Protein AF-0000000087416816 (afdb_homodimer)

InterPro domains:
  IPR000572 Oxidoreductase, molybdopterin-binding domain [PF00174] (113-250)
  IPR006311 Twin-arginine translocation pathway, signal sequence [PS51318] (1-40)
  IPR008335 Eukaryotic molybdopterin oxidoreductase [PR00407] (145-160)
  IPR008335 Eukaryotic molybdopterin oxidoreductase [PR00407] (201-217)
  IPR008335 Eukaryotic molybdopterin oxidoreductase [PR00407] (218-231)
  IPR008335 Eukaryotic molybdopterin oxidoreductase [PR00407] (234-247)
  IPR008335 Eukaryotic molybdopterin oxidoreductase [PR00407] (389-401)
  IPR036374 Oxidoreductase, molybdopterin-binding domain superfamily [G3DSA:3.90.420.10] (49-315)
  IPR036374 Oxidoreductase, molybdopterin-binding domain superfamily [SSF56524] (113-259)

Foldseek 3Di:
DPDPPPCLVVVQVVVVVVVPPPPPDDDPPDPPVPVPDPDPDDDDPVQVVVVVVDDFQFDALVQQAFDAFEVVTLLPDDPVVCQVVQQAQVRHFEWEAADPVAGFDFPATADVVVPRTHHSVNQVVQCVPAKAKAKAWAADLPDDDTRTIWIWIFGQPLVVVVVRVTDDQFFKKKWWADHPPDPVRTFIAMDTPCLRNDPDPPHDHWGFTQDILRHGRRVSRQPRTWIDDLFAHNSRTHGRIHYMHTHNDNDIDGDCCVHLAVNPFTDDKKKEWDDWDQEAAFFDKTKTKIKIAAHPLGFDFKWKAKDFPPDDDDPPCPQCSVGPIDTWAFDDRDPANDNPRPPSARDPPHPQADRVPSHGPDPPDHNGMIMTIDIGGGDDWGKMKMWMWTQGPVRDIFPPDDVDSSSHDGHIYIDIHGYD/DPPPPPCLVVVQVVVPVVVPPPPPDDDPPDPPVPVPDPDPDDDDPVQVVVVVVDDFQFDALVQQAFDAFEVVTLLPDDPVVCQVVQQALQRHFEWEAADPVFGFDFPATADVVVPRTHHSVNQVVQCVPAKAKAKAWAADLPDDDTRTIWIWIFGQPLVVVVVRVTDDQWFKKKWWADHPPDPVRTFIAMDTPCLRNDPDPPHDHWGFTQDILRHGRRVSRQPRTWIDDLFAHNSRTHGRIHYMHTHNDNDIDGDCCVHLAVNPFTDDKKKEWDDWDQEAAFFDKTKTKIKIAAHPLGFDFKWKAKDFPPDDDDPPCPQCSVGPIDTWAFDDRDPANDNPRPPSARDPPHPQADRVPSHGPDPPDHNGMIMTIDIGGGDHWGKMKMWMWTQGPSRDIFPPDDVDSSSHDGHIYIDIHGYD

Secondary structure (DSSP, 8-state):
-------HHHHHHHHHHHHHHH-S-----------SS-------HHHHHHHHTSPPSBPPGGGSPP----SS-GGGS-HHHHHHTT-STTT-EEEEEE-SSSBPEESS-B-TTTT-PEEHHHHHHHHHHH-EEEEEEE--TT-SS-SEEEEEEEEEHHHHHHHT-EEE---EEEEEE--TT-GGG--EEEEEHHHHHSPPTT-PPPEEEEEETTEEPPGGGT-S-EEE-TTB-GGGS-SSEEEEEEE---S---TTTTTT--TTPBPPPEEEEEE--SEE-TTS-EEEEEEEEE-TT---EEEEEEEETTSPPPTT-TT-TTS--EEPEEPPPPS--BTT-GGG---SS-TTB-TTT--BSSSSPTTEEEEEEEEEPP--SEEEEEEEEEE-TT-PBTT-S---GGG---PPEEEEEEE-/-------HHHHHHHHHHHHHHH-S-----------SS-------HHHHHHHHTSPPSBPPGGGSPP----SS-GGGS-HHHHHHTT-STTT-EEEEEE-SSSBPPBSS-B-TTTT-PEEHHHHHHHHHHH-EEEEEEE--SS-SS-SEEEEEEEEEHHHHHHHT-B-S---EEEEEE--TT-GGG--EEEEEHHHHHSPPTT-PPPEEEEEETTEEPPGGGT-S-EEE-TTB-GGGS-SSEEEEEEE---S---TTTTTT--TTPBPPPEEEEEE--SEE-TTS-EEEEEEEEE-TT---EEEEEEEETTSPPPTT-TT-TTS--EEPEEPPPPS--BTT-GGG---SS-TTB-TTT--BSSSSPTTEEEEEEEEEPP--SEEEEEEEEEE-TT-PBTT-S---GGG---PPEEEEEEE-

Organism: NCBI:txid2527985

Structure (mmCIF, N/CA/C/O backbone):
data_AF-0000000087416816-model_v1
#
loop_
_entity.id
_entity.type
_entity.pdbx_description
1 polymer 'TMAO/DMSO reductase'
#
loop_
_atom_site.group_PDB
_atom_site.id
_atom_site.type_symbol
_atom_site.label_atom_id
_atom_site.label_alt_id
_atom_site.label_comp_id
_atom_site.label_asym_id
_atom_site.label_entity_id
_atom_site.label_seq_id
_atom_site.pdbx_PDB_ins_code
_atom_site.Cartn_x
_atom_site.Cartn_y
_atom_site.Cartn_z
_atom_site.occupancy
_atom_site.B_iso_or_equiv
_atom_site.auth_seq_id
_atom_site.auth_comp_id
_atom_site.auth_asym_id
_atom_site.auth_atom_id
_atom_site.pdbx_PDB_model_num
ATOM 1 N N . MET A 1 1 ? -36.094 3.498 22.734 1 18.84 1 MET A N 1
ATOM 2 C CA . MET A 1 1 ? -35.906 3.139 21.328 1 18.84 1 MET A CA 1
ATOM 3 C C . MET A 1 1 ? -34.875 2.027 21.188 1 18.84 1 MET A C 1
ATOM 5 O O . MET A 1 1 ? -33.719 2.191 21.594 1 18.84 1 MET A O 1
ATOM 9 N N . LYS A 1 2 ? -35.281 0.795 21.188 1 21.16 2 LYS A N 1
ATOM 10 C CA . LYS A 1 2 ? -34.531 -0.437 21.391 1 21.16 2 LYS A CA 1
ATOM 11 C C . LYS A 1 2 ? -33.469 -0.622 20.328 1 21.16 2 LYS A C 1
ATOM 13 O O . LYS A 1 2 ? -33.75 -0.433 19.141 1 21.16 2 LYS A O 1
ATOM 18 N N . PRO A 1 3 ? -32.219 -0.677 20.703 1 23.22 3 PRO A N 1
ATOM 19 C CA . PRO A 1 3 ? -31.031 -0.601 19.828 1 23.22 3 PRO A CA 1
ATOM 20 C C . PRO A 1 3 ? -31.047 -1.657 18.734 1 23.22 3 PRO A C 1
ATOM 22 O O . PRO A 1 3 ? -31.438 -2.799 18.969 1 23.22 3 PRO A O 1
ATOM 25 N N . LEU A 1 4 ? -31.547 -1.293 17.594 1 21.44 4 LEU A N 1
ATOM 26 C CA . LEU A 1 4 ? -31.812 -2.225 16.5 1 21.44 4 LEU A CA 1
ATOM 27 C C . LEU A 1 4 ? -30.656 -3.197 16.312 1 21.44 4 LEU A C 1
ATOM 29 O O . LEU A 1 4 ? -29.484 -2.805 16.406 1 21.44 4 LEU A O 1
ATOM 33 N N . PRO A 1 5 ? -30.766 -4.551 16.422 1 23.73 5 PRO A N 1
ATOM 34 C CA . PRO A 1 5 ? -29.891 -5.73 16.453 1 23.73 5 PRO A CA 1
ATOM 35 C C . PRO A 1 5 ? -29.062 -5.887 15.195 1 23.73 5 PRO A C 1
ATOM 37 O O . PRO A 1 5 ? -28.5 -6.957 14.945 1 23.73 5 PRO A O 1
ATOM 40 N N . HIS A 1 6 ? -29.094 -4.922 14.328 1 25.97 6 HIS A N 1
ATOM 41 C CA . HIS A 1 6 ? -28.547 -5.223 13.008 1 25.97 6 HIS A CA 1
ATOM 42 C C . HIS A 1 6 ? -27.094 -5.645 13.102 1 25.97 6 HIS A C 1
ATOM 44 O O . HIS A 1 6 ? -26.234 -4.855 13.516 1 25.97 6 HIS A O 1
ATOM 50 N N . ASP A 1 7 ? -26.719 -6.988 13.141 1 25.19 7 ASP A N 1
ATOM 51 C CA . ASP A 1 7 ? -25.734 -8 13.5 1 25.19 7 ASP A CA 1
ATOM 52 C C . ASP A 1 7 ? -24.547 -7.977 12.539 1 25.19 7 ASP A C 1
ATOM 54 O O . ASP A 1 7 ? -23.734 -8.906 12.516 1 25.19 7 ASP A O 1
ATOM 58 N N . PHE A 1 8 ? -24.719 -7.297 11.445 1 25.5 8 PHE A N 1
ATOM 59 C CA . PHE A 1 8 ? -23.594 -7.566 10.562 1 25.5 8 PHE A CA 1
ATOM 60 C C . PHE A 1 8 ? -22.281 -7.156 11.211 1 25.5 8 PHE A C 1
ATOM 62 O O . PHE A 1 8 ? -21.266 -7.82 11.031 1 25.5 8 PHE A O 1
ATOM 69 N N . LEU A 1 9 ? -22.234 -5.996 11.883 1 28.44 9 LEU A N 1
ATOM 70 C CA . LEU A 1 9 ? -21.125 -5.383 12.617 1 28.44 9 LEU A CA 1
ATOM 71 C C . LEU A 1 9 ? -20.75 -6.215 13.836 1 28.44 9 LEU A C 1
ATOM 73 O O . LEU A 1 9 ? -19.719 -5.988 14.453 1 28.44 9 LEU A O 1
ATOM 77 N N . ALA A 1 10 ? -21.672 -6.98 14.516 1 27.88 10 ALA A N 1
ATOM 78 C CA . ALA A 1 10 ? -21.516 -7.832 15.688 1 27.88 10 ALA A CA 1
ATOM 79 C C . ALA A 1 10 ? -20.578 -9 15.398 1 27.88 10 ALA A C 1
ATOM 81 O O . ALA A 1 10 ? -19.875 -9.484 16.297 1 27.88 10 ALA A O 1
ATOM 82 N N . GLN A 1 11 ? -20.641 -9.531 14.195 1 27.16 11 GLN A N 1
ATOM 83 C CA . GLN A 1 11 ? -19.797 -10.703 13.977 1 27.16 11 GLN A CA 1
ATOM 84 C C . GLN A 1 11 ? -18.328 -10.32 13.945 1 27.16 11 GLN A C 1
ATOM 86 O O . GLN A 1 11 ? -17.469 -11.07 14.438 1 27.16 11 GLN A O 1
ATOM 91 N N . HIS A 1 12 ? -17.938 -9.227 13.336 1 28.8 12 HIS A N 1
ATOM 92 C CA . HIS A 1 12 ? -16.516 -8.977 13.148 1 28.8 12 HIS A CA 1
ATOM 93 C C . HIS A 1 12 ? -15.875 -8.422 14.422 1 28.8 12 HIS A C 1
ATOM 95 O O . HIS A 1 12 ? -14.703 -8.68 14.703 1 28.8 12 HIS A O 1
ATOM 101 N N . THR A 1 13 ? -16.516 -7.492 15.156 1 30.05 13 THR A N 1
ATOM 102 C CA . THR A 1 13 ? -15.969 -6.918 16.375 1 30.05 13 THR A CA 1
ATOM 103 C C . THR A 1 13 ? -16.016 -7.93 17.516 1 30.05 13 THR A C 1
ATOM 105 O O . THR A 1 13 ? -15.312 -7.785 18.516 1 30.05 13 THR A O 1
ATOM 108 N N . HIS A 1 14 ? -16.969 -8.867 17.562 1 28.41 14 HIS A N 1
ATOM 109 C CA . HIS A 1 14 ? -17.125 -9.797 18.672 1 28.41 14 HIS A CA 1
ATOM 110 C C . HIS A 1 14 ? -15.938 -10.75 18.766 1 28.41 14 HIS A C 1
ATOM 112 O O . HIS A 1 14 ? -15.586 -11.219 19.844 1 28.41 14 HIS A O 1
ATOM 118 N N . LEU A 1 15 ? -15.422 -11.133 17.625 1 27.58 15 LEU A N 1
ATOM 119 C CA . LEU A 1 15 ? -14.375 -12.141 17.781 1 27.58 15 LEU A CA 1
ATOM 120 C C . LEU A 1 15 ? -13.109 -11.516 18.359 1 27.58 15 LEU A C 1
ATOM 122 O O . LEU A 1 15 ? -12.367 -12.172 19.094 1 27.58 15 LEU A O 1
ATOM 126 N N . THR A 1 16 ? -12.875 -10.211 18.156 1 28.81 16 THR A N 1
ATOM 127 C CA . THR A 1 16 ? -11.586 -9.734 18.641 1 28.81 16 THR A CA 1
ATOM 128 C C . THR A 1 16 ? -11.648 -9.438 20.141 1 28.81 16 THR A C 1
ATOM 130 O O . THR A 1 16 ? -10.617 -9.406 20.812 1 28.81 16 THR A O 1
ATOM 133 N N . ARG A 1 17 ? -12.766 -8.969 20.703 1 27.91 17 ARG A N 1
ATOM 134 C CA . ARG A 1 17 ? -12.812 -8.57 22.094 1 27.91 17 ARG A CA 1
ATOM 135 C C . ARG A 1 17 ? -12.531 -9.758 23.016 1 27.91 17 ARG A C 1
ATOM 137 O O . ARG A 1 17 ? -11.953 -9.602 24.094 1 27.91 17 ARG A O 1
ATOM 144 N N . ARG A 1 18 ? -13.227 -10.938 22.797 1 27.02 18 ARG A N 1
ATOM 145 C CA . ARG A 1 18 ? -13.148 -11.984 23.797 1 27.02 18 ARG A CA 1
ATOM 146 C C . ARG A 1 18 ? -11.711 -12.469 23.984 1 27.02 18 ARG A C 1
ATOM 148 O O . ARG A 1 18 ? -11.359 -13 25.031 1 27.02 18 ARG A O 1
ATOM 155 N N . PHE A 1 19 ? -10.938 -12.414 22.875 1 25.38 19 PHE A N 1
ATOM 156 C CA . PHE A 1 19 ? -9.672 -13.109 23.109 1 25.38 19 PHE A CA 1
ATOM 157 C C . PHE A 1 19 ? -8.75 -12.273 23.984 1 25.38 19 PHE A C 1
ATOM 159 O O . PHE A 1 19 ? -7.965 -12.828 24.766 1 25.38 19 PHE A O 1
ATOM 166 N N . PHE A 1 20 ? -8.898 -10.875 23.953 1 27.34 20 PHE A N 1
ATOM 167 C CA . PHE A 1 20 ? -7.852 -10.203 24.719 1 27.34 20 PHE A CA 1
ATOM 168 C C . PHE A 1 20 ? -8.133 -10.312 26.219 1 27.34 20 PHE A C 1
ATOM 170 O O . PHE A 1 20 ? -7.223 -10.18 27.031 1 27.34 20 PHE A O 1
ATOM 177 N N . LEU A 1 21 ? -9.391 -10.328 26.609 1 26.03 21 LEU A N 1
ATOM 178 C CA . LEU A 1 21 ? -9.531 -10.125 28.047 1 26.03 21 LEU A CA 1
ATOM 179 C C . LEU A 1 21 ? -8.945 -11.297 28.828 1 26.03 21 LEU A C 1
ATOM 181 O O . LEU A 1 21 ? -8.758 -11.211 30.031 1 26.03 21 LEU A O 1
ATOM 185 N N . ARG A 1 22 ? -9.133 -12.539 28.312 1 25.77 22 ARG A N 1
ATOM 186 C CA . ARG A 1 22 ? -8.945 -13.578 29.328 1 25.77 22 ARG A CA 1
ATOM 187 C C . ARG A 1 22 ? -7.492 -13.617 29.797 1 25.77 22 ARG A C 1
ATOM 189 O O . ARG A 1 22 ? -7.184 -14.242 30.812 1 25.77 22 ARG A O 1
ATOM 196 N N . SER A 1 23 ? -6.449 -13.367 28.938 1 26.33 23 SER A N 1
ATOM 197 C CA . SER A 1 23 ? -5.184 -13.914 29.406 1 26.33 23 SER A CA 1
ATOM 198 C C . SER A 1 23 ? -4.551 -13 30.453 1 26.33 23 SER A C 1
ATOM 200 O O . SER A 1 23 ? -3.658 -12.211 30.141 1 26.33 23 SER A O 1
ATOM 202 N N . GLY A 1 24 ? -5.293 -12.266 31.25 1 25.19 24 GLY A N 1
ATOM 203 C CA . GLY A 1 24 ? -4.633 -11.484 32.281 1 25.19 24 GLY A CA 1
ATOM 204 C C . GLY A 1 24 ? -3.596 -12.266 33.062 1 25.19 24 GLY A C 1
ATOM 205 O O . GLY A 1 24 ? -2.453 -11.828 33.188 1 25.19 24 GLY A O 1
ATOM 206 N N . ALA A 1 25 ? -4.008 -12.953 34.188 1 26.64 25 ALA A N 1
ATOM 207 C CA . ALA A 1 25 ? -3.301 -13.117 35.438 1 26.64 25 ALA A CA 1
ATOM 208 C C . ALA A 1 25 ? -2.176 -14.141 35.312 1 26.64 25 ALA A C 1
ATOM 210 O O . ALA A 1 25 ? -1.494 -14.445 36.312 1 26.64 25 ALA A O 1
ATOM 211 N N . ALA A 1 26 ? -2.309 -15.172 34.5 1 25.36 26 ALA A N 1
ATOM 212 C CA . ALA A 1 26 ? -1.51 -16.297 34.969 1 25.36 26 ALA A CA 1
ATOM 213 C C . ALA A 1 26 ? -0.028 -15.938 35.031 1 25.36 26 ALA A C 1
ATOM 215 O O . ALA A 1 26 ? 0.423 -15.039 34.312 1 25.36 26 ALA A O 1
ATOM 216 N N . GLY A 1 27 ? 0.811 -16.562 36.031 1 26.52 27 GLY A N 1
ATOM 217 C CA . GLY A 1 27 ? 2.135 -16.672 36.625 1 26.52 27 GLY A CA 1
ATOM 218 C C . GLY A 1 27 ? 3.252 -16.641 35.594 1 26.52 27 GLY A C 1
ATOM 219 O O . GLY A 1 27 ? 3.016 -16.859 34.406 1 26.52 27 GLY A O 1
ATOM 220 N N . LEU A 1 28 ? 4.438 -16.109 36.031 1 28.69 28 LEU A N 1
ATOM 221 C CA . LEU A 1 28 ? 5.801 -16.031 35.5 1 28.69 28 LEU A CA 1
ATOM 222 C C . LEU A 1 28 ? 6.203 -17.328 34.812 1 28.69 28 LEU A C 1
ATOM 224 O O . LEU A 1 28 ? 7.391 -17.625 34.688 1 28.69 28 LEU A O 1
ATOM 228 N N . ALA A 1 29 ? 5.25 -18.312 34.625 1 26.84 29 ALA A N 1
ATOM 229 C CA . ALA A 1 29 ? 5.895 -19.578 34.281 1 26.84 29 ALA A CA 1
ATOM 230 C C . ALA A 1 29 ? 6.879 -19.406 33.125 1 26.84 29 ALA A C 1
ATOM 232 O O . ALA A 1 29 ? 6.762 -18.453 32.344 1 26.84 29 ALA A O 1
ATOM 233 N N . ALA A 1 30 ? 7.812 -20.359 33 1 29.92 30 ALA A N 1
ATOM 234 C CA . ALA A 1 30 ? 8.953 -20.719 32.156 1 29.92 30 ALA A CA 1
ATOM 235 C C . ALA A 1 30 ? 8.641 -20.484 30.688 1 29.92 30 ALA A C 1
ATOM 237 O O . ALA A 1 30 ? 7.531 -20.734 30.219 1 29.92 30 ALA A O 1
ATOM 238 N N . MET A 1 31 ? 9.227 -19.438 30.156 1 30.31 31 MET A N 1
ATOM 239 C CA . MET A 1 31 ? 9.344 -19.172 28.734 1 30.31 31 MET A CA 1
ATOM 240 C C . MET A 1 31 ? 9.352 -20.484 27.938 1 30.31 31 MET A C 1
ATOM 242 O O . MET A 1 31 ? 10.414 -21.047 27.672 1 30.31 31 MET A O 1
ATOM 246 N N . SER A 1 32 ? 8.68 -21.5 28.484 1 28.55 32 SER A N 1
ATOM 247 C CA . SER A 1 32 ? 8.703 -22.672 27.609 1 28.55 32 SER A CA 1
ATOM 248 C C . SER A 1 32 ? 8.406 -22.297 26.172 1 28.55 32 SER A C 1
ATOM 250 O O . SER A 1 32 ? 7.703 -21.312 25.906 1 28.55 32 SER A O 1
ATOM 252 N N . THR A 1 33 ? 9.383 -22.531 25.297 1 32.28 33 THR A N 1
ATOM 253 C CA . THR A 1 33 ? 9.25 -22.609 23.844 1 32.28 33 THR A CA 1
ATOM 254 C C . THR A 1 33 ? 7.836 -23.047 23.469 1 32.28 33 THR A C 1
ATOM 256 O O . THR A 1 33 ? 7.48 -24.219 23.594 1 32.28 33 THR A O 1
ATOM 259 N N . LEU A 1 34 ? 6.91 -22.312 23.984 1 33.5 34 LEU A N 1
ATOM 260 C CA . LEU A 1 34 ? 5.605 -22.734 23.484 1 33.5 34 LEU A CA 1
ATOM 261 C C . LEU A 1 34 ? 5.672 -23.047 21.984 1 33.5 34 LEU A C 1
ATOM 263 O O . LEU A 1 34 ? 6.148 -22.234 21.203 1 33.5 34 LEU A O 1
ATOM 267 N N . PRO A 1 35 ? 5.887 -24.203 21.625 1 37.59 35 PRO A N 1
ATOM 268 C CA . PRO A 1 35 ? 5.859 -24.531 20.188 1 37.59 35 PRO A CA 1
ATOM 269 C C . PRO A 1 35 ? 4.777 -23.766 19.438 1 37.59 35 PRO A C 1
ATOM 271 O O . PRO A 1 35 ? 3.625 -23.719 19.875 1 37.59 35 PRO A O 1
ATOM 274 N N . LEU A 1 36 ? 5.207 -22.547 18.938 1 41.59 36 LEU A N 1
ATOM 275 C CA . LEU A 1 36 ? 4.305 -21.75 18.094 1 41.59 36 LEU A CA 1
ATOM 276 C C . LEU A 1 36 ? 3.279 -22.641 17.406 1 41.59 36 LEU A C 1
ATOM 278 O O . LEU A 1 36 ? 2.242 -22.172 16.953 1 41.59 36 LEU A O 1
ATOM 282 N N . PHE A 1 37 ? 3.693 -23.812 17.078 1 43.94 37 PHE A N 1
ATOM 283 C CA . PHE A 1 37 ? 2.764 -24.672 16.344 1 43.94 37 PHE A CA 1
ATOM 284 C C . PHE A 1 37 ? 2.357 -25.875 17.188 1 43.94 37 PHE A C 1
ATOM 286 O O . PHE A 1 37 ? 3.215 -26.578 17.719 1 43.94 37 PHE A O 1
ATOM 293 N N . ALA A 1 38 ? 1.313 -25.875 18.094 1 39.5 38 ALA A N 1
ATOM 294 C CA . ALA A 1 38 ? 0.729 -26.953 18.891 1 39.5 38 ALA A CA 1
ATOM 295 C C . ALA A 1 38 ? 0.818 -28.281 18.141 1 39.5 38 ALA A C 1
ATOM 297 O O . ALA A 1 38 ? 0.631 -28.344 16.922 1 39.5 38 ALA A O 1
ATOM 298 N N . GLU A 1 39 ? 1.446 -29.234 18.688 1 46 39 GLU A N 1
ATOM 299 C CA . GLU A 1 39 ? 1.385 -30.609 18.219 1 46 39 GLU A CA 1
ATOM 300 C C . GLU A 1 39 ? -0.032 -30.984 17.781 1 46 39 GLU A C 1
ATOM 302 O O . GLU A 1 39 ? -0.991 -30.75 18.516 1 46 39 GLU A O 1
ATOM 307 N N . ALA A 1 40 ? -0.307 -31.078 16.516 1 48.78 40 ALA A N 1
ATOM 308 C CA . ALA A 1 40 ? -1.543 -31.5 15.867 1 48.78 40 ALA A CA 1
ATOM 309 C C . ALA A 1 40 ? -2.184 -32.688 16.594 1 48.78 40 ALA A C 1
ATOM 311 O O . ALA A 1 40 ? -1.522 -33.688 16.875 1 48.78 40 ALA A O 1
ATOM 312 N N . ALA A 1 41 ? -3.092 -32.531 17.453 1 51.75 41 ALA A N 1
ATOM 313 C CA . ALA A 1 41 ? -3.945 -33.625 17.875 1 51.75 41 ALA A CA 1
ATOM 314 C C . ALA A 1 41 ? -4.129 -34.656 16.75 1 51.75 41 ALA A C 1
ATOM 316 O O . ALA A 1 41 ? -4.027 -34.312 15.57 1 51.75 41 ALA A O 1
ATOM 317 N N . LYS A 1 42 ? -4.184 -35.906 17.156 1 70.19 42 LYS A N 1
ATOM 318 C CA . LYS A 1 42 ? -4.32 -37.031 16.25 1 70.19 42 LYS A CA 1
ATOM 319 C C . LYS A 1 42 ? -5.453 -36.812 15.25 1 70.19 42 LYS A C 1
ATOM 321 O O . LYS A 1 42 ? -6.613 -36.688 15.633 1 70.19 42 LYS A O 1
ATOM 326 N N . ARG A 1 43 ? -5.094 -36.344 13.977 1 84.94 43 ARG A N 1
ATOM 327 C CA . ARG A 1 43 ? -6.043 -36.094 12.891 1 84.94 43 ARG A CA 1
ATOM 328 C C . ARG A 1 43 ? -6.695 -37.406 12.453 1 84.94 43 ARG A C 1
ATOM 330 O O . ARG A 1 43 ? -6.109 -38.5 12.602 1 84.94 43 ARG A O 1
ATOM 337 N N . ASP A 1 44 ? -7.938 -37.375 12.133 1 89.81 44 ASP A N 1
ATOM 338 C CA . ASP A 1 44 ? -8.586 -38.5 11.469 1 89.81 44 ASP A CA 1
ATOM 339 C C . ASP A 1 44 ? -7.711 -39.062 10.352 1 89.81 44 ASP A C 1
ATOM 341 O O . ASP A 1 44 ? -7.145 -38.281 9.562 1 89.81 44 ASP A O 1
ATOM 345 N N . PRO A 1 45 ? -7.598 -40.375 10.344 1 92 45 PRO A N 1
ATOM 346 C CA . PRO A 1 45 ? -6.703 -40.969 9.359 1 92 45 PRO A CA 1
ATOM 347 C C . PRO A 1 45 ? -7.066 -40.594 7.922 1 92 45 PRO A C 1
ATOM 349 O O . PRO A 1 45 ? -6.184 -40.406 7.086 1 92 45 PRO A O 1
ATOM 352 N N . ALA A 1 46 ? -8.312 -40.562 7.578 1 91.12 46 ALA A N 1
ATOM 353 C CA . ALA A 1 46 ? -8.734 -40.188 6.23 1 91.12 46 ALA A CA 1
ATOM 354 C C . ALA A 1 46 ? -8.32 -38.781 5.898 1 91.12 46 ALA A C 1
ATOM 356 O O . ALA A 1 46 ? -7.902 -38.5 4.773 1 91.12 46 ALA A O 1
ATOM 357 N N . LEU A 1 47 ? -8.43 -37.906 6.812 1 94.38 47 LEU A N 1
ATOM 358 C CA . LEU A 1 47 ? -8.008 -36.531 6.621 1 94.38 47 LEU A CA 1
ATOM 359 C C . LEU A 1 47 ? -6.492 -36.438 6.445 1 94.38 47 LEU A C 1
ATOM 361 O O . LEU A 1 47 ? -6.008 -35.719 5.57 1 94.38 47 LEU A O 1
ATOM 365 N N . GLN A 1 48 ? -5.812 -37.156 7.273 1 95.19 48 GLN A N 1
ATOM 366 C CA . GLN A 1 48 ? -4.355 -37.125 7.18 1 95.19 48 GLN A CA 1
ATOM 367 C C . GLN A 1 48 ? -3.893 -37.625 5.805 1 95.19 48 GLN A C 1
ATOM 369 O O . GLN A 1 48 ? -2.936 -37.094 5.246 1 95.19 48 GLN A O 1
ATOM 374 N N . GLN A 1 49 ? -4.574 -38.625 5.32 1 94.31 49 GLN A N 1
ATOM 375 C CA . GLN A 1 49 ? -4.215 -39.156 4.016 1 94.31 49 GLN A CA 1
ATOM 376 C C . GLN A 1 49 ? -4.328 -38.094 2.93 1 94.31 49 GLN A C 1
ATOM 378 O O . GLN A 1 49 ? -3.439 -37.969 2.084 1 94.31 49 GLN A O 1
ATOM 383 N N . VAL A 1 50 ? -5.395 -37.344 2.912 1 95.19 50 VAL A N 1
ATOM 384 C CA . VAL A 1 50 ? -5.594 -36.312 1.893 1 95.19 50 VAL A CA 1
ATOM 385 C C . VAL A 1 50 ? -4.609 -35.156 2.109 1 95.19 50 VAL A C 1
ATOM 387 O O . VAL A 1 50 ? -4.16 -34.531 1.15 1 95.19 50 VAL A O 1
ATOM 390 N N . ILE A 1 51 ? -4.27 -34.875 3.33 1 96.06 51 ILE A N 1
ATOM 391 C CA . ILE A 1 51 ? -3.279 -33.844 3.641 1 96.06 51 ILE A CA 1
ATOM 392 C C . ILE A 1 51 ? -1.917 -34.25 3.092 1 96.06 51 ILE A C 1
ATOM 394 O O . ILE A 1 51 ? -1.204 -33.438 2.498 1 96.06 51 ILE A O 1
ATOM 398 N N . ASP A 1 52 ? -1.619 -35.562 3.223 1 94.88 52 ASP A N 1
ATOM 399 C CA . ASP A 1 52 ? -0.332 -36.094 2.779 1 94.88 52 ASP A CA 1
ATOM 400 C C . ASP A 1 52 ? -0.199 -36 1.261 1 94.88 52 ASP A C 1
ATOM 402 O O . ASP A 1 52 ? 0.911 -36.062 0.726 1 94.88 52 ASP A O 1
ATOM 406 N N . ASN A 1 53 ? -1.329 -35.906 0.593 1 94.56 53 ASN A N 1
ATOM 407 C CA . ASN A 1 53 ? -1.322 -35.875 -0.866 1 94.56 53 ASN A CA 1
ATOM 408 C C . ASN A 1 53 ? -1.261 -34.469 -1.406 1 94.56 53 ASN A C 1
ATOM 410 O O . ASN A 1 53 ? -1.2 -34.25 -2.619 1 94.56 53 ASN A O 1
ATOM 414 N N . LEU A 1 54 ? -1.237 -33.5 -0.549 1 95.69 54 LEU A N 1
ATOM 415 C CA . LEU A 1 54 ? -1.142 -32.094 -0.986 1 95.69 54 LEU A CA 1
ATOM 416 C C . LEU A 1 54 ? 0.214 -31.828 -1.627 1 95.69 54 LEU A C 1
ATOM 418 O O . LEU A 1 54 ? 1.229 -32.375 -1.206 1 95.69 54 LEU A O 1
ATOM 422 N N . GLU A 1 55 ? 0.186 -30.984 -2.664 1 94.44 55 GLU A N 1
ATOM 423 C CA . GLU A 1 55 ? 1.448 -30.531 -3.242 1 94.44 55 GLU A CA 1
ATOM 424 C C . GLU A 1 55 ? 2.279 -29.766 -2.219 1 94.44 55 GLU A C 1
ATOM 426 O O . GLU A 1 55 ? 1.731 -29.156 -1.297 1 94.44 55 GLU A O 1
ATOM 431 N N . PRO A 1 56 ? 3.572 -29.828 -2.385 1 96.12 56 PRO A N 1
ATOM 432 C CA . PRO A 1 56 ? 4.43 -29.078 -1.463 1 96.12 56 PRO A CA 1
ATOM 433 C C . PRO A 1 56 ? 4.152 -27.562 -1.491 1 96.12 56 PRO A C 1
ATOM 435 O O . PRO A 1 56 ? 3.533 -27.062 -2.434 1 96.12 56 PRO A O 1
ATOM 438 N N . TRP A 1 57 ? 4.562 -26.891 -0.43 1 97.19 57 TRP A N 1
ATOM 439 C CA . TRP A 1 57 ? 4.355 -25.453 -0.309 1 97.19 57 TRP A CA 1
ATOM 440 C C . TRP A 1 57 ? 5.09 -24.703 -1.412 1 97.19 57 TRP A C 1
ATOM 442 O O . TRP A 1 57 ? 4.543 -23.781 -2.014 1 97.19 57 TRP A O 1
ATOM 452 N N . LEU A 1 58 ? 6.297 -25.109 -1.665 1 98.06 58 LEU A N 1
ATOM 453 C CA . LEU A 1 58 ? 7.055 -24.547 -2.777 1 98.06 58 LEU A CA 1
ATOM 454 C C . LEU A 1 58 ? 6.84 -25.359 -4.047 1 98.06 58 LEU A C 1
ATOM 456 O O . LEU A 1 58 ? 6.875 -26.594 -4.012 1 98.06 58 LEU A O 1
ATOM 460 N N . THR A 1 59 ? 6.648 -24.688 -5.086 1 97.88 59 THR A N 1
ATOM 461 C CA . THR A 1 59 ? 6.559 -25.328 -6.402 1 97.88 59 THR A CA 1
ATOM 462 C C . THR A 1 59 ? 7.941 -25.469 -7.027 1 97.88 59 THR A C 1
ATOM 464 O O . THR A 1 59 ? 8.742 -24.531 -7.004 1 97.88 59 THR A O 1
ATOM 467 N N . LYS A 1 60 ? 8.203 -26.594 -7.551 1 97.06 60 LYS A N 1
ATOM 468 C CA . LYS A 1 60 ? 9.438 -26.75 -8.312 1 97.06 60 LYS A CA 1
ATOM 469 C C . LYS A 1 60 ? 9.477 -25.797 -9.5 1 97.06 60 LYS A C 1
ATOM 471 O O . LYS A 1 60 ? 8.469 -25.609 -10.18 1 97.06 60 LYS A O 1
ATOM 476 N N . PRO A 1 61 ? 10.664 -25.219 -9.734 1 96.62 61 PRO A N 1
ATOM 477 C CA . PRO A 1 61 ? 10.734 -24.25 -10.828 1 96.62 61 PRO A CA 1
ATOM 478 C C . PRO A 1 61 ? 10.211 -24.797 -12.148 1 96.62 61 PRO A C 1
ATOM 480 O O . PRO A 1 61 ? 9.531 -24.094 -12.898 1 96.62 61 PRO A O 1
ATOM 483 N N . ASP A 1 62 ? 10.469 -26.031 -12.398 1 96 62 ASP A N 1
ATOM 484 C CA . ASP A 1 62 ? 10.07 -26.625 -13.672 1 96 62 ASP A CA 1
ATOM 485 C C . ASP A 1 62 ? 8.594 -27.016 -13.656 1 96 62 ASP A C 1
ATOM 487 O O . ASP A 1 62 ? 8.031 -27.359 -14.695 1 96 62 ASP A O 1
ATOM 491 N N . GLU A 1 63 ? 7.953 -26.922 -12.539 1 96 63 GLU A N 1
ATOM 492 C CA . GLU A 1 63 ? 6.551 -27.312 -12.422 1 96 63 GLU A CA 1
ATOM 493 C C . GLU A 1 63 ? 5.641 -26.078 -12.375 1 96 63 GLU A C 1
ATOM 495 O O . GLU A 1 63 ? 4.414 -26.219 -12.344 1 96 63 GLU A O 1
ATOM 500 N N . PHE A 1 64 ? 6.262 -24.875 -12.383 1 96.5 64 PHE A N 1
ATOM 501 C CA . PHE A 1 64 ? 5.434 -23.672 -12.523 1 96.5 64 PHE A CA 1
ATOM 502 C C . PHE A 1 64 ? 4.641 -23.719 -13.82 1 96.5 64 PHE A C 1
ATOM 504 O O . PHE A 1 64 ? 5.168 -24.094 -14.867 1 96.5 64 PHE A O 1
ATOM 511 N N . GLN A 1 65 ? 3.375 -23.359 -13.766 1 94.56 65 GLN A N 1
ATOM 512 C CA . GLN A 1 65 ? 2.641 -23.156 -15.008 1 94.56 65 GLN A CA 1
ATOM 513 C C . GLN A 1 65 ? 3.182 -21.953 -15.781 1 94.56 65 GLN A C 1
ATOM 515 O O . GLN A 1 65 ? 3.506 -20.938 -15.18 1 94.56 65 GLN A O 1
ATOM 520 N N . ASP A 1 66 ? 3.232 -22.141 -17.094 1 92.75 66 ASP A N 1
ATOM 521 C CA . ASP A 1 66 ? 3.857 -21.094 -17.906 1 92.75 66 ASP A CA 1
ATOM 522 C C . ASP A 1 66 ? 2.809 -20.25 -18.625 1 92.75 66 ASP A C 1
ATOM 524 O O . ASP A 1 66 ? 1.899 -20.797 -19.266 1 92.75 66 ASP A O 1
ATOM 528 N N . VAL A 1 67 ? 2.896 -18.984 -18.469 1 90.94 67 VAL A N 1
ATOM 529 C CA . VAL A 1 67 ? 2.162 -18 -19.25 1 90.94 67 VAL A CA 1
ATOM 530 C C . VAL A 1 67 ? 3.141 -17.016 -19.906 1 90.94 67 VAL A C 1
ATOM 532 O O . VAL A 1 67 ? 3.787 -16.234 -19.203 1 90.94 67 VAL A O 1
ATOM 535 N N . SER A 1 68 ? 3.312 -17.188 -21.188 1 90.38 68 SER A N 1
ATOM 536 C CA . SER A 1 68 ? 4.293 -16.375 -21.906 1 90.38 68 SER A CA 1
ATOM 537 C C . SER A 1 68 ? 3.715 -15.844 -23.219 1 90.38 68 SER A C 1
ATOM 539 O O . SER A 1 68 ? 2.828 -16.469 -23.812 1 90.38 68 SER A O 1
ATOM 541 N N . ARG A 1 69 ? 4.203 -14.711 -23.562 1 86.56 69 ARG A N 1
ATOM 542 C CA . ARG A 1 69 ? 3.863 -14.086 -24.844 1 86.56 69 ARG A CA 1
ATOM 543 C C . ARG A 1 69 ? 5.035 -14.148 -25.812 1 86.56 69 ARG A C 1
ATOM 545 O O . ARG A 1 69 ? 6.191 -14.234 -25.391 1 86.56 69 ARG A O 1
ATOM 552 N N . GLY A 1 70 ? 4.672 -14.125 -27.109 1 87.69 70 GLY A N 1
ATOM 553 C CA . GLY A 1 70 ? 5.688 -14.117 -28.141 1 87.69 70 GLY A CA 1
ATOM 554 C C . GLY A 1 70 ? 5.539 -15.258 -29.141 1 87.69 70 GLY A C 1
ATOM 555 O O . GLY A 1 70 ? 5.137 -16.359 -28.766 1 87.69 70 GLY A O 1
ATOM 556 N N . ASN A 1 71 ? 5.938 -14.961 -30.312 1 89.69 71 ASN A N 1
ATOM 557 C CA . ASN A 1 71 ? 5.992 -15.953 -31.391 1 89.69 71 ASN A CA 1
ATOM 558 C C . ASN A 1 71 ? 7.254 -15.797 -32.219 1 89.69 71 ASN A C 1
ATOM 560 O O . ASN A 1 71 ? 7.336 -14.898 -33.062 1 89.69 71 ASN A O 1
ATOM 564 N N . PRO A 1 72 ? 8.195 -16.719 -32.125 1 92.31 72 PRO A N 1
ATOM 565 C CA . PRO A 1 72 ? 8.234 -17.766 -31.109 1 92.31 72 PRO A CA 1
ATOM 566 C C . PRO A 1 72 ? 8.398 -17.219 -29.688 1 92.31 72 PRO A C 1
ATOM 568 O O . PRO A 1 72 ? 8.867 -16.094 -29.5 1 92.31 72 PRO A O 1
ATOM 571 N N . GLN A 1 73 ? 7.973 -18.078 -28.719 1 93.69 73 GLN A N 1
ATOM 572 C CA . GLN A 1 73 ? 8.242 -17.734 -27.328 1 93.69 73 GLN A CA 1
ATOM 573 C C . GLN A 1 73 ? 9.742 -17.656 -27.062 1 93.69 73 GLN A C 1
ATOM 575 O O . GLN A 1 73 ? 10.508 -18.484 -27.547 1 93.69 73 GLN A O 1
ATOM 580 N N . PRO A 1 74 ? 10.141 -16.719 -26.281 1 93.75 74 PRO A N 1
ATOM 581 C CA . PRO A 1 74 ? 11.57 -16.516 -26.062 1 93.75 74 PRO A CA 1
ATOM 582 C C . PRO A 1 74 ? 12.266 -17.766 -25.531 1 93.75 74 PRO A C 1
ATOM 584 O O . PRO A 1 74 ? 13.391 -18.078 -25.938 1 93.75 74 PRO A O 1
ATOM 587 N N . HIS A 1 75 ? 11.586 -18.5 -24.688 1 94.5 75 HIS A N 1
ATOM 588 C CA . HIS A 1 75 ? 12.211 -19.672 -24.078 1 94.5 75 HIS A CA 1
ATOM 589 C C . HIS A 1 75 ? 12.266 -20.844 -25.062 1 94.5 75 HIS A C 1
ATOM 591 O O . HIS A 1 75 ? 12.961 -21.828 -24.812 1 94.5 75 HIS A O 1
ATOM 597 N N . SER A 1 76 ? 11.562 -20.766 -26.156 1 94.88 76 SER A N 1
ATOM 598 C CA . SER A 1 76 ? 11.562 -21.828 -27.141 1 94.88 76 SER A CA 1
ATOM 599 C C . SER A 1 76 ? 12.688 -21.656 -28.156 1 94.88 76 SER A C 1
ATOM 601 O O . SER A 1 76 ? 12.969 -22.562 -28.953 1 94.88 76 SER A O 1
ATOM 603 N N . LEU A 1 77 ? 13.352 -20.547 -28.125 1 94.69 77 LEU A N 1
ATOM 604 C CA . LEU A 1 77 ? 14.5 -20.328 -28.984 1 94.69 77 LEU A CA 1
ATOM 605 C C . LEU A 1 77 ? 15.664 -21.219 -28.594 1 94.69 77 LEU A C 1
ATOM 607 O O . LEU A 1 77 ? 15.844 -21.531 -27.422 1 94.69 77 LEU A O 1
ATOM 611 N N . ASP A 1 78 ? 16.375 -21.594 -29.625 1 94.19 78 ASP A N 1
ATOM 612 C CA . ASP A 1 78 ? 17.562 -22.391 -29.281 1 94.19 78 ASP A CA 1
ATOM 613 C C . ASP A 1 78 ? 18.625 -21.531 -28.609 1 94.19 78 ASP A C 1
ATOM 615 O O . ASP A 1 78 ? 18.531 -20.312 -28.578 1 94.19 78 ASP A O 1
ATOM 619 N N . GLU A 1 79 ? 19.547 -22.219 -28.062 1 94.31 79 GLU A N 1
ATOM 620 C CA . GLU A 1 79 ? 20.562 -21.547 -27.234 1 94.31 79 GLU A CA 1
ATOM 621 C C . GLU A 1 79 ? 21.312 -20.5 -28.031 1 94.31 79 GLU A C 1
ATOM 623 O O . GLU A 1 79 ? 21.594 -19.406 -27.516 1 94.31 79 GLU A O 1
ATOM 628 N N . ALA A 1 80 ? 21.703 -20.812 -29.203 1 96.25 80 ALA A N 1
ATOM 629 C CA . ALA A 1 80 ? 22.453 -19.875 -30.047 1 96.25 80 ALA A CA 1
ATOM 630 C C . ALA A 1 80 ? 21.656 -18.609 -30.297 1 96.25 80 ALA A C 1
ATOM 632 O O . ALA A 1 80 ? 22.188 -17.5 -30.234 1 96.25 80 ALA A O 1
ATOM 633 N N . ARG A 1 81 ? 20.422 -18.75 -30.625 1 95.44 81 ARG A N 1
ATOM 634 C CA . ARG A 1 81 ? 19.562 -17.594 -30.875 1 95.44 81 ARG A CA 1
ATOM 635 C C . ARG A 1 81 ? 19.344 -16.781 -29.594 1 95.44 81 ARG A C 1
ATOM 637 O O . ARG A 1 81 ? 19.344 -15.555 -29.641 1 95.44 81 ARG A O 1
ATOM 644 N N . ARG A 1 82 ? 19.109 -17.469 -28.453 1 96.44 82 ARG A N 1
ATOM 645 C CA . ARG A 1 82 ? 18.953 -16.766 -27.188 1 96.44 82 ARG A CA 1
ATOM 646 C C . ARG A 1 82 ? 20.188 -15.93 -26.875 1 96.44 82 ARG A C 1
ATOM 648 O O . ARG A 1 82 ? 20.062 -14.797 -26.391 1 96.44 82 ARG A O 1
ATOM 655 N N . LYS A 1 83 ? 21.328 -16.5 -27.141 1 96.44 83 LYS A N 1
ATOM 656 C CA . LYS A 1 83 ? 22.578 -15.758 -26.953 1 96.44 83 LYS A CA 1
ATOM 657 C C . LYS A 1 83 ? 22.625 -14.539 -27.859 1 96.44 83 LYS A C 1
ATOM 659 O O . LYS A 1 83 ? 23 -13.445 -27.422 1 96.44 83 LYS A O 1
ATOM 664 N N . GLU A 1 84 ? 22.25 -14.711 -29.062 1 95.81 84 GLU A N 1
ATOM 665 C CA . GLU A 1 84 ? 22.281 -13.648 -30.062 1 95.81 84 GLU A CA 1
ATOM 666 C C . GLU A 1 84 ? 21.391 -12.484 -29.672 1 95.81 84 GLU A C 1
ATOM 668 O O . GLU A 1 84 ? 21.734 -11.32 -29.906 1 95.81 84 GLU A O 1
ATOM 673 N N . VAL A 1 85 ? 20.312 -12.781 -29.031 1 94.62 85 VAL A N 1
ATOM 674 C CA . VAL A 1 85 ? 19.328 -11.734 -28.797 1 94.62 85 VAL A CA 1
ATOM 675 C C . VAL A 1 85 ? 19.406 -11.273 -27.344 1 94.62 85 VAL A C 1
ATOM 677 O O . VAL A 1 85 ? 18.516 -10.57 -26.859 1 94.62 85 VAL A O 1
ATOM 680 N N . GLY A 1 86 ? 20.375 -11.719 -26.578 1 95.69 86 GLY A N 1
ATOM 681 C CA . GLY A 1 86 ? 20.641 -11.195 -25.25 1 95.69 86 GLY A CA 1
ATOM 682 C C . GLY A 1 86 ? 19.812 -11.859 -24.172 1 95.69 86 GLY A C 1
ATOM 683 O O . GLY A 1 86 ? 19.422 -11.211 -23.188 1 95.69 86 GLY A O 1
ATOM 684 N N . LEU A 1 87 ? 19.5 -13.164 -24.281 1 97.25 87 LEU A N 1
ATOM 685 C CA . LEU A 1 87 ? 18.641 -13.852 -23.328 1 97.25 87 LEU A CA 1
ATOM 686 C C . LEU A 1 87 ? 19.438 -14.844 -22.484 1 97.25 87 LEU A C 1
ATOM 688 O O . LEU A 1 87 ? 18.875 -15.797 -21.938 1 97.25 87 LEU A O 1
ATOM 692 N N . THR A 1 88 ? 20.75 -14.688 -22.484 1 97.94 88 THR A N 1
ATOM 693 C CA . THR A 1 88 ? 21.625 -15.477 -21.625 1 97.94 88 THR A CA 1
ATOM 694 C C . THR A 1 88 ? 22.391 -14.578 -20.656 1 97.94 88 THR A C 1
ATOM 696 O O . THR A 1 88 ? 22.469 -13.359 -20.859 1 97.94 88 THR A O 1
ATOM 699 N N . ARG A 1 89 ? 22.875 -15.172 -19.609 1 98.06 89 ARG A N 1
ATOM 700 C CA . ARG A 1 89 ? 23.562 -14.406 -18.578 1 98.06 89 ARG A CA 1
ATOM 701 C C . ARG A 1 89 ? 24.766 -13.672 -19.156 1 98.06 89 ARG A C 1
ATOM 703 O O . ARG A 1 89 ? 25.062 -12.539 -18.766 1 98.06 89 ARG A O 1
ATOM 710 N N . ASP A 1 90 ? 25.406 -14.203 -20.141 1 97.06 90 ASP A N 1
ATOM 711 C CA . ASP A 1 90 ? 26.625 -13.633 -20.703 1 97.06 90 ASP A CA 1
ATOM 712 C C . ASP A 1 90 ? 26.297 -12.484 -21.656 1 97.06 90 ASP A C 1
ATOM 714 O O . ASP A 1 90 ? 27.141 -11.609 -21.891 1 97.06 90 ASP A O 1
ATOM 718 N N . THR A 1 91 ? 25.078 -12.461 -22.219 1 97.69 91 THR A N 1
ATOM 719 C CA . THR A 1 91 ? 24.797 -11.5 -23.281 1 97.69 91 THR A CA 1
ATOM 720 C C . THR A 1 91 ? 23.703 -10.523 -22.844 1 97.69 91 THR A C 1
ATOM 722 O O . THR A 1 91 ? 23.484 -9.492 -23.484 1 97.69 91 THR A O 1
ATOM 725 N N . TRP A 1 92 ? 23.016 -10.789 -21.75 1 98.19 92 TRP A N 1
ATOM 726 C CA . TRP A 1 92 ? 21.922 -9.945 -21.281 1 98.19 92 TRP A CA 1
ATOM 727 C C . TRP A 1 92 ? 22.422 -8.547 -20.922 1 98.19 92 TRP A C 1
ATOM 729 O O . TRP A 1 92 ? 23.5 -8.406 -20.344 1 98.19 92 TRP A O 1
ATOM 739 N N . SER A 1 93 ? 21.641 -7.559 -21.266 1 97.88 93 SER A N 1
ATOM 740 C CA . SER A 1 93 ? 21.828 -6.191 -20.781 1 97.88 93 SER A CA 1
ATOM 741 C C . SER A 1 93 ? 20.484 -5.469 -20.625 1 97.88 93 SER A C 1
ATOM 743 O O . SER A 1 93 ? 19.531 -5.754 -21.359 1 97.88 93 SER A O 1
ATOM 745 N N . LEU A 1 94 ? 20.406 -4.645 -19.672 1 98.5 94 LEU A N 1
ATOM 746 C CA . LEU A 1 94 ? 19.234 -3.834 -19.391 1 98.5 94 LEU A CA 1
ATOM 747 C C . LEU A 1 94 ? 19.469 -2.373 -19.766 1 98.5 94 LEU A C 1
ATOM 749 O O . LEU A 1 94 ? 20.484 -1.793 -19.375 1 98.5 94 LEU A O 1
ATOM 753 N N . GLU A 1 95 ? 18.594 -1.851 -20.562 1 97.94 95 GLU A N 1
ATOM 754 C CA . GLU A 1 95 ? 18.641 -0.415 -20.828 1 97.94 95 GLU A CA 1
ATOM 755 C C . GLU A 1 95 ? 17.703 0.343 -19.875 1 97.94 95 GLU A C 1
ATOM 757 O O . GLU A 1 95 ? 16.578 -0.087 -19.625 1 97.94 95 GLU A O 1
ATOM 762 N N . VAL A 1 96 ? 18.188 1.345 -19.234 1 97.62 96 VAL A N 1
ATOM 763 C CA . VAL A 1 96 ? 17.438 2.275 -18.406 1 97.62 96 VAL A CA 1
ATOM 764 C C . VAL A 1 96 ? 17.547 3.689 -18.969 1 97.62 96 VAL A C 1
ATOM 766 O O . VAL A 1 96 ? 18.609 4.324 -18.844 1 97.62 96 VAL A O 1
ATOM 769 N N . VAL A 1 97 ? 16.453 4.125 -19.578 1 95.75 97 VAL A N 1
ATOM 770 C CA . VAL A 1 97 ? 16.484 5.383 -20.328 1 95.75 97 VAL A CA 1
ATOM 771 C C . VAL A 1 97 ? 15.234 6.199 -20.016 1 95.75 97 VAL A C 1
ATOM 773 O O . VAL A 1 97 ? 14.352 5.742 -19.281 1 95.75 97 VAL A O 1
ATOM 776 N N . SER A 1 98 ? 15.211 7.395 -20.5 1 93.5 98 SER A N 1
ATOM 777 C CA . SER A 1 98 ? 14.023 8.234 -20.359 1 93.5 98 SER A CA 1
ATOM 778 C C . SER A 1 98 ? 12.891 7.746 -21.266 1 93.5 98 SER A C 1
ATOM 780 O O . SER A 1 98 ? 13.125 7.285 -22.375 1 93.5 98 SER A O 1
ATOM 782 N N . ASP A 1 99 ? 11.719 7.879 -20.703 1 91.19 99 ASP A N 1
ATOM 783 C CA . ASP A 1 99 ? 10.547 7.668 -21.547 1 91.19 99 ASP A CA 1
ATOM 784 C C . ASP A 1 99 ? 10.57 8.586 -22.766 1 91.19 99 ASP A C 1
ATOM 786 O O . ASP A 1 99 ? 10.648 9.805 -22.625 1 91.19 99 ASP A O 1
ATOM 790 N N . PRO A 1 100 ? 10.469 8.039 -23.922 1 86.75 100 PRO A N 1
ATOM 791 C CA . PRO A 1 100 ? 10.539 8.875 -25.125 1 86.75 100 PRO A CA 1
ATOM 792 C C . PRO A 1 100 ? 9.383 9.867 -25.219 1 86.75 100 PRO A C 1
ATOM 794 O O . PRO A 1 100 ? 9.516 10.922 -25.844 1 86.75 100 PRO A O 1
ATOM 797 N N . GLU A 1 101 ? 8.258 9.562 -24.656 1 83.94 101 GLU A N 1
ATOM 798 C CA . GLU A 1 101 ? 7.07 10.398 -24.781 1 83.94 101 GLU A CA 1
ATOM 799 C C . GLU A 1 101 ? 7.082 11.531 -23.766 1 83.94 101 GLU A C 1
ATOM 801 O O . GLU A 1 101 ? 6.469 12.578 -23.969 1 83.94 101 GLU A O 1
ATOM 806 N N . ASN A 1 102 ? 7.586 11.383 -22.656 1 75.62 102 ASN A N 1
ATOM 807 C CA . ASN A 1 102 ? 7.648 12.344 -21.562 1 75.62 102 ASN A CA 1
ATOM 808 C C . ASN A 1 102 ? 8.977 12.242 -20.812 1 75.62 102 ASN A C 1
ATOM 810 O O . ASN A 1 102 ? 9.086 11.5 -19.828 1 75.62 102 ASN A O 1
ATOM 814 N N . LYS A 1 103 ? 9.758 13.047 -21.125 1 73.31 103 LYS A N 1
ATOM 815 C CA . LYS A 1 103 ? 11.172 12.836 -20.844 1 73.31 103 LYS A CA 1
ATOM 816 C C . LYS A 1 103 ? 11.523 13.289 -19.422 1 73.31 103 LYS A C 1
ATOM 818 O O . LYS A 1 103 ? 11.281 14.438 -19.062 1 73.31 103 LYS A O 1
ATOM 823 N N . ALA A 1 104 ? 11.945 12.242 -18.766 1 79.12 104 ALA A N 1
ATOM 824 C CA . ALA A 1 104 ? 12.617 12.5 -17.5 1 79.12 104 ALA A CA 1
ATOM 825 C C . ALA A 1 104 ? 14.109 12.758 -17.719 1 79.12 104 ALA A C 1
ATOM 827 O O . ALA A 1 104 ? 14.695 12.258 -18.672 1 79.12 104 ALA A O 1
ATOM 828 N N . ARG A 1 105 ? 14.609 13.555 -16.953 1 82.94 105 ARG A N 1
ATOM 829 C CA . ARG A 1 105 ? 16.031 13.852 -17.094 1 82.94 105 ARG A CA 1
ATOM 830 C C . ARG A 1 105 ? 16.875 12.844 -16.328 1 82.94 105 ARG A C 1
ATOM 832 O O . ARG A 1 105 ? 16.688 12.633 -15.141 1 82.94 105 ARG A O 1
ATOM 839 N N . LEU A 1 106 ? 17.734 12.148 -17.094 1 88.5 106 LEU A N 1
ATOM 840 C CA . LEU A 1 106 ? 18.734 11.234 -16.516 1 88.5 106 LEU A CA 1
ATOM 841 C C . LEU A 1 106 ? 20.141 11.719 -16.812 1 88.5 106 LEU A C 1
ATOM 843 O O . LEU A 1 106 ? 20.469 12.047 -17.953 1 88.5 106 LEU A O 1
ATOM 847 N N . ARG A 1 107 ? 20.938 11.859 -15.891 1 88.94 107 ARG A N 1
ATOM 848 C CA . ARG A 1 107 ? 22.312 12.312 -16.078 1 88.94 107 ARG A CA 1
ATOM 849 C C . ARG A 1 107 ? 23.188 11.188 -16.625 1 88.94 107 ARG A C 1
ATOM 851 O O . ARG A 1 107 ? 24.156 11.453 -17.344 1 88.94 107 ARG A O 1
ATOM 858 N N . ASN A 1 108 ? 22.891 9.93 -16.297 1 93 108 ASN A N 1
ATOM 859 C CA . ASN A 1 108 ? 23.672 8.766 -16.719 1 93 108 ASN A CA 1
ATOM 860 C C . ASN A 1 108 ? 22.781 7.648 -17.234 1 93 108 ASN A C 1
ATOM 862 O O . ASN A 1 108 ? 22.656 6.598 -16.609 1 93 108 ASN A O 1
ATOM 866 N N . PRO A 1 109 ? 22.25 7.855 -18.422 1 94.25 109 PRO A N 1
ATOM 867 C CA . PRO A 1 109 ? 21.422 6.789 -19 1 94.25 109 PRO A CA 1
ATOM 868 C C . PRO A 1 109 ? 22.203 5.516 -19.281 1 94.25 109 PRO A C 1
ATOM 870 O O . PRO A 1 109 ? 23.391 5.582 -19.609 1 94.25 109 PRO A O 1
ATOM 873 N N . LEU A 1 110 ? 21.641 4.387 -19.062 1 97.5 110 LEU A N 1
ATOM 874 C CA . LEU A 1 110 ? 22.219 3.086 -19.406 1 97.5 110 LEU A CA 1
ATOM 875 C C . LEU A 1 110 ? 21.672 2.588 -20.75 1 97.5 110 LEU A C 1
ATOM 877 O O . LEU A 1 110 ? 20.516 2.168 -20.828 1 97.5 110 LEU A O 1
ATOM 881 N N . THR A 1 111 ? 22.562 2.623 -21.781 1 96.25 111 THR A N 1
ATOM 882 C CA . THR A 1 111 ? 22.125 2.291 -23.141 1 96.25 111 THR A CA 1
ATOM 883 C C . THR A 1 111 ? 23.156 1.409 -23.844 1 96.25 111 THR A C 1
ATOM 885 O O . THR A 1 111 ? 24.359 1.496 -23.547 1 96.25 111 THR A O 1
ATOM 888 N N . LYS A 1 112 ? 22.625 0.583 -24.688 1 94.06 112 LYS A N 1
ATOM 889 C CA . LYS A 1 112 ? 23.516 -0.247 -25.5 1 94.06 112 LYS A CA 1
ATOM 890 C C . LYS A 1 112 ? 24.297 0.602 -26.484 1 94.06 112 LYS A C 1
ATOM 892 O O . LYS A 1 112 ? 25.484 0.333 -26.734 1 94.06 112 LYS A O 1
ATOM 897 N N . GLU A 1 113 ? 23.688 1.573 -27.016 1 93.06 113 GLU A N 1
ATOM 898 C CA . GLU A 1 113 ? 24.297 2.434 -28.016 1 93.06 113 GLU A CA 1
ATOM 899 C C . GLU A 1 113 ? 25.594 3.043 -27.516 1 93.06 113 GLU A C 1
ATOM 901 O O . GLU A 1 113 ? 26.578 3.117 -28.25 1 93.06 113 GLU A O 1
ATOM 906 N N . LYS A 1 114 ? 25.625 3.457 -26.297 1 93.19 114 LYS A N 1
ATOM 907 C CA . LYS A 1 114 ? 26.797 4.105 -25.719 1 93.19 114 LYS A CA 1
ATOM 908 C C . LYS A 1 114 ? 27.625 3.113 -24.906 1 93.19 114 LYS A C 1
ATOM 910 O O . LYS A 1 114 ? 28.516 3.512 -24.156 1 93.19 114 LYS A O 1
ATOM 915 N N . ASN A 1 115 ? 27.297 1.858 -24.969 1 93.94 115 ASN A N 1
ATOM 916 C CA . ASN A 1 115 ? 28.016 0.786 -24.266 1 93.94 115 ASN A CA 1
ATOM 917 C C . ASN A 1 115 ? 28.016 0.998 -22.766 1 93.94 115 ASN A C 1
ATOM 919 O O . ASN A 1 115 ? 29.031 0.778 -22.094 1 93.94 115 ASN A O 1
ATOM 923 N N . THR A 1 116 ? 26.891 1.532 -22.266 1 95.94 116 THR A N 1
ATOM 924 C CA . THR A 1 116 ? 26.75 1.751 -20.828 1 95.94 116 THR A CA 1
ATOM 925 C C . THR A 1 116 ? 25.625 0.898 -20.266 1 95.94 116 THR A C 1
ATOM 927 O O . THR A 1 116 ? 25.266 1.026 -19.078 1 95.94 116 THR A O 1
ATOM 930 N N . ALA A 1 117 ? 25.109 0.06 -21.031 1 97.88 117 ALA A N 1
ATOM 931 C CA . ALA A 1 117 ? 23.969 -0.749 -20.594 1 97.88 117 ALA A CA 1
ATOM 932 C C . ALA A 1 117 ? 24.344 -1.593 -19.375 1 97.88 117 ALA A C 1
ATOM 934 O O . ALA A 1 117 ? 25.5 -1.957 -19.188 1 97.88 117 ALA A O 1
ATOM 935 N N . PHE A 1 118 ? 23.391 -1.812 -18.531 1 98.44 118 PHE A N 1
ATOM 936 C CA . PHE A 1 118 ? 23.547 -2.568 -17.297 1 98.44 118 PHE A CA 1
ATOM 937 C C . PHE A 1 118 ? 23.594 -4.066 -17.578 1 98.44 118 PHE A C 1
ATOM 939 O O . PHE A 1 118 ? 22.609 -4.641 -18.047 1 98.44 118 PHE A O 1
ATOM 946 N N . THR A 1 119 ? 24.719 -4.742 -17.281 1 98.56 119 THR A N 1
ATOM 947 C CA . THR A 1 119 ? 24.922 -6.137 -17.672 1 98.56 119 THR A CA 1
ATOM 948 C C . THR A 1 119 ? 24.625 -7.07 -16.5 1 98.56 119 THR A C 1
ATOM 950 O O . THR A 1 119 ? 24.406 -6.617 -15.375 1 98.56 119 THR A O 1
ATOM 953 N N . PHE A 1 120 ? 24.641 -8.367 -16.844 1 98.62 120 PHE A N 1
ATOM 954 C CA . PHE A 1 120 ? 24.469 -9.367 -15.805 1 98.62 120 PHE A CA 1
ATOM 955 C C . PHE A 1 120 ? 25.625 -9.328 -14.82 1 98.62 120 PHE A C 1
ATOM 957 O O . PHE A 1 120 ? 25.438 -9.531 -13.617 1 98.62 120 PHE A O 1
ATOM 964 N N . LYS A 1 121 ? 26.797 -9.086 -15.305 1 98.25 121 LYS A N 1
ATOM 965 C CA . LYS A 1 121 ? 27.953 -8.922 -14.43 1 98.25 121 LYS A CA 1
ATOM 966 C C . LYS A 1 121 ? 27.734 -7.777 -13.445 1 98.25 121 LYS A C 1
ATOM 968 O O . LYS A 1 121 ? 28.047 -7.91 -12.258 1 98.25 121 LYS A O 1
ATOM 973 N N . ASP A 1 122 ? 27.25 -6.652 -13.984 1 98.38 122 ASP A N 1
ATOM 974 C CA . ASP A 1 122 ? 26.938 -5.523 -13.117 1 98.38 122 ASP A CA 1
ATOM 975 C C . ASP A 1 122 ? 25.906 -5.926 -12.055 1 98.38 122 ASP A C 1
ATOM 977 O O . ASP A 1 122 ? 26.047 -5.551 -10.891 1 98.38 122 ASP A O 1
ATOM 981 N N . LEU A 1 123 ? 24.875 -6.656 -12.461 1 98.69 123 LEU A N 1
ATOM 982 C CA . LEU A 1 123 ? 23.828 -7.113 -11.562 1 98.69 123 LEU A CA 1
ATOM 983 C C . LEU A 1 123 ? 24.406 -7.969 -10.438 1 98.69 123 LEU A C 1
ATOM 985 O O . LEU A 1 123 ? 24.047 -7.793 -9.273 1 98.69 123 LEU A O 1
ATOM 989 N N . MET A 1 124 ? 25.297 -8.859 -10.773 1 98.31 124 MET A N 1
ATOM 990 C CA . MET A 1 124 ? 25.906 -9.734 -9.773 1 98.31 124 MET A CA 1
ATOM 991 C C . MET A 1 124 ? 26.781 -8.938 -8.812 1 98.31 124 MET A C 1
ATOM 993 O O . MET A 1 124 ? 26.875 -9.258 -7.629 1 98.31 124 MET A O 1
ATOM 997 N N . GLN A 1 125 ? 27.406 -7.949 -9.336 1 97.88 125 GLN A N 1
ATOM 998 C CA . GLN A 1 125 ? 28.172 -7.078 -8.461 1 97.88 125 GLN A CA 1
ATOM 999 C C . GLN A 1 125 ? 27.281 -6.391 -7.43 1 97.88 125 GLN A C 1
ATOM 1001 O O . GLN A 1 125 ? 27.609 -6.355 -6.242 1 97.88 125 GLN A O 1
ATOM 1006 N N . LEU A 1 126 ? 26.156 -5.895 -7.875 1 96.88 126 LEU A N 1
ATOM 1007 C CA . LEU A 1 126 ? 25.219 -5.285 -6.941 1 96.88 126 LEU A CA 1
ATOM 1008 C C . LEU A 1 126 ? 24.656 -6.324 -5.977 1 96.88 126 LEU A C 1
ATOM 1010 O O . LEU A 1 126 ? 24.406 -6.016 -4.809 1 96.88 126 LEU A O 1
ATOM 1014 N N . ALA A 1 127 ? 24.484 -7.5 -6.457 1 97.12 127 ALA A N 1
ATOM 1015 C CA . ALA A 1 127 ? 23.891 -8.57 -5.66 1 97.12 127 ALA A CA 1
ATOM 1016 C C . ALA A 1 127 ? 24.75 -8.898 -4.453 1 97.12 127 ALA A C 1
ATOM 1018 O O . ALA A 1 127 ? 24.25 -9.367 -3.428 1 97.12 127 ALA A O 1
ATOM 1019 N N . GLU A 1 128 ? 26.031 -8.711 -4.547 1 95.75 128 GLU A N 1
ATOM 1020 C CA . GLU A 1 128 ? 26.953 -9.008 -3.451 1 95.75 128 GLU A CA 1
ATOM 1021 C C . GLU A 1 128 ? 26.531 -8.281 -2.176 1 95.75 128 GLU A C 1
ATOM 1023 O O . GLU A 1 128 ? 26.719 -8.797 -1.073 1 95.75 128 GLU A O 1
ATOM 1028 N N . THR A 1 129 ? 25.906 -7.16 -2.375 1 92.69 129 THR A N 1
ATOM 1029 C CA . THR A 1 129 ? 25.609 -6.371 -1.184 1 92.69 129 THR A CA 1
ATOM 1030 C C . THR A 1 129 ? 24.109 -6.109 -1.062 1 92.69 129 THR A C 1
ATOM 1032 O O . THR A 1 129 ? 23.625 -5.773 0.018 1 92.69 129 THR A O 1
ATOM 1035 N N . HIS A 1 130 ? 23.312 -6.312 -2.113 1 93.62 130 HIS A N 1
ATOM 1036 C CA . HIS A 1 130 ? 21.938 -5.801 -2.08 1 93.62 130 HIS A CA 1
ATOM 1037 C C . HIS A 1 130 ? 20.938 -6.906 -2.365 1 93.62 130 HIS A C 1
ATOM 1039 O O . HIS A 1 130 ? 19.734 -6.656 -2.418 1 93.62 130 HIS A O 1
ATOM 1045 N N . ALA A 1 131 ? 21.359 -8.086 -2.543 1 96.56 131 ALA A N 1
ATOM 1046 C CA . ALA A 1 131 ? 20.422 -9.164 -2.877 1 96.56 131 ALA A CA 1
ATOM 1047 C C . ALA A 1 131 ? 19.391 -9.344 -1.779 1 96.56 131 ALA A C 1
ATOM 1049 O O . ALA A 1 131 ? 19.703 -9.234 -0.591 1 96.56 131 ALA A O 1
ATOM 1050 N N . VAL A 1 132 ? 18.156 -9.586 -2.178 1 95.69 132 VAL A N 1
ATOM 1051 C CA . VAL A 1 132 ? 17.078 -9.898 -1.253 1 95.69 132 VAL A CA 1
ATOM 1052 C C . VAL A 1 132 ? 16.344 -11.164 -1.716 1 95.69 132 VAL A C 1
ATOM 1054 O O . VAL A 1 132 ? 16.391 -11.508 -2.896 1 95.69 132 VAL A O 1
ATOM 1057 N N . ARG A 1 133 ? 15.758 -11.859 -0.769 1 97.25 133 ARG A N 1
ATOM 1058 C CA . ARG A 1 133 ? 14.938 -13.047 -1.018 1 97.25 133 ARG A CA 1
ATOM 1059 C C . ARG A 1 133 ? 13.602 -12.938 -0.294 1 97.25 133 ARG A C 1
ATOM 1061 O O . ARG A 1 133 ? 13.539 -12.484 0.85 1 97.25 133 ARG A O 1
ATOM 1068 N N . PHE A 1 134 ? 12.531 -13.305 -0.979 1 97.06 134 PHE A N 1
ATOM 1069 C CA . PHE A 1 134 ? 11.219 -13.359 -0.341 1 97.06 134 PHE A CA 1
ATOM 1070 C C . PHE A 1 134 ? 10.32 -14.375 -1.033 1 97.06 134 PHE A C 1
ATOM 1072 O O . PHE A 1 134 ? 10.531 -14.703 -2.201 1 97.06 134 PHE A O 1
ATOM 1079 N N . PRO A 1 135 ? 9.367 -14.898 -0.317 1 97.44 135 PRO A N 1
ATOM 1080 C CA . PRO A 1 135 ? 8.383 -15.773 -0.955 1 97.44 135 PRO A CA 1
ATOM 1081 C C . PRO A 1 135 ? 7.32 -15 -1.729 1 97.44 135 PRO A C 1
ATOM 1083 O O . PRO A 1 135 ? 6.93 -13.898 -1.321 1 97.44 135 PRO A O 1
ATOM 1086 N N . LYS A 1 136 ? 6.918 -15.555 -2.795 1 97.88 136 LYS A N 1
ATOM 1087 C CA . LYS A 1 136 ? 5.801 -14.992 -3.551 1 97.88 136 LYS A CA 1
ATOM 1088 C C . LYS A 1 136 ? 5.094 -16.078 -4.363 1 97.88 136 LYS A C 1
ATOM 1090 O O . LYS A 1 136 ? 5.746 -16.875 -5.035 1 97.88 136 LYS A O 1
ATOM 1095 N N . ILE A 1 137 ? 3.785 -16.047 -4.242 1 97.56 137 ILE A N 1
ATOM 1096 C CA . ILE A 1 137 ? 2.924 -16.844 -5.117 1 97.56 137 ILE A CA 1
ATOM 1097 C C . ILE A 1 137 ? 2.652 -16.062 -6.406 1 97.56 137 ILE A C 1
ATOM 1099 O O . ILE A 1 137 ? 2.398 -14.859 -6.375 1 97.56 137 ILE A O 1
ATOM 1103 N N . MET A 1 138 ? 2.828 -16.703 -7.555 1 96.5 138 MET A N 1
ATOM 1104 C CA . MET A 1 138 ? 2.512 -16.109 -8.852 1 96.5 138 MET A CA 1
ATOM 1105 C C . MET A 1 138 ? 1.122 -16.531 -9.312 1 96.5 138 MET A C 1
ATOM 1107 O O . MET A 1 138 ? 0.863 -17.719 -9.516 1 96.5 138 MET A O 1
ATOM 1111 N N . THR A 1 139 ? 0.255 -15.531 -9.383 1 92.44 139 THR A N 1
ATOM 1112 C CA . THR A 1 139 ? -1.123 -15.766 -9.797 1 92.44 139 THR A CA 1
ATOM 1113 C C . THR A 1 139 ? -1.541 -14.773 -10.883 1 92.44 139 THR A C 1
ATOM 1115 O O . THR A 1 139 ? -1.156 -13.602 -10.836 1 92.44 139 THR A O 1
ATOM 1118 N N . CYS A 1 140 ? -2.254 -15.328 -11.836 1 85.69 140 CYS A N 1
ATOM 1119 C CA . CYS A 1 140 ? -2.855 -14.477 -12.859 1 85.69 140 CYS A CA 1
ATOM 1120 C C . CYS A 1 140 ? -4.309 -14.164 -12.523 1 85.69 140 CYS A C 1
ATOM 1122 O O . CYS A 1 140 ? -4.996 -14.984 -11.906 1 85.69 140 CYS A O 1
ATOM 1124 N N . LEU A 1 141 ? -4.766 -13.062 -12.953 1 74.62 141 LEU A N 1
ATOM 1125 C CA . LEU A 1 141 ? -6.137 -12.633 -12.688 1 74.62 141 LEU A CA 1
ATOM 1126 C C . LEU A 1 141 ? -7.133 -13.547 -13.398 1 74.62 141 LEU A C 1
ATOM 1128 O O . LEU A 1 141 ? -8.227 -13.797 -12.883 1 74.62 141 LEU A O 1
ATOM 1132 N N . ASN A 1 142 ? -6.664 -14.078 -14.5 1 70.38 142 ASN A N 1
ATOM 1133 C CA . ASN A 1 142 ? -7.617 -14.758 -15.375 1 70.38 142 ASN A CA 1
ATOM 1134 C C . ASN A 1 142 ? -7.434 -16.266 -15.336 1 70.38 142 ASN A C 1
ATOM 1136 O O . ASN A 1 142 ? -8.141 -17 -16.031 1 70.38 142 ASN A O 1
ATOM 1140 N N . ILE A 1 143 ? -6.457 -16.703 -14.57 1 73.31 143 ILE A N 1
ATOM 1141 C CA . ILE A 1 143 ? -6.195 -18.125 -14.477 1 73.31 143 ILE A CA 1
ATOM 1142 C C . ILE A 1 143 ? -6.574 -18.625 -13.086 1 73.31 143 ILE A C 1
ATOM 1144 O O . ILE A 1 143 ? -6.164 -18.047 -12.07 1 73.31 143 ILE A O 1
ATOM 1148 N N . GLY A 1 144 ? -7.332 -19.562 -13.055 1 68.31 144 GLY A N 1
ATOM 1149 C CA . GLY A 1 144 ? -7.949 -20.047 -11.828 1 68.31 144 GLY A CA 1
ATOM 1150 C C . GLY A 1 144 ? -6.934 -20.484 -10.789 1 68.31 144 GLY A C 1
ATOM 1151 O O . GLY A 1 144 ? -7.145 -20.297 -9.586 1 68.31 144 GLY A O 1
ATOM 1152 N N . CYS A 1 145 ? -5.879 -21.203 -11.18 1 78 145 CYS A N 1
ATOM 1153 C CA . CYS A 1 145 ? -4.906 -21.719 -10.227 1 78 145 CYS A CA 1
ATOM 1154 C C . CYS A 1 145 ? -3.619 -20.906 -10.266 1 78 145 CYS A C 1
ATOM 1156 O O . CYS A 1 145 ? -3.264 -20.344 -11.305 1 78 145 CYS A O 1
ATOM 1158 N N . PRO A 1 146 ? -3.01 -20.875 -9.094 1 88.12 146 PRO A N 1
ATOM 1159 C CA . PRO A 1 146 ? -1.712 -20.188 -9.125 1 88.12 146 PRO A CA 1
ATOM 1160 C C . PRO A 1 146 ? -0.721 -20.844 -10.078 1 88.12 146 PRO A C 1
ATOM 1162 O O . PRO A 1 146 ? -0.756 -22.062 -10.266 1 88.12 146 PRO A O 1
ATOM 1165 N N . LEU A 1 147 ? 0.118 -20.016 -10.633 1 93.25 147 LEU A N 1
ATOM 1166 C CA . LEU A 1 147 ? 1.183 -20.516 -11.492 1 93.25 147 LEU A CA 1
ATOM 1167 C C . LEU A 1 147 ? 2.24 -21.25 -10.664 1 93.25 147 LEU A C 1
ATOM 1169 O O . LEU A 1 147 ? 2.871 -22.188 -11.156 1 93.25 147 LEU A O 1
ATOM 1173 N N . GLY A 1 148 ? 2.404 -20.844 -9.492 1 97.19 148 GLY A N 1
ATOM 1174 C CA . GLY A 1 148 ? 3.363 -21.422 -8.57 1 97.19 148 GLY A CA 1
ATOM 1175 C C . GLY A 1 148 ? 3.719 -20.516 -7.414 1 9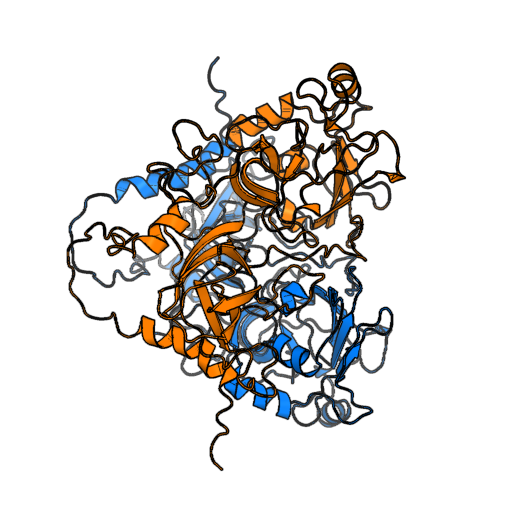7.19 148 GLY A C 1
ATOM 1176 O O . GLY A 1 148 ? 3.383 -19.328 -7.43 1 97.19 148 GLY A O 1
ATOM 1177 N N . ASN A 1 149 ? 4.297 -21.125 -6.387 1 98 149 ASN A N 1
ATOM 1178 C CA . ASN A 1 149 ? 4.801 -20.453 -5.199 1 98 149 ASN A CA 1
ATOM 1179 C C . ASN A 1 149 ? 6.285 -20.734 -4.977 1 98 149 ASN A C 1
ATOM 1181 O O . ASN A 1 149 ? 6.703 -21.891 -4.934 1 98 149 ASN A O 1
ATOM 1185 N N . GLY A 1 150 ? 7.078 -19.672 -4.879 1 98.31 150 GLY A N 1
ATOM 1186 C CA . GLY A 1 150 ? 8.516 -19.875 -4.766 1 98.31 150 GLY A CA 1
ATOM 1187 C C . GLY A 1 150 ? 9.211 -18.781 -3.994 1 98.31 150 GLY A C 1
ATOM 1188 O O . GLY A 1 150 ? 8.578 -17.797 -3.596 1 98.31 150 GLY A O 1
ATOM 1189 N N . ILE A 1 151 ? 10.484 -19.047 -3.732 1 98.25 151 ILE A N 1
ATOM 1190 C CA . ILE A 1 151 ? 11.391 -18.047 -3.178 1 98.25 151 ILE A CA 1
ATOM 1191 C C . ILE A 1 151 ? 12.125 -17.328 -4.309 1 98.25 151 ILE A C 1
ATOM 1193 O O . ILE A 1 151 ? 12.891 -17.953 -5.051 1 98.25 151 ILE A O 1
ATOM 1197 N N . TRP A 1 152 ? 11.906 -16.047 -4.359 1 98.69 152 TRP A N 1
ATOM 1198 C CA . TRP A 1 152 ? 12.492 -15.227 -5.418 1 98.69 152 TRP A CA 1
ATOM 1199 C C . TRP A 1 152 ? 13.672 -14.414 -4.891 1 98.69 152 TRP A C 1
ATOM 1201 O O . TRP A 1 152 ? 13.609 -13.852 -3.797 1 98.69 152 TRP A O 1
ATOM 1211 N N . GLU A 1 153 ? 14.711 -14.438 -5.672 1 98.62 153 GLU A N 1
ATOM 1212 C CA . GLU A 1 153 ? 15.93 -13.727 -5.285 1 98.62 153 GLU A CA 1
ATOM 1213 C C . GLU A 1 153 ? 16.359 -12.734 -6.359 1 98.62 153 GLU A C 1
ATOM 1215 O O . GLU A 1 153 ? 16.359 -13.055 -7.547 1 98.62 153 GLU A O 1
ATOM 1220 N N . GLY A 1 154 ? 16.688 -11.523 -5.949 1 98.75 154 GLY A N 1
ATOM 1221 C CA . GLY A 1 154 ? 17.156 -10.508 -6.883 1 98.75 154 GLY A CA 1
ATOM 1222 C C . GLY A 1 154 ? 17.672 -9.258 -6.199 1 98.75 154 GLY A C 1
ATOM 1223 O O . GLY A 1 154 ? 17.906 -9.258 -4.992 1 98.75 154 GLY A O 1
ATOM 1224 N N . VAL A 1 155 ? 17.969 -8.281 -7.023 1 98.12 155 VAL A N 1
ATOM 1225 C CA . VAL A 1 155 ? 18.422 -6.969 -6.578 1 98.12 155 VAL A CA 1
ATOM 1226 C C . VAL A 1 155 ? 17.312 -5.941 -6.738 1 98.12 155 VAL A C 1
ATOM 1228 O O . VAL A 1 155 ? 16.641 -5.898 -7.773 1 98.12 155 VAL A O 1
ATOM 1231 N N . PRO A 1 156 ? 17.047 -5.141 -5.656 1 96.31 156 PRO A N 1
ATOM 1232 C CA . PRO A 1 156 ? 16.031 -4.102 -5.809 1 96.31 156 PRO A CA 1
ATOM 1233 C C . PRO A 1 156 ? 16.281 -3.201 -7.02 1 96.31 156 PRO A C 1
ATOM 1235 O O . PRO A 1 156 ? 17.406 -2.748 -7.234 1 96.31 156 PRO A O 1
ATOM 1238 N N . LEU A 1 157 ? 15.242 -2.977 -7.809 1 97.31 157 LEU A N 1
ATOM 1239 C CA . LEU A 1 157 ? 15.32 -2.152 -9.008 1 97.31 157 LEU A CA 1
ATOM 1240 C C . LEU A 1 157 ? 15.859 -0.764 -8.68 1 97.31 157 LEU A C 1
ATOM 1242 O O . LEU A 1 157 ? 16.578 -0.168 -9.484 1 97.31 157 LEU A O 1
ATOM 1246 N N . ARG A 1 158 ? 15.57 -0.24 -7.512 1 92.56 158 ARG A N 1
ATOM 1247 C CA . ARG A 1 158 ? 15.969 1.11 -7.133 1 92.56 158 ARG A CA 1
ATOM 1248 C C . ARG A 1 158 ? 17.484 1.266 -7.18 1 92.56 158 ARG A C 1
ATOM 1250 O O . ARG A 1 158 ? 18 2.342 -7.496 1 92.56 158 ARG A O 1
ATOM 1257 N N . GLU A 1 159 ? 18.234 0.179 -6.891 1 92.62 159 GLU A N 1
ATOM 1258 C CA . GLU A 1 159 ? 19.688 0.237 -6.902 1 92.62 159 GLU A CA 1
ATOM 1259 C C . GLU A 1 159 ? 20.219 0.516 -8.305 1 92.62 159 GLU A C 1
ATOM 1261 O O . GLU A 1 159 ? 21.25 1.182 -8.461 1 92.62 159 GLU A O 1
ATOM 1266 N N . VAL A 1 160 ? 19.547 0.013 -9.25 1 96.31 160 VAL A N 1
ATOM 1267 C CA . VAL A 1 160 ? 19.938 0.221 -10.633 1 96.31 160 VAL A CA 1
ATOM 1268 C C . VAL A 1 160 ? 19.484 1.604 -11.102 1 96.31 160 VAL A C 1
ATOM 1270 O O . VAL A 1 160 ? 20.219 2.297 -11.812 1 96.31 160 VAL A O 1
ATOM 1273 N N . LEU A 1 161 ? 18.328 2 -10.695 1 93.75 161 LEU A N 1
ATOM 1274 C CA . LEU A 1 161 ? 17.812 3.305 -11.102 1 93.75 161 LEU A CA 1
ATOM 1275 C C . LEU A 1 161 ? 18.719 4.422 -10.602 1 93.75 161 LEU A C 1
ATOM 1277 O O . LEU A 1 161 ? 18.938 5.418 -11.297 1 93.75 161 LEU A O 1
ATOM 1281 N N . TRP A 1 162 ? 19.25 4.258 -9.484 1 89.38 162 TRP A N 1
ATOM 1282 C CA . TRP A 1 162 ? 20.078 5.297 -8.898 1 89.38 162 TRP A CA 1
ATOM 1283 C C . TRP A 1 162 ? 21.391 5.453 -9.68 1 89.38 162 TRP A C 1
ATOM 1285 O O . TRP A 1 162 ? 21.984 6.527 -9.68 1 89.38 162 TRP A O 1
ATOM 1295 N N . LEU A 1 163 ? 21.828 4.383 -10.336 1 91.5 163 LEU A N 1
ATOM 1296 C CA . LEU A 1 163 ? 23.016 4.488 -11.18 1 91.5 163 LEU A CA 1
ATOM 1297 C C . LEU A 1 163 ? 22.797 5.512 -12.289 1 91.5 163 LEU A C 1
ATOM 1299 O O . LEU A 1 163 ? 23.766 6.074 -12.812 1 91.5 163 LEU A O 1
ATOM 1303 N N . THR A 1 164 ? 21.531 5.723 -12.633 1 92.56 164 THR A N 1
ATOM 1304 C CA . THR A 1 164 ? 21.219 6.617 -13.742 1 92.56 164 THR A CA 1
ATOM 1305 C C . THR A 1 164 ? 21.156 8.062 -13.266 1 92.56 164 THR A C 1
ATOM 1307 O O . THR A 1 164 ? 21.062 8.992 -14.078 1 92.56 164 THR A O 1
ATOM 1310 N N . LYS A 1 165 ? 21.109 8.305 -11.961 1 86.88 165 LYS A N 1
ATOM 1311 C CA . LYS A 1 165 ? 21.078 9.641 -11.359 1 86.88 165 LYS A CA 1
ATOM 1312 C C . LYS A 1 165 ? 19.922 10.461 -11.891 1 86.88 165 LYS A C 1
ATOM 1314 O O . LYS A 1 165 ? 20.109 11.539 -12.445 1 86.88 165 LYS A O 1
ATOM 1319 N N . PRO A 1 166 ? 18.781 9.93 -11.57 1 84.19 166 PRO A N 1
ATOM 1320 C CA . PRO A 1 166 ? 17.609 10.688 -12.031 1 84.19 166 PRO A CA 1
ATOM 1321 C C . PRO A 1 166 ? 17.469 12.039 -11.328 1 84.19 166 PRO A C 1
ATOM 1323 O O . PRO A 1 166 ? 17.812 12.164 -10.148 1 84.19 166 PRO A O 1
ATOM 1326 N N . SER A 1 167 ? 17.047 13.164 -12.102 1 69.25 167 SER A N 1
ATOM 1327 C CA . SER A 1 167 ? 17.156 14.484 -11.5 1 69.25 167 SER A CA 1
ATOM 1328 C C . SER A 1 167 ? 15.797 15.164 -11.391 1 69.25 167 SER A C 1
ATOM 1330 O O . SER A 1 167 ? 15.625 16.094 -10.609 1 69.25 167 SER A O 1
ATOM 1332 N N . LYS A 1 168 ? 14.758 14.727 -12.211 1 69.94 168 LYS A N 1
ATOM 1333 C CA . LYS A 1 168 ? 13.602 15.586 -11.969 1 69.94 168 LYS A CA 1
ATOM 1334 C C . LYS A 1 168 ? 12.297 14.852 -12.258 1 69.94 168 LYS A C 1
ATOM 1336 O O . LYS A 1 168 ? 12.211 14.07 -13.211 1 69.94 168 LYS A O 1
ATOM 1341 N N . ASP A 1 169 ? 11.273 15.141 -11.32 1 75.38 169 ASP A N 1
ATOM 1342 C CA . ASP A 1 169 ? 9.828 14.977 -11.406 1 75.38 169 ASP A CA 1
ATOM 1343 C C . ASP A 1 169 ? 9.461 13.578 -11.883 1 75.38 169 ASP A C 1
ATOM 1345 O O . ASP A 1 169 ? 8.578 13.414 -12.734 1 75.38 169 ASP A O 1
ATOM 1349 N N . LEU A 1 170 ? 10.266 12.562 -11.492 1 84.5 170 LEU A N 1
ATOM 1350 C CA . LEU A 1 170 ? 9.93 11.188 -11.844 1 84.5 170 LEU A CA 1
ATOM 1351 C C . LEU A 1 170 ? 8.617 10.766 -11.195 1 84.5 170 LEU A C 1
ATOM 1353 O O . LEU A 1 170 ? 8.414 10.977 -9.992 1 84.5 170 LEU A O 1
ATOM 1357 N N . ARG A 1 171 ? 7.766 10.234 -12.055 1 87.31 171 ARG A N 1
ATOM 1358 C CA . ARG A 1 171 ? 6.453 9.852 -11.547 1 87.31 171 ARG A CA 1
ATOM 1359 C C . ARG A 1 171 ? 6.234 8.344 -11.672 1 87.31 171 ARG A C 1
ATOM 1361 O O . ARG A 1 171 ? 5.637 7.723 -10.789 1 87.31 171 ARG A O 1
ATOM 1368 N N . ARG A 1 172 ? 6.707 7.844 -12.812 1 91.56 172 ARG A N 1
ATOM 1369 C CA . ARG A 1 172 ? 6.445 6.43 -13.0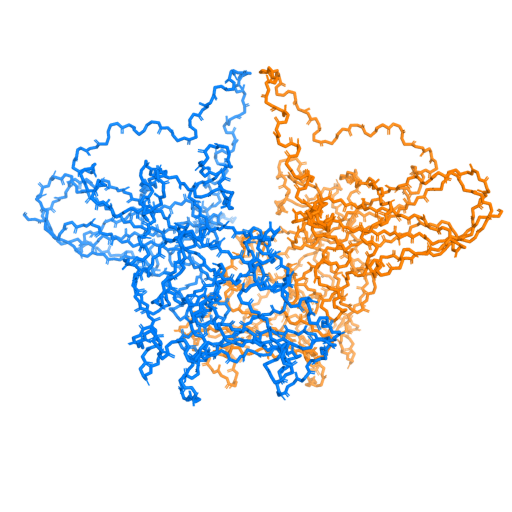62 1 91.56 172 ARG A CA 1
ATOM 1370 C C . ARG A 1 172 ? 7.645 5.762 -13.727 1 91.56 172 ARG A C 1
ATOM 1372 O O . ARG A 1 172 ? 8.445 6.426 -14.383 1 91.56 172 ARG A O 1
ATOM 1379 N N . VAL A 1 173 ? 7.727 4.473 -13.531 1 94.62 173 VAL A N 1
ATOM 1380 C CA . VAL A 1 173 ? 8.68 3.588 -14.195 1 94.62 173 VAL A CA 1
ATOM 1381 C C . VAL A 1 173 ? 7.941 2.646 -15.141 1 94.62 173 VAL A C 1
ATOM 1383 O O . VAL A 1 173 ? 7.02 1.939 -14.727 1 94.62 173 VAL A O 1
ATOM 1386 N N . PHE A 1 174 ? 8.305 2.734 -16.453 1 96.44 174 PHE A N 1
ATOM 1387 C CA . PHE A 1 174 ? 7.805 1.787 -17.438 1 96.44 174 PHE A CA 1
ATOM 1388 C C . PHE A 1 174 ? 8.844 0.71 -17.734 1 96.44 174 PHE A C 1
ATOM 1390 O O . PHE A 1 174 ? 10.047 0.958 -17.625 1 96.44 174 PHE A O 1
ATOM 1397 N N . TYR A 1 175 ? 8.367 -0.51 -18.031 1 97.56 175 TYR A N 1
ATOM 1398 C CA . TYR A 1 175 ? 9.32 -1.566 -18.359 1 97.56 175 TYR A CA 1
ATOM 1399 C C . TYR A 1 175 ? 8.688 -2.609 -19.266 1 97.56 175 TYR A C 1
ATOM 1401 O O . TYR A 1 175 ? 7.461 -2.736 -19.328 1 97.56 175 TYR A O 1
ATOM 1409 N N . ASP A 1 176 ? 9.539 -3.273 -20.047 1 96.56 176 ASP A N 1
ATOM 1410 C CA . ASP A 1 176 ? 9.086 -4.316 -20.953 1 96.56 176 ASP A CA 1
ATOM 1411 C C . ASP A 1 176 ? 10.141 -5.41 -21.109 1 96.56 176 ASP A C 1
ATOM 1413 O O . ASP A 1 176 ? 11.258 -5.277 -20.594 1 96.56 176 ASP A O 1
ATOM 1417 N N . GLY A 1 177 ? 9.719 -6.535 -21.625 1 95.75 177 GLY A N 1
ATOM 1418 C CA . GLY A 1 177 ? 10.594 -7.672 -21.875 1 95.75 177 GLY A CA 1
ATOM 1419 C C . GLY A 1 177 ? 10.859 -7.891 -23.359 1 95.75 177 GLY A C 1
ATOM 1420 O O . GLY A 1 177 ? 10.398 -7.121 -24.203 1 95.75 177 GLY A O 1
ATOM 1421 N N . PHE A 1 178 ? 11.625 -8.922 -23.594 1 94.56 178 PHE A N 1
ATOM 1422 C CA . PHE A 1 178 ? 11.984 -9.312 -24.953 1 94.56 178 PHE A CA 1
ATOM 1423 C C . PHE A 1 178 ? 10.734 -9.594 -25.781 1 94.56 178 PHE A C 1
ATOM 1425 O O . PHE A 1 178 ? 9.781 -10.203 -25.297 1 94.56 178 PHE A O 1
ATOM 1432 N N . HIS A 1 179 ? 10.711 -9.133 -27.125 1 91 179 HIS A N 1
ATOM 1433 C CA . HIS A 1 179 ? 9.516 -9.266 -27.953 1 91 179 HIS A CA 1
ATOM 1434 C C . HIS A 1 179 ? 9.883 -9.531 -29.406 1 91 179 HIS A C 1
ATOM 1436 O O . HIS A 1 179 ? 9.211 -9.047 -30.328 1 91 179 HIS A O 1
ATOM 1442 N N . ASN A 1 180 ? 10.977 -10.125 -29.656 1 86.5 180 ASN A N 1
ATOM 1443 C CA . ASN A 1 180 ? 11.375 -10.547 -31 1 86.5 180 ASN A CA 1
ATOM 1444 C C . ASN A 1 180 ? 11.398 -9.375 -31.969 1 86.5 180 ASN A C 1
ATOM 1446 O O . ASN A 1 180 ? 10.961 -9.508 -33.125 1 86.5 180 ASN A O 1
ATOM 1450 N N . ASP A 1 181 ? 11.648 -8.227 -31.484 1 82.31 181 ASP A N 1
ATOM 1451 C CA . ASP A 1 181 ? 11.664 -7.008 -32.281 1 82.31 181 ASP A CA 1
ATOM 1452 C C . ASP A 1 181 ? 10.328 -6.801 -33 1 82.31 181 ASP A C 1
ATOM 1454 O O . ASP A 1 181 ? 10.289 -6.293 -34.125 1 82.31 181 ASP A O 1
ATOM 1458 N N . ASP A 1 182 ? 9.289 -7.316 -32.5 1 89.38 182 ASP A N 1
ATOM 1459 C CA . ASP A 1 182 ? 7.922 -7.129 -33 1 89.38 182 ASP A CA 1
ATOM 1460 C C . ASP A 1 182 ? 7.098 -6.32 -31.984 1 89.38 182 ASP A C 1
ATOM 1462 O O . ASP A 1 182 ? 6.727 -6.828 -30.922 1 89.38 182 ASP A O 1
ATOM 1466 N N . PRO A 1 183 ? 6.781 -5.105 -32.375 1 86.12 183 PRO A N 1
ATOM 1467 C CA . PRO A 1 183 ? 6.035 -4.242 -31.453 1 86.12 183 PRO A CA 1
ATOM 1468 C C . PRO A 1 183 ? 4.695 -4.844 -31.047 1 86.12 183 PRO A C 1
ATOM 1470 O O . PRO A 1 183 ? 4.188 -4.539 -29.969 1 86.12 183 PRO A O 1
ATOM 1473 N N . LYS A 1 184 ? 4.176 -5.695 -31.891 1 86.56 184 LYS A N 1
ATOM 1474 C CA . LYS A 1 184 ? 2.893 -6.316 -31.578 1 86.56 184 LYS A CA 1
ATOM 1475 C C . LYS A 1 184 ? 3.023 -7.297 -30.406 1 86.56 184 LYS A C 1
ATOM 1477 O O . LYS A 1 184 ? 2.027 -7.672 -29.797 1 86.56 184 LYS A O 1
ATOM 1482 N N . GLN A 1 185 ? 4.234 -7.68 -30.141 1 88.75 185 GLN A N 1
ATOM 1483 C CA . GLN A 1 185 ? 4.48 -8.656 -29.094 1 88.75 185 GLN A CA 1
ATOM 1484 C C . GLN A 1 185 ? 4.973 -7.98 -27.812 1 88.75 185 GLN A C 1
ATOM 1486 O O . GLN A 1 185 ? 5.219 -8.648 -26.797 1 88.75 185 GLN A O 1
ATOM 1491 N N . LEU A 1 186 ? 4.992 -6.703 -27.953 1 90 186 LEU A N 1
ATOM 1492 C CA . LEU A 1 186 ? 5.473 -5.938 -26.797 1 90 186 LEU A CA 1
ATOM 1493 C C . LEU A 1 186 ? 4.52 -6.074 -25.625 1 90 186 LEU A C 1
ATOM 1495 O O . LEU A 1 186 ? 3.309 -5.898 -25.766 1 90 186 LEU A O 1
ATOM 1499 N N . PHE A 1 1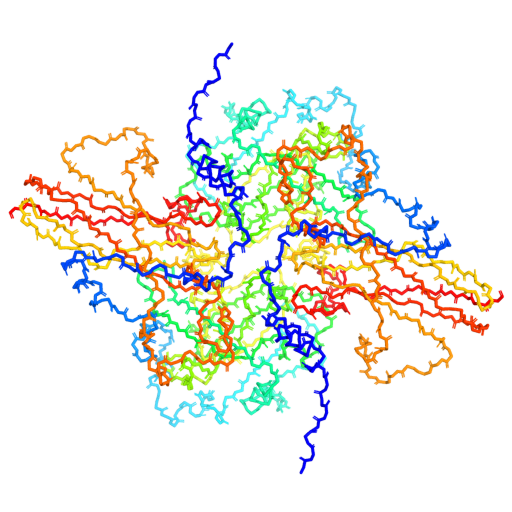87 ? 5.059 -6.516 -24.484 1 92.62 187 PHE A N 1
ATOM 1500 C CA . PHE A 1 187 ? 4.324 -6.555 -23.234 1 92.62 187 PHE A CA 1
ATOM 1501 C C . PHE A 1 187 ? 4.926 -5.582 -22.219 1 92.62 187 PHE A C 1
ATOM 1503 O O . PHE A 1 187 ? 6.09 -5.715 -21.844 1 92.62 187 PHE A O 1
ATOM 1510 N N . ARG A 1 188 ? 4.086 -4.609 -21.844 1 93.5 188 ARG A N 1
ATOM 1511 C CA . ARG A 1 188 ? 4.555 -3.51 -21.016 1 93.5 188 ARG A CA 1
ATOM 1512 C C . ARG A 1 188 ? 3.824 -3.49 -19.672 1 93.5 188 ARG A C 1
ATOM 1514 O O . ARG A 1 188 ? 2.68 -3.938 -19.578 1 93.5 188 ARG A O 1
ATOM 1521 N N . SER A 1 189 ? 4.531 -3.049 -18.703 1 95.94 189 SER A N 1
ATOM 1522 C CA . SER A 1 189 ? 3.932 -2.721 -17.406 1 95.94 189 SER A CA 1
ATOM 1523 C C . SER A 1 189 ? 4.555 -1.462 -16.812 1 95.94 189 SER A C 1
ATOM 1525 O O . SER A 1 189 ? 5.438 -0.854 -17.422 1 95.94 189 SER A O 1
ATOM 1527 N N . SER A 1 190 ? 3.992 -0.984 -15.734 1 95.94 190 SER A N 1
ATOM 1528 C CA . SER A 1 190 ? 4.457 0.251 -15.117 1 95.94 190 SER A CA 1
ATOM 1529 C C . SER A 1 190 ? 4.199 0.246 -13.609 1 95.94 190 SER A C 1
ATOM 1531 O O . SER A 1 190 ? 3.357 -0.511 -13.125 1 95.94 190 SER A O 1
ATOM 1533 N N . LEU A 1 191 ? 4.988 0.992 -12.906 1 94.31 191 LEU A N 1
ATOM 1534 C CA . LEU A 1 191 ? 4.852 1.195 -11.469 1 94.31 191 LEU A CA 1
ATOM 1535 C C . LEU A 1 191 ? 5.043 2.664 -11.102 1 94.31 191 LEU A C 1
ATOM 1537 O O . LEU A 1 191 ? 5.898 3.342 -11.672 1 94.31 191 LEU A O 1
ATOM 1541 N N . PRO A 1 192 ? 4.211 3.143 -10.125 1 90.69 192 PRO A N 1
ATOM 1542 C CA . PRO A 1 192 ? 4.578 4.449 -9.57 1 90.69 192 PRO A CA 1
ATOM 1543 C C . PRO A 1 192 ? 6 4.48 -9.016 1 90.69 192 PRO A C 1
ATOM 1545 O O . PRO A 1 192 ? 6.453 3.496 -8.422 1 90.69 192 PRO A O 1
ATOM 1548 N N . VAL A 1 193 ? 6.648 5.57 -9.195 1 88.62 193 VAL A N 1
ATOM 1549 C CA . VAL A 1 193 ? 8.047 5.676 -8.805 1 88.62 193 VAL A CA 1
ATOM 1550 C C . VAL A 1 193 ? 8.18 5.465 -7.297 1 88.62 193 VAL A C 1
ATOM 1552 O O . VAL A 1 193 ? 9.172 4.902 -6.828 1 88.62 193 VAL A O 1
ATOM 1555 N N . GLY A 1 194 ? 7.223 5.898 -6.531 1 84.75 194 GLY A N 1
ATOM 1556 C CA . GLY A 1 194 ? 7.246 5.688 -5.094 1 84.75 194 GLY A CA 1
ATOM 1557 C C . GLY A 1 194 ? 7.336 4.223 -4.707 1 84.75 194 GLY A C 1
ATOM 1558 O O . GLY A 1 194 ? 8.086 3.863 -3.795 1 84.75 194 GLY A O 1
ATOM 1559 N N . ARG A 1 195 ? 6.621 3.385 -5.422 1 88.56 195 ARG A N 1
ATOM 1560 C CA . ARG A 1 195 ? 6.66 1.957 -5.121 1 88.56 195 ARG A CA 1
ATOM 1561 C C . ARG A 1 195 ? 8.023 1.364 -5.453 1 88.56 195 ARG A C 1
ATOM 1563 O O . ARG A 1 195 ? 8.492 0.443 -4.777 1 88.56 195 ARG A O 1
ATOM 1570 N N . VAL A 1 196 ? 8.641 1.927 -6.391 1 91.81 196 VAL A N 1
ATOM 1571 C CA . VAL A 1 196 ? 9.914 1.389 -6.852 1 91.81 196 VAL A CA 1
ATOM 1572 C C . VAL A 1 196 ? 11.039 1.851 -5.922 1 91.81 196 VAL A C 1
ATOM 1574 O O . VAL A 1 196 ? 11.906 1.058 -5.543 1 91.81 196 VAL A O 1
ATOM 1577 N N . LEU A 1 197 ? 10.953 3.064 -5.543 1 86.94 197 LEU A N 1
ATOM 1578 C CA . LEU A 1 197 ? 12.07 3.637 -4.805 1 86.94 197 LEU A CA 1
ATOM 1579 C C . LEU A 1 197 ? 11.914 3.396 -3.309 1 86.94 197 LEU A C 1
ATOM 1581 O O . LEU A 1 197 ? 12.906 3.395 -2.57 1 86.94 197 LEU A O 1
ATOM 1585 N N . GLU A 1 198 ? 10.625 3.258 -2.939 1 79.25 198 GLU A N 1
ATOM 1586 C CA . GLU A 1 198 ? 10.344 3.094 -1.517 1 79.25 198 GLU A CA 1
ATOM 1587 C C . GLU A 1 198 ? 9.719 1.73 -1.23 1 79.25 198 GLU A C 1
ATOM 1589 O O . GLU A 1 198 ? 8.938 1.223 -2.031 1 79.25 198 GLU A O 1
ATOM 1594 N N . ASP A 1 199 ? 10.188 1.169 -0.148 1 75.25 199 ASP A N 1
ATOM 1595 C CA . ASP A 1 199 ? 9.531 -0.064 0.268 1 75.25 199 ASP A CA 1
ATOM 1596 C C . ASP A 1 199 ? 8.25 0.236 1.043 1 75.25 199 ASP A C 1
ATOM 1598 O O . ASP A 1 199 ? 8.25 1.059 1.961 1 75.25 199 ASP A O 1
ATOM 1602 N N . MET A 1 200 ? 7.184 -0.177 0.478 1 74.19 200 MET A N 1
ATOM 1603 C CA . MET A 1 200 ? 5.945 -0.062 1.241 1 74.19 200 MET A CA 1
ATOM 1604 C C . MET A 1 200 ? 6.012 -0.893 2.52 1 74.19 200 MET A C 1
ATOM 1606 O O . MET A 1 200 ? 6.688 -1.922 2.559 1 74.19 200 MET A O 1
ATOM 1610 N N . TYR A 1 201 ? 5.32 -0.375 3.482 1 68.12 201 TYR A N 1
ATOM 1611 C CA . TYR A 1 201 ? 5.359 -1.043 4.777 1 68.12 201 TYR A CA 1
ATOM 1612 C C . TYR A 1 201 ? 4.941 -2.502 4.652 1 68.12 201 TYR A C 1
ATOM 1614 O O . TYR A 1 201 ? 3.895 -2.807 4.078 1 68.12 201 TYR A O 1
ATOM 1622 N N . GLY A 1 202 ? 5.918 -3.332 5.137 1 72 202 GLY A N 1
ATOM 1623 C CA . GLY A 1 202 ? 5.637 -4.758 5.227 1 72 202 GLY A CA 1
ATOM 1624 C C . GLY A 1 202 ? 5.801 -5.48 3.904 1 72 202 GLY A C 1
ATOM 1625 O O . GLY A 1 202 ? 5.539 -6.684 3.814 1 72 202 GLY A O 1
ATOM 1626 N N . LEU A 1 203 ? 6.227 -4.742 2.869 1 85.56 203 LEU A N 1
ATOM 1627 C CA . LEU A 1 203 ? 6.375 -5.402 1.578 1 85.56 203 LEU A CA 1
ATOM 1628 C C . LEU A 1 203 ? 7.836 -5.414 1.138 1 85.56 203 LEU A C 1
ATOM 1630 O O . LEU A 1 203 ? 8.57 -4.453 1.384 1 85.56 203 LEU A O 1
ATOM 1634 N N . PRO A 1 204 ? 8.234 -6.492 0.473 1 91.62 204 PRO A N 1
ATOM 1635 C CA . PRO A 1 204 ? 9.57 -6.516 -0.122 1 91.62 204 PRO A CA 1
ATOM 1636 C C . PRO A 1 204 ? 9.719 -5.543 -1.288 1 91.62 204 PRO A C 1
ATOM 1638 O O . PRO A 1 204 ? 8.711 -5.051 -1.815 1 91.62 204 PRO A O 1
ATOM 1641 N N . PRO A 1 205 ? 10.945 -5.281 -1.654 1 92.88 205 PRO A N 1
ATOM 1642 C CA . PRO A 1 205 ? 11.164 -4.395 -2.803 1 92.88 205 PRO A CA 1
ATOM 1643 C C . PRO A 1 205 ? 10.836 -5.066 -4.133 1 92.88 205 PRO A C 1
ATOM 1645 O O . PRO A 1 205 ? 10.75 -6.297 -4.207 1 92.88 205 PRO A O 1
ATOM 1648 N N . VAL A 1 206 ? 10.594 -4.207 -5.125 1 96.81 206 VAL A N 1
ATOM 1649 C CA . VAL A 1 206 ? 10.57 -4.672 -6.508 1 96.81 206 VAL A CA 1
ATOM 1650 C C . VAL A 1 206 ? 11.977 -5.082 -6.941 1 96.81 206 VAL A C 1
ATOM 1652 O O . VAL A 1 206 ? 12.93 -4.332 -6.75 1 96.81 206 VAL A O 1
ATOM 1655 N N . ILE A 1 207 ? 12.102 -6.297 -7.621 1 98.44 207 ILE A N 1
ATOM 1656 C CA . ILE A 1 207 ? 13.477 -6.754 -7.812 1 98.44 207 ILE A CA 1
ATOM 1657 C C . ILE A 1 207 ? 13.695 -7.141 -9.273 1 98.44 207 ILE A C 1
ATOM 1659 O O . ILE A 1 207 ? 12.75 -7.531 -9.969 1 98.44 207 ILE A O 1
ATOM 1663 N N . LEU A 1 208 ? 14.961 -6.949 -9.68 1 98.88 208 LEU A N 1
ATOM 1664 C CA . LEU A 1 208 ? 15.516 -7.699 -10.797 1 98.88 208 LEU A CA 1
ATOM 1665 C C . LEU A 1 208 ? 15.891 -9.117 -10.375 1 98.88 208 LEU A C 1
ATOM 1667 O O . LEU A 1 208 ? 16.953 -9.328 -9.781 1 98.88 208 LEU A O 1
ATOM 1671 N N . CYS A 1 209 ? 15.062 -9.984 -10.68 1 98.94 209 CYS A N 1
ATOM 1672 C CA . CYS A 1 209 ? 15.164 -11.344 -10.164 1 98.94 209 CYS A CA 1
ATOM 1673 C C . CYS A 1 209 ? 16.016 -12.219 -11.07 1 98.94 209 CYS A C 1
ATOM 1675 O O . CYS A 1 209 ? 15.852 -12.203 -12.289 1 98.94 209 CYS A O 1
ATOM 1677 N N . TYR A 1 210 ? 16.906 -13.023 -10.414 1 98.88 210 TYR A N 1
ATOM 1678 C CA . TYR A 1 210 ? 17.766 -13.883 -11.211 1 98.88 210 TYR A CA 1
ATOM 1679 C C . TYR A 1 210 ? 17.766 -15.312 -10.68 1 98.88 210 TYR A C 1
ATOM 1681 O O . TYR A 1 210 ? 18.297 -16.219 -11.305 1 98.88 210 TYR A O 1
ATOM 1689 N N . LYS A 1 211 ? 17.109 -15.586 -9.547 1 98.69 211 LYS A N 1
ATOM 1690 C CA . LYS A 1 211 ? 17.016 -16.953 -9.023 1 98.69 211 LYS A CA 1
ATOM 1691 C C . LYS A 1 211 ? 15.602 -17.234 -8.508 1 98.69 211 LYS A C 1
ATOM 1693 O O . LYS A 1 211 ? 14.922 -16.328 -8.016 1 98.69 211 LYS A O 1
ATOM 1698 N N . LEU A 1 212 ? 15.234 -18.453 -8.633 1 98.44 212 LEU A N 1
ATOM 1699 C CA . LEU A 1 212 ? 14.016 -19.031 -8.078 1 98.44 212 LEU A CA 1
ATOM 1700 C C . LEU A 1 212 ? 14.328 -20.297 -7.27 1 98.44 212 LEU A C 1
ATOM 1702 O O . LEU A 1 212 ? 14.93 -21.234 -7.785 1 98.44 212 LEU A O 1
ATOM 1706 N N . ASN A 1 213 ? 13.969 -20.281 -6 1 97.75 213 ASN A N 1
ATOM 1707 C CA . ASN A 1 213 ? 14.219 -21.391 -5.086 1 97.75 213 ASN A CA 1
ATOM 1708 C C . ASN A 1 213 ? 15.703 -21.734 -5.012 1 97.75 213 ASN A C 1
ATOM 1710 O O . ASN A 1 213 ? 16.078 -22.906 -4.973 1 97.75 213 ASN A O 1
ATOM 1714 N N . GLY A 1 214 ? 16.5 -20.75 -5.125 1 96.62 214 GLY A N 1
ATOM 1715 C CA . GLY A 1 214 ? 17.938 -20.938 -4.973 1 96.62 214 GLY A CA 1
ATOM 1716 C C . GLY A 1 214 ? 18.625 -21.297 -6.27 1 96.62 214 GLY A C 1
ATOM 1717 O O . GLY A 1 214 ? 19.859 -21.391 -6.316 1 96.62 214 GLY A O 1
ATOM 1718 N N . GLN A 1 215 ? 17.891 -21.469 -7.297 1 96.81 215 GLN A N 1
ATOM 1719 C CA . GLN A 1 215 ? 18.438 -21.844 -8.594 1 96.81 215 GLN A CA 1
ATOM 1720 C C . GLN A 1 215 ? 18.328 -20.703 -9.594 1 96.81 215 GLN A C 1
ATOM 1722 O O . GLN A 1 215 ? 17.391 -19.906 -9.531 1 96.81 215 GLN A O 1
ATOM 1727 N N . TRP A 1 216 ? 19.312 -20.672 -10.484 1 98.06 216 TRP A N 1
ATOM 1728 C CA . TRP A 1 216 ? 19.219 -19.688 -11.555 1 98.06 216 TRP A CA 1
ATOM 1729 C C . TRP A 1 216 ? 17.922 -19.844 -12.336 1 98.06 216 TRP A C 1
ATOM 1731 O O . TRP A 1 216 ? 17.484 -20.969 -12.602 1 98.06 216 TRP A O 1
ATOM 1741 N N . LEU A 1 217 ? 17.359 -18.75 -12.734 1 98.44 217 LEU A N 1
ATOM 1742 C CA . LEU A 1 217 ? 16.141 -18.812 -13.539 1 98.44 217 LEU A CA 1
ATOM 1743 C C . LEU A 1 217 ? 16.375 -19.625 -14.805 1 98.44 217 LEU A C 1
ATOM 1745 O O . LEU A 1 217 ? 17.422 -19.516 -15.445 1 98.44 217 LEU A O 1
ATOM 1749 N N . SER A 1 218 ? 15.414 -20.469 -15.117 1 97.5 218 SER A N 1
ATOM 1750 C CA . SER A 1 218 ? 15.391 -21.094 -16.438 1 97.5 218 SER A CA 1
ATOM 1751 C C . SER A 1 218 ? 14.859 -20.141 -17.5 1 97.5 218 SER A C 1
ATOM 1753 O O . SER A 1 218 ? 14.219 -19.125 -17.172 1 97.5 218 SER A O 1
ATOM 1755 N N . PRO A 1 219 ? 15.102 -20.453 -18.766 1 97.06 219 PRO A N 1
ATOM 1756 C CA . PRO A 1 219 ? 14.531 -19.609 -19.812 1 97.06 219 PRO A CA 1
ATOM 1757 C C . PRO A 1 219 ? 13.016 -19.484 -19.719 1 97.06 219 PRO A C 1
ATOM 1759 O O . PRO A 1 219 ? 12.461 -18.406 -19.938 1 97.06 219 PRO A O 1
ATOM 1762 N N . GLU A 1 220 ? 12.352 -20.516 -19.344 1 96.75 220 GLU A N 1
ATOM 1763 C CA . GLU A 1 220 ? 10.898 -20.531 -19.234 1 96.75 220 GLU A CA 1
ATOM 1764 C C . GLU A 1 220 ? 10.422 -19.609 -18.109 1 96.75 220 GLU A C 1
ATOM 1766 O O . GLU A 1 220 ? 9.312 -19.078 -18.156 1 96.75 220 GLU A O 1
ATOM 1771 N N . ARG A 1 221 ? 11.25 -19.422 -17.109 1 97.44 221 ARG A N 1
ATOM 1772 C CA . ARG A 1 221 ? 10.914 -18.594 -15.961 1 97.44 221 ARG A CA 1
ATOM 1773 C C . ARG A 1 221 ? 11.414 -17.172 -16.141 1 97.44 221 ARG A C 1
ATOM 1775 O O . ARG A 1 221 ? 11.406 -16.375 -15.203 1 97.44 221 ARG A O 1
ATOM 1782 N N . GLY A 1 222 ? 11.914 -16.859 -17.297 1 97.62 222 GLY A N 1
ATOM 1783 C CA . GLY A 1 222 ? 12.281 -15.484 -17.594 1 97.62 222 GLY A CA 1
ATOM 1784 C C . GLY A 1 222 ? 13.773 -15.219 -17.469 1 97.62 222 GLY A C 1
ATOM 1785 O O . GLY A 1 222 ? 14.195 -14.078 -17.297 1 97.62 222 GLY A O 1
ATOM 1786 N N . ALA A 1 223 ? 14.617 -16.234 -17.562 1 97.94 223 ALA A N 1
ATOM 1787 C CA . ALA A 1 223 ? 16.062 -16.062 -17.516 1 97.94 223 ALA A CA 1
ATOM 1788 C C . ALA A 1 223 ? 16.547 -15.117 -18.609 1 97.94 223 ALA A C 1
ATOM 1790 O O . ALA A 1 223 ? 15.938 -15.047 -19.688 1 97.94 223 ALA A O 1
ATOM 1791 N N . PRO A 1 224 ? 17.688 -14.352 -18.391 1 98.5 224 PRO A N 1
ATOM 1792 C CA . PRO A 1 224 ? 18.438 -14.469 -17.141 1 98.5 224 PRO A CA 1
ATOM 1793 C C . PRO A 1 224 ? 17.875 -13.562 -16.047 1 98.5 224 PRO A C 1
ATOM 1795 O O . PRO A 1 224 ? 18.219 -13.742 -14.867 1 98.5 224 PRO A O 1
ATOM 1798 N N . VAL A 1 225 ? 17.062 -12.57 -16.438 1 98.88 225 VAL A N 1
ATOM 1799 C CA . VAL A 1 225 ? 16.531 -11.633 -15.453 1 98.88 225 VAL A CA 1
ATOM 1800 C C . VAL A 1 225 ? 15.07 -11.328 -15.75 1 98.88 225 VAL A C 1
ATOM 1802 O O . VAL A 1 225 ? 14.703 -11.102 -16.906 1 98.88 225 VAL A O 1
ATOM 1805 N N . ARG A 1 226 ? 14.266 -11.344 -14.766 1 98.69 226 ARG A N 1
ATOM 1806 C CA . ARG A 1 226 ? 12.883 -10.891 -14.883 1 98.69 226 ARG A CA 1
ATOM 1807 C C . ARG A 1 226 ? 12.539 -9.883 -13.789 1 98.69 226 ARG A C 1
ATOM 1809 O O . ARG A 1 226 ? 13.273 -9.75 -12.805 1 98.69 226 ARG A O 1
ATOM 1816 N N . MET A 1 227 ? 11.477 -9.133 -14.031 1 98.62 227 MET A N 1
ATOM 1817 C CA . MET A 1 227 ? 10.898 -8.289 -12.984 1 98.62 227 MET A CA 1
ATOM 1818 C C . MET A 1 227 ? 10.039 -9.117 -12.039 1 98.62 227 MET A C 1
ATOM 1820 O O . MET A 1 227 ? 9.281 -9.984 -12.477 1 98.62 227 MET A O 1
ATOM 1824 N N . VAL A 1 228 ? 10.164 -8.898 -10.734 1 98.56 228 VAL A N 1
ATOM 1825 C CA . VAL A 1 228 ? 9.227 -9.477 -9.773 1 98.56 228 VAL A CA 1
ATOM 1826 C C . VAL A 1 228 ? 8.68 -8.383 -8.859 1 98.56 228 VAL A C 1
ATOM 1828 O O . VAL A 1 228 ? 9.445 -7.68 -8.195 1 98.56 228 VAL A O 1
ATOM 1831 N N . VAL A 1 229 ? 7.406 -8.18 -8.906 1 97 229 VAL A N 1
ATOM 1832 C CA . VAL A 1 229 ? 6.684 -7.227 -8.07 1 97 229 VAL A CA 1
ATOM 1833 C C . VAL A 1 229 ? 5.906 -7.973 -6.988 1 97 229 VAL A C 1
ATOM 1835 O O . VAL A 1 229 ? 4.902 -8.625 -7.273 1 97 229 VAL A O 1
ATOM 1838 N N . PRO A 1 230 ? 6.273 -7.852 -5.785 1 95.75 230 PRO A N 1
ATOM 1839 C CA . PRO A 1 230 ? 5.797 -8.734 -4.723 1 95.75 230 PRO A CA 1
ATOM 1840 C C . PRO A 1 230 ? 4.277 -8.719 -4.582 1 95.75 230 PRO A C 1
ATOM 1842 O O . PRO A 1 230 ? 3.648 -9.781 -4.516 1 95.75 230 PRO A O 1
ATOM 1845 N N . GLU A 1 231 ? 3.627 -7.617 -4.562 1 91.94 231 GLU A N 1
ATOM 1846 C CA . GLU A 1 231 ? 2.217 -7.52 -4.199 1 91.94 231 GLU A CA 1
ATOM 1847 C C . GLU A 1 231 ? 1.319 -7.672 -5.426 1 91.94 231 GLU A C 1
ATOM 1849 O O . GLU A 1 231 ? 0.098 -7.781 -5.297 1 91.94 231 GLU A O 1
ATOM 1854 N N . ALA A 1 232 ? 1.928 -7.695 -6.562 1 92.69 232 ALA A N 1
ATOM 1855 C CA . ALA A 1 232 ? 1.13 -7.617 -7.781 1 92.69 232 ALA A CA 1
ATOM 1856 C C . ALA A 1 232 ? 0.882 -9 -8.367 1 92.69 232 ALA A C 1
ATOM 1858 O O . ALA A 1 232 ? 1.559 -9.969 -8.008 1 92.69 232 ALA A O 1
ATOM 1859 N N . TYR A 1 233 ? -0.078 -9.039 -9.219 1 92.25 233 TYR A N 1
ATOM 1860 C CA . TYR A 1 233 ? -0.311 -10.242 -10.008 1 92.25 233 TYR A CA 1
ATOM 1861 C C . TYR A 1 233 ? 0.766 -10.414 -11.07 1 92.25 233 TYR A C 1
ATOM 1863 O O . TYR A 1 233 ? 1.56 -9.5 -11.312 1 92.25 233 TYR A O 1
ATOM 1871 N N . GLY A 1 234 ? 0.747 -11.555 -11.711 1 92.88 234 GLY A N 1
ATOM 1872 C CA . GLY A 1 234 ? 1.837 -12.008 -12.562 1 92.88 234 GLY A CA 1
ATOM 1873 C C . GLY A 1 234 ? 2.137 -11.07 -13.711 1 92.88 234 GLY A C 1
ATOM 1874 O O . GLY A 1 234 ? 3.283 -10.969 -14.148 1 92.88 234 GLY A O 1
ATOM 1875 N N . PHE A 1 235 ? 1.134 -10.312 -14.188 1 91.81 235 PHE A N 1
ATOM 1876 C CA . PHE A 1 235 ? 1.336 -9.492 -15.375 1 91.81 235 PHE A CA 1
ATOM 1877 C C . PHE A 1 235 ? 2.301 -8.344 -15.078 1 91.81 235 PHE A C 1
ATOM 1879 O O . PHE A 1 235 ? 2.848 -7.734 -16 1 91.81 235 PHE A O 1
ATOM 1886 N N . LYS A 1 236 ? 2.508 -8.078 -13.82 1 95.5 236 LYS A N 1
ATOM 1887 C CA . LYS A 1 236 ? 3.461 -7.039 -13.453 1 95.5 236 LYS A CA 1
ATOM 1888 C C . LYS A 1 236 ? 4.879 -7.594 -13.367 1 95.5 236 LYS A C 1
ATOM 1890 O O . LYS A 1 236 ? 5.852 -6.832 -13.359 1 95.5 236 LYS A O 1
ATOM 1895 N N . SER A 1 237 ? 5.039 -8.867 -13.266 1 97 237 SER A N 1
ATOM 1896 C CA . SER A 1 237 ? 6.336 -9.523 -13.133 1 97 237 SER A CA 1
ATOM 1897 C C . SER A 1 237 ? 6.836 -10.031 -14.477 1 97 237 SER A C 1
ATOM 1899 O O . SER A 1 237 ? 6.918 -11.242 -14.703 1 97 237 SER A O 1
ATOM 1901 N N . ILE A 1 238 ? 7.27 -9.141 -15.258 1 97.06 238 ILE A N 1
ATOM 1902 C CA . ILE A 1 238 ? 7.555 -9.375 -16.672 1 97.06 238 ILE A CA 1
ATOM 1903 C C . ILE A 1 238 ? 8.805 -10.242 -16.797 1 97.06 238 ILE A C 1
ATOM 1905 O O . ILE A 1 238 ? 9.828 -9.969 -16.172 1 97.06 238 ILE A O 1
ATOM 1909 N N . LYS A 1 239 ? 8.719 -11.258 -17.656 1 97.12 239 LYS A N 1
ATOM 1910 C CA . LYS A 1 239 ? 9.836 -12.141 -18 1 97.12 239 LYS A CA 1
ATOM 1911 C C . LYS A 1 239 ? 10.758 -11.5 -19.016 1 97.12 239 LYS A C 1
ATOM 1913 O O . LYS A 1 239 ? 10.336 -10.617 -19.766 1 97.12 239 LYS A O 1
ATOM 1918 N N . TRP A 1 240 ? 12.039 -11.969 -19.031 1 98 240 TRP A N 1
ATOM 1919 C CA . TRP A 1 240 ? 13.031 -11.578 -20.031 1 98 240 TRP A CA 1
ATOM 1920 C C . TRP A 1 240 ? 13.148 -10.055 -20.125 1 98 240 TRP A C 1
ATOM 1922 O O . TRP A 1 240 ? 13.078 -9.484 -21.219 1 98 240 TRP A O 1
ATOM 1932 N N . LEU A 1 241 ? 13.25 -9.438 -18.969 1 98.25 241 LEU A N 1
ATOM 1933 C CA . LEU A 1 241 ? 13.273 -7.98 -18.875 1 98.25 241 LEU A CA 1
ATOM 1934 C C . LEU A 1 241 ? 14.359 -7.398 -19.766 1 98.25 241 LEU A C 1
ATOM 1936 O O . LEU A 1 241 ? 15.5 -7.879 -19.766 1 98.25 241 LEU A O 1
ATOM 1940 N N . SER A 1 242 ? 14.039 -6.297 -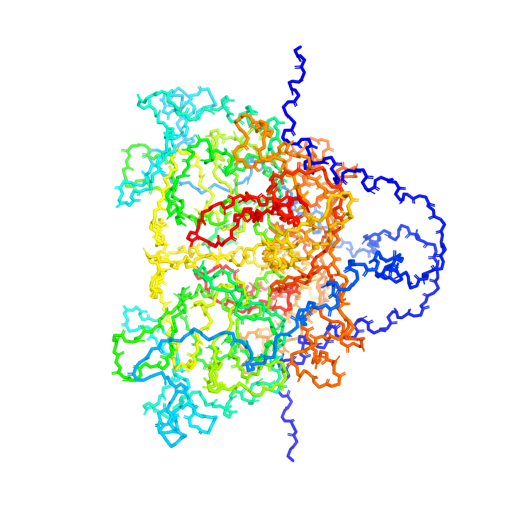20.5 1 96.38 242 SER A N 1
ATOM 1941 C CA . SER A 1 242 ? 14.984 -5.75 -21.469 1 96.38 242 SER A CA 1
ATOM 1942 C C . SER A 1 242 ? 15.133 -4.238 -21.297 1 96.38 242 SER A C 1
ATOM 1944 O O . SER A 1 242 ? 16.219 -3.691 -21.5 1 96.38 242 SER A O 1
ATOM 1946 N N . HIS A 1 243 ? 14.008 -3.557 -20.922 1 96.94 243 HIS A N 1
ATOM 1947 C CA . HIS A 1 243 ? 14.039 -2.1 -20.859 1 96.94 243 HIS A CA 1
ATOM 1948 C C . HIS A 1 243 ? 13.32 -1.586 -19.625 1 96.94 243 HIS A C 1
ATOM 1950 O O . HIS A 1 243 ? 12.305 -2.154 -19.219 1 96.94 243 HIS A O 1
ATOM 1956 N N . VAL A 1 244 ? 13.828 -0.519 -19.109 1 97.75 244 VAL A N 1
ATOM 1957 C CA . VAL A 1 244 ? 13.172 0.319 -18.109 1 97.75 244 VAL A CA 1
ATOM 1958 C C . VAL A 1 244 ? 13.164 1.772 -18.578 1 97.75 244 VAL A C 1
ATOM 1960 O O . VAL A 1 244 ? 14.195 2.293 -19.016 1 97.75 244 VAL A O 1
ATOM 1963 N N . PHE A 1 245 ? 12.031 2.377 -18.578 1 96.25 245 PHE A N 1
ATOM 1964 C CA . PHE A 1 245 ? 11.875 3.775 -18.953 1 96.25 245 PHE A CA 1
ATOM 1965 C C . PHE A 1 245 ? 11.422 4.613 -17.766 1 96.25 245 PHE A C 1
ATOM 1967 O O . PHE A 1 245 ? 10.445 4.277 -17.094 1 96.25 245 PHE A O 1
ATOM 1974 N N . LEU A 1 246 ? 12.148 5.629 -17.484 1 93.62 246 LEU A N 1
ATOM 1975 C CA . LEU A 1 246 ? 11.742 6.586 -16.453 1 93.62 246 LEU A CA 1
ATOM 1976 C C . LEU A 1 246 ? 10.883 7.695 -17.062 1 93.62 246 LEU A C 1
ATOM 1978 O O . LEU A 1 246 ? 11.234 8.266 -18.094 1 93.62 246 LEU A O 1
ATOM 1982 N N . SER A 1 247 ? 9.734 7.949 -16.391 1 90.69 247 SER A N 1
ATOM 1983 C CA . SER A 1 247 ? 8.773 8.859 -17 1 90.69 247 SER A CA 1
ATOM 1984 C C . SER A 1 247 ? 8.273 9.891 -15.992 1 90.69 247 SER A C 1
ATOM 1986 O O . SER A 1 247 ? 8.164 9.594 -14.797 1 90.69 247 SER A O 1
ATOM 1988 N N . ASN A 1 248 ? 7.91 11.102 -16.516 1 86.56 248 ASN A N 1
ATOM 1989 C CA . ASN A 1 248 ? 7.223 12.117 -15.727 1 86.56 248 ASN A CA 1
ATOM 1990 C C . ASN A 1 248 ? 5.707 12.031 -15.898 1 86.56 248 ASN A C 1
ATOM 1992 O O . ASN A 1 248 ? 4.969 12.867 -15.367 1 86.56 248 ASN A O 1
ATOM 1996 N N . ARG A 1 249 ? 5.293 11.031 -16.594 1 86.19 249 ARG A N 1
ATOM 1997 C CA . ARG A 1 249 ? 3.863 10.805 -16.766 1 86.19 249 ARG A CA 1
ATOM 1998 C C . ARG A 1 249 ? 3.26 10.133 -15.531 1 86.19 249 ARG A C 1
ATOM 2000 O O . ARG A 1 249 ? 3.871 9.242 -14.938 1 86.19 249 ARG A O 1
ATOM 2007 N N . VAL A 1 250 ? 1.995 10.57 -15.266 1 85.75 250 VAL A N 1
ATOM 2008 C CA . VAL A 1 250 ? 1.315 10.023 -14.094 1 85.75 250 VAL A CA 1
ATOM 2009 C C . VAL A 1 250 ? 0.554 8.758 -14.484 1 85.75 250 VAL A C 1
ATOM 2011 O O . VAL A 1 250 ? 0.413 7.836 -13.68 1 85.75 250 VAL A O 1
ATOM 2014 N N . ASN A 1 251 ? 0.112 8.656 -15.719 1 88.56 251 ASN A N 1
ATOM 2015 C CA . ASN A 1 251 ? -0.81 7.598 -16.125 1 88.56 251 ASN A CA 1
ATOM 2016 C C . ASN A 1 251 ? -0.063 6.359 -16.609 1 88.56 251 ASN A C 1
ATOM 2018 O O . ASN A 1 251 ? 0.969 6.469 -17.281 1 88.56 251 ASN A O 1
ATOM 2022 N N . ALA A 1 252 ? -0.66 5.195 -16.328 1 89.69 252 ALA A N 1
ATOM 2023 C CA . ALA A 1 252 ? -0.097 3.895 -16.672 1 89.69 252 ALA A CA 1
ATOM 2024 C C . ALA A 1 252 ? -0.246 3.613 -18.156 1 89.69 252 ALA A C 1
ATOM 2026 O O . ALA A 1 252 ? -1.084 4.219 -18.828 1 89.69 252 ALA A O 1
ATOM 2027 N N . ASN A 1 253 ? 0.601 2.723 -18.672 1 88.19 253 ASN A N 1
ATOM 2028 C CA . ASN A 1 253 ? 0.55 2.281 -20.062 1 88.19 253 ASN A CA 1
ATOM 2029 C C . ASN A 1 253 ? 0.569 0.759 -20.156 1 88.19 253 ASN A C 1
ATOM 2031 O O . ASN A 1 253 ? 0.985 0.208 -21.188 1 88.19 253 ASN A O 1
ATOM 2035 N N . ASP A 1 254 ? 0.169 0.109 -19.172 1 91.06 254 ASP A N 1
ATOM 2036 C CA . ASP A 1 254 ? 0.231 -1.347 -19.078 1 91.06 254 ASP A CA 1
ATOM 2037 C C . ASP A 1 254 ? -0.526 -1.999 -20.234 1 91.06 254 ASP A C 1
ATOM 2039 O O . ASP A 1 254 ? -1.618 -1.557 -20.609 1 91.06 254 ASP A O 1
ATOM 2043 N N . THR A 1 255 ? 0.145 -3.025 -20.766 1 90.31 255 THR A N 1
ATOM 2044 C CA . THR A 1 255 ? -0.57 -3.875 -21.703 1 90.31 255 THR A CA 1
ATOM 2045 C C . THR A 1 255 ? -1.804 -4.492 -21.062 1 90.31 255 THR A C 1
ATOM 2047 O O . THR A 1 255 ? -1.727 -5.012 -19.938 1 90.31 255 THR A O 1
ATOM 2050 N N . TYR A 1 256 ? -2.99 -4.34 -21.609 1 83.69 256 TYR A N 1
ATOM 2051 C CA . TYR A 1 256 ? -4.277 -4.867 -21.172 1 83.69 256 TYR A CA 1
ATOM 2052 C C . TYR A 1 256 ? -4.766 -4.156 -19.922 1 83.69 256 TYR A C 1
ATOM 2054 O O . TYR A 1 256 ? -5.582 -4.699 -19.172 1 83.69 256 TYR A O 1
ATOM 2062 N N . GLY A 1 257 ? -4.23 -3.016 -19.609 1 81.31 257 GLY A N 1
ATOM 2063 C CA . GLY A 1 257 ? -4.652 -2.254 -18.453 1 81.31 257 GLY A CA 1
ATOM 2064 C C . GLY A 1 257 ? -6.109 -1.841 -18.5 1 81.31 257 GLY A C 1
ATOM 2065 O O . GLY A 1 257 ? -6.77 -1.733 -17.469 1 81.31 257 GLY A O 1
ATOM 2066 N N . GLU A 1 258 ? -6.609 -1.562 -19.609 1 75.75 258 GLU A N 1
ATOM 2067 C CA . GLU A 1 258 ? -8.008 -1.163 -19.766 1 75.75 258 GLU A CA 1
ATOM 2068 C C . GLU A 1 258 ? -8.883 -2.359 -20.125 1 75.75 258 GLU A C 1
ATOM 2070 O O . GLU A 1 258 ? -10.07 -2.197 -20.422 1 75.75 258 GLU A O 1
ATOM 2075 N N . LYS A 1 259 ? -8.344 -3.541 -20.047 1 81.12 259 LYS A N 1
ATOM 2076 C CA . LYS A 1 259 ? -9.062 -4.777 -20.328 1 81.12 259 LYS A CA 1
ATOM 2077 C C . LYS A 1 259 ? -9.055 -5.711 -19.125 1 81.12 259 LYS A C 1
ATOM 2079 O O . LYS A 1 259 ? -9.734 -5.449 -18.125 1 81.12 259 LYS A O 1
ATOM 2084 N N . ASN A 1 260 ? -8.188 -6.668 -19.188 1 74.69 260 ASN A N 1
ATOM 2085 C CA . ASN A 1 260 ? -8.297 -7.723 -18.188 1 74.69 260 ASN A CA 1
ATOM 2086 C C . ASN A 1 260 ? -7.355 -7.477 -17 1 74.69 260 ASN A C 1
ATOM 2088 O O . ASN A 1 260 ? -7.469 -8.133 -15.969 1 74.69 260 ASN A O 1
ATOM 2092 N N . ASN A 1 261 ? -6.469 -6.582 -17.203 1 77.81 261 ASN A N 1
ATOM 2093 C CA . ASN A 1 261 ? -5.504 -6.348 -16.141 1 77.81 261 ASN A CA 1
ATOM 2094 C C . ASN A 1 261 ? -5.867 -5.113 -15.312 1 77.81 261 ASN A C 1
ATOM 2096 O O . ASN A 1 261 ? -6.109 -4.043 -15.875 1 77.81 261 ASN A O 1
ATOM 2100 N N . ASP A 1 262 ? -6.004 -5.273 -14.094 1 84.38 262 ASP A N 1
ATOM 2101 C CA . ASP A 1 262 ? -6.137 -4.137 -13.188 1 84.38 262 ASP A CA 1
ATOM 2102 C C . ASP A 1 262 ? -4.773 -3.688 -12.664 1 84.38 262 ASP A C 1
ATOM 2104 O O . ASP A 1 262 ? -4.207 -4.32 -11.773 1 84.38 262 ASP A O 1
ATOM 2108 N N . VAL A 1 263 ? -4.379 -2.555 -13.141 1 88.56 263 VAL A N 1
ATOM 2109 C CA . VAL A 1 263 ? -3.014 -2.072 -12.984 1 88.56 263 VAL A CA 1
ATOM 2110 C C . VAL A 1 263 ? -2.719 -1.836 -11.5 1 88.56 263 VAL A C 1
ATOM 2112 O O . VAL A 1 263 ? -1.577 -1.977 -11.062 1 88.56 263 VAL A O 1
ATOM 2115 N N . ASP A 1 264 ? -3.729 -1.618 -10.742 1 86.12 264 ASP A N 1
ATOM 2116 C CA . ASP A 1 264 ? -3.51 -1.204 -9.359 1 86.12 264 ASP A CA 1
ATOM 2117 C C . ASP A 1 264 ? -3.922 -2.303 -8.383 1 86.12 264 ASP A C 1
ATOM 2119 O O . ASP A 1 264 ? -3.879 -2.109 -7.168 1 86.12 264 ASP A O 1
ATOM 2123 N N . SER A 1 265 ? -4.301 -3.434 -8.883 1 83.19 265 SER A N 1
ATOM 2124 C CA . SER A 1 265 ? -4.828 -4.465 -7.992 1 83.19 265 SER A CA 1
ATOM 2125 C C . SER A 1 265 ? -3.701 -5.246 -7.324 1 83.19 265 SER A C 1
ATOM 2127 O O . SER A 1 265 ? -2.844 -5.812 -8.008 1 83.19 265 SER A O 1
ATOM 2129 N N . PRO A 1 266 ? -3.754 -5.285 -6.023 1 85.44 266 PRO A N 1
ATOM 2130 C CA . PRO A 1 266 ? -2.805 -6.156 -5.328 1 85.44 266 PRO A CA 1
ATOM 2131 C C . PRO A 1 266 ? -3.326 -7.582 -5.16 1 85.44 266 PRO A C 1
ATOM 2133 O O . PRO A 1 266 ? -4.52 -7.832 -5.348 1 85.44 266 PRO A O 1
ATOM 2136 N N . LEU A 1 267 ? -2.363 -8.438 -4.793 1 88.88 267 LEU A N 1
ATOM 2137 C CA . LEU A 1 267 ? -2.732 -9.828 -4.539 1 88.88 267 LEU A CA 1
ATOM 2138 C C . LEU A 1 267 ? -3.824 -9.914 -3.479 1 88.88 267 LEU A C 1
ATOM 2140 O O . LEU A 1 267 ? -3.67 -9.383 -2.377 1 88.88 267 LEU A O 1
ATOM 2144 N N . LYS A 1 268 ? -4.875 -10.602 -3.811 1 87.69 268 LYS A N 1
ATOM 2145 C CA . LYS A 1 268 ? -5.992 -10.781 -2.887 1 87.69 268 LYS A CA 1
ATOM 2146 C C . LYS A 1 268 ? -5.828 -12.062 -2.068 1 87.69 268 LYS A C 1
ATOM 2148 O O . LYS A 1 268 ? -5.156 -12.992 -2.5 1 87.69 268 LYS A O 1
ATOM 2153 N N . THR A 1 269 ? -6.453 -12 -0.948 1 90.75 269 THR A N 1
ATOM 2154 C CA . THR A 1 269 ? -6.566 -13.211 -0.14 1 90.75 269 THR A CA 1
ATOM 2155 C C . THR A 1 269 ? -7.812 -14.008 -0.524 1 90.75 269 THR A C 1
ATOM 2157 O O . THR A 1 269 ? -8.922 -13.469 -0.507 1 90.75 269 THR A O 1
ATOM 2160 N N . PHE A 1 270 ? -7.609 -15.25 -0.93 1 91.81 270 PHE A N 1
ATOM 2161 C CA . PHE A 1 270 ? -8.727 -16.125 -1.278 1 91.81 270 PHE A CA 1
ATOM 2162 C C . PHE A 1 270 ? -8.336 -17.594 -1.111 1 91.81 270 PHE A C 1
ATOM 2164 O O . PHE A 1 270 ? -7.168 -17.906 -0.865 1 91.81 270 PHE A O 1
ATOM 2171 N N . CYS A 1 271 ? -9.375 -18.438 -1.142 1 94.25 271 CYS A N 1
ATOM 2172 C CA . CYS A 1 271 ? -9.055 -19.859 -1.054 1 94.25 271 CYS A CA 1
ATOM 2173 C C . CYS A 1 271 ? -9.836 -20.656 -2.088 1 94.25 271 CYS A C 1
ATOM 2175 O O . CYS A 1 271 ? -10.805 -20.156 -2.664 1 94.25 271 CYS A O 1
ATOM 2177 N N . GLU A 1 272 ? -9.32 -21.812 -2.365 1 93.81 272 GLU A N 1
ATOM 2178 C CA . GLU A 1 272 ? -9.922 -22.797 -3.262 1 93.81 272 GLU A CA 1
ATOM 2179 C C . GLU A 1 272 ? -9.781 -24.219 -2.701 1 93.81 272 GLU A C 1
ATOM 2181 O O . GLU A 1 272 ? -8.875 -24.484 -1.922 1 93.81 272 GLU A O 1
ATOM 2186 N N . THR A 1 273 ? -10.711 -25.047 -3.166 1 96.25 273 THR A N 1
ATOM 2187 C CA . THR A 1 273 ? -10.695 -26.469 -2.785 1 96.25 273 THR A CA 1
ATOM 2188 C C . THR A 1 273 ? -9.781 -27.266 -3.713 1 96.25 273 THR A C 1
ATOM 2190 O O . THR A 1 273 ? -9.805 -27.062 -4.93 1 96.25 273 THR A O 1
ATOM 2193 N N . ILE A 1 274 ? -8.977 -28.109 -3.127 1 95.5 274 ILE A N 1
ATOM 2194 C CA . ILE A 1 274 ? -8.094 -28.984 -3.898 1 95.5 274 ILE A CA 1
ATOM 2195 C C . ILE A 1 274 ? -8.695 -30.375 -3.986 1 95.5 274 ILE A C 1
ATOM 2197 O O . ILE A 1 274 ? -8.773 -30.969 -5.07 1 95.5 274 ILE A O 1
ATOM 2201 N N . SER A 1 275 ? -9.094 -30.891 -2.826 1 95.12 275 SER A N 1
ATOM 2202 C CA . SER A 1 275 ? -9.578 -32.281 -2.793 1 95.12 275 SER A CA 1
ATOM 2203 C C . SER A 1 275 ? -10.914 -32.375 -2.064 1 95.12 275 SER A C 1
ATOM 2205 O O . SER A 1 275 ? -11.031 -31.953 -0.909 1 95.12 275 SER A O 1
ATOM 2207 N N . LEU A 1 276 ? -11.883 -32.812 -2.76 1 95.12 276 LEU A N 1
ATOM 2208 C CA . LEU A 1 276 ? -13.219 -33.188 -2.279 1 95.12 276 LEU A CA 1
ATOM 2209 C C . LEU A 1 276 ? -13.82 -34.281 -3.137 1 95.12 276 LEU A C 1
ATOM 2211 O O . LEU A 1 276 ? -13.992 -34.125 -4.348 1 95.12 276 LEU A O 1
ATOM 2215 N N . PRO A 1 277 ? -14.086 -35.438 -2.471 1 93.38 277 PRO A N 1
ATOM 2216 C CA . PRO A 1 277 ? -14.664 -36.5 -3.279 1 93.38 277 PRO A CA 1
ATOM 2217 C C . PRO A 1 277 ? -15.992 -36.125 -3.92 1 93.38 277 PRO A C 1
ATOM 2219 O O . PRO A 1 277 ? -16.828 -35.469 -3.281 1 93.38 277 PRO A O 1
ATOM 2222 N N . LYS A 1 278 ? -16.141 -36.531 -5.148 1 94.25 278 LYS A N 1
ATOM 2223 C CA . LYS A 1 278 ? -17.375 -36.219 -5.863 1 94.25 278 LYS A CA 1
ATOM 2224 C C . LYS A 1 278 ? -18.547 -37.062 -5.34 1 94.25 278 LYS A C 1
ATOM 2226 O O . LYS A 1 278 ? -19.688 -36.625 -5.371 1 94.25 278 LYS A O 1
ATOM 2231 N N . THR A 1 279 ? -18.234 -38.281 -4.953 1 95.62 279 THR A N 1
ATOM 2232 C CA . THR A 1 279 ? -19.219 -39.156 -4.367 1 95.62 279 THR A CA 1
ATOM 2233 C C . THR A 1 279 ? -18.719 -39.719 -3.037 1 95.62 279 THR A C 1
ATOM 2235 O O . THR A 1 279 ? -17.578 -40.188 -2.938 1 95.62 279 THR A O 1
ATOM 2238 N N . VAL A 1 280 ? -19.594 -39.656 -2.035 1 94.5 280 VAL A N 1
ATOM 2239 C CA . VAL A 1 280 ? -19.266 -40.062 -0.681 1 94.5 280 VAL A CA 1
ATOM 2240 C C . VAL A 1 280 ? -20.312 -41.031 -0.162 1 94.5 280 VAL A C 1
ATOM 2242 O O . VAL A 1 280 ? -21.484 -40.938 -0.531 1 94.5 280 VAL A O 1
ATOM 2245 N N . LYS A 1 281 ? -19.859 -41.969 0.646 1 94.81 281 LYS A N 1
ATOM 2246 C CA . LYS A 1 281 ? -20.797 -42.844 1.301 1 94.81 281 LYS A CA 1
ATOM 2247 C C . LYS A 1 281 ? -21.531 -42.156 2.445 1 94.81 281 LYS A C 1
ATOM 2249 O O . LYS A 1 281 ? -20.922 -41.344 3.172 1 94.81 281 LYS A O 1
ATOM 2254 N N . PRO A 1 282 ? -22.812 -42.531 2.582 1 95.81 282 PRO A N 1
ATOM 2255 C CA . PRO A 1 282 ? -23.562 -41.938 3.666 1 95.81 282 PRO A CA 1
ATOM 2256 C C . PRO A 1 282 ? -22.969 -42.188 5.043 1 95.81 282 PRO A C 1
ATOM 2258 O O . PRO A 1 282 ? -22.484 -43.312 5.305 1 95.81 282 PRO A O 1
ATOM 2261 N N . GLY A 1 283 ? -22.922 -41.188 5.824 1 93.38 283 GLY A N 1
ATOM 2262 C CA . GLY A 1 283 ? -22.562 -41.344 7.227 1 93.38 283 GLY A CA 1
ATOM 2263 C C . GLY A 1 283 ? -21.062 -41.344 7.469 1 93.38 283 GLY A C 1
ATOM 2264 O O . GLY A 1 283 ? -20.625 -41.344 8.617 1 93.38 283 GLY A O 1
ATOM 2265 N N . GLN A 1 284 ? -20.297 -41.344 6.492 1 93.25 284 GLN A N 1
ATOM 2266 C CA . GLN A 1 284 ? -18.844 -41.344 6.648 1 93.25 284 GLN A CA 1
ATOM 2267 C C . GLN A 1 284 ? -18.297 -39.938 6.664 1 93.25 284 GLN A C 1
ATOM 2269 O O . GLN A 1 284 ? -18.75 -39.062 5.902 1 93.25 284 GLN A O 1
ATOM 2274 N N . PRO A 1 285 ? -17.359 -39.719 7.547 1 94.81 285 PRO A N 1
ATOM 2275 C CA . PRO A 1 285 ? -16.719 -38.406 7.512 1 94.81 285 PRO A CA 1
ATOM 2276 C C . PRO A 1 285 ? -16.078 -38.094 6.16 1 94.81 285 PRO A C 1
ATOM 2278 O O . PRO A 1 285 ? -15.609 -39 5.469 1 94.81 285 PRO A O 1
ATOM 2281 N N . ILE A 1 286 ? -16.047 -36.875 5.754 1 96.69 286 ILE A N 1
ATOM 2282 C CA . ILE A 1 286 ? -15.594 -36.469 4.434 1 96.69 286 ILE A CA 1
ATOM 2283 C C . ILE A 1 286 ? -14.375 -35.562 4.566 1 96.69 286 ILE A C 1
ATOM 2285 O O . ILE A 1 286 ? -14.492 -34.406 4.973 1 96.69 286 ILE A O 1
ATOM 2289 N N . PRO A 1 287 ? -13.18 -36.031 4.223 1 96.69 287 PRO A N 1
ATOM 2290 C CA . PRO A 1 287 ? -11.984 -35.188 4.258 1 96.69 287 PRO A CA 1
ATOM 2291 C C . PRO A 1 287 ? -11.938 -34.188 3.1 1 96.69 287 PRO A C 1
ATOM 2293 O O . PRO A 1 287 ? -12.188 -34.562 1.95 1 96.69 287 PRO A O 1
ATOM 2296 N N . VAL A 1 288 ? -11.648 -32.938 3.402 1 97.88 288 VAL A N 1
ATOM 2297 C CA . VAL A 1 288 ? -11.547 -31.875 2.398 1 97.88 288 VAL A CA 1
ATOM 2298 C C . VAL A 1 288 ? -10.25 -31.094 2.602 1 97.88 288 VAL A C 1
ATOM 2300 O O . VAL A 1 288 ? -9.875 -30.781 3.736 1 97.88 288 VAL A O 1
ATOM 2303 N N . THR A 1 289 ? -9.539 -30.812 1.489 1 98.12 289 THR A N 1
ATOM 2304 C CA . THR A 1 289 ? -8.359 -29.953 1.555 1 98.12 289 THR A CA 1
ATOM 2305 C C . THR A 1 289 ? -8.414 -28.875 0.478 1 98.12 289 THR A C 1
ATOM 2307 O O . THR A 1 289 ? -9.156 -29 -0.495 1 98.12 289 THR A O 1
ATOM 2310 N N . GLY A 1 290 ? -7.707 -27.844 0.711 1 97.44 290 GLY A N 1
ATOM 2311 C CA . GLY A 1 290 ? -7.539 -26.766 -0.25 1 97.44 290 GLY A CA 1
ATOM 2312 C C . GLY A 1 290 ? -6.328 -25.891 0.033 1 97.44 290 GLY A C 1
ATOM 2313 O O . GLY A 1 290 ? -5.461 -26.281 0.823 1 97.44 290 GLY A O 1
ATOM 2314 N N . TYR A 1 291 ? -6.227 -24.812 -0.717 1 96.69 291 TYR A N 1
ATOM 2315 C CA . TYR A 1 291 ? -5.211 -23.797 -0.45 1 96.69 291 TYR A CA 1
ATOM 2316 C C . TYR A 1 291 ? -5.832 -22.406 -0.352 1 96.69 291 TYR A C 1
ATOM 2318 O O . TYR A 1 291 ? -6.945 -22.188 -0.83 1 96.69 291 TYR A O 1
ATOM 2326 N N . ALA A 1 292 ? -5.164 -21.578 0.356 1 96.81 292 ALA A N 1
ATOM 2327 C CA . ALA A 1 292 ? -5.469 -20.141 0.403 1 96.81 292 ALA A CA 1
ATOM 2328 C C . ALA A 1 292 ? -4.297 -19.312 -0.109 1 96.81 292 ALA A C 1
ATOM 2330 O O . ALA A 1 292 ? -3.154 -19.516 0.314 1 96.81 292 ALA A O 1
ATOM 2331 N N . GLN A 1 293 ? -4.523 -18.5 -1.092 1 95.69 293 GLN A N 1
ATOM 2332 C CA . GLN A 1 293 ? -3.586 -17.422 -1.376 1 95.69 293 GLN A CA 1
ATOM 2333 C C . GLN A 1 293 ? -3.623 -16.359 -0.282 1 95.69 293 GLN A C 1
ATOM 2335 O O . GLN A 1 293 ? -4.695 -15.867 0.083 1 95.69 293 GLN A O 1
ATOM 2340 N N . VAL A 1 294 ? -2.469 -16.109 0.204 1 95 294 VAL A N 1
ATOM 2341 C CA . VAL A 1 294 ? -2.363 -15.078 1.236 1 95 294 VAL A CA 1
ATOM 2342 C C . VAL A 1 294 ? -1.91 -13.758 0.61 1 95 294 VAL A C 1
ATOM 2344 O O . VAL A 1 294 ? -0.719 -13.562 0.364 1 95 294 VAL A O 1
ATOM 2347 N N . GLY A 1 295 ? -2.826 -12.859 0.414 1 91.31 295 GLY A N 1
ATOM 2348 C CA . GLY A 1 295 ? -2.541 -11.578 -0.215 1 91.31 295 GLY A CA 1
ATOM 2349 C C . GLY A 1 295 ? -1.976 -10.555 0.748 1 91.31 295 GLY A C 1
ATOM 2350 O O . GLY A 1 295 ? -1.399 -10.914 1.776 1 91.31 295 GLY A O 1
ATOM 2351 N N . ILE A 1 296 ? -2.111 -9.336 0.374 1 86.69 296 ILE A N 1
ATOM 2352 C CA . ILE A 1 296 ? -1.479 -8.25 1.125 1 86.69 296 ILE A CA 1
ATOM 2353 C C . ILE A 1 296 ? -2.182 -8.078 2.471 1 86.69 296 ILE A C 1
ATOM 2355 O O . ILE A 1 296 ? -1.575 -7.625 3.441 1 86.69 296 ILE A O 1
ATOM 2359 N N . SER A 1 297 ? -3.43 -8.477 2.518 1 84.06 297 SER A N 1
ATOM 2360 C CA . SER A 1 297 ? -4.199 -8.258 3.738 1 84.06 297 SER A CA 1
ATOM 2361 C C . SER A 1 297 ? -3.988 -9.391 4.734 1 84.06 297 SER A C 1
ATOM 2363 O O . SER A 1 297 ? -4.512 -9.352 5.848 1 84.06 297 SER A O 1
ATOM 2365 N N . GLY A 1 298 ? -3.26 -10.43 4.324 1 89.75 298 GLY A N 1
ATOM 2366 C CA . GLY A 1 298 ? -3.002 -11.547 5.215 1 89.75 298 GLY A CA 1
ATOM 2367 C C . GLY A 1 298 ? -4.145 -12.539 5.27 1 89.75 298 GLY A C 1
ATOM 2368 O O . GLY A 1 298 ? -5.078 -12.469 4.469 1 89.75 298 GLY A O 1
ATOM 2369 N N . LEU A 1 299 ? -3.998 -13.477 6.109 1 95 299 LEU A N 1
ATOM 2370 C CA . LEU A 1 299 ? -4.98 -14.539 6.285 1 95 299 LEU A CA 1
ATOM 2371 C C . LEU A 1 299 ? -5.172 -14.867 7.766 1 95 299 LEU A C 1
ATOM 2373 O O . LEU A 1 299 ? -4.23 -15.281 8.438 1 95 299 LEU A O 1
ATOM 2377 N N . LYS A 1 300 ? -6.391 -14.75 8.195 1 94.56 300 LYS A N 1
ATOM 2378 C CA . LYS A 1 300 ? -6.711 -15.039 9.594 1 94.56 300 LYS A CA 1
ATOM 2379 C C . LYS A 1 300 ? -7.398 -16.391 9.727 1 94.56 300 LYS A C 1
ATOM 2381 O O . LYS A 1 300 ? -7.066 -17.172 10.617 1 94.56 300 LYS A O 1
ATOM 2386 N N . LYS A 1 301 ? -8.391 -16.656 8.852 1 97.62 301 LYS A N 1
ATOM 2387 C CA . LYS A 1 301 ? -9.148 -17.906 8.914 1 97.62 301 LYS A CA 1
ATOM 2388 C C . LYS A 1 301 ? -9.508 -18.406 7.52 1 97.62 301 LYS A C 1
ATOM 2390 O O . LYS A 1 301 ? -9.555 -17.609 6.566 1 97.62 301 LYS A O 1
ATOM 2395 N N . VAL A 1 302 ? -9.703 -19.656 7.484 1 98.19 302 VAL A N 1
ATOM 2396 C CA . VAL A 1 302 ? -10.461 -20.297 6.418 1 98.19 302 VAL A CA 1
ATOM 2397 C C . VAL A 1 302 ? -11.719 -20.938 6.996 1 98.19 302 VAL A C 1
ATOM 2399 O O . VAL A 1 302 ? -11.664 -21.625 8.023 1 98.19 302 VAL A O 1
ATOM 2402 N N . GLN A 1 303 ? -12.828 -20.641 6.312 1 98.12 303 GLN A N 1
ATOM 2403 C CA . GLN A 1 303 ? -14.078 -21.219 6.785 1 98.12 303 GLN A CA 1
ATOM 2404 C C . GLN A 1 303 ? -14.75 -22.047 5.691 1 98.12 303 GLN A C 1
ATOM 2406 O O . GLN A 1 303 ? -14.516 -21.812 4.504 1 98.12 303 GLN A O 1
ATOM 2411 N N . VAL A 1 304 ? -15.57 -23.016 6.191 1 98.06 304 VAL A N 1
ATOM 2412 C CA . VAL A 1 304 ? -16.219 -23.922 5.25 1 98.06 304 VAL A CA 1
ATOM 2413 C C . VAL A 1 304 ? -17.688 -24.094 5.633 1 98.06 304 VAL A C 1
ATOM 2415 O O . VAL A 1 304 ? -18.062 -23.891 6.789 1 98.06 304 VAL A O 1
ATOM 2418 N N . TRP A 1 305 ? -18.484 -24.344 4.598 1 96.44 305 TRP A N 1
ATOM 2419 C CA . TRP A 1 305 ? -19.906 -24.562 4.77 1 96.44 305 TRP A CA 1
ATOM 2420 C C . TRP A 1 305 ? -20.438 -25.562 3.742 1 96.44 305 TRP A C 1
ATOM 2422 O O . TRP A 1 305 ? -20.094 -25.484 2.562 1 96.44 305 TRP A O 1
ATOM 2432 N N . VAL A 1 306 ? -21.188 -26.531 4.25 1 96.06 306 VAL A N 1
ATOM 2433 C CA . VAL A 1 306 ? -21.844 -27.5 3.371 1 96.06 306 VAL A CA 1
ATOM 2434 C C . VAL A 1 306 ? -23.359 -27.281 3.42 1 96.06 306 VAL A C 1
ATOM 2436 O O . VAL A 1 306 ? -23.938 -27.156 4.5 1 96.06 306 VAL A O 1
ATOM 2439 N N . GLN A 1 307 ? -23.922 -27.25 2.252 1 94.44 307 GLN A N 1
ATOM 2440 C CA . GLN A 1 307 ? -25.359 -27.062 2.145 1 94.44 307 GLN A CA 1
ATOM 2441 C C . GLN A 1 307 ? -26 -28.172 1.321 1 94.44 307 GLN A C 1
ATOM 2443 O O . GLN A 1 307 ? -25.5 -28.531 0.255 1 94.44 307 GLN A O 1
ATOM 2448 N N . ASN A 1 308 ? -27.078 -28.656 1.897 1 94.56 308 ASN A N 1
ATOM 2449 C CA . ASN A 1 308 ? -27.922 -29.547 1.098 1 94.56 308 ASN A CA 1
ATOM 2450 C C . ASN A 1 308 ? -28.672 -28.766 0.01 1 94.56 308 ASN A C 1
ATOM 2452 O O . ASN A 1 308 ? -29.328 -27.781 0.295 1 94.56 308 ASN A O 1
ATOM 2456 N N . ASP A 1 309 ? -28.562 -29.234 -1.179 1 93.38 309 ASP A N 1
ATOM 2457 C CA . ASP A 1 309 ? -29.094 -28.484 -2.316 1 93.38 309 ASP A CA 1
ATOM 2458 C C . ASP A 1 309 ? -30.625 -28.391 -2.246 1 93.38 309 ASP A C 1
ATOM 2460 O O . ASP A 1 309 ? -31.219 -27.531 -2.9 1 93.38 309 ASP A O 1
ATOM 2464 N N . ASP A 1 310 ? -31.219 -29.203 -1.46 1 90.56 310 ASP A N 1
ATOM 2465 C CA . ASP A 1 310 ? -32.656 -29.188 -1.318 1 90.56 310 ASP A CA 1
ATOM 2466 C C . ASP A 1 310 ? -33.094 -28.188 -0.265 1 90.56 310 ASP A C 1
ATOM 2468 O O . ASP A 1 310 ? -34.312 -27.875 -0.151 1 90.56 310 ASP A O 1
ATOM 2472 N N . GLU A 1 311 ? -32.188 -27.734 0.467 1 85.88 311 GLU A N 1
ATOM 2473 C CA . GLU A 1 311 ? -32.5 -26.766 1.514 1 85.88 311 GLU A CA 1
ATOM 2474 C C . GLU A 1 311 ? -32.656 -25.359 0.942 1 85.88 311 GLU A C 1
ATOM 2476 O O . GLU A 1 311 ? -31.953 -24.984 0.014 1 85.88 311 GLU A O 1
ATOM 2481 N N . GLU A 1 312 ? -33.625 -24.672 1.454 1 79.06 312 GLU A N 1
ATOM 2482 C CA . GLU A 1 312 ? -33.844 -23.297 1.03 1 79.06 312 GLU A CA 1
ATOM 2483 C C . GLU A 1 312 ? -32.719 -22.375 1.5 1 79.06 312 GLU A C 1
ATOM 2485 O O . GLU A 1 312 ? -32.25 -22.5 2.631 1 79.06 312 GLU A O 1
ATOM 2490 N N . ARG A 1 313 ? -32.25 -21.641 0.615 1 74.06 313 ARG A N 1
ATOM 2491 C CA . ARG A 1 313 ? -31.25 -20.641 0.939 1 74.06 313 ARG A CA 1
ATOM 2492 C C . ARG A 1 313 ? -31.875 -19.422 1.603 1 74.06 313 ARG A C 1
ATOM 2494 O O . ARG A 1 313 ? -33.062 -19.125 1.374 1 74.06 313 ARG A O 1
ATOM 2501 N N . VAL A 1 314 ? -31.078 -18.875 2.562 1 71.81 314 VAL A N 1
ATOM 2502 C CA . VAL A 1 314 ? -31.562 -17.641 3.176 1 71.81 314 VAL A CA 1
ATOM 2503 C C . VAL A 1 314 ? -31.734 -16.562 2.105 1 71.81 314 VAL A C 1
ATOM 2505 O O . VAL A 1 314 ? -30.797 -16.234 1.384 1 71.81 314 VAL A O 1
ATOM 2508 N N . ALA A 1 315 ? -32.938 -16.109 1.94 1 72.44 315 ALA A N 1
ATOM 2509 C CA . ALA A 1 315 ? -33.25 -15.062 0.971 1 72.44 315 ALA A CA 1
ATOM 2510 C C . ALA A 1 315 ? -32.469 -13.781 1.274 1 72.44 315 ALA A C 1
ATOM 2512 O O . ALA A 1 315 ? -32.344 -13.391 2.436 1 72.44 315 ALA A O 1
ATOM 2513 N N . GLY A 1 316 ? -31.875 -13.203 0.344 1 73 316 GLY A N 1
ATOM 2514 C CA . GLY A 1 316 ? -31.266 -11.883 0.456 1 73 316 GLY A CA 1
ATOM 2515 C C . GLY A 1 316 ? -29.828 -11.938 0.946 1 73 316 GLY A C 1
ATOM 2516 O O . GLY A 1 316 ? -29.219 -10.898 1.188 1 73 316 GLY A O 1
ATOM 2517 N N . ASP A 1 317 ? -29.344 -13.141 1.155 1 80.44 317 ASP A N 1
ATOM 2518 C CA . ASP A 1 317 ? -27.953 -13.258 1.624 1 80.44 317 ASP A CA 1
ATOM 2519 C C . ASP A 1 317 ? -27.031 -13.672 0.489 1 80.44 317 ASP A C 1
ATOM 2521 O O . ASP A 1 317 ? -26.453 -14.766 0.517 1 80.44 317 ASP A O 1
ATOM 2525 N N . LYS A 1 318 ? -26.828 -12.711 -0.421 1 73.75 318 LYS A N 1
ATOM 2526 C CA . LYS A 1 318 ? -26.109 -12.945 -1.672 1 73.75 318 LYS A CA 1
ATOM 2527 C C . LYS A 1 318 ? -24.688 -13.445 -1.408 1 73.75 318 LYS A C 1
ATOM 2529 O O . LYS A 1 318 ? -24.141 -14.219 -2.199 1 73.75 318 LYS A O 1
ATOM 2534 N N . TYR A 1 319 ? -24.188 -13.086 -0.264 1 78.69 319 TYR A N 1
ATOM 2535 C CA . TYR A 1 319 ? -22.781 -13.406 -0.017 1 78.69 319 TYR A CA 1
ATOM 2536 C C . TYR A 1 319 ? -22.641 -14.375 1.147 1 78.69 319 TYR A C 1
ATOM 2538 O O . TYR A 1 319 ? -21.562 -14.531 1.712 1 78.69 319 TYR A O 1
ATOM 2546 N N . PHE A 1 320 ? -23.719 -14.953 1.582 1 87.06 320 PHE A N 1
ATOM 2547 C CA . PHE A 1 320 ? -23.781 -16.031 2.568 1 87.06 320 PHE A CA 1
ATOM 2548 C C . PHE A 1 320 ? -23.234 -15.555 3.91 1 87.06 320 PHE A C 1
ATOM 2550 O O . PHE A 1 320 ? -22.516 -16.297 4.586 1 87.06 320 PHE A O 1
ATOM 2557 N N . THR A 1 321 ? -23.5 -14.367 4.211 1 83.44 321 THR A N 1
ATOM 2558 C CA . THR A 1 321 ? -22.969 -13.773 5.438 1 83.44 321 THR A CA 1
ATOM 2559 C C . THR A 1 321 ? -23.578 -14.453 6.668 1 83.44 321 THR A C 1
ATOM 2561 O O . THR A 1 321 ? -22.953 -14.5 7.727 1 83.44 321 THR A O 1
ATOM 2564 N N . LYS A 1 322 ? -24.766 -15.039 6.527 1 85.88 322 LYS A N 1
ATOM 2565 C CA . LYS A 1 322 ? -25.469 -15.617 7.664 1 85.88 322 LYS A CA 1
ATOM 2566 C C . LYS A 1 322 ? -25.359 -17.141 7.656 1 85.88 322 LYS A C 1
ATOM 2568 O O . LYS A 1 322 ? -25.984 -17.812 8.484 1 85.88 322 LYS A O 1
ATOM 2573 N N . ALA A 1 323 ? -24.641 -17.641 6.73 1 90.81 323 ALA A N 1
ATOM 2574 C CA . ALA A 1 323 ? -24.469 -19.094 6.656 1 90.81 323 ALA A CA 1
ATOM 2575 C C . ALA A 1 323 ? -23.703 -19.625 7.863 1 90.81 323 ALA A C 1
ATOM 2577 O O . ALA A 1 323 ? -22.953 -18.875 8.5 1 90.81 323 ALA A O 1
ATOM 2578 N N . PRO A 1 324 ? -23.953 -20.797 8.242 1 92.69 324 PRO A N 1
ATOM 2579 C CA . PRO A 1 324 ? -23.25 -21.391 9.375 1 92.69 324 PRO A CA 1
ATOM 2580 C C . PRO A 1 324 ? -21.844 -21.844 9.016 1 92.69 324 PRO A C 1
ATOM 2582 O O . PRO A 1 324 ? -21.562 -23.047 9 1 92.69 324 PRO A O 1
ATOM 2585 N N . TRP A 1 325 ? -20.984 -20.938 8.867 1 95.69 325 TRP A N 1
ATOM 2586 C CA . TRP A 1 325 ? -19.578 -21.203 8.547 1 95.69 325 TRP A CA 1
ATOM 2587 C C . TRP A 1 325 ? -18.844 -21.812 9.734 1 95.69 325 TRP A C 1
ATOM 2589 O O . TRP A 1 325 ? -19.078 -21.422 10.883 1 95.69 325 TRP A O 1
ATOM 2599 N N . SER A 1 326 ? -18.016 -22.781 9.477 1 96.69 326 SER A N 1
ATOM 2600 C CA . SER A 1 326 ? -17.125 -23.359 10.484 1 96.69 326 SER A CA 1
ATOM 2601 C C . SER A 1 326 ? -15.664 -23.172 10.109 1 96.69 326 SER A C 1
ATOM 2603 O O . SER A 1 326 ? -15.312 -23.172 8.93 1 96.69 326 SER A O 1
ATOM 2605 N N . ASP A 1 327 ? -14.844 -23.078 11.078 1 97.25 327 ASP A N 1
ATOM 2606 C CA . ASP A 1 327 ? -13.422 -22.859 10.836 1 97.25 327 ASP A CA 1
ATOM 2607 C C . ASP A 1 327 ? -12.734 -24.125 10.336 1 97.25 327 ASP A C 1
ATOM 2609 O O . ASP A 1 327 ? -12.969 -25.219 10.875 1 97.25 327 ASP A O 1
ATOM 2613 N N . ALA A 1 328 ? -11.984 -24.016 9.305 1 98.06 328 ALA A N 1
ATOM 2614 C CA . ALA A 1 328 ? -11.055 -25.062 8.875 1 98.06 328 ALA A CA 1
ATOM 2615 C C . ALA A 1 328 ? -9.68 -24.859 9.5 1 98.06 328 ALA A C 1
ATOM 2617 O O . ALA A 1 328 ? -9.367 -23.781 10 1 98.06 328 ALA A O 1
ATOM 2618 N N . GLU A 1 329 ? -8.977 -25.906 9.445 1 97.56 329 GLU A N 1
ATOM 2619 C CA . GLU A 1 329 ? -7.609 -25.828 9.953 1 97.56 329 GLU A CA 1
ATOM 2620 C C . GLU A 1 329 ? -6.66 -25.266 8.891 1 97.56 329 GLU A C 1
ATOM 2622 O O . GLU A 1 329 ? -6.562 -25.812 7.789 1 97.56 329 GLU A O 1
ATOM 2627 N N . ILE A 1 330 ? -6.004 -24.188 9.242 1 98.19 330 ILE A N 1
ATOM 2628 C CA . ILE A 1 330 ? -4.844 -23.797 8.453 1 98.19 330 ILE A CA 1
ATOM 2629 C C . ILE A 1 330 ? -3.639 -24.641 8.828 1 98.19 330 I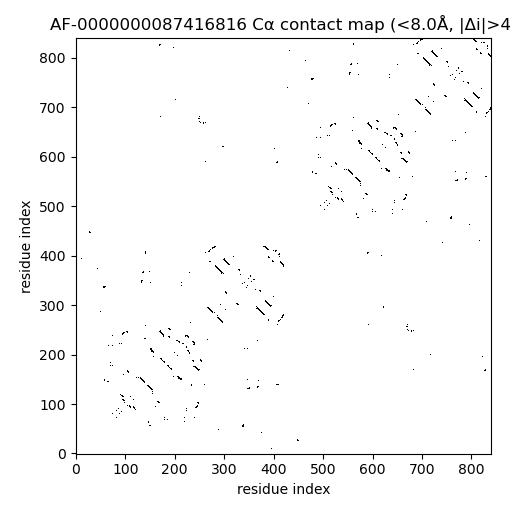LE A C 1
ATOM 2631 O O . ILE A 1 330 ? -3.209 -24.641 9.984 1 98.19 330 ILE A O 1
ATOM 2635 N N . LEU A 1 331 ? -3.17 -25.344 7.906 1 97.69 331 LEU A N 1
ATOM 2636 C CA . LEU A 1 331 ? -2.109 -26.297 8.203 1 97.69 331 LEU A CA 1
ATOM 2637 C C . LEU A 1 331 ? -0.822 -25.578 8.594 1 97.69 331 LEU A C 1
ATOM 2639 O O . LEU A 1 331 ? -0.505 -24.516 8.047 1 97.69 331 LEU A O 1
ATOM 2643 N N . PRO A 1 332 ? -0.075 -26.156 9.484 1 96.06 332 PRO A N 1
ATOM 2644 C CA . PRO A 1 332 ? 1.198 -25.547 9.891 1 96.06 332 PRO A CA 1
ATOM 2645 C C . PRO A 1 332 ? 2.25 -25.594 8.789 1 96.06 332 PRO A C 1
ATOM 2647 O O . PRO A 1 332 ? 2.029 -26.219 7.742 1 96.06 332 PRO A O 1
ATOM 2650 N N . PRO A 1 333 ? 3.352 -24.891 9.062 1 95.5 333 PRO A N 1
ATOM 2651 C CA . PRO A 1 333 ? 4.441 -25 8.094 1 95.5 333 PRO A CA 1
ATOM 2652 C C . PRO A 1 333 ? 4.82 -26.438 7.793 1 95.5 333 PRO A C 1
ATOM 2654 O O . PRO A 1 333 ? 4.863 -27.266 8.703 1 95.5 333 PRO A O 1
ATOM 2657 N N . PRO A 1 334 ? 5.066 -26.688 6.555 1 93.75 334 PRO A N 1
ATOM 2658 C CA . PRO A 1 334 ? 5.375 -28.078 6.203 1 93.75 334 PRO A CA 1
ATOM 2659 C C . PRO A 1 334 ? 6.742 -28.531 6.711 1 93.75 334 PRO A C 1
ATOM 2661 O O . PRO A 1 334 ? 7.641 -27.703 6.891 1 93.75 334 PRO A O 1
ATOM 2664 N N . LYS A 1 335 ? 6.793 -29.797 6.867 1 89.19 335 LYS A N 1
ATOM 2665 C CA . LYS A 1 335 ? 8.094 -30.391 7.188 1 89.19 335 LYS A CA 1
ATOM 2666 C C . LYS A 1 335 ? 9 -30.406 5.961 1 89.19 335 LYS A C 1
ATOM 2668 O O . LYS A 1 335 ? 10.211 -30.203 6.074 1 89.19 335 LYS A O 1
ATOM 2673 N N . ASP A 1 336 ? 8.422 -30.672 4.91 1 94 336 ASP A N 1
ATOM 2674 C CA . ASP A 1 336 ? 9.086 -30.625 3.609 1 94 336 ASP A CA 1
ATOM 2675 C C . ASP A 1 336 ? 8.547 -29.484 2.76 1 94 336 ASP A C 1
ATOM 2677 O O . ASP A 1 336 ? 7.402 -29.531 2.301 1 94 336 ASP A O 1
ATOM 2681 N N . TRP A 1 337 ? 9.398 -28.547 2.496 1 95.94 337 TRP A N 1
ATOM 2682 C CA . TRP A 1 337 ? 8.977 -27.344 1.795 1 95.94 337 TRP A CA 1
ATOM 2683 C C . TRP A 1 337 ? 8.711 -27.625 0.322 1 95.94 337 TRP A C 1
ATOM 2685 O O . TRP A 1 337 ? 7.953 -26.906 -0.332 1 95.94 337 TRP A O 1
ATOM 2695 N N . GLY A 1 338 ? 9.406 -28.609 -0.194 1 96.56 338 GLY A N 1
ATOM 2696 C CA . GLY A 1 338 ? 9.359 -28.859 -1.626 1 96.56 338 GLY A CA 1
ATOM 2697 C C . GLY A 1 338 ? 10.172 -27.859 -2.428 1 96.56 338 GLY A C 1
ATOM 2698 O O . GLY A 1 338 ? 11.188 -27.344 -1.946 1 96.56 338 GLY A O 1
ATOM 2699 N N . GLY A 1 339 ? 9.906 -27.703 -3.775 1 95.69 339 GLY A N 1
ATOM 2700 C CA . GLY A 1 339 ? 10.477 -26.656 -4.613 1 95.69 339 GLY A CA 1
ATOM 2701 C C . GLY A 1 339 ? 11.867 -26.984 -5.113 1 95.69 339 GLY A C 1
ATOM 2702 O O . GLY A 1 339 ? 12.469 -26.203 -5.844 1 95.69 339 GLY A O 1
ATOM 2703 N N . ASP A 1 340 ? 12.43 -28.141 -4.711 1 93 340 ASP A N 1
ATOM 2704 C CA . ASP A 1 340 ? 13.797 -28.547 -5.047 1 93 340 ASP A CA 1
ATOM 2705 C C . ASP A 1 340 ? 14.82 -27.672 -4.316 1 93 340 ASP A C 1
ATOM 2707 O O . ASP A 1 340 ? 15.891 -27.391 -4.855 1 93 340 ASP A O 1
ATOM 2711 N N . VAL A 1 341 ? 14.391 -27.156 -3.168 1 93.75 341 VAL A N 1
ATOM 2712 C CA . VAL A 1 341 ? 15.359 -26.406 -2.375 1 93.75 341 VAL A CA 1
ATOM 2713 C C . VAL A 1 341 ? 16.391 -27.344 -1.775 1 93.75 341 VAL A C 1
ATOM 2715 O O . VAL A 1 341 ? 16.062 -28.469 -1.371 1 93.75 341 VAL A O 1
ATOM 2718 N N . ALA A 1 342 ? 17.594 -26.891 -1.671 1 89.81 342 ALA A N 1
ATOM 2719 C CA . ALA A 1 342 ? 18.672 -27.719 -1.158 1 89.81 342 ALA A CA 1
ATOM 2720 C C . ALA A 1 342 ? 18.438 -28.094 0.303 1 89.81 342 ALA A C 1
ATOM 2722 O O . ALA A 1 342 ? 18.141 -27.234 1.129 1 89.81 342 ALA A O 1
ATOM 2723 N N . ASP A 1 343 ? 18.516 -29.422 0.634 1 90.19 343 ASP A N 1
ATOM 2724 C CA . ASP A 1 343 ? 18.422 -29.969 1.982 1 90.19 343 ASP A CA 1
ATOM 2725 C C . ASP A 1 343 ? 17.094 -29.594 2.639 1 90.19 343 ASP A C 1
ATOM 2727 O O . ASP A 1 343 ? 17.031 -29.438 3.861 1 90.19 343 ASP A O 1
ATOM 2731 N N . ASN A 1 344 ? 16.125 -29.312 1.772 1 90.56 344 ASN A N 1
ATOM 2732 C CA . ASN A 1 344 ? 14.805 -28.922 2.252 1 90.56 344 ASN A CA 1
ATOM 2733 C C . ASN A 1 344 ? 14.883 -27.719 3.188 1 90.56 344 ASN A C 1
ATOM 2735 O O . ASN A 1 344 ? 14.195 -27.688 4.211 1 90.56 344 ASN A O 1
ATOM 2739 N N . ARG A 1 345 ? 15.781 -26.844 2.842 1 90.44 345 ARG A N 1
ATOM 2740 C CA . ARG A 1 345 ? 15.969 -25.641 3.645 1 90.44 345 ARG A CA 1
ATOM 2741 C C . ARG A 1 345 ? 15.695 -24.391 2.82 1 90.44 345 ARG A C 1
ATOM 2743 O O . ARG A 1 345 ? 16.172 -24.266 1.688 1 90.44 345 ARG A O 1
ATOM 2750 N N . ILE A 1 346 ? 14.945 -23.547 3.451 1 93 346 ILE A N 1
ATOM 2751 C CA . ILE A 1 346 ? 14.727 -22.25 2.824 1 93 346 ILE A CA 1
ATOM 2752 C C . ILE A 1 346 ? 16.047 -21.5 2.725 1 93 346 ILE A C 1
ATOM 2754 O O . ILE A 1 346 ? 16.797 -21.391 3.707 1 93 346 ILE A O 1
ATOM 2758 N N . PRO A 1 347 ? 16.312 -21 1.495 1 91.75 347 PRO A N 1
ATOM 2759 C CA . PRO A 1 347 ? 17.547 -20.203 1.401 1 91.75 347 PRO A CA 1
ATOM 2760 C C . PRO A 1 347 ? 17.578 -19.062 2.418 1 91.75 347 PRO A C 1
ATOM 2762 O O . PRO A 1 347 ? 16.531 -18.484 2.736 1 91.75 347 PRO A O 1
ATOM 2765 N N . SER A 1 348 ? 18.734 -18.766 2.965 1 90 348 SER A N 1
ATOM 2766 C CA . SER A 1 348 ? 18.891 -17.75 4.004 1 90 348 SER A CA 1
ATOM 2767 C C . SER A 1 348 ? 19.844 -16.641 3.568 1 90 348 SER A C 1
ATOM 2769 O O . SER A 1 348 ? 20.859 -16.906 2.936 1 90 348 SER A O 1
ATOM 2771 N N . PRO A 1 349 ? 19.547 -15.406 3.986 1 93.38 349 PRO A N 1
ATOM 2772 C CA . PRO A 1 349 ? 18.328 -14.945 4.641 1 93.38 349 PRO A CA 1
ATOM 2773 C C . PRO A 1 349 ? 17.156 -14.773 3.666 1 93.38 349 PRO A C 1
ATOM 2775 O O . PRO A 1 349 ? 17.375 -14.445 2.498 1 93.38 349 PRO A O 1
ATOM 2778 N N . THR A 1 350 ? 16 -15.133 4.055 1 94.69 350 THR A N 1
ATOM 2779 C CA . THR A 1 350 ? 14.758 -14.891 3.322 1 94.69 350 THR A CA 1
ATOM 2780 C C . THR A 1 350 ? 13.781 -14.078 4.164 1 94.69 350 THR A C 1
ATOM 2782 O O . THR A 1 350 ? 13.57 -14.375 5.344 1 94.69 350 THR A O 1
ATOM 2785 N N . GLN A 1 351 ? 13.25 -13.031 3.535 1 91.44 351 GLN A N 1
ATOM 2786 C CA . GLN A 1 351 ? 12.289 -12.203 4.262 1 91.44 351 GLN A CA 1
ATOM 2787 C C . GLN A 1 351 ? 11.133 -13.039 4.797 1 91.44 351 GLN A C 1
ATOM 2789 O O . GLN A 1 351 ? 10.578 -13.875 4.074 1 91.44 351 GLN A O 1
ATOM 2794 N N . GLY A 1 352 ? 10.82 -12.805 6.074 1 89.5 352 GLY A N 1
ATOM 2795 C CA . GLY A 1 352 ? 9.742 -13.531 6.719 1 89.5 352 GLY A CA 1
ATOM 2796 C C . GLY A 1 352 ? 10.211 -14.773 7.461 1 89.5 352 GLY A C 1
ATOM 2797 O O . GLY A 1 352 ? 9.453 -15.375 8.219 1 89.5 352 GLY A O 1
ATOM 2798 N N . PHE A 1 353 ? 11.453 -15.141 7.262 1 92.88 353 PHE A N 1
ATOM 2799 C CA . PHE A 1 353 ? 12.008 -16.328 7.91 1 92.88 353 PHE A CA 1
ATOM 2800 C C . PHE A 1 353 ? 13.094 -15.938 8.906 1 92.88 353 PHE A C 1
ATOM 2802 O O . PHE A 1 353 ? 13.812 -14.961 8.703 1 92.88 353 PHE A O 1
ATOM 2809 N N . ASP A 1 354 ? 13.164 -16.719 9.914 1 89.94 354 ASP A N 1
ATOM 2810 C CA . ASP A 1 354 ? 14.289 -16.625 10.836 1 89.94 354 ASP A CA 1
ATOM 2811 C C . ASP A 1 354 ? 15.562 -17.203 10.219 1 89.94 354 ASP A C 1
ATOM 2813 O O . ASP A 1 354 ? 15.594 -18.375 9.836 1 89.94 354 ASP A O 1
ATOM 2817 N N . PRO A 1 355 ? 16.547 -16.359 10.117 1 88.69 355 PRO A N 1
ATOM 2818 C CA . PRO A 1 355 ? 17.75 -16.844 9.43 1 88.69 355 PRO A CA 1
ATOM 2819 C C . PRO A 1 355 ? 18.453 -17.969 10.188 1 88.69 355 PRO A C 1
ATOM 2821 O O . PRO A 1 355 ? 19.188 -18.75 9.578 1 88.69 355 PRO A O 1
ATOM 2824 N N . ASP A 1 356 ? 18.25 -18.031 11.461 1 88.38 356 ASP A N 1
ATOM 2825 C CA . ASP A 1 356 ? 18.922 -19.047 12.266 1 88.38 356 ASP A CA 1
ATOM 2826 C C . ASP A 1 356 ? 18.203 -20.375 12.195 1 88.38 356 ASP A C 1
ATOM 2828 O O . ASP A 1 356 ? 18.828 -21.422 11.961 1 88.38 356 ASP A O 1
ATOM 2832 N N . THR A 1 357 ? 16.906 -20.359 12.258 1 87.12 357 THR A N 1
ATOM 2833 C CA . THR A 1 357 ? 16.141 -21.594 12.352 1 87.12 357 THR A CA 1
ATOM 2834 C C . THR A 1 357 ? 15.586 -21.984 10.984 1 87.12 357 THR A C 1
ATOM 2836 O O . THR A 1 357 ? 15.195 -23.141 10.773 1 87.12 357 THR A O 1
ATOM 2839 N N . GLY A 1 358 ? 15.469 -21 10.141 1 87.56 358 GLY A N 1
ATOM 2840 C CA . GLY A 1 358 ? 14.859 -21.266 8.852 1 87.56 358 GLY A CA 1
ATOM 2841 C C . GLY A 1 358 ? 13.352 -21.375 8.914 1 87.56 358 GLY A C 1
ATOM 2842 O O . GLY A 1 358 ? 12.703 -21.766 7.938 1 87.56 358 GLY A O 1
ATOM 2843 N N . GLN A 1 359 ? 12.82 -21.062 10.031 1 91.56 359 GLN A N 1
ATOM 2844 C CA . GLN A 1 359 ? 11.383 -21.141 10.227 1 91.56 359 GLN A CA 1
ATOM 2845 C C . GLN A 1 359 ? 10.719 -19.781 9.992 1 91.56 359 GLN A C 1
ATOM 2847 O O . GLN A 1 359 ? 11.344 -18.734 10.211 1 91.56 359 GLN A O 1
ATOM 2852 N N . PRO A 1 360 ? 9.492 -19.844 9.5 1 94.06 360 PRO A N 1
ATOM 2853 C CA . PRO A 1 360 ? 8.812 -18.562 9.328 1 94.06 360 PRO A CA 1
ATOM 2854 C C . PRO A 1 360 ? 8.562 -17.844 10.648 1 94.06 360 PRO A C 1
ATOM 2856 O O . PRO A 1 360 ? 8.266 -18.484 11.664 1 94.06 360 PRO A O 1
ATOM 2859 N N . ARG A 1 361 ? 8.703 -16.562 10.648 1 89.25 361 ARG A N 1
ATOM 2860 C CA . ARG A 1 361 ? 8.469 -15.742 11.828 1 89.25 361 ARG A CA 1
ATOM 2861 C C . ARG A 1 361 ? 6.977 -15.602 12.117 1 89.25 361 ARG A C 1
ATOM 2863 O O . ARG A 1 361 ? 6.578 -15.312 13.242 1 89.25 361 ARG A O 1
ATOM 2870 N N . MET A 1 362 ? 6.246 -15.734 11.117 1 90.25 362 MET A N 1
ATOM 2871 C CA . MET A 1 362 ? 4.789 -15.734 11.18 1 90.25 362 MET A CA 1
ATOM 2872 C C . MET A 1 362 ? 4.199 -16.703 10.164 1 90.25 362 MET A C 1
ATOM 2874 O O . MET A 1 362 ? 4.832 -17.016 9.156 1 90.25 362 MET A O 1
ATOM 2878 N N . TRP A 1 363 ? 3.059 -17.156 10.477 1 94.69 363 TRP A N 1
ATOM 2879 C CA . TRP A 1 363 ? 2.373 -18.094 9.578 1 94.69 363 TRP A CA 1
ATOM 2880 C C . TRP A 1 363 ? 0.86 -17.906 9.664 1 94.69 363 TRP A C 1
ATOM 2882 O O . TRP A 1 363 ? 0.303 -17.781 10.758 1 94.69 363 TRP A O 1
ATOM 2892 N N . PRO A 1 364 ? 0.122 -17.922 8.602 1 96.38 364 PRO A N 1
ATOM 2893 C CA . PRO A 1 364 ? 0.662 -18.062 7.25 1 96.38 364 PRO A CA 1
ATOM 2894 C C . PRO A 1 364 ? 1.371 -16.797 6.766 1 96.38 364 PRO A C 1
ATOM 2896 O O . PRO A 1 364 ? 1.078 -15.695 7.242 1 96.38 364 PRO A O 1
ATOM 2899 N N . LEU A 1 365 ? 2.293 -16.938 5.773 1 95.25 365 LEU A N 1
ATOM 2900 C CA . LEU A 1 365 ? 3.082 -15.836 5.246 1 95.25 365 LEU A CA 1
ATOM 2901 C C . LEU A 1 365 ? 2.305 -15.078 4.172 1 95.25 365 LEU A C 1
ATOM 2903 O O . LEU A 1 365 ? 1.714 -15.688 3.281 1 95.25 365 LEU A O 1
ATOM 2907 N N . ARG A 1 366 ? 2.377 -13.773 4.227 1 92.69 366 ARG A N 1
ATOM 2908 C CA . ARG A 1 366 ? 1.804 -12.953 3.17 1 92.69 366 ARG A CA 1
ATOM 2909 C C . ARG A 1 366 ? 2.518 -13.188 1.843 1 92.69 366 ARG A C 1
ATOM 2911 O O . ARG A 1 366 ? 3.691 -13.562 1.822 1 92.69 366 ARG A O 1
ATOM 2918 N N . LEU A 1 367 ? 1.796 -12.945 0.727 1 95.38 367 LEU A N 1
ATOM 2919 C CA . LEU A 1 367 ? 2.279 -13.016 -0.648 1 95.38 367 LEU A CA 1
ATOM 2920 C C . LEU A 1 367 ? 2.598 -14.453 -1.046 1 95.38 367 LEU A C 1
ATOM 2922 O O . LEU A 1 367 ? 3.371 -14.688 -1.978 1 95.38 367 LEU A O 1
ATOM 2926 N N . SER A 1 368 ? 2.094 -15.352 -0.311 1 97.06 368 SER A N 1
ATOM 2927 C CA . SER A 1 368 ? 2.311 -16.766 -0.563 1 97.06 368 SER A CA 1
ATOM 2928 C C . SER A 1 368 ? 1.009 -17.562 -0.449 1 97.06 368 SER A C 1
ATOM 2930 O O . SER A 1 368 ? -0.055 -17.062 -0.833 1 97.06 368 SER A O 1
ATOM 2932 N N . LYS A 1 369 ? 1.132 -18.812 -0.032 1 96.88 369 LYS A N 1
ATOM 2933 C CA . LYS A 1 369 ? -0.067 -19.625 0.117 1 96.88 369 LYS A CA 1
ATOM 2934 C C . LYS A 1 369 ? -0.036 -20.406 1.425 1 96.88 369 LYS A C 1
ATOM 2936 O O . LYS A 1 369 ? 1.014 -20.531 2.061 1 96.88 369 LYS A O 1
ATOM 2941 N N . ALA A 1 370 ? -1.166 -20.891 1.796 1 97.56 370 ALA A N 1
ATOM 2942 C CA . ALA A 1 370 ? -1.34 -21.828 2.908 1 97.56 370 ALA A CA 1
ATOM 2943 C C . ALA A 1 370 ? -2.334 -22.922 2.553 1 97.56 370 ALA A C 1
ATOM 2945 O O . ALA A 1 370 ? -3.352 -22.656 1.903 1 97.56 370 ALA A O 1
ATOM 2946 N N . HIS A 1 371 ? -1.967 -24.078 3.014 1 98.06 371 HIS A N 1
ATOM 2947 C CA . HIS A 1 371 ? -2.92 -25.172 2.877 1 98.06 371 HIS A CA 1
ATOM 2948 C C . HIS A 1 371 ? -3.896 -25.203 4.051 1 98.06 371 HIS A C 1
ATOM 2950 O O . HIS A 1 371 ? -3.559 -24.781 5.156 1 98.06 371 HIS A O 1
ATOM 2956 N N . TRP A 1 372 ? -5.027 -25.625 3.764 1 98.25 372 TRP A N 1
ATOM 2957 C CA . TRP A 1 372 ? -6.02 -25.797 4.82 1 98.25 372 TRP A CA 1
ATOM 2958 C C . TRP A 1 372 ? -6.738 -27.141 4.68 1 98.25 372 TRP A C 1
ATOM 2960 O O . TRP A 1 372 ? -6.688 -27.766 3.621 1 98.25 372 TRP A O 1
ATOM 2970 N N . ALA A 1 373 ? -7.324 -27.609 5.785 1 98.38 373 ALA A N 1
ATOM 2971 C CA . ALA A 1 373 ? -8.016 -28.891 5.82 1 98.38 373 ALA A CA 1
ATOM 2972 C C . ALA A 1 373 ? -9.227 -28.844 6.754 1 98.38 373 ALA A C 1
ATOM 2974 O O . ALA A 1 373 ? -9.234 -28.078 7.723 1 98.38 373 ALA A O 1
ATOM 2975 N N . ALA A 1 374 ? -10.164 -29.656 6.395 1 97.69 374 ALA A N 1
ATOM 2976 C CA . ALA A 1 374 ? -11.359 -29.828 7.215 1 97.69 374 ALA A CA 1
ATOM 2977 C C . ALA A 1 374 ? -11.906 -31.25 7.102 1 97.69 374 ALA A C 1
ATOM 2979 O O . ALA A 1 374 ? -11.781 -31.891 6.051 1 97.69 374 ALA A O 1
ATOM 2980 N N . LEU A 1 375 ? -12.445 -31.703 8.234 1 96.75 375 LEU A N 1
ATOM 2981 C CA . LEU A 1 375 ? -13.172 -32.969 8.25 1 96.75 375 LEU A CA 1
ATOM 2982 C C . LEU A 1 375 ? -14.672 -32.719 8.438 1 96.75 375 LEU A C 1
ATOM 2984 O O . LEU A 1 375 ? -15.117 -32.375 9.531 1 96.75 375 LEU A O 1
ATOM 2988 N N . LEU A 1 376 ? -15.414 -32.969 7.371 1 96.12 376 LEU A N 1
ATOM 2989 C CA . LEU A 1 376 ? -16.859 -32.781 7.453 1 96.12 376 LEU A CA 1
ATOM 2990 C C . LEU A 1 376 ? -17.516 -34.031 8.086 1 96.12 376 LEU A C 1
ATOM 2992 O O . LEU A 1 376 ? -17.031 -35.125 7.91 1 96.12 376 LEU A O 1
ATOM 2996 N N . PRO A 1 377 ? -18.609 -33.781 8.781 1 94.56 377 PRO A N 1
ATOM 2997 C CA . PRO A 1 377 ? -19.312 -34.906 9.336 1 94.56 377 PRO A CA 1
ATOM 2998 C C . PRO A 1 377 ? -19.984 -35.781 8.266 1 94.56 377 PRO A C 1
ATOM 3000 O O . PRO A 1 377 ? -20.156 -35.312 7.125 1 94.56 377 PRO A O 1
ATOM 3003 N N . GLY A 1 378 ? -20.312 -36.969 8.664 1 95.56 378 GLY A N 1
ATOM 3004 C CA . GLY A 1 378 ? -21.141 -37.781 7.781 1 95.56 378 GLY A CA 1
ATOM 3005 C C . GLY A 1 378 ? -22.484 -37.125 7.465 1 95.56 378 GLY A C 1
ATOM 3006 O O . GLY A 1 378 ? -23.094 -36.531 8.336 1 95.56 378 GLY A O 1
ATOM 3007 N N . LEU A 1 379 ? -22.922 -37.344 6.156 1 96.25 379 LEU A N 1
ATOM 3008 C CA . LEU A 1 379 ? -24.141 -36.719 5.684 1 96.25 379 LEU A CA 1
ATOM 3009 C C . LEU A 1 379 ? -25.125 -37.75 5.152 1 96.25 379 LEU A C 1
ATOM 3011 O O . LEU A 1 379 ? -24.719 -38.812 4.695 1 96.25 379 LEU A O 1
ATOM 3015 N N . PRO A 1 380 ? -26.422 -37.469 5.25 1 95.88 380 PRO A N 1
ATOM 3016 C CA . PRO A 1 380 ? -27.406 -38.312 4.598 1 95.88 380 PRO A CA 1
ATOM 3017 C C . PRO A 1 380 ? -27.344 -38.25 3.074 1 95.88 380 PRO A C 1
ATOM 3019 O O . PRO A 1 380 ? -26.75 -37.344 2.52 1 95.88 380 PRO A O 1
ATOM 3022 N N . PRO A 1 381 ? -27.906 -39.312 2.398 1 97.06 381 PRO A N 1
ATOM 3023 C CA . PRO A 1 381 ? -27.906 -39.312 0.935 1 97.06 381 PRO A CA 1
ATOM 3024 C C . PRO A 1 381 ? -28.531 -38.031 0.365 1 97.06 381 PRO A C 1
ATOM 3026 O O . PRO A 1 381 ? -29.484 -37.5 0.924 1 97.06 381 PRO A O 1
ATOM 3029 N N . GLY A 1 382 ? -27.906 -37.5 -0.668 1 96.62 382 GLY A N 1
ATOM 3030 C CA . GLY A 1 382 ? -28.391 -36.281 -1.293 1 96.62 382 GLY A CA 1
ATOM 3031 C C . GLY A 1 382 ? -27.312 -35.562 -2.098 1 96.62 382 GLY A C 1
ATOM 3032 O O . GLY A 1 382 ? -26.203 -36.062 -2.26 1 96.62 382 GLY A O 1
ATOM 3033 N N . LYS A 1 383 ? -27.719 -34.469 -2.701 1 97.25 383 LYS A N 1
ATOM 3034 C CA . LYS A 1 383 ? -26.812 -33.562 -3.396 1 97.25 383 LYS A CA 1
ATOM 3035 C C . LYS A 1 383 ? -26.438 -32.375 -2.516 1 97.25 383 LYS A C 1
ATOM 3037 O O . LYS A 1 383 ? -27.297 -31.797 -1.829 1 97.25 383 LYS A O 1
ATOM 3042 N N . TYR A 1 384 ? -25.125 -32.125 -2.523 1 97.12 384 TYR A N 1
ATOM 3043 C CA . TYR A 1 384 ? -24.625 -31.109 -1.619 1 97.12 384 TYR A CA 1
ATOM 3044 C C . TYR A 1 384 ? -23.719 -30.125 -2.354 1 97.12 384 TYR A C 1
ATOM 3046 O O . TYR A 1 384 ? -23.109 -30.469 -3.369 1 97.12 384 TYR A O 1
ATOM 3054 N N . THR A 1 385 ? -23.641 -28.875 -1.869 1 96.38 385 THR A N 1
ATOM 3055 C CA . THR A 1 385 ? -22.672 -27.875 -2.293 1 96.38 385 THR A CA 1
ATOM 3056 C C . THR A 1 385 ? -21.75 -27.484 -1.136 1 96.38 385 THR A C 1
ATOM 3058 O O . THR A 1 385 ? -22.234 -27.078 -0.071 1 96.38 385 THR A O 1
ATOM 3061 N N . PHE A 1 386 ? -20.469 -27.75 -1.34 1 97 386 PHE A N 1
ATOM 3062 C CA . PHE A 1 386 ? -19.438 -27.344 -0.404 1 97 386 PHE A CA 1
ATOM 3063 C C . PHE A 1 386 ? -18.891 -25.953 -0.759 1 97 386 PHE A C 1
ATOM 3065 O O . PHE A 1 386 ? -18.609 -25.688 -1.925 1 97 386 PHE A O 1
ATOM 3072 N N . ARG A 1 387 ? -18.781 -25.078 0.265 1 96.69 387 ARG A N 1
ATOM 3073 C CA . ARG A 1 387 ? -18.25 -23.734 0.057 1 96.69 387 ARG A CA 1
ATOM 3074 C C . ARG A 1 387 ? -17.109 -23.438 1.02 1 96.69 387 ARG A C 1
ATOM 3076 O O . ARG A 1 387 ? -17.125 -23.891 2.17 1 96.69 387 ARG A O 1
ATOM 3083 N N . SER A 1 388 ? -16.109 -22.781 0.585 1 96.94 388 SER A N 1
ATOM 3084 C CA . SER A 1 388 ? -15.008 -22.328 1.415 1 96.94 388 SER A CA 1
ATOM 3085 C C . SER A 1 388 ? -14.742 -20.828 1.197 1 96.94 388 SER A C 1
ATOM 3087 O O . SER A 1 388 ? -14.93 -20.328 0.093 1 96.94 388 SER A O 1
ATOM 3089 N N . ARG A 1 389 ? -14.289 -20.141 2.258 1 96.31 389 ARG A N 1
ATOM 3090 C CA . ARG A 1 389 ? -13.953 -18.719 2.184 1 96.31 389 ARG A CA 1
ATOM 3091 C C . ARG A 1 389 ? -12.836 -18.375 3.158 1 96.31 389 ARG A C 1
ATOM 3093 O O . ARG A 1 389 ? -12.594 -19.094 4.121 1 96.31 389 ARG A O 1
ATOM 3100 N N . THR A 1 390 ? -12.172 -17.281 2.84 1 95.56 390 THR A N 1
ATOM 3101 C CA . THR A 1 390 ? -11.148 -16.75 3.742 1 95.56 390 THR A CA 1
ATOM 3102 C C . THR A 1 390 ? -11.688 -15.57 4.535 1 95.56 390 THR A C 1
ATOM 3104 O O . THR A 1 390 ? -12.633 -14.906 4.105 1 95.56 390 THR A O 1
ATOM 3107 N N . ILE A 1 391 ? -11.172 -15.391 5.691 1 93.62 391 ILE A N 1
ATOM 3108 C CA . ILE A 1 391 ? -11.203 -14.141 6.441 1 93.62 391 ILE A CA 1
ATOM 3109 C C . ILE A 1 391 ? -9.781 -13.602 6.602 1 93.62 391 ILE A C 1
ATOM 3111 O O . ILE A 1 391 ? -8.891 -14.305 7.09 1 93.62 391 ILE A O 1
ATOM 3115 N N . ASP A 1 392 ? -9.586 -12.367 6.125 1 89.12 392 ASP A N 1
ATOM 3116 C CA . ASP A 1 392 ? -8.234 -11.82 6.191 1 89.12 392 ASP A CA 1
ATOM 3117 C C . ASP A 1 392 ? -7.969 -11.172 7.543 1 89.12 392 ASP A C 1
ATOM 3119 O O . ASP A 1 392 ? -8.812 -11.219 8.438 1 89.12 392 ASP A O 1
ATOM 3123 N N . ASP A 1 393 ? -6.762 -10.625 7.754 1 84.81 393 ASP A N 1
ATOM 3124 C CA . ASP A 1 393 ? -6.332 -10.086 9.039 1 84.81 393 ASP A CA 1
ATOM 3125 C C . ASP A 1 393 ? -7.125 -8.828 9.406 1 84.81 393 ASP A C 1
ATOM 3127 O O . ASP A 1 393 ? -7.129 -8.406 10.562 1 84.81 393 ASP A O 1
ATOM 3131 N N . ASN A 1 394 ? -7.746 -8.211 8.438 1 74.12 394 ASN A N 1
ATOM 3132 C CA . ASN A 1 394 ? -8.586 -7.043 8.688 1 74.12 394 ASN A CA 1
ATOM 3133 C C . ASN A 1 394 ? -10.016 -7.438 9.023 1 74.12 394 ASN A C 1
ATOM 3135 O O . ASN A 1 394 ? -10.852 -6.582 9.328 1 74.12 394 ASN A O 1
ATOM 3139 N N . GLY A 1 395 ? -10.289 -8.789 8.891 1 81.81 395 GLY A N 1
ATOM 3140 C CA . GLY A 1 395 ? -11.617 -9.281 9.219 1 81.81 395 GLY A CA 1
ATOM 3141 C C . GLY A 1 395 ? -12.539 -9.367 8.016 1 81.81 395 GLY A C 1
ATOM 3142 O O . GLY A 1 395 ? -13.719 -9.68 8.148 1 81.81 395 GLY A O 1
ATOM 3143 N N . ALA A 1 396 ? -12.047 -9.086 6.859 1 81.31 396 ALA A N 1
ATOM 3144 C CA . ALA A 1 396 ? -12.867 -9.164 5.648 1 81.31 396 ALA A CA 1
ATOM 3145 C C . ALA A 1 396 ? -13.016 -10.602 5.172 1 81.31 396 ALA A C 1
ATOM 3147 O O . ALA A 1 396 ? -12.016 -11.32 5.031 1 81.31 396 ALA A O 1
ATOM 3148 N N . ALA A 1 397 ? -14.234 -10.938 4.957 1 88.75 397 ALA A N 1
ATOM 3149 C CA . ALA A 1 397 ? -14.508 -12.273 4.434 1 88.75 397 ALA A CA 1
ATOM 3150 C C . ALA A 1 397 ? -14.742 -12.234 2.926 1 88.75 397 ALA A C 1
ATOM 3152 O O . ALA A 1 397 ? -15.383 -11.32 2.412 1 88.75 397 ALA A O 1
ATOM 3153 N N . GLN A 1 398 ? -14.18 -13.234 2.246 1 87.75 398 GLN A N 1
ATOM 3154 C CA . GLN A 1 398 ? -14.578 -13.391 0.851 1 87.75 398 GLN A CA 1
ATOM 3155 C C . GLN A 1 398 ? -16.094 -13.422 0.706 1 87.75 398 GLN A C 1
ATOM 3157 O O . GLN A 1 398 ? -16.781 -14.039 1.516 1 87.75 398 GLN A O 1
ATOM 3162 N N . PRO A 1 399 ? -16.656 -12.867 -0.331 1 82.75 399 PRO A N 1
ATOM 3163 C CA . PRO A 1 399 ? -15.945 -12.172 -1.411 1 82.75 399 PRO A CA 1
ATOM 3164 C C . PRO A 1 399 ? -15.734 -10.688 -1.122 1 82.75 399 PRO A C 1
ATOM 3166 O O . PRO A 1 399 ? -15.242 -9.953 -1.979 1 82.75 399 PRO A O 1
ATOM 3169 N N . MET A 1 400 ? -16.125 -10.219 0.003 1 71.25 400 MET A N 1
ATOM 3170 C CA . MET A 1 400 ? -16.016 -8.805 0.339 1 71.25 400 MET A CA 1
ATOM 3171 C C . MET A 1 400 ? -14.633 -8.484 0.908 1 71.25 400 MET A C 1
ATOM 3173 O O . MET A 1 400 ? -13.961 -9.367 1.446 1 71.25 400 MET A O 1
ATOM 3177 N N . PRO A 1 401 ? -14.211 -7.27 0.526 1 62.31 401 PRO A N 1
ATOM 3178 C CA . PRO A 1 401 ? -14.875 -6.09 -0.023 1 62.31 401 PRO A CA 1
ATOM 3179 C C . PRO A 1 401 ? -14.695 -5.957 -1.533 1 62.31 401 PRO A C 1
ATOM 3181 O O . PRO A 1 401 ? -15.203 -5.012 -2.139 1 62.31 401 PRO A O 1
ATOM 3184 N N . ARG A 1 402 ? -14 -6.844 -2.158 1 61.12 402 ARG A N 1
ATOM 3185 C CA . ARG A 1 402 ? -13.727 -6.684 -3.582 1 61.12 402 ARG A CA 1
ATOM 3186 C C . ARG A 1 402 ? -14.273 -7.859 -4.379 1 61.12 402 ARG A C 1
ATOM 3188 O O . ARG A 1 402 ? -13.508 -8.68 -4.895 1 61.12 402 ARG A O 1
ATOM 3195 N N . PRO A 1 403 ? -15.5 -7.777 -4.738 1 62.09 403 PRO A N 1
ATOM 3196 C CA . PRO A 1 403 ? -16.047 -8.914 -5.488 1 62.09 403 PRO A CA 1
ATOM 3197 C C . PRO A 1 403 ? -15.852 -8.766 -6.996 1 62.09 403 PRO A C 1
ATOM 3199 O O . PRO A 1 403 ? -16.344 -9.594 -7.77 1 62.09 403 PRO A O 1
ATOM 3202 N N . PHE A 1 404 ? -15.047 -7.77 -7.359 1 68.12 404 PHE A N 1
ATOM 3203 C CA . PHE A 1 404 ? -14.961 -7.5 -8.789 1 68.12 404 PHE A CA 1
ATOM 3204 C C . PHE A 1 404 ? -13.922 -8.406 -9.445 1 68.12 404 PHE A C 1
ATOM 3206 O O . PHE A 1 404 ? -12.75 -8.383 -9.086 1 68.12 404 PHE A O 1
ATOM 3213 N N . MET A 1 405 ? -14.297 -9.148 -10.414 1 65.44 405 MET A N 1
ATOM 3214 C CA . MET A 1 405 ? -13.516 -10.211 -11.031 1 65.44 405 MET A CA 1
ATOM 3215 C C . MET A 1 405 ? -12.25 -9.656 -11.68 1 65.44 405 MET A C 1
ATOM 3217 O O . MET A 1 405 ? -11.18 -10.258 -11.57 1 65.44 405 MET A O 1
ATOM 3221 N N . LYS A 1 406 ? -12.406 -8.531 -12.305 1 69.06 406 LYS A N 1
ATOM 3222 C CA . LYS A 1 406 ? -11.258 -8.023 -13.062 1 69.06 406 LYS A CA 1
ATOM 3223 C C . LYS A 1 406 ? -10.18 -7.48 -12.141 1 69.06 406 LYS A C 1
ATOM 3225 O O . LYS A 1 406 ? -9.062 -7.191 -12.578 1 69.06 406 LYS A O 1
ATOM 3230 N N . SER A 1 407 ? -10.492 -7.445 -10.82 1 72.56 407 SER A N 1
ATOM 3231 C CA . SER A 1 407 ? -9.492 -6.957 -9.883 1 72.56 407 SER A CA 1
ATOM 3232 C C . SER A 1 407 ? -8.867 -8.102 -9.086 1 72.56 407 SER A C 1
ATOM 3234 O O . SER A 1 407 ? -8.102 -7.875 -8.148 1 72.56 407 SER A O 1
ATOM 3236 N N . GLY A 1 408 ? -9.156 -9.312 -9.539 1 73.94 408 GLY A N 1
ATOM 3237 C CA . GLY A 1 408 ? -8.625 -10.492 -8.867 1 73.94 408 GLY A CA 1
ATOM 3238 C C . GLY A 1 408 ? -9.703 -11.398 -8.305 1 73.94 408 GLY A C 1
ATOM 3239 O O . GLY A 1 408 ? -10.773 -10.93 -7.91 1 73.94 408 GLY A O 1
ATOM 3240 N N . ARG A 1 409 ? -9.359 -12.609 -8.25 1 77 409 ARG A N 1
ATOM 3241 C CA . ARG A 1 409 ? -10.289 -13.625 -7.766 1 77 409 ARG A CA 1
ATOM 3242 C C . ARG A 1 409 ? -10.555 -13.453 -6.273 1 77 409 ARG A C 1
ATOM 3244 O O . ARG A 1 409 ? -9.617 -13.289 -5.488 1 77 409 ARG A O 1
ATOM 3251 N N . ALA A 1 410 ? -11.82 -13.375 -5.922 1 80.94 410 ALA A N 1
ATOM 3252 C CA . ALA A 1 410 ? -12.188 -13.266 -4.512 1 80.94 410 ALA A CA 1
ATOM 3253 C C . ALA A 1 410 ? -13.547 -13.914 -4.25 1 80.94 410 ALA A C 1
ATOM 3255 O O . ALA A 1 410 ? -14.109 -13.758 -3.164 1 80.94 410 ALA A O 1
ATOM 3256 N N . ALA A 1 411 ? -13.992 -14.602 -5.246 1 85 411 ALA A N 1
ATOM 3257 C CA . ALA A 1 411 ? -15.289 -15.25 -5.086 1 85 411 ALA A CA 1
ATOM 3258 C C . ALA A 1 411 ? -15.203 -16.406 -4.094 1 85 411 ALA A C 1
ATOM 3260 O O . ALA A 1 411 ? -14.133 -16.984 -3.9 1 85 411 ALA A O 1
ATOM 3261 N N . ILE A 1 412 ? -16.344 -16.656 -3.508 1 91.69 412 ILE A N 1
ATOM 3262 C CA . ILE A 1 412 ? -16.422 -17.844 -2.658 1 91.69 412 ILE A CA 1
ATOM 3263 C C . ILE A 1 412 ? -16.312 -19.094 -3.514 1 91.69 412 ILE A C 1
ATOM 3265 O O . ILE A 1 412 ? -16.984 -19.219 -4.543 1 91.69 412 ILE A O 1
ATOM 3269 N N . ASP A 1 413 ? -15.422 -19.938 -3.148 1 92.38 413 ASP A N 1
ATOM 3270 C CA . ASP A 1 413 ? -15.258 -21.203 -3.854 1 92.38 413 ASP A CA 1
ATOM 3271 C C . ASP A 1 413 ? -16.438 -22.141 -3.59 1 92.38 413 ASP A C 1
ATOM 3273 O O . ASP A 1 413 ? -16.922 -22.234 -2.461 1 92.38 413 ASP A O 1
ATOM 3277 N N . GLN A 1 414 ? -16.922 -22.797 -4.648 1 94.81 414 GLN A N 1
ATOM 3278 C CA . GLN A 1 414 ? -18.047 -23.719 -4.543 1 94.81 414 GLN A CA 1
ATOM 3279 C C . GLN A 1 414 ? -17.766 -25.016 -5.297 1 94.81 414 GLN A C 1
ATOM 3281 O O . GLN A 1 414 ? -17.312 -25 -6.445 1 94.81 414 GLN A O 1
ATOM 3286 N N . VAL A 1 415 ? -18.016 -26.125 -4.605 1 97 415 VAL A N 1
ATOM 3287 C CA . VAL A 1 415 ? -17.828 -27.438 -5.211 1 97 415 VAL A CA 1
ATOM 3288 C C . VAL A 1 415 ? -19.031 -28.328 -4.91 1 97 415 VAL A C 1
ATOM 3290 O O . VAL A 1 415 ? -19.406 -28.516 -3.752 1 97 415 VAL A O 1
ATOM 3293 N N . GLY A 1 416 ? -19.625 -28.891 -5.93 1 96.75 416 GLY A N 1
ATOM 3294 C CA . GLY A 1 416 ? -20.719 -29.828 -5.762 1 96.75 416 GLY A CA 1
ATOM 3295 C C . GLY A 1 416 ? -20.266 -31.266 -5.555 1 96.75 416 GLY A C 1
ATOM 3296 O O . GLY A 1 416 ? -19.25 -31.688 -6.121 1 96.75 416 GLY A O 1
ATOM 3297 N N . PHE A 1 417 ? -21.016 -32 -4.672 1 97.25 417 PHE A N 1
ATOM 3298 C CA . PHE A 1 417 ? -20.75 -33.438 -4.492 1 97.25 417 PHE A CA 1
ATOM 3299 C C . PHE A 1 417 ? -22.016 -34.188 -4.094 1 97.25 417 PHE A C 1
ATOM 3301 O O . PHE A 1 417 ? -23.031 -33.562 -3.803 1 97.25 417 PHE A O 1
ATOM 3308 N N . LYS A 1 418 ? -21.938 -35.5 -4.18 1 97.5 418 LYS A N 1
ATOM 3309 C CA . LYS A 1 418 ? -23.094 -36.344 -3.883 1 97.5 418 LYS A CA 1
ATOM 3310 C C . LYS A 1 418 ? -22.766 -37.344 -2.785 1 97.5 418 LYS A C 1
ATOM 3312 O O . LYS A 1 418 ? -21.641 -37.844 -2.697 1 97.5 418 LYS A O 1
ATOM 3317 N N . VAL A 1 419 ? -23.797 -37.625 -2.002 1 96.5 419 VAL A N 1
ATOM 3318 C CA . VAL A 1 419 ? -23.719 -38.688 -1.003 1 96.5 419 VAL A CA 1
ATOM 3319 C C . VAL A 1 419 ? -24.656 -39.844 -1.392 1 96.5 419 VAL A C 1
ATOM 3321 O O . VAL A 1 419 ? -25.875 -39.656 -1.457 1 96.5 419 VAL A O 1
ATOM 332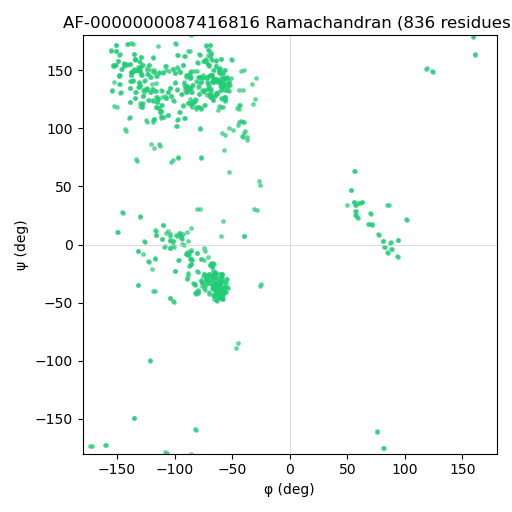4 N N . GLU A 1 420 ? -24.016 -41.031 -1.702 1 95.62 420 GLU A N 1
ATOM 3325 C CA . GLU A 1 420 ? -24.797 -42.188 -2.117 1 95.62 420 GLU A CA 1
ATOM 3326 C C . GLU A 1 420 ? -24.078 -43.469 -1.789 1 95.62 420 GLU A C 1
ATOM 3328 O O . GLU A 1 420 ? -22.859 -43.5 -1.669 1 95.62 420 GLU A O 1
ATOM 3333 N N . MET B 1 1 ? 43.688 -8.602 -3.502 1 18.92 1 MET B N 1
ATOM 3334 C CA . MET B 1 1 ? 42.906 -7.465 -3.955 1 18.92 1 MET B CA 1
ATOM 3335 C C . MET B 1 1 ? 41.875 -7.066 -2.904 1 18.92 1 MET B C 1
ATOM 3337 O O . MET B 1 1 ? 41.031 -7.871 -2.537 1 18.92 1 MET B O 1
ATOM 3341 N N . LYS B 1 2 ? 42.219 -6.168 -2.006 1 21 2 LYS B N 1
ATOM 3342 C CA . LYS B 1 2 ? 41.594 -5.852 -0.728 1 21 2 LYS B CA 1
ATOM 3343 C C . LYS B 1 2 ? 40.156 -5.34 -0.932 1 21 2 LYS B C 1
ATOM 3345 O O . LYS B 1 2 ? 39.906 -4.496 -1.799 1 21 2 LYS B O 1
ATOM 3350 N N . PRO B 1 3 ? 39.156 -6.047 -0.458 1 23.03 3 PRO B N 1
ATOM 3351 C CA . PRO B 1 3 ? 37.719 -5.867 -0.734 1 23.03 3 PRO B CA 1
ATOM 3352 C C . PRO B 1 3 ? 37.25 -4.438 -0.487 1 23.03 3 PRO B C 1
ATOM 3354 O O . PRO B 1 3 ? 37.75 -3.77 0.425 1 23.03 3 PRO B O 1
ATOM 3357 N N . LEU B 1 4 ? 37.125 -3.686 -1.517 1 21.55 4 LEU B N 1
ATOM 3358 C CA . LEU B 1 4 ? 36.844 -2.254 -1.431 1 21.55 4 LEU B CA 1
ATOM 3359 C C . LEU B 1 4 ? 35.781 -1.965 -0.386 1 21.55 4 LEU B C 1
ATOM 3361 O O . LEU B 1 4 ? 34.812 -2.713 -0.268 1 21.55 4 LEU B O 1
ATOM 3365 N N . PRO B 1 5 ? 35.969 -1.168 0.707 1 24.39 5 PRO B N 1
ATOM 3366 C CA . PRO B 1 5 ? 35.219 -0.79 1.91 1 24.39 5 PRO B CA 1
ATOM 3367 C C . PRO B 1 5 ? 33.875 -0.151 1.591 1 24.39 5 PRO B C 1
ATOM 3369 O O . PRO B 1 5 ? 33.281 0.522 2.443 1 24.39 5 PRO B O 1
ATOM 3372 N N . HIS B 1 6 ? 33.375 -0.384 0.399 1 26.11 6 HIS B N 1
ATOM 3373 C CA . HIS B 1 6 ? 32.188 0.359 -0.06 1 26.11 6 HIS B CA 1
ATOM 3374 C C . HIS B 1 6 ? 31.016 0.186 0.897 1 26.11 6 HIS B C 1
ATOM 3376 O O . HIS B 1 6 ? 30.359 -0.857 0.897 1 26.11 6 HIS B O 1
ATOM 3382 N N . ASP B 1 7 ? 30.938 0.963 2.059 1 25.08 7 ASP B N 1
ATOM 3383 C CA . ASP B 1 7 ? 30.344 1.133 3.379 1 25.08 7 ASP B CA 1
ATOM 3384 C C . ASP B 1 7 ? 28.859 1.521 3.27 1 25.08 7 ASP B C 1
ATOM 3386 O O . ASP B 1 7 ? 28.25 1.942 4.254 1 25.08 7 ASP B O 1
ATOM 3390 N N . PHE B 1 8 ? 28.438 1.837 2.109 1 25.3 8 PHE B N 1
ATOM 3391 C CA . PHE B 1 8 ? 27.094 2.395 2.213 1 25.3 8 PHE B CA 1
ATOM 3392 C C . PHE B 1 8 ? 26.125 1.358 2.754 1 25.3 8 PHE B C 1
ATOM 3394 O O . PHE B 1 8 ? 25.234 1.686 3.551 1 25.3 8 PHE B O 1
ATOM 3401 N N . LEU B 1 9 ? 26.109 0.104 2.252 1 28.94 9 LEU B N 1
ATOM 3402 C CA . LEU B 1 9 ? 25.281 -1.058 2.561 1 28.94 9 LEU B CA 1
ATOM 3403 C C . LEU B 1 9 ? 25.531 -1.541 3.986 1 28.94 9 LEU B C 1
ATOM 3405 O O . LEU B 1 9 ? 24.734 -2.307 4.535 1 28.94 9 LEU B O 1
ATOM 3409 N N . ALA B 1 10 ? 26.766 -1.438 4.625 1 27.52 10 ALA B N 1
ATOM 3410 C CA . ALA B 1 10 ? 27.188 -1.817 5.969 1 27.52 10 ALA B CA 1
ATOM 3411 C C . ALA B 1 10 ? 26.453 -0.997 7.027 1 27.52 10 ALA B C 1
ATOM 3413 O O . ALA B 1 10 ? 26.281 -1.448 8.164 1 27.52 10 ALA B O 1
ATOM 3414 N N . GLN B 1 11 ? 26.141 0.202 6.699 1 26.67 11 GLN B N 1
ATOM 3415 C CA . GLN B 1 11 ? 25.484 0.996 7.734 1 26.67 11 GLN B CA 1
ATOM 3416 C C . GLN B 1 11 ? 24.078 0.493 8 1 26.67 11 GLN B C 1
ATOM 3418 O O . GLN B 1 11 ? 23.609 0.485 9.148 1 26.67 11 GLN B O 1
ATOM 3423 N N . HIS B 1 12 ? 23.266 0.136 7 1 28.7 12 HIS B N 1
ATOM 3424 C CA . HIS B 1 12 ? 21.859 -0.173 7.254 1 28.7 12 HIS B CA 1
ATOM 3425 C C . HIS B 1 12 ? 21.703 -1.601 7.762 1 28.7 12 HIS B C 1
ATOM 3427 O O . HIS B 1 12 ? 20.812 -1.876 8.57 1 28.7 12 HIS B O 1
ATOM 3433 N N . THR B 1 13 ? 22.422 -2.611 7.238 1 30.22 13 THR B N 1
ATOM 3434 C CA . THR B 1 13 ? 22.312 -3.996 7.688 1 30.22 13 THR B CA 1
ATOM 3435 C C . THR B 1 13 ? 22.969 -4.172 9.055 1 30.22 13 THR B C 1
ATOM 3437 O O . THR B 1 13 ? 22.688 -5.141 9.766 1 30.22 13 THR B O 1
ATOM 3440 N N . HIS B 1 14 ? 24.016 -3.424 9.414 1 28.66 14 HIS B N 1
ATOM 3441 C CA . HIS B 1 14 ? 24.734 -3.611 10.672 1 28.66 14 HIS B CA 1
ATOM 3442 C C . HIS B 1 14 ? 23.844 -3.299 11.867 1 28.66 14 HIS B C 1
ATOM 3444 O O . HIS B 1 14 ? 24.016 -3.863 12.945 1 28.66 14 HIS B O 1
ATOM 3450 N N . LEU B 1 15 ? 23 -2.326 11.703 1 27.83 15 LEU B N 1
ATOM 3451 C CA . LEU B 1 15 ? 22.266 -1.995 12.922 1 27.83 15 LEU B CA 1
ATOM 3452 C C . LEU B 1 15 ? 21.25 -3.074 13.258 1 27.83 15 LEU B C 1
ATOM 3454 O O . LEU B 1 15 ? 20.969 -3.33 14.43 1 27.83 15 LEU B O 1
ATOM 3458 N N . THR B 1 16 ? 20.734 -3.805 12.258 1 29.3 16 THR B N 1
ATOM 3459 C CA . THR B 1 16 ? 19.656 -4.699 12.656 1 29.3 16 THR B CA 1
ATOM 3460 C C . THR B 1 16 ? 20.219 -5.992 13.242 1 29.3 16 THR B C 1
ATOM 3462 O O . THR B 1 16 ? 19.531 -6.676 14.008 1 29.3 16 THR B O 1
ATOM 3465 N N . ARG B 1 17 ? 21.344 -6.535 12.773 1 28.42 17 ARG B N 1
ATOM 3466 C CA . ARG B 1 17 ? 21.828 -7.828 13.234 1 28.42 17 ARG B CA 1
ATOM 3467 C C . ARG B 1 17 ? 22.188 -7.777 14.719 1 28.42 17 ARG B C 1
ATOM 3469 O O . ARG B 1 17 ? 22 -8.766 15.438 1 28.42 17 ARG B O 1
ATOM 3476 N N . ARG B 1 18 ? 22.969 -6.734 15.188 1 26.45 18 ARG B N 1
ATOM 3477 C CA . ARG B 1 18 ? 23.5 -6.82 16.547 1 26.45 18 ARG B CA 1
ATOM 3478 C C . ARG B 1 18 ? 22.359 -6.887 17.562 1 26.45 18 ARG B C 1
ATOM 3480 O O . ARG B 1 18 ? 22.547 -7.391 18.672 1 26.45 18 ARG B O 1
ATOM 3487 N N . PHE B 1 19 ? 21.266 -6.203 17.281 1 25.52 19 PHE B N 1
ATOM 3488 C CA . PHE B 1 19 ? 20.359 -6.133 18.406 1 25.52 19 PHE B CA 1
ATOM 3489 C C . PHE B 1 19 ? 19.672 -7.477 18.641 1 25.52 19 PHE B C 1
ATOM 3491 O O . PHE B 1 19 ? 19.391 -7.844 19.781 1 25.52 19 PHE B O 1
ATOM 3498 N N . PHE B 1 20 ? 19.484 -8.328 17.547 1 27.14 20 PHE B N 1
ATOM 3499 C CA . PHE B 1 20 ? 18.688 -9.5 17.891 1 27.14 20 PHE B CA 1
ATOM 3500 C C . PHE B 1 20 ? 19.531 -10.508 18.656 1 27.14 20 PHE B C 1
ATOM 3502 O O . PHE B 1 20 ? 19 -11.352 19.375 1 27.14 20 PHE B O 1
ATOM 3509 N N . LEU B 1 21 ? 20.828 -10.578 18.375 1 27.28 21 LEU B N 1
ATOM 3510 C CA . LEU B 1 21 ? 21.469 -11.766 18.922 1 27.28 21 LEU B CA 1
ATOM 3511 C C . LEU B 1 21 ? 21.469 -11.734 20.453 1 27.28 21 LEU B C 1
ATOM 3513 O O . LEU B 1 21 ? 21.562 -12.773 21.094 1 27.28 21 LEU B O 1
ATOM 3517 N N . ARG B 1 22 ? 21.859 -10.578 21.047 1 24.89 22 ARG B N 1
ATOM 3518 C CA . ARG B 1 22 ? 22.328 -10.742 22.422 1 24.89 22 ARG B CA 1
ATOM 3519 C C . ARG B 1 22 ? 21.188 -11.18 23.328 1 24.89 22 ARG B C 1
ATOM 3521 O O . ARG B 1 22 ? 21.422 -11.57 24.484 1 24.89 22 ARG B O 1
ATOM 3528 N N . SER B 1 23 ? 19.906 -10.758 23.125 1 25.69 23 SER B N 1
ATOM 3529 C CA . SER B 1 23 ? 19.078 -10.906 24.328 1 25.69 23 SER B CA 1
ATOM 3530 C C . SER B 1 23 ? 18.656 -12.359 24.516 1 25.69 23 SER B C 1
ATOM 3532 O O . SER B 1 23 ? 17.547 -12.742 24.125 1 25.69 23 SER B O 1
ATOM 3534 N N . GLY B 1 24 ? 19.422 -13.359 24.109 1 25.55 24 GLY B N 1
ATOM 3535 C CA . GLY B 1 24 ? 19.031 -14.734 24.406 1 25.55 24 GLY B CA 1
ATOM 3536 C C . GLY B 1 24 ? 18.562 -14.938 25.828 1 25.55 24 GLY B C 1
ATOM 3537 O O . GLY B 1 24 ? 17.516 -15.531 26.062 1 25.55 24 GLY B O 1
ATOM 3538 N N . ALA B 1 25 ? 19.516 -15.172 26.812 1 26.44 25 ALA B N 1
ATOM 3539 C CA . ALA B 1 25 ? 19.422 -16.094 27.938 1 26.44 25 ALA B CA 1
ATOM 3540 C C . ALA B 1 25 ? 18.531 -15.516 29.031 1 26.44 25 ALA B C 1
ATOM 3542 O O . ALA B 1 25 ? 18.344 -16.141 30.078 1 26.44 25 ALA B O 1
ATOM 3543 N N . ALA B 1 26 ? 18.531 -14.18 29.281 1 25.88 26 ALA B N 1
ATOM 3544 C CA . ALA B 1 26 ? 18.203 -13.922 30.672 1 25.88 26 ALA B CA 1
ATOM 3545 C C . ALA B 1 26 ? 16.812 -14.461 31.016 1 25.88 26 ALA B C 1
ATOM 3547 O O . ALA B 1 26 ? 15.969 -14.625 30.125 1 25.88 26 ALA B O 1
ATOM 3548 N N . GLY B 1 27 ? 16.531 -14.867 32.344 1 26.41 27 GLY B N 1
ATOM 3549 C CA . GLY B 1 27 ? 15.586 -15.453 33.281 1 26.41 27 GLY B CA 1
ATOM 3550 C C . GLY B 1 27 ? 14.172 -14.938 33.094 1 26.41 27 GLY B C 1
ATOM 3551 O O . GLY B 1 27 ? 13.969 -13.891 32.5 1 26.41 27 GLY B O 1
ATOM 3552 N N . LEU B 1 28 ? 13.172 -15.812 33.406 1 29 28 LEU B N 1
ATOM 3553 C CA . LEU B 1 28 ? 11.727 -15.742 33.594 1 29 28 LEU B CA 1
ATOM 3554 C C . LEU B 1 28 ? 11.352 -14.469 34.344 1 29 28 LEU B C 1
ATOM 3556 O O . LEU B 1 28 ? 10.312 -14.414 35.031 1 29 28 LEU B O 1
ATOM 3560 N N . ALA B 1 29 ? 12.336 -13.523 34.594 1 27.19 29 ALA B N 1
ATOM 3561 C CA . ALA B 1 29 ? 11.859 -12.57 35.594 1 27.19 29 ALA B CA 1
ATOM 3562 C C . ALA B 1 29 ? 10.477 -12.039 35.219 1 27.19 29 ALA B C 1
ATOM 3564 O O . ALA B 1 29 ? 10.078 -12.07 34.062 1 27.19 29 ALA B O 1
ATOM 3565 N N . ALA B 1 30 ? 9.727 -11.516 36.25 1 30.19 30 ALA B N 1
ATOM 3566 C CA . ALA B 1 30 ? 8.438 -10.883 36.5 1 30.19 30 ALA B CA 1
ATOM 3567 C C . ALA B 1 30 ? 8.094 -9.883 35.406 1 30.19 30 ALA B C 1
ATOM 3569 O O . ALA B 1 30 ? 8.961 -9.141 34.938 1 30.19 30 ALA B O 1
ATOM 3570 N N . MET B 1 31 ? 7.18 -10.266 34.562 1 30.44 31 MET B N 1
ATOM 3571 C CA . MET B 1 31 ? 6.477 -9.406 33.594 1 30.44 31 MET B CA 1
ATOM 3572 C C . MET B 1 31 ? 6.352 -7.988 34.156 1 30.44 31 MET B C 1
ATOM 3574 O O . MET B 1 31 ? 5.363 -7.66 34.812 1 30.44 31 MET B O 1
ATOM 3578 N N . SER B 1 32 ? 7.32 -7.574 34.969 1 28.88 32 SER B N 1
ATOM 3579 C CA . SER B 1 32 ? 7.145 -6.18 35.375 1 28.88 32 SER B CA 1
ATOM 3580 C C . SER B 1 32 ? 6.754 -5.312 34.188 1 28.88 32 SER B C 1
ATOM 3582 O O . SER B 1 32 ? 7.113 -5.625 33.031 1 28.88 32 SER B O 1
ATOM 3584 N N . THR B 1 33 ? 5.562 -4.73 34.25 1 32.56 33 THR B N 1
ATOM 3585 C CA . THR B 1 33 ? 5.105 -3.59 33.469 1 32.56 33 THR B CA 1
ATOM 3586 C C . THR B 1 33 ? 6.289 -2.723 33.031 1 32.56 33 THR B C 1
ATOM 3588 O O . THR B 1 33 ? 6.84 -1.974 33.844 1 32.56 33 THR B O 1
ATOM 3591 N N . LEU B 1 34 ? 7.219 -3.354 32.469 1 33.41 34 LEU B N 1
ATOM 3592 C CA . LEU B 1 34 ? 8.25 -2.432 32 1 33.41 34 LEU B CA 1
ATOM 3593 C C . LEU B 1 34 ? 7.633 -1.183 31.391 1 33.41 34 LEU B C 1
ATOM 3595 O O . LEU B 1 34 ? 6.773 -1.282 30.5 1 33.41 34 LEU B O 1
ATOM 3599 N N . PRO B 1 35 ? 7.457 -0.202 32.125 1 37.81 35 PRO B N 1
ATOM 3600 C CA . PRO B 1 35 ? 6.949 1.026 31.516 1 37.81 35 PRO B CA 1
ATOM 3601 C C . PRO B 1 35 ? 7.516 1.264 30.109 1 37.81 35 PRO B C 1
ATOM 3603 O O . PRO B 1 35 ? 8.719 1.104 29.891 1 37.81 35 PRO B O 1
ATOM 3606 N N . LEU B 1 36 ? 6.715 0.734 29.094 1 41.28 36 LEU B N 1
ATOM 3607 C CA . LEU B 1 36 ? 7.09 0.982 27.719 1 41.28 36 LEU B CA 1
ATOM 3608 C C . LEU B 1 36 ? 7.91 2.26 27.594 1 41.28 36 LEU B C 1
ATOM 3610 O O . LEU B 1 36 ? 8.617 2.457 26.594 1 41.28 36 LEU B O 1
ATOM 3614 N N . PHE B 1 37 ? 7.586 3.221 28.391 1 43.41 37 PHE B N 1
ATOM 3615 C CA . PHE B 1 37 ? 8.273 4.5 28.25 1 43.41 37 PHE B CA 1
ATOM 3616 C C . PHE B 1 37 ? 9.141 4.789 29.469 1 43.41 37 PHE B C 1
ATOM 3618 O O . PHE B 1 37 ? 8.664 4.719 30.609 1 43.41 37 PHE B O 1
ATOM 3625 N N . ALA B 1 38 ? 10.438 4.32 29.641 1 39.44 38 ALA B N 1
ATOM 3626 C CA . ALA B 1 38 ? 11.43 4.605 30.672 1 39.44 38 ALA B CA 1
ATOM 3627 C C . ALA B 1 38 ? 11.258 6.016 31.219 1 39.44 38 ALA B C 1
ATOM 3629 O O . ALA B 1 38 ? 10.945 6.949 30.469 1 39.44 38 ALA B O 1
ATOM 3630 N N . GLU B 1 39 ? 11.109 6.18 32.469 1 45.56 39 GLU B N 1
ATOM 3631 C CA . GLU B 1 39 ? 11.18 7.484 33.125 1 45.56 39 GLU B CA 1
ATOM 3632 C C . GLU B 1 39 ? 12.352 8.305 32.594 1 45.56 39 GLU B C 1
ATOM 3634 O O . GLU B 1 39 ? 13.484 7.805 32.531 1 45.56 39 GLU B O 1
ATOM 3639 N N . ALA B 1 40 ? 12.156 9.25 31.828 1 47 40 ALA B N 1
ATOM 3640 C CA . ALA B 1 40 ? 13.094 10.203 31.25 1 47 40 ALA B CA 1
ATOM 3641 C C . ALA B 1 40 ? 14.164 10.602 32.25 1 47 40 ALA B C 1
ATOM 3643 O O . ALA B 1 40 ? 13.844 11.031 33.375 1 47 40 ALA B O 1
ATOM 3644 N N . ALA B 1 41 ? 15.289 10.086 32.281 1 51.22 41 ALA B N 1
ATOM 3645 C CA . ALA B 1 41 ? 16.406 10.688 33 1 51.22 41 ALA B CA 1
ATOM 3646 C C . ALA B 1 41 ? 16.312 12.211 32.969 1 51.22 41 ALA B C 1
ATOM 3648 O O . ALA B 1 41 ? 15.758 12.797 32.062 1 51.22 41 ALA B O 1
ATOM 3649 N N . LYS B 1 42 ? 16.625 12.773 34.156 1 71.19 42 LYS B N 1
ATOM 3650 C CA . LYS B 1 42 ? 16.547 14.219 34.375 1 71.19 42 LYS B CA 1
ATOM 3651 C C . LYS B 1 42 ? 17.172 14.984 33.188 1 71.19 42 LYS B C 1
ATOM 3653 O O . LYS B 1 42 ? 18.359 14.852 32.938 1 71.19 42 LYS B O 1
ATOM 3658 N N . ARG B 1 43 ? 16.312 15.555 32.281 1 85.62 43 ARG B N 1
ATOM 3659 C CA . ARG B 1 43 ? 16.719 16.344 31.125 1 85.62 43 ARG B CA 1
ATOM 3660 C C . ARG B 1 43 ? 17.344 17.656 31.562 1 85.62 43 ARG B C 1
ATOM 3662 O O . ARG B 1 43 ? 17.031 18.188 32.625 1 85.62 43 ARG B O 1
ATOM 3669 N N . ASP B 1 44 ? 18.406 18.062 30.891 1 90 44 ASP B N 1
ATOM 3670 C CA . ASP B 1 44 ? 18.922 19.422 31.062 1 90 44 ASP B CA 1
ATOM 3671 C C . ASP B 1 44 ? 17.781 20.438 31.141 1 90 44 ASP B C 1
ATOM 3673 O O . ASP B 1 44 ? 16.859 20.391 30.344 1 90 44 ASP B O 1
ATOM 3677 N N . PRO B 1 45 ? 17.906 21.297 32.125 1 92.06 45 PRO B N 1
ATOM 3678 C CA . PRO B 1 45 ? 16.812 22.25 32.312 1 92.06 45 PRO B CA 1
ATOM 3679 C C . PRO B 1 45 ? 16.547 23.094 31.062 1 92.06 45 PRO B C 1
ATOM 3681 O O . PRO B 1 45 ? 15.383 23.406 30.75 1 92.06 45 PRO B O 1
ATOM 3684 N N . ALA B 1 46 ? 17.531 23.531 30.375 1 91 46 ALA B N 1
ATOM 3685 C CA . ALA B 1 46 ? 17.359 24.328 29.156 1 91 46 ALA B CA 1
ATOM 3686 C C . ALA B 1 46 ? 16.625 23.516 28.078 1 91 46 ALA B C 1
ATOM 3688 O O . ALA B 1 46 ? 15.766 24.047 27.375 1 91 46 ALA B O 1
ATOM 3689 N N . LEU B 1 47 ? 16.938 22.281 27.953 1 94.38 47 LEU B N 1
ATOM 3690 C CA . LEU B 1 47 ? 16.266 21.406 27.016 1 94.38 47 LEU B CA 1
ATOM 3691 C C . LEU B 1 47 ? 14.797 21.203 27.406 1 94.38 47 LEU B C 1
ATOM 3693 O O . LEU B 1 47 ? 13.906 21.266 26.547 1 94.38 47 LEU B O 1
ATOM 3697 N N . GLN B 1 48 ? 14.609 20.984 28.672 1 95.19 48 GLN B N 1
ATOM 3698 C CA . GLN B 1 48 ? 13.242 20.781 29.141 1 95.19 48 GLN B CA 1
ATOM 3699 C C . GLN B 1 48 ? 12.375 22 28.859 1 95.19 48 GLN B C 1
ATOM 3701 O O . GLN B 1 48 ? 11.203 21.875 28.484 1 95.19 48 GLN B O 1
ATOM 3706 N N . GLN B 1 49 ? 12.969 23.156 29.031 1 94.31 49 GLN B N 1
ATOM 3707 C CA . GLN B 1 49 ? 12.227 24.391 28.781 1 94.31 49 GLN B CA 1
ATOM 3708 C C . GLN B 1 49 ? 11.75 24.453 27.344 1 94.31 49 GLN B C 1
ATOM 3710 O O . GLN B 1 49 ? 10.594 24.812 27.078 1 94.31 49 GLN B O 1
ATOM 3715 N N . VAL B 1 50 ? 12.602 24.141 26.391 1 95.19 50 VAL B N 1
ATOM 3716 C CA . VAL B 1 50 ? 12.234 24.219 24.984 1 95.19 50 VAL B CA 1
ATOM 3717 C C . VAL B 1 50 ? 11.234 23.109 24.656 1 95.19 50 VAL B C 1
ATOM 3719 O O . VAL B 1 50 ? 10.359 23.281 23.812 1 95.19 50 VAL B O 1
ATOM 3722 N N . ILE B 1 51 ? 11.336 21.984 25.281 1 96 51 ILE B N 1
ATOM 3723 C CA . ILE B 1 51 ? 10.391 20.891 25.094 1 96 51 ILE B CA 1
ATOM 3724 C C . ILE B 1 51 ? 9.008 21.312 25.578 1 96 51 ILE B C 1
ATOM 3726 O O . ILE B 1 51 ? 8 21.062 24.922 1 96 51 ILE B O 1
ATOM 3730 N N . ASP B 1 52 ? 9 22.047 26.703 1 94.88 52 ASP B N 1
ATOM 3731 C CA . ASP B 1 52 ? 7.742 22.484 27.297 1 94.88 52 ASP B CA 1
ATOM 3732 C C . ASP B 1 52 ? 7.031 23.5 26.406 1 94.88 52 ASP B C 1
ATOM 3734 O O . ASP B 1 52 ? 5.824 23.703 26.531 1 94.88 52 ASP B O 1
ATOM 3738 N N . ASN B 1 53 ? 7.789 24.109 25.5 1 94.56 53 ASN B N 1
ATOM 3739 C CA . ASN B 1 53 ? 7.223 25.141 24.641 1 94.56 53 ASN B CA 1
ATOM 3740 C C . ASN B 1 53 ? 6.734 24.547 23.312 1 94.56 53 ASN B C 1
ATOM 3742 O O . ASN B 1 53 ? 6.188 25.25 22.469 1 94.56 53 ASN B O 1
ATOM 3746 N N . LEU B 1 54 ? 6.883 23.266 23.141 1 95.69 54 LEU B N 1
ATOM 3747 C CA . LEU B 1 54 ? 6.406 22.609 21.922 1 95.69 54 LEU B CA 1
ATOM 3748 C C . LEU B 1 54 ? 4.883 22.641 21.844 1 95.69 54 LEU B C 1
ATOM 3750 O O . LEU B 1 54 ? 4.207 22.547 22.875 1 95.69 54 LEU B O 1
ATOM 3754 N N . GLU B 1 55 ? 4.402 22.828 20.625 1 94.31 55 GLU B N 1
ATOM 3755 C CA . GLU B 1 55 ? 2.961 22.719 20.422 1 94.31 55 GLU B CA 1
ATOM 3756 C C . GLU B 1 55 ? 2.469 21.312 20.781 1 94.31 55 GLU B C 1
ATOM 3758 O O . GLU B 1 55 ? 3.221 20.344 20.688 1 94.31 55 GLU B O 1
ATOM 3763 N N . PRO B 1 56 ? 1.225 21.25 21.203 1 96.12 56 PRO B N 1
ATOM 3764 C CA . PRO B 1 56 ? 0.674 19.922 21.516 1 96.12 56 PRO B CA 1
ATOM 3765 C C . PRO B 1 56 ? 0.678 18.984 20.328 1 96.12 56 PRO B C 1
ATOM 3767 O O . PRO B 1 56 ? 0.814 19.422 19.188 1 96.12 56 PRO B O 1
ATOM 3770 N N . TRP B 1 57 ? 0.594 17.688 20.625 1 97.19 57 TRP B N 1
ATOM 3771 C CA . TRP B 1 57 ? 0.601 16.656 19.578 1 97.19 57 TRP B CA 1
ATOM 3772 C C . TRP B 1 57 ? -0.605 16.812 18.656 1 97.19 57 TRP B C 1
ATOM 3774 O O . TRP B 1 57 ? -0.478 16.719 17.438 1 97.19 57 TRP B O 1
ATOM 3784 N N . LEU B 1 58 ? -1.729 17.062 19.25 1 98 58 LEU B N 1
ATOM 3785 C CA . LEU B 1 58 ? -2.93 17.344 18.469 1 98 58 LEU B CA 1
ATOM 3786 C C . LEU B 1 58 ? -3.08 18.844 18.219 1 98 58 LEU B C 1
ATOM 3788 O O . LEU B 1 58 ? -2.891 19.656 19.141 1 98 58 LEU B O 1
ATOM 3792 N N . THR B 1 59 ? -3.408 19.172 17.062 1 97.81 59 THR B N 1
ATOM 3793 C CA . THR B 1 59 ? -3.721 20.547 16.703 1 97.81 59 THR B CA 1
ATOM 3794 C C . THR B 1 59 ? -5.195 20.859 16.953 1 97.81 59 THR B C 1
ATOM 3796 O O . THR B 1 59 ? -6.066 20.062 16.578 1 97.81 59 THR B O 1
ATOM 3799 N N . LYS B 1 60 ? -5.445 21.938 17.547 1 97.12 60 LYS B N 1
ATOM 3800 C CA . LYS B 1 60 ? -6.836 22.375 17.672 1 97.12 60 LYS B CA 1
ATOM 3801 C C . LYS B 1 60 ? -7.469 22.562 16.297 1 97.12 60 LYS B C 1
ATOM 3803 O O . LYS B 1 60 ? -6.836 23.094 15.383 1 97.12 60 LYS B O 1
ATOM 3808 N N . PRO B 1 61 ? -8.734 22.141 16.188 1 96.56 61 PRO B N 1
ATOM 3809 C CA . PRO B 1 61 ? -9.367 22.25 14.867 1 96.56 61 PRO B CA 1
ATOM 3810 C C . PRO B 1 61 ? -9.305 23.672 14.297 1 96.56 61 PRO B C 1
ATOM 3812 O O . PRO B 1 61 ? -9.078 23.844 13.094 1 96.56 61 PRO B O 1
ATOM 3815 N N . ASP B 1 62 ? -9.43 24.625 15.133 1 95.94 62 ASP B N 1
ATOM 3816 C CA . ASP B 1 62 ? -9.445 26.016 14.664 1 95.94 62 ASP B CA 1
ATOM 3817 C C . ASP B 1 62 ? -8.031 26.531 14.406 1 95.94 62 ASP B C 1
ATOM 3819 O O . ASP B 1 62 ? -7.852 27.594 13.828 1 95.94 62 ASP B O 1
ATOM 3823 N N . GLU B 1 63 ? -7.031 25.781 14.758 1 96 63 GLU B N 1
ATOM 3824 C CA . GLU B 1 63 ? -5.645 26.203 14.578 1 96 63 GLU B CA 1
ATOM 3825 C C . GLU B 1 63 ? -4.996 25.5 13.391 1 96 63 GLU B C 1
ATOM 3827 O O . GLU B 1 63 ? -3.846 25.781 13.055 1 96 63 GLU B O 1
ATOM 3832 N N . PHE B 1 64 ? -5.762 24.578 12.75 1 96.44 64 PHE B N 1
ATOM 3833 C CA . PHE B 1 64 ? -5.254 24.016 11.508 1 96.44 64 PHE B CA 1
ATOM 3834 C C . PHE B 1 64 ? -5.012 25.109 10.469 1 96.44 64 PHE B C 1
ATOM 3836 O O . PHE B 1 64 ? -5.824 26.031 10.32 1 96.44 64 PHE B O 1
ATOM 3843 N N . GLN B 1 65 ? -3.883 25.062 9.781 1 94.5 65 GLN B N 1
ATOM 3844 C CA . GLN B 1 65 ? -3.711 25.938 8.633 1 94.5 65 GLN B CA 1
ATOM 3845 C C . GLN B 1 65 ? -4.684 25.578 7.512 1 94.5 65 GLN B C 1
ATOM 3847 O O . GLN B 1 65 ? -4.91 24.391 7.238 1 94.5 65 GLN B O 1
ATOM 3852 N N . ASP B 1 66 ? -5.207 26.625 6.891 1 92.69 66 ASP B N 1
ATOM 3853 C CA . ASP B 1 66 ? -6.246 26.391 5.891 1 92.69 66 ASP B CA 1
ATOM 3854 C C . ASP B 1 66 ? -5.688 26.516 4.477 1 92.69 66 ASP B C 1
ATOM 3856 O O . ASP B 1 66 ? -5.004 27.484 4.16 1 92.69 66 ASP B O 1
ATOM 3860 N N . VAL B 1 67 ? -5.922 25.531 3.686 1 91 67 VAL B N 1
ATOM 3861 C CA . VAL B 1 67 ? -5.703 25.547 2.242 1 91 67 VAL B CA 1
ATOM 3862 C C . VAL B 1 67 ? -6.996 25.172 1.519 1 91 67 VAL B C 1
ATOM 3864 O O . VAL B 1 67 ? -7.461 24.047 1.618 1 91 67 VAL B O 1
ATOM 3867 N N . SER B 1 68 ? -7.582 26.172 0.931 1 90.31 68 SER B N 1
ATOM 3868 C CA . SER B 1 68 ? -8.875 25.984 0.286 1 90.31 68 SER B CA 1
ATOM 3869 C C . SER B 1 68 ? -8.93 26.656 -1.077 1 90.31 68 SER B C 1
ATOM 3871 O O . SER B 1 68 ? -8.242 27.656 -1.305 1 90.31 68 SER B O 1
ATOM 3873 N N . ARG B 1 69 ? -9.695 26.062 -1.908 1 86.94 69 ARG B N 1
ATOM 3874 C CA . ARG B 1 69 ? -9.961 26.609 -3.23 1 86.94 69 ARG B CA 1
ATOM 3875 C C . ARG B 1 69 ? -11.391 27.141 -3.324 1 86.94 69 ARG B C 1
ATOM 3877 O O . ARG B 1 69 ? -12.273 26.703 -2.578 1 86.94 69 ARG B O 1
ATOM 3884 N N . GLY B 1 70 ? -11.555 28.109 -4.227 1 87.94 70 GLY B N 1
ATOM 3885 C CA . GLY B 1 70 ? -12.867 28.688 -4.473 1 87.94 70 GLY B CA 1
ATOM 3886 C C . GLY B 1 70 ? -12.914 30.188 -4.285 1 87.94 70 GLY B C 1
ATOM 3887 O O . GLY B 1 70 ? -12.234 30.734 -3.418 1 87.94 70 GLY B O 1
ATOM 3888 N N . ASN B 1 71 ? -13.773 30.766 -5.055 1 90.06 71 ASN B N 1
ATOM 3889 C CA . ASN B 1 71 ? -14.062 32.188 -4.945 1 90.06 71 ASN B CA 1
ATOM 3890 C C . ASN B 1 71 ? -15.555 32.469 -5.098 1 90.06 71 ASN B C 1
ATOM 3892 O O . ASN B 1 71 ? -16.078 32.469 -6.211 1 90.06 71 ASN B O 1
ATOM 3896 N N . PRO B 1 72 ? -16.234 32.844 -4.031 1 92.38 72 PRO B N 1
ATOM 3897 C CA . PRO B 1 72 ? -15.727 32.812 -2.658 1 92.38 72 PRO B CA 1
ATOM 3898 C C . PRO B 1 72 ? -15.422 31.406 -2.16 1 92.38 72 PRO B C 1
ATOM 3900 O O . PRO B 1 72 ? -15.961 30.438 -2.691 1 92.38 72 PRO B O 1
ATOM 3903 N N . GLN B 1 73 ? -14.547 31.375 -1.12 1 93.69 73 GLN B N 1
ATOM 3904 C CA . GLN B 1 73 ? -14.32 30.094 -0.455 1 93.69 73 GLN B CA 1
ATOM 3905 C C . GLN B 1 73 ? -15.602 29.594 0.209 1 93.69 73 GLN B C 1
ATOM 3907 O O . GLN B 1 73 ? -16.344 30.375 0.801 1 93.69 73 GLN B O 1
ATOM 3912 N N . PRO B 1 74 ? -15.812 28.328 0.141 1 93.75 74 PRO B N 1
ATOM 3913 C CA . PRO B 1 74 ? -17.062 27.781 0.655 1 93.75 74 PRO B CA 1
ATOM 3914 C C . PRO B 1 74 ? -17.297 28.125 2.125 1 93.75 74 PRO B C 1
ATOM 3916 O O . PRO B 1 74 ? -18.438 28.422 2.521 1 93.75 74 PRO B O 1
ATOM 3919 N N . HIS B 1 75 ? -16.25 28.141 2.896 1 94.5 75 HIS B N 1
ATOM 3920 C CA . HIS B 1 75 ? -16.406 28.375 4.328 1 94.5 75 HIS B CA 1
ATOM 3921 C C . HIS B 1 75 ? -16.641 29.859 4.613 1 94.5 75 HIS B C 1
ATOM 3923 O O . HIS B 1 75 ? -17.031 30.219 5.723 1 94.5 75 HIS B O 1
ATOM 3929 N N . SER B 1 76 ? -16.422 30.703 3.654 1 94.81 76 SER B N 1
ATOM 3930 C CA . SER B 1 76 ? -16.609 32.156 3.848 1 94.81 76 SER B CA 1
ATOM 3931 C C . SER B 1 76 ? -18.047 32.562 3.537 1 94.81 76 SER B C 1
ATOM 3933 O O . SER B 1 76 ? -18.438 33.688 3.822 1 94.81 76 SER B O 1
ATOM 3935 N N . LEU B 1 77 ? -18.812 31.672 3.002 1 94.75 77 LEU B N 1
ATOM 3936 C CA . LEU B 1 77 ? -20.219 31.953 2.746 1 94.75 77 LEU B CA 1
ATOM 3937 C C . LEU B 1 77 ? -21 32.062 4.055 1 94.75 77 LEU B C 1
ATOM 3939 O O . LEU B 1 77 ? -20.672 31.406 5.043 1 94.75 77 LEU B O 1
ATOM 3943 N N . ASP B 1 78 ? -21.969 32.938 3.988 1 94.19 78 ASP B N 1
ATOM 3944 C CA . ASP B 1 78 ? -22.781 33.031 5.195 1 94.19 78 ASP B CA 1
ATOM 3945 C C . ASP B 1 78 ? -23.641 31.781 5.379 1 94.19 78 ASP B C 1
ATOM 3947 O O . ASP B 1 78 ? -23.734 30.953 4.473 1 94.19 78 ASP B O 1
ATOM 3951 N N . GLU B 1 79 ? -24.172 31.688 6.527 1 94.38 79 GLU B N 1
ATOM 3952 C CA . GLU B 1 79 ? -24.891 30.484 6.914 1 94.38 79 GLU B CA 1
ATOM 3953 C C . GLU B 1 79 ? -26.062 30.203 5.969 1 94.38 79 GLU B C 1
ATOM 3955 O O . GLU B 1 79 ? -26.297 29.047 5.59 1 94.38 79 GLU B O 1
ATOM 3960 N N . ALA B 1 80 ? -26.781 31.203 5.637 1 96.31 80 ALA B N 1
ATOM 3961 C CA . ALA B 1 80 ? -27.938 31.031 4.754 1 96.31 80 ALA B CA 1
ATOM 3962 C C . ALA B 1 80 ? -27.516 30.5 3.389 1 96.31 80 ALA B C 1
ATOM 3964 O O . ALA B 1 80 ? -28.156 29.594 2.84 1 96.31 80 ALA B O 1
ATOM 3965 N N . ARG B 1 81 ? -26.484 31.031 2.865 1 95.44 81 ARG B N 1
ATOM 3966 C CA . ARG B 1 81 ? -25.984 30.578 1.57 1 95.44 81 ARG B CA 1
ATOM 3967 C C . ARG B 1 81 ? -25.453 29.156 1.655 1 95.44 81 ARG B C 1
ATOM 3969 O O . ARG B 1 81 ? -25.656 28.359 0.744 1 95.44 81 ARG B O 1
ATOM 3976 N N . ARG B 1 82 ? -24.688 28.859 2.719 1 96.44 82 ARG B N 1
ATOM 3977 C CA . ARG B 1 82 ? -24.188 27.5 2.908 1 96.44 82 ARG B CA 1
ATOM 3978 C C . ARG B 1 82 ? -25.328 26.484 2.949 1 96.44 82 ARG B C 1
ATOM 3980 O O . ARG B 1 82 ? -25.219 25.406 2.367 1 96.44 82 ARG B O 1
ATOM 3987 N N . LYS B 1 83 ? -26.375 26.875 3.621 1 96.44 83 LYS B N 1
ATOM 3988 C CA . LYS B 1 83 ? -27.562 26.016 3.66 1 96.44 83 LYS B CA 1
ATOM 3989 C C . LYS B 1 83 ? -28.156 25.828 2.268 1 96.44 83 LYS B C 1
ATOM 3991 O O . LYS B 1 83 ? -28.5 24.719 1.88 1 96.44 83 LYS B O 1
ATOM 3996 N N . GLU B 1 84 ? -28.219 26.875 1.535 1 95.88 84 GLU B N 1
ATOM 3997 C CA . GLU B 1 84 ? -28.812 26.875 0.199 1 95.88 84 GLU B CA 1
ATOM 3998 C C . GLU B 1 84 ? -28.031 25.953 -0.742 1 95.88 84 GLU B C 1
ATOM 4000 O O . GLU B 1 84 ? -28.625 25.266 -1.582 1 95.88 84 GLU B O 1
ATOM 4005 N N . VAL B 1 85 ? -26.75 25.891 -0.541 1 94.62 85 VAL B N 1
ATOM 4006 C CA . VAL B 1 85 ? -25.938 25.188 -1.523 1 94.62 85 VAL B CA 1
ATOM 4007 C C . VAL B 1 85 ? -25.531 23.828 -0.971 1 94.62 85 VAL B C 1
ATOM 4009 O O . VAL B 1 85 ? -24.656 23.156 -1.525 1 94.62 85 VAL B O 1
ATOM 4012 N N . GLY B 1 86 ? -26.078 23.406 0.153 1 95.75 86 GLY B N 1
ATOM 4013 C CA . GLY B 1 86 ? -25.891 22.047 0.651 1 95.75 86 GLY B CA 1
ATOM 4014 C C . GLY B 1 86 ? -24.625 21.859 1.458 1 95.75 86 GLY B C 1
ATOM 4015 O O . GLY B 1 86 ? -24.016 20.797 1.427 1 95.75 86 GLY B O 1
ATOM 4016 N N . LEU B 1 87 ? -24.172 22.891 2.227 1 97.25 87 LEU B N 1
ATOM 4017 C CA . LEU B 1 87 ? -22.922 22.828 2.967 1 97.25 87 LEU B CA 1
ATOM 4018 C C . LEU B 1 87 ? -23.172 22.75 4.469 1 97.25 87 LEU B C 1
ATOM 4020 O O . LEU B 1 87 ? -22.312 23.109 5.27 1 97.25 87 LEU B O 1
ATOM 4024 N N . THR B 1 88 ? -24.406 22.406 4.828 1 97.94 88 THR B N 1
ATOM 4025 C CA . THR B 1 88 ? -24.75 22.172 6.223 1 97.94 88 THR B CA 1
ATOM 4026 C C . THR B 1 88 ? -25.219 20.734 6.422 1 97.94 88 THR B C 1
ATOM 4028 O O . THR B 1 88 ? -25.578 20.047 5.461 1 97.94 88 THR B O 1
ATOM 4031 N N . ARG B 1 89 ? -25.188 20.297 7.648 1 98.06 89 ARG B N 1
ATOM 4032 C CA . ARG B 1 89 ? -25.547 18.906 7.957 1 98.06 89 ARG B CA 1
ATOM 4033 C C . ARG B 1 89 ? -26.984 18.625 7.523 1 98.06 89 ARG B C 1
ATOM 4035 O O . ARG B 1 89 ? -27.281 17.516 7.047 1 98.06 89 ARG B O 1
ATOM 4042 N N . ASP B 1 90 ? -27.844 19.578 7.57 1 97.06 90 ASP B N 1
ATOM 4043 C CA . ASP B 1 90 ? -29.25 19.375 7.273 1 97.06 90 ASP B CA 1
ATOM 4044 C C . ASP B 1 90 ? -29.5 19.359 5.77 1 97.06 90 ASP B C 1
ATOM 4046 O O . ASP B 1 90 ? -30.5 18.797 5.309 1 97.06 90 ASP B O 1
ATOM 4050 N N . THR B 1 91 ? -28.609 19.953 4.98 1 97.75 91 THR B N 1
ATOM 4051 C CA . THR B 1 91 ? -28.906 20.109 3.562 1 97.75 91 THR B CA 1
ATOM 4052 C C . THR B 1 91 ? -27.906 19.328 2.711 1 97.75 91 THR B C 1
ATOM 4054 O O . THR B 1 91 ? -28.125 19.141 1.512 1 97.75 91 THR B O 1
ATOM 4057 N N . TRP B 1 92 ? -26.828 18.859 3.289 1 98.19 92 TRP B N 1
ATOM 4058 C CA . TRP B 1 92 ? -25.797 18.141 2.549 1 98.19 92 TRP B CA 1
ATOM 4059 C C . TRP B 1 92 ? -26.344 16.859 1.948 1 98.19 92 TRP B C 1
ATOM 4061 O O . TRP B 1 92 ? -27.125 16.156 2.586 1 98.19 92 TRP B O 1
ATOM 4071 N N . SER B 1 93 ? -25.906 16.562 0.743 1 97.88 93 SER B N 1
ATOM 4072 C CA . SER B 1 93 ? -26.125 15.273 0.111 1 97.88 93 SER B CA 1
ATOM 4073 C C . SER B 1 93 ? -24.969 14.906 -0.81 1 97.88 93 SER B C 1
ATOM 4075 O O . SER B 1 93 ? -24.312 15.781 -1.387 1 97.88 93 SER B O 1
ATOM 4077 N N . LEU B 1 94 ? -24.672 13.688 -0.875 1 98.5 94 LEU B N 1
ATOM 4078 C CA . LEU B 1 94 ? -23.625 13.141 -1.731 1 98.5 94 LEU B CA 1
ATOM 4079 C C . LEU B 1 94 ? -24.219 12.375 -2.906 1 98.5 94 LEU B C 1
ATOM 4081 O O . LEU B 1 94 ? -25.094 11.531 -2.719 1 98.5 94 LEU B O 1
ATOM 4085 N N . GLU B 1 95 ? -23.797 12.758 -4.074 1 97.88 95 GLU B N 1
ATOM 4086 C CA . GLU B 1 95 ? -24.172 11.969 -5.246 1 97.88 95 GLU B CA 1
ATOM 4087 C C . GLU B 1 95 ? -23.094 10.938 -5.574 1 97.88 95 GLU B C 1
ATOM 4089 O O . GLU B 1 95 ? -21.891 11.242 -5.531 1 97.88 95 GLU B O 1
ATOM 4094 N N . VAL B 1 96 ? -23.453 9.711 -5.742 1 97.69 96 VAL B N 1
ATOM 4095 C CA . VAL B 1 96 ? -22.594 8.617 -6.207 1 97.69 96 VAL B CA 1
ATOM 4096 C C . VAL B 1 96 ? -23.156 8.055 -7.512 1 97.69 96 VAL B C 1
ATOM 4098 O O . VAL B 1 96 ? -24.172 7.359 -7.512 1 97.69 96 VAL B O 1
ATOM 4101 N N . VAL B 1 97 ? -22.422 8.383 -8.594 1 96 97 VAL B N 1
ATOM 4102 C CA . VAL B 1 97 ? -22.938 8.055 -9.922 1 96 97 VAL B CA 1
ATOM 4103 C C . VAL B 1 97 ? -21.812 7.504 -10.789 1 96 97 VAL B C 1
ATOM 4105 O O . VAL B 1 97 ? -20.656 7.445 -10.359 1 96 97 VAL B O 1
ATOM 4108 N N . SER B 1 98 ? -22.172 7.055 -11.945 1 93.81 98 SER B N 1
ATOM 4109 C CA . SER B 1 98 ? -21.172 6.59 -12.906 1 93.81 98 SER B CA 1
ATOM 4110 C C . SER B 1 98 ? -20.391 7.758 -13.5 1 93.81 98 SER B C 1
ATOM 4112 O O . SER B 1 98 ? -20.969 8.828 -13.75 1 93.81 98 SER B O 1
ATOM 4114 N N . ASP B 1 99 ? -19.156 7.477 -13.703 1 91.62 99 ASP B N 1
ATOM 4115 C CA . ASP B 1 99 ? -18.359 8.422 -14.477 1 91.62 99 ASP B CA 1
ATOM 4116 C C . ASP B 1 99 ? -18.984 8.664 -15.852 1 91.62 99 ASP B C 1
ATOM 4118 O O . ASP B 1 99 ? -19.203 7.727 -16.609 1 91.62 99 ASP B O 1
ATOM 4122 N N . PRO B 1 100 ? -19.203 9.883 -16.188 1 87.06 100 PRO B N 1
ATOM 4123 C CA . PRO B 1 100 ? -19.859 10.156 -17.484 1 87.06 100 PRO B CA 1
ATOM 4124 C C . PRO B 1 100 ? -18.984 9.758 -18.672 1 87.06 100 PRO B C 1
ATOM 4126 O O . PRO B 1 100 ? -19.5 9.445 -19.734 1 87.06 100 PRO B O 1
ATOM 4129 N N . GLU B 1 101 ? -17.703 9.766 -18.531 1 83.88 101 GLU B N 1
ATOM 4130 C CA . GLU B 1 101 ? -16.781 9.484 -19.641 1 83.88 101 GLU B CA 1
ATOM 4131 C C . GLU B 1 101 ? -16.594 7.984 -19.828 1 83.88 101 GLU B C 1
ATOM 4133 O O . GLU B 1 101 ? -16.281 7.527 -20.938 1 83.88 101 GLU B O 1
ATOM 4138 N N . ASN B 1 102 ? -16.609 7.223 -18.875 1 75.69 102 ASN B N 1
ATOM 4139 C CA . ASN B 1 102 ? -16.406 5.777 -18.891 1 75.69 102 ASN B CA 1
ATOM 4140 C C . ASN B 1 102 ? -17.328 5.078 -17.875 1 75.69 102 ASN B C 1
ATOM 4142 O O . ASN B 1 102 ? -16.938 4.863 -16.734 1 75.69 102 ASN B O 1
ATOM 4146 N N . LYS B 1 103 ? -18.312 4.637 -18.359 1 73.88 103 LYS B N 1
ATOM 4147 C CA . LYS B 1 103 ? -19.453 4.34 -17.516 1 73.88 103 LYS B CA 1
ATOM 4148 C C . LYS B 1 103 ? -19.328 2.957 -16.875 1 73.88 103 LYS B C 1
ATOM 4150 O O . LYS B 1 103 ? -19.109 1.965 -17.578 1 73.88 103 LYS B O 1
ATOM 4155 N N . ALA B 1 104 ? -19.359 3.088 -15.578 1 80.31 104 ALA B N 1
ATOM 4156 C CA . ALA B 1 104 ? -19.562 1.886 -14.773 1 80.31 104 ALA B CA 1
ATOM 4157 C C . ALA B 1 104 ? -21.047 1.621 -14.547 1 80.31 104 ALA B C 1
ATOM 4159 O O . ALA B 1 104 ? -21.859 2.551 -14.539 1 80.31 104 ALA B O 1
ATOM 4160 N N . ARG B 1 105 ? -21.375 0.454 -14.5 1 83 105 ARG B N 1
ATOM 4161 C CA . ARG B 1 105 ? -22.781 0.129 -14.273 1 83 105 ARG B CA 1
ATOM 4162 C C . ARG B 1 105 ? -23.094 0.112 -12.781 1 83 105 ARG B C 1
ATOM 4164 O O . ARG B 1 105 ? -22.438 -0.588 -12.008 1 83 105 ARG B O 1
ATOM 4171 N N . LEU B 1 106 ? -24.031 0.975 -12.422 1 88.75 106 LEU B N 1
ATOM 4172 C CA . LEU B 1 106 ? -24.578 1.015 -11.062 1 88.75 106 LEU B CA 1
ATOM 4173 C C . LEU B 1 106 ? -26.047 0.644 -11.055 1 88.75 106 LEU B C 1
ATOM 4175 O O . LEU B 1 106 ? -26.844 1.188 -11.828 1 88.75 106 LEU B O 1
ATOM 4179 N N . ARG B 1 107 ? -26.453 -0.238 -10.328 1 88.81 107 ARG B N 1
ATOM 4180 C CA . ARG B 1 107 ? -27.844 -0.651 -10.25 1 88.81 107 ARG B CA 1
ATOM 4181 C C . ARG B 1 107 ? -28.672 0.358 -9.453 1 88.81 107 ARG B C 1
ATOM 4183 O O . ARG B 1 107 ? -29.859 0.539 -9.711 1 88.81 107 ARG B O 1
ATOM 4190 N N . ASN B 1 108 ? -28.047 1.006 -8.453 1 93.06 108 ASN B N 1
ATOM 4191 C CA . ASN B 1 108 ? -28.734 1.957 -7.582 1 93.06 108 ASN B CA 1
ATOM 4192 C C . ASN B 1 108 ? -27.938 3.244 -7.422 1 93.06 108 ASN B C 1
ATOM 4194 O O . ASN B 1 108 ? -27.406 3.523 -6.344 1 93.06 108 ASN B O 1
ATOM 4198 N N . PRO B 1 109 ? -27.906 4.031 -8.461 1 94.38 109 PRO B N 1
ATOM 4199 C CA . PRO B 1 109 ? -27.188 5.301 -8.336 1 94.38 109 PRO B CA 1
ATOM 4200 C C . PRO B 1 109 ? -27.812 6.23 -7.293 1 94.38 109 PRO B C 1
ATOM 4202 O O . PRO B 1 109 ? -29.031 6.219 -7.098 1 94.38 109 PRO B O 1
ATOM 4205 N N . LEU B 1 110 ? -27.031 6.938 -6.57 1 97.56 110 LEU B N 1
ATOM 4206 C CA . LEU B 1 110 ? -27.469 7.957 -5.621 1 97.56 110 LEU B CA 1
ATOM 4207 C C . LEU B 1 110 ? -27.391 9.344 -6.246 1 97.56 110 LEU B C 1
ATOM 4209 O O . LEU B 1 110 ? -26.312 9.898 -6.422 1 97.56 110 LEU B O 1
ATOM 4213 N N . THR B 1 111 ? -28.609 9.914 -6.562 1 96.31 111 THR B N 1
ATOM 4214 C CA . THR B 1 111 ? -28.656 11.188 -7.273 1 96.31 111 THR B CA 1
ATOM 4215 C C . THR B 1 111 ? -29.719 12.102 -6.668 1 96.31 111 THR B C 1
ATOM 4217 O O . THR B 1 111 ? -30.719 11.633 -6.117 1 96.31 111 THR B O 1
ATOM 4220 N N . LYS B 1 112 ? -29.406 13.359 -6.766 1 94.06 112 LYS B N 1
ATOM 4221 C CA . LYS B 1 112 ? -30.391 14.352 -6.324 1 94.06 112 LYS B CA 1
ATOM 4222 C C . LYS B 1 112 ? -31.625 14.352 -7.223 1 94.06 112 LYS B C 1
ATOM 4224 O O . LYS B 1 112 ? -32.75 14.508 -6.742 1 94.06 112 LYS B O 1
ATOM 4229 N N . GLU B 1 113 ? -31.422 14.172 -8.461 1 93 113 GLU B N 1
ATOM 4230 C CA . GLU B 1 113 ? -32.5 14.203 -9.445 1 93 113 GLU B CA 1
ATOM 4231 C C . GLU B 1 113 ? -33.594 13.203 -9.102 1 93 113 GLU B C 1
ATOM 4233 O O . GLU B 1 113 ? -34.781 13.508 -9.211 1 93 113 GLU B O 1
ATOM 4238 N N . LYS B 1 114 ? -33.219 12.047 -8.672 1 93.12 114 LYS B N 1
ATOM 4239 C CA . LYS B 1 114 ? -34.188 10.992 -8.367 1 93.12 114 LYS B CA 1
ATOM 4240 C C . LYS B 1 114 ? -34.5 10.938 -6.871 1 93.12 114 LYS B C 1
ATOM 4242 O O . LYS B 1 114 ? -35.094 9.977 -6.387 1 93.12 114 LYS B O 1
ATOM 4247 N N . ASN B 1 115 ? -34 11.883 -6.133 1 93.88 115 ASN B N 1
ATOM 4248 C CA . ASN B 1 115 ? -34.219 11.984 -4.691 1 93.88 115 ASN B CA 1
ATOM 4249 C C . ASN B 1 115 ? -33.688 10.758 -3.957 1 93.88 115 ASN B C 1
ATOM 4251 O O . ASN B 1 115 ? -34.312 10.258 -3.035 1 93.88 115 ASN B O 1
ATOM 4255 N N . THR B 1 116 ? -32.562 10.227 -4.457 1 96 116 THR B N 1
ATOM 4256 C CA . THR B 1 116 ? -31.922 9.078 -3.822 1 96 116 THR B CA 1
ATOM 4257 C C . THR B 1 116 ? -30.547 9.445 -3.295 1 96 116 THR B C 1
ATOM 4259 O O . THR B 1 116 ? -29.797 8.578 -2.834 1 96 116 THR B O 1
ATOM 4262 N N . ALA B 1 117 ? -30.219 10.656 -3.32 1 97.88 117 ALA B N 1
ATOM 4263 C CA . ALA B 1 117 ? -28.891 11.086 -2.896 1 97.88 117 ALA B CA 1
ATOM 4264 C C . ALA B 1 117 ? -28.641 10.719 -1.438 1 97.88 117 ALA B C 1
ATOM 4266 O O . ALA B 1 117 ? -29.578 10.625 -0.642 1 97.88 117 ALA B O 1
ATOM 4267 N N . PHE B 1 118 ? -27.422 10.43 -1.136 1 98.5 118 PHE B N 1
ATOM 4268 C CA . PHE B 1 118 ? -26.984 10.031 0.197 1 98.5 118 PHE B CA 1
ATOM 4269 C C . PHE B 1 118 ? -26.891 11.234 1.122 1 98.5 118 PHE B C 1
ATOM 4271 O O . PHE B 1 118 ? -26.078 12.133 0.894 1 98.5 118 PHE B O 1
ATOM 4278 N N . THR B 1 119 ? -27.688 11.281 2.205 1 98.56 119 THR B N 1
ATOM 4279 C CA . THR B 1 119 ? -27.797 12.461 3.055 1 98.56 119 THR B CA 1
ATOM 4280 C C . THR B 1 119 ? -26.938 12.305 4.309 1 98.56 119 THR B C 1
ATOM 4282 O O . THR B 1 119 ? -26.391 11.227 4.559 1 98.56 119 THR B O 1
ATOM 4285 N N . PHE B 1 120 ? -26.906 13.43 5.035 1 98.69 120 PHE B N 1
ATOM 4286 C CA . PHE B 1 120 ? -26.188 13.391 6.309 1 98.69 120 PHE B CA 1
ATOM 4287 C C . PHE B 1 120 ? -26.891 12.445 7.285 1 98.69 120 PHE B C 1
ATOM 4289 O O . PHE B 1 120 ? -26.219 11.75 8.062 1 98.69 120 PHE B O 1
ATOM 4296 N N . LYS B 1 121 ? -28.156 12.414 7.242 1 98.25 121 LYS B N 1
ATOM 4297 C CA . LYS B 1 121 ? -28.906 11.477 8.062 1 98.25 121 LYS B CA 1
ATOM 4298 C C . LYS B 1 121 ? -28.531 10.031 7.742 1 98.25 121 LYS B C 1
ATOM 4300 O O . LYS B 1 121 ? -28.344 9.219 8.648 1 98.25 121 LYS B O 1
ATOM 4305 N N . ASP B 1 122 ? -28.453 9.758 6.434 1 98.38 122 ASP B N 1
ATOM 4306 C CA . ASP B 1 122 ? -28.016 8.43 6.012 1 98.38 122 ASP B CA 1
ATOM 4307 C C . ASP B 1 122 ? -26.625 8.109 6.551 1 98.38 122 ASP B C 1
ATOM 4309 O O . ASP B 1 122 ? -26.375 6.996 7.012 1 98.38 122 ASP B O 1
ATOM 4313 N N . LEU B 1 123 ? -25.719 9.078 6.473 1 98.69 123 LEU B N 1
ATOM 4314 C CA . LEU B 1 123 ? -24.359 8.922 6.945 1 98.69 123 LEU B CA 1
ATOM 4315 C C . LEU B 1 123 ? -24.328 8.594 8.43 1 98.69 123 LEU B C 1
ATOM 4317 O O . LEU B 1 123 ? -23.594 7.699 8.859 1 98.69 123 LEU B O 1
ATOM 4321 N N . MET B 1 124 ? -25.125 9.281 9.195 1 98.38 124 MET B N 1
ATOM 4322 C CA . MET B 1 124 ? -25.156 9.047 10.641 1 98.38 124 MET B CA 1
ATOM 4323 C C . MET B 1 124 ? -25.734 7.668 10.945 1 98.38 124 MET B C 1
ATOM 4325 O O . MET B 1 124 ? -25.328 7.02 11.914 1 98.38 124 MET B O 1
ATOM 4329 N N . GLN B 1 125 ? -26.656 7.266 10.156 1 97.81 125 GLN B N 1
ATOM 4330 C CA . GLN B 1 125 ? -27.172 5.914 10.32 1 97.81 125 GLN B CA 1
ATOM 4331 C C . GLN B 1 125 ? -26.078 4.871 10.109 1 97.81 125 GLN B C 1
ATOM 4333 O O . GLN B 1 125 ? -25.953 3.936 10.898 1 97.81 125 GLN B O 1
ATOM 4338 N N . LEU B 1 126 ? -25.297 5.055 9.07 1 96.62 126 LEU B N 1
ATOM 4339 C CA . LEU B 1 126 ? -24.188 4.141 8.836 1 96.62 126 LEU B CA 1
ATOM 4340 C C . LEU B 1 126 ? -23.156 4.242 9.945 1 96.62 126 LEU B C 1
ATOM 4342 O O . LEU B 1 126 ? -22.531 3.242 10.312 1 96.62 126 LEU B O 1
ATOM 4346 N N . ALA B 1 127 ? -22.984 5.414 10.461 1 97 127 ALA B N 1
ATOM 4347 C CA . ALA B 1 127 ? -21.969 5.664 11.477 1 97 127 ALA B CA 1
ATOM 4348 C C . ALA B 1 127 ? -22.266 4.871 12.75 1 97 127 ALA B C 1
ATOM 4350 O O . ALA B 1 127 ? -21.344 4.551 13.508 1 97 127 ALA B O 1
ATOM 4351 N N . GLU B 1 128 ? -23.484 4.578 13.008 1 95.5 128 GLU B N 1
ATOM 4352 C CA . GLU B 1 128 ? -23.875 3.83 14.203 1 95.5 128 GLU B CA 1
ATOM 4353 C C . GLU B 1 128 ? -23.125 2.5 14.281 1 95.5 128 GLU B C 1
ATOM 4355 O O . GLU B 1 128 ? -22.797 2.031 15.367 1 95.5 128 GLU B O 1
ATOM 4360 N N . THR B 1 129 ? -22.812 2.002 13.133 1 91.81 129 THR B N 1
ATOM 4361 C CA . THR B 1 129 ? -22.219 0.668 13.156 1 91.81 129 THR B CA 1
ATOM 4362 C C . THR B 1 129 ? -20.859 0.667 12.484 1 91.81 129 THR B C 1
ATOM 4364 O O . THR B 1 129 ? -20.062 -0.251 12.688 1 91.81 129 THR B O 1
ATOM 4367 N N . HIS B 1 130 ? -20.469 1.695 11.719 1 92.94 130 HIS B N 1
ATOM 4368 C CA . HIS B 1 130 ? -19.297 1.572 10.867 1 92.94 130 HIS B CA 1
ATOM 4369 C C . HIS B 1 130 ? -18.312 2.703 11.125 1 92.94 130 HIS B C 1
ATOM 4371 O O . HIS B 1 130 ? -17.266 2.793 10.461 1 92.94 130 HIS B O 1
ATOM 4377 N N . ALA B 1 131 ? -18.562 3.547 12.047 1 96.25 131 ALA B N 1
ATOM 4378 C CA . ALA B 1 131 ? -17.672 4.676 12.289 1 96.25 131 ALA B CA 1
ATOM 4379 C C . ALA B 1 131 ? -16.266 4.195 12.672 1 96.25 131 ALA B C 1
ATOM 4381 O O . ALA B 1 131 ? -16.125 3.217 13.406 1 96.25 131 ALA B O 1
ATOM 4382 N N . VAL B 1 132 ? -15.258 4.863 12.156 1 95.38 132 VAL B N 1
ATOM 4383 C CA . VAL B 1 132 ? -13.875 4.602 12.516 1 95.38 132 VAL B CA 1
ATOM 4384 C C . VAL B 1 132 ? -13.18 5.91 12.883 1 95.38 132 VAL B C 1
ATOM 4386 O O . VAL B 1 132 ? -13.602 6.988 12.461 1 95.38 132 VAL B O 1
ATOM 4389 N N . ARG B 1 133 ? -12.164 5.805 13.734 1 97.12 133 ARG B N 1
ATOM 4390 C CA . ARG B 1 133 ? -11.32 6.922 14.133 1 97.12 133 ARG B CA 1
ATOM 4391 C C . ARG B 1 133 ? -9.844 6.57 13.992 1 97.12 133 ARG B C 1
ATOM 4393 O O . ARG B 1 133 ? -9.43 5.453 14.312 1 97.12 133 ARG B O 1
ATOM 4400 N N . PHE B 1 134 ? -9.062 7.496 13.461 1 97 134 PHE B N 1
ATOM 4401 C CA . PHE B 1 134 ? -7.617 7.301 13.391 1 97 134 PHE B CA 1
ATOM 4402 C C . PHE B 1 134 ? -6.895 8.641 13.375 1 97 134 PHE B C 1
ATOM 4404 O O . PHE B 1 134 ? -7.473 9.664 13 1 97 134 PHE B O 1
ATOM 4411 N N . PRO B 1 135 ? -5.668 8.656 13.828 1 97.38 135 PRO B N 1
ATOM 4412 C CA . PRO B 1 135 ? -4.867 9.883 13.719 1 97.38 135 PRO B CA 1
ATOM 4413 C C . PRO B 1 135 ? -4.312 10.094 12.312 1 97.38 135 PRO B C 1
ATOM 4415 O O . PRO B 1 135 ? -3.979 9.125 11.625 1 97.38 135 PRO B O 1
ATOM 4418 N N . LYS B 1 136 ? -4.258 11.297 11.93 1 97.88 136 LYS B N 1
ATOM 4419 C CA . LYS B 1 136 ? -3.609 11.664 10.672 1 97.88 136 LYS B CA 1
ATOM 4420 C C . LYS B 1 136 ? -3.102 13.102 10.711 1 97.88 136 LYS B C 1
ATOM 4422 O O . LYS B 1 136 ? -3.82 14.008 11.133 1 97.88 136 LYS B O 1
ATOM 4427 N N . ILE B 1 137 ? -1.855 13.234 10.289 1 97.56 137 ILE B N 1
ATOM 4428 C CA . ILE B 1 137 ? -1.276 14.547 10.023 1 97.56 137 ILE B CA 1
ATOM 4429 C C . ILE B 1 137 ? -1.636 14.992 8.609 1 97.56 137 ILE B C 1
ATOM 4431 O O . I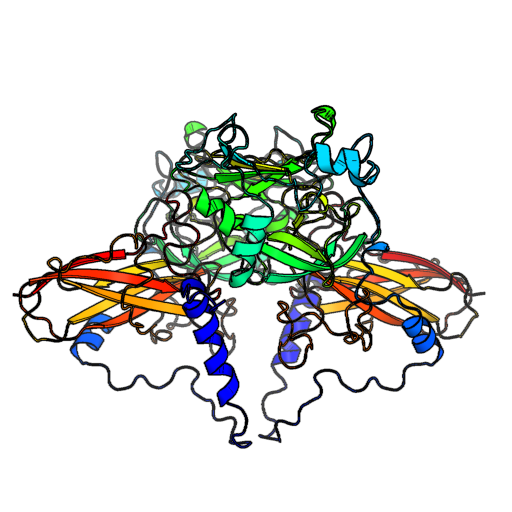LE B 1 137 ? -1.581 14.195 7.672 1 97.56 137 ILE B O 1
ATOM 4435 N N . MET B 1 138 ? -2.127 16.203 8.445 1 96.62 138 MET B N 1
ATOM 4436 C CA . MET B 1 138 ? -2.42 16.781 7.145 1 96.62 138 MET B CA 1
ATOM 4437 C C . MET B 1 138 ? -1.259 17.641 6.66 1 96.62 138 MET B C 1
ATOM 4439 O O . MET B 1 138 ? -0.909 18.641 7.297 1 96.62 138 MET B O 1
ATOM 4443 N N . THR B 1 139 ? -0.645 17.172 5.578 1 92.56 139 THR B N 1
ATOM 4444 C CA . THR B 1 139 ? 0.492 17.875 4.996 1 92.56 139 THR B CA 1
ATOM 4445 C C . THR B 1 139 ? 0.304 18.047 3.49 1 92.56 139 THR B C 1
ATOM 4447 O O . THR B 1 139 ? -0.23 17.172 2.818 1 92.56 139 THR B O 1
ATOM 4450 N N . CYS B 1 140 ? 0.709 19.234 3.059 1 85.56 140 CYS B N 1
ATOM 4451 C CA . CYS B 1 140 ? 0.741 19.484 1.624 1 85.56 140 CYS B CA 1
ATOM 4452 C C . CYS B 1 140 ? 2.143 19.281 1.064 1 85.56 140 CYS B C 1
ATOM 4454 O O . CYS B 1 140 ? 3.133 19.484 1.77 1 85.56 140 CYS B O 1
ATOM 4456 N N . LEU B 1 141 ? 2.219 18.938 -0.159 1 75.12 141 LEU B N 1
ATOM 4457 C CA . LEU B 1 141 ? 3.5 18.688 -0.813 1 75.12 141 LEU B CA 1
ATOM 4458 C C . LEU B 1 141 ? 4.305 19.984 -0.934 1 75.12 141 LEU B C 1
ATOM 4460 O O . LEU B 1 141 ? 5.531 19.969 -0.842 1 75.12 141 LEU B O 1
ATOM 4464 N N . ASN B 1 142 ? 3.562 21.062 -1.009 1 70.38 142 ASN B N 1
ATOM 4465 C CA . ASN B 1 142 ? 4.227 22.312 -1.382 1 70.38 142 ASN B CA 1
ATOM 4466 C C . ASN B 1 142 ? 4.309 23.281 -0.203 1 70.38 142 ASN B C 1
ATOM 4468 O O . ASN B 1 142 ? 4.844 24.375 -0.335 1 70.38 142 ASN B O 1
ATOM 4472 N N . ILE B 1 143 ? 3.738 22.859 0.9 1 73.5 143 ILE B N 1
ATOM 4473 C CA . ILE B 1 143 ? 3.754 23.719 2.078 1 73.5 143 ILE B CA 1
ATOM 4474 C C . ILE B 1 143 ? 4.707 23.141 3.123 1 73.5 143 ILE B C 1
ATOM 4476 O O . ILE B 1 143 ? 4.633 21.953 3.455 1 73.5 143 ILE B O 1
ATOM 4480 N N . GLY B 1 144 ? 5.535 23.891 3.545 1 68.62 144 GLY B N 1
ATOM 4481 C CA . GLY B 1 144 ? 6.637 23.469 4.395 1 68.62 144 GLY B CA 1
ATOM 4482 C C . GLY B 1 144 ? 6.184 22.859 5.703 1 68.62 144 GLY B C 1
ATOM 4483 O O . GLY B 1 144 ? 6.828 21.938 6.219 1 68.62 144 GLY B O 1
ATOM 4484 N N . CYS B 1 145 ? 5.156 23.391 6.324 1 78.31 145 CYS B N 1
ATOM 4485 C CA . CYS B 1 145 ? 4.711 22.891 7.621 1 78.31 145 CYS B CA 1
ATOM 4486 C C . CYS B 1 145 ? 3.398 22.125 7.488 1 78.31 145 CYS B C 1
ATOM 4488 O O . CYS B 1 145 ? 2.598 22.406 6.594 1 78.31 145 CYS B O 1
ATOM 4490 N N . PRO B 1 146 ? 3.273 21.172 8.383 1 88.44 146 PRO B N 1
ATOM 4491 C CA . PRO B 1 146 ? 1.975 20.5 8.359 1 88.44 146 PRO B CA 1
ATOM 4492 C C . PRO B 1 146 ? 0.81 21.453 8.625 1 88.44 146 PRO B C 1
ATOM 4494 O O . PRO B 1 146 ? 0.957 22.422 9.367 1 88.44 146 PRO B O 1
ATOM 4497 N N . LEU B 1 147 ? -0.288 21.125 8.016 1 93.44 147 LEU B N 1
ATOM 4498 C CA . LEU B 1 147 ? -1.506 21.891 8.266 1 93.44 147 LEU B CA 1
ATOM 4499 C C . LEU B 1 147 ? -2.047 21.609 9.664 1 93.44 147 LEU B C 1
ATOM 4501 O O . LEU B 1 147 ? -2.664 22.469 10.281 1 93.44 147 LEU B O 1
ATOM 4505 N N . GLY B 1 148 ? -1.808 20.453 10.102 1 97.19 148 GLY B N 1
ATOM 4506 C CA . GLY B 1 148 ? -2.238 20.031 11.422 1 97.19 148 GLY B CA 1
ATOM 4507 C C . GLY B 1 148 ? -2.275 18.531 11.586 1 97.19 148 GLY B C 1
ATOM 4508 O O . GLY B 1 148 ? -2.158 17.781 10.602 1 97.19 148 GLY B O 1
ATOM 4509 N N . ASN B 1 149 ? -2.326 18.109 12.859 1 98 149 ASN B N 1
ATOM 4510 C CA . ASN B 1 149 ? -2.441 16.703 13.258 1 98 149 ASN B CA 1
ATOM 4511 C C . ASN B 1 149 ? -3.668 16.469 14.141 1 98 149 ASN B C 1
ATOM 4513 O O . ASN B 1 149 ? -3.846 17.156 15.156 1 98 149 ASN B O 1
ATOM 4517 N N . GLY B 1 150 ? -4.512 15.555 13.727 1 98.31 150 GLY B N 1
ATOM 4518 C CA . GLY B 1 150 ? -5.746 15.359 14.477 1 98.31 150 GLY B CA 1
ATOM 4519 C C . GLY B 1 150 ? -6.273 13.938 14.391 1 98.31 150 GLY B C 1
ATOM 4520 O O . GLY B 1 150 ? -5.703 13.102 13.688 1 98.31 150 GLY B O 1
ATOM 4521 N N . ILE B 1 151 ? -7.305 13.695 15.219 1 98.25 151 ILE B N 1
ATOM 4522 C CA . ILE B 1 151 ? -8.078 12.461 15.148 1 98.25 151 ILE B CA 1
ATOM 4523 C C . ILE B 1 151 ? -9.289 12.664 14.242 1 98.25 151 ILE B C 1
ATOM 4525 O O . ILE B 1 151 ? -10.172 13.477 14.539 1 98.25 151 ILE B O 1
ATOM 4529 N N . TRP B 1 152 ? -9.32 11.867 13.203 1 98.62 152 TRP B N 1
ATOM 4530 C CA . TRP B 1 152 ? -10.383 11.969 12.211 1 98.62 152 TRP B CA 1
ATOM 4531 C C . TRP B 1 152 ? -11.391 10.844 12.375 1 98.62 152 TRP B C 1
ATOM 4533 O O . TRP B 1 152 ? -11.016 9.688 12.578 1 98.62 152 TRP B O 1
ATOM 4543 N N . GLU B 1 153 ? -12.633 11.234 12.32 1 98.62 153 GLU B N 1
ATOM 4544 C CA . GLU B 1 153 ? -13.719 10.266 12.484 1 98.62 153 GLU B CA 1
ATOM 4545 C C . GLU B 1 153 ? -14.664 10.289 11.289 1 98.62 153 GLU B C 1
ATOM 4547 O O . GLU B 1 153 ? -15.062 11.359 10.828 1 98.62 153 GLU B O 1
ATOM 4552 N N . GLY B 1 154 ? -15.023 9.109 10.797 1 98.69 154 GLY B N 1
ATOM 4553 C CA . GLY B 1 154 ? -15.961 9.016 9.688 1 98.69 154 GLY B CA 1
ATOM 4554 C C . GLY B 1 154 ? -16.375 7.594 9.375 1 98.69 154 GLY B C 1
ATOM 4555 O O . GLY B 1 154 ? -16.156 6.688 10.188 1 98.69 154 GLY B O 1
ATOM 4556 N N . VAL B 1 155 ? -17.109 7.488 8.289 1 98 155 VAL B N 1
ATOM 4557 C CA . VAL B 1 155 ? -17.578 6.203 7.777 1 98 155 VAL B CA 1
ATOM 4558 C C . VAL B 1 155 ? -16.781 5.82 6.531 1 98 155 VAL B C 1
ATOM 4560 O O . VAL B 1 155 ? -16.562 6.652 5.648 1 98 155 VAL B O 1
ATOM 4563 N N . PRO B 1 156 ? -16.281 4.543 6.496 1 95.69 156 PRO B N 1
ATOM 4564 C CA . PRO B 1 156 ? -15.57 4.133 5.281 1 95.69 156 PRO B CA 1
ATOM 4565 C C . PRO B 1 156 ? -16.391 4.352 4.016 1 95.69 156 PRO B C 1
ATOM 4567 O O . PRO B 1 156 ? -17.578 4.004 3.975 1 95.69 156 PRO B O 1
ATOM 4570 N N . LEU B 1 157 ? -15.773 4.949 3.002 1 97.06 157 LEU B N 1
ATOM 4571 C CA . LEU B 1 157 ? -16.438 5.242 1.731 1 97.06 157 LEU B CA 1
ATOM 4572 C C . LEU B 1 157 ? -17.016 3.977 1.121 1 97.06 157 LEU B C 1
ATOM 4574 O O . LEU B 1 157 ? -18.078 4.023 0.481 1 97.06 157 LEU B O 1
ATOM 4578 N N . ARG B 1 158 ? -16.406 2.832 1.318 1 91.62 158 ARG B N 1
ATOM 4579 C CA . ARG B 1 158 ? -16.844 1.579 0.715 1 91.62 158 ARG B CA 1
ATOM 4580 C C . ARG B 1 158 ? -18.281 1.246 1.131 1 91.62 158 ARG B C 1
ATOM 4582 O O . ARG B 1 158 ? -19.031 0.659 0.354 1 91.62 158 ARG B O 1
ATOM 4589 N N . GLU B 1 159 ? -18.672 1.641 2.357 1 91.56 159 GLU B N 1
ATOM 4590 C CA . GLU B 1 159 ? -20.016 1.354 2.846 1 91.56 159 GLU B CA 1
ATOM 4591 C C . GLU B 1 159 ? -21.078 2.082 2.016 1 91.56 159 GLU B C 1
ATOM 4593 O O . GLU B 1 159 ? -22.172 1.571 1.819 1 91.56 159 GLU B O 1
ATOM 4598 N N . VAL B 1 160 ? -20.734 3.213 1.576 1 95.94 160 VAL B N 1
ATOM 4599 C CA . VAL B 1 160 ? -21.641 4 0.756 1 95.94 160 VAL B CA 1
ATOM 4600 C C . VAL B 1 160 ? -21.625 3.48 -0.679 1 95.94 160 VAL B C 1
ATOM 4602 O O . VAL B 1 160 ? -22.672 3.396 -1.324 1 95.94 160 VAL B O 1
ATOM 4605 N N . LEU B 1 161 ? -20.484 3.135 -1.16 1 93.12 161 LEU B N 1
ATOM 4606 C CA . LEU B 1 161 ? -20.391 2.637 -2.527 1 93.12 161 LEU B CA 1
ATOM 4607 C C . LEU B 1 161 ? -21.203 1.362 -2.701 1 93.12 161 LEU B C 1
ATOM 4609 O O . LEU B 1 161 ? -21.828 1.156 -3.746 1 93.12 161 LEU B O 1
ATOM 4613 N N . TRP B 1 162 ? -21.234 0.577 -1.737 1 88.31 162 TRP B N 1
ATOM 4614 C CA . TRP B 1 162 ? -21.953 -0.691 -1.828 1 88.31 162 TRP B CA 1
ATOM 4615 C C . TRP B 1 162 ? -23.453 -0.463 -1.916 1 88.31 162 TRP B C 1
ATOM 4617 O O . TRP B 1 162 ? -24.188 -1.295 -2.461 1 88.31 162 TRP B O 1
ATOM 4627 N N . LEU B 1 163 ? -23.938 0.655 -1.364 1 90.88 163 LEU B N 1
ATOM 4628 C CA . LEU B 1 163 ? -25.344 0.986 -1.495 1 90.88 163 LEU B CA 1
ATOM 4629 C C . LEU B 1 163 ? -25.75 1.128 -2.963 1 90.88 163 LEU B C 1
ATOM 4631 O O . LEU B 1 163 ? -26.906 0.95 -3.318 1 90.88 163 LEU B O 1
ATOM 4635 N N . THR B 1 164 ? -24.75 1.464 -3.791 1 92.12 164 THR B N 1
ATOM 4636 C CA . THR B 1 164 ? -25.047 1.706 -5.199 1 92.12 164 THR B CA 1
ATOM 4637 C C . THR B 1 164 ? -25.031 0.398 -5.984 1 92.12 164 THR B C 1
ATOM 4639 O O . THR B 1 164 ? -25.422 0.369 -7.156 1 92.12 164 THR B O 1
ATOM 4642 N N . LYS B 1 165 ? -24.531 -0.697 -5.434 1 86.38 165 LYS B N 1
ATOM 4643 C CA . LYS B 1 165 ? -24.5 -2.021 -6.047 1 86.38 165 LYS B CA 1
ATOM 4644 C C . LYS B 1 165 ? -23.781 -1.983 -7.395 1 86.38 165 LYS B C 1
ATOM 4646 O O . LYS B 1 165 ? -24.359 -2.354 -8.422 1 86.38 165 LYS B O 1
ATOM 4651 N N . PRO B 1 166 ? -22.531 -1.653 -7.277 1 83.94 166 PRO B N 1
ATOM 4652 C CA . PRO B 1 166 ? -21.781 -1.632 -8.531 1 83.94 166 PRO B CA 1
ATOM 4653 C C . PRO B 1 166 ? -21.625 -3.021 -9.148 1 83.94 166 PRO B C 1
ATOM 4655 O O . PRO B 1 166 ? -21.516 -4.012 -8.414 1 83.94 166 PRO B O 1
ATOM 4658 N N . SER B 1 167 ? -21.734 -3.205 -10.531 1 71.81 167 SER B N 1
ATOM 4659 C CA . SER B 1 167 ? -21.766 -4.543 -11.125 1 71.81 167 SER B CA 1
ATOM 4660 C C . SER B 1 167 ? -20.719 -4.695 -12.227 1 71.81 167 SER B C 1
ATOM 4662 O O . SER B 1 167 ? -20.547 -5.785 -12.766 1 71.81 167 SER B O 1
ATOM 4664 N N . LYS B 1 168 ? -20.062 -3.621 -12.609 1 70.56 168 LYS B N 1
ATOM 4665 C CA . LYS B 1 168 ? -19.109 -3.746 -13.719 1 70.56 168 LYS B CA 1
ATOM 4666 C C . LYS B 1 168 ? -17.688 -3.496 -13.25 1 70.56 168 LYS B C 1
ATOM 4668 O O . LYS B 1 168 ? -17.453 -3.135 -12.094 1 70.56 168 LYS B O 1
ATOM 4673 N N . ASP B 1 169 ? -16.641 -3.768 -14.125 1 76.69 169 ASP B N 1
ATOM 4674 C CA . ASP B 1 169 ? -15.18 -3.717 -14.008 1 76.69 169 ASP B CA 1
ATOM 4675 C C . ASP B 1 169 ? -14.719 -2.354 -13.492 1 76.69 169 ASP B C 1
ATOM 4677 O O . ASP B 1 169 ? -13.945 -1.666 -14.164 1 76.69 169 ASP B O 1
ATOM 4681 N N . LEU B 1 170 ? -15.18 -2.055 -12.219 1 84.38 170 LEU B N 1
ATOM 4682 C CA . LEU B 1 170 ? -14.766 -0.812 -11.578 1 84.38 170 LEU B CA 1
ATOM 4683 C C . LEU B 1 170 ? -13.258 -0.776 -11.375 1 84.38 170 LEU B C 1
ATOM 4685 O O . LEU B 1 170 ? -12.664 -1.741 -10.891 1 84.38 170 LEU B O 1
ATOM 4689 N N . ARG B 1 171 ? -12.688 0.358 -11.781 1 86.81 171 ARG B N 1
ATOM 4690 C CA . ARG B 1 171 ? -11.242 0.48 -11.688 1 86.81 171 ARG B CA 1
ATOM 4691 C C . ARG B 1 171 ? -10.844 1.623 -10.758 1 86.81 171 ARG B C 1
ATOM 4693 O O . ARG B 1 171 ? -9.875 1.508 -10 1 86.81 171 ARG B O 1
ATOM 4700 N N . ARG B 1 172 ? -11.609 2.699 -10.891 1 91.38 172 ARG B N 1
ATOM 4701 C CA . ARG B 1 172 ? -11.234 3.877 -10.109 1 91.38 172 ARG B CA 1
ATOM 4702 C C . ARG B 1 172 ? -12.469 4.594 -9.578 1 91.38 172 ARG B C 1
ATOM 4704 O O . ARG B 1 172 ? -13.555 4.488 -10.148 1 91.38 172 ARG B O 1
ATOM 4711 N N . VAL B 1 173 ? -12.266 5.305 -8.492 1 94.5 173 VAL B N 1
ATOM 4712 C CA . VAL B 1 173 ? -13.234 6.215 -7.895 1 94.5 173 VAL B CA 1
ATOM 4713 C C . VAL B 1 173 ? -12.758 7.656 -8.047 1 94.5 173 VAL B C 1
ATOM 4715 O O . VAL B 1 173 ? -11.648 8 -7.637 1 94.5 173 VAL B O 1
ATOM 4718 N N . PHE B 1 174 ? -13.586 8.477 -8.742 1 96.44 174 PHE B N 1
ATOM 4719 C CA . PHE B 1 174 ? -13.344 9.914 -8.828 1 96.44 174 PHE B CA 1
ATOM 4720 C C . PHE B 1 174 ? -14.227 10.664 -7.84 1 96.44 174 PHE B C 1
ATOM 4722 O O . PHE B 1 174 ? -15.328 10.219 -7.512 1 96.44 174 PHE B O 1
ATOM 4729 N N . TYR B 1 175 ? -13.711 11.789 -7.324 1 97.56 175 TYR B N 1
ATOM 4730 C CA . TYR B 1 175 ? -14.531 12.57 -6.402 1 97.56 175 TYR B CA 1
ATOM 4731 C C . TYR B 1 175 ? -14.125 14.039 -6.426 1 97.56 175 TYR B C 1
ATOM 4733 O O . TYR B 1 175 ? -13 14.375 -6.812 1 97.56 175 TYR B O 1
ATOM 4741 N N . ASP B 1 176 ? -15.078 14.906 -6.086 1 96.5 176 ASP B N 1
ATOM 4742 C CA . ASP B 1 176 ? -14.844 16.344 -6.043 1 96.5 176 ASP B CA 1
ATOM 4743 C C . ASP B 1 176 ? -15.688 17.016 -4.961 1 96.5 176 ASP B C 1
ATOM 4745 O O . ASP B 1 176 ? -16.531 16.359 -4.348 1 96.5 176 ASP B O 1
ATOM 4749 N N . GLY B 1 177 ? -15.312 18.203 -4.609 1 95.69 177 GLY B N 1
ATOM 4750 C CA . GLY B 1 177 ? -16.016 19.016 -3.625 1 95.69 177 GLY B CA 1
ATOM 4751 C C . GLY B 1 177 ? -16.781 20.172 -4.238 1 95.69 177 GLY B C 1
ATOM 4752 O O . GLY B 1 177 ? -16.797 20.328 -5.461 1 95.69 177 GLY B O 1
ATOM 4753 N N . PHE B 1 178 ? -17.391 20.891 -3.338 1 94.44 178 PHE B N 1
ATOM 4754 C CA . PHE B 1 178 ? -18.156 22.078 -3.725 1 94.44 178 PHE B CA 1
ATOM 4755 C C . PHE B 1 178 ? -17.281 23.062 -4.473 1 94.44 178 PHE B C 1
ATOM 4757 O O . PHE B 1 178 ? -16.125 23.297 -4.102 1 94.44 178 PHE B O 1
ATOM 4764 N N . HIS B 1 179 ? -17.844 23.719 -5.602 1 90.75 179 HIS B N 1
ATOM 4765 C CA . HIS B 1 179 ? -17.047 24.594 -6.445 1 90.75 179 HIS B CA 1
ATOM 4766 C C . HIS B 1 179 ? -17.875 25.766 -6.973 1 90.75 179 HIS B C 1
ATOM 4768 O O . HIS B 1 179 ? -17.672 26.219 -8.102 1 90.75 179 HIS B O 1
ATOM 4774 N N . ASN B 1 180 ? -18.875 26.156 -6.293 1 86.62 180 ASN B N 1
ATOM 4775 C CA . ASN B 1 180 ? -19.656 27.328 -6.633 1 86.62 180 ASN B CA 1
ATOM 4776 C C . ASN B 1 180 ? -20.234 27.234 -8.047 1 86.62 180 ASN B C 1
ATOM 4778 O O . ASN B 1 180 ? -20.25 28.219 -8.789 1 86.62 180 ASN B O 1
ATOM 4782 N N . ASP B 1 181 ? -20.469 26.047 -8.5 1 82.38 181 ASP B N 1
ATOM 4783 C CA . ASP B 1 181 ? -20.984 25.797 -9.836 1 82.38 181 ASP B CA 1
ATOM 4784 C C . ASP B 1 181 ? -20.062 26.391 -10.898 1 82.38 181 ASP B C 1
ATOM 4786 O O . ASP B 1 181 ? -20.531 26.891 -11.93 1 82.38 181 ASP B O 1
ATOM 4790 N N . ASP B 1 182 ? -18.844 26.562 -10.625 1 89.5 182 ASP B N 1
ATOM 4791 C CA . ASP B 1 182 ? -17.797 27.016 -11.539 1 89.5 182 ASP B CA 1
ATOM 4792 C C . ASP B 1 182 ? -16.797 25.906 -11.836 1 89.5 182 ASP B C 1
ATOM 4794 O O . ASP B 1 182 ? -15.984 25.547 -10.984 1 89.5 182 ASP B O 1
ATOM 4798 N N . PRO B 1 183 ? -16.859 25.422 -13.055 1 86.12 183 PRO B N 1
ATOM 4799 C CA . PRO B 1 183 ? -15.969 24.312 -13.406 1 86.12 183 PRO B CA 1
ATOM 4800 C C . PRO B 1 183 ? -14.492 24.656 -13.219 1 86.12 183 PRO B C 1
ATOM 4802 O O . PRO B 1 183 ? -13.672 23.766 -12.992 1 86.12 183 PRO B O 1
ATOM 4805 N N . LYS B 1 184 ? -14.195 25.922 -13.297 1 86.75 184 LYS B N 1
ATOM 4806 C CA . LYS B 1 184 ? -12.805 26.344 -13.141 1 86.75 184 LYS B CA 1
ATOM 4807 C C . LYS B 1 184 ? -12.328 26.156 -11.703 1 86.75 184 LYS B C 1
ATOM 4809 O O . LYS B 1 184 ? -11.125 26.141 -11.438 1 86.75 184 LYS B O 1
ATOM 4814 N N . GLN B 1 185 ? -13.281 26.016 -10.828 1 88.88 185 GLN B N 1
ATOM 4815 C CA . GLN B 1 185 ? -12.961 25.875 -9.414 1 88.88 185 GLN B CA 1
ATOM 4816 C C . GLN B 1 185 ? -13.039 24.422 -8.969 1 88.88 185 GLN B C 1
ATOM 4818 O O . GLN B 1 185 ? -12.766 24.109 -7.805 1 88.88 185 GLN B O 1
ATOM 4823 N N . LEU B 1 186 ? -13.3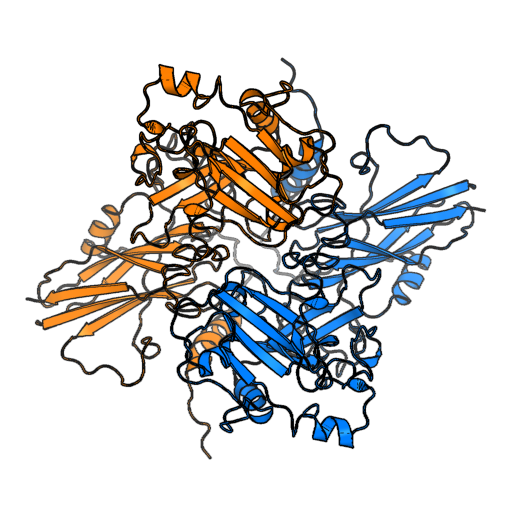05 23.641 -9.953 1 90 186 LEU B N 1
ATOM 4824 C CA . LEU B 1 186 ? -13.445 22.234 -9.648 1 90 186 LEU B CA 1
ATOM 4825 C C . LEU B 1 186 ? -12.109 21.641 -9.203 1 90 186 LEU B C 1
ATOM 4827 O O . LEU B 1 186 ? -11.086 21.828 -9.867 1 90 186 LEU B O 1
ATOM 4831 N N . PHE B 1 187 ? -12.117 21.047 -8.016 1 92.56 187 PHE B N 1
ATOM 4832 C CA . PHE B 1 187 ? -10.969 20.297 -7.512 1 92.56 187 PHE B CA 1
ATOM 4833 C C . PHE B 1 187 ? -11.305 18.812 -7.402 1 92.56 187 PHE B C 1
ATOM 4835 O O . PHE B 1 187 ? -12.203 18.438 -6.656 1 92.56 187 PHE B O 1
ATOM 4842 N N . ARG B 1 188 ? -10.547 18.047 -8.188 1 93.5 188 ARG B N 1
ATOM 4843 C CA . ARG B 1 188 ? -10.844 16.625 -8.32 1 93.5 188 ARG B CA 1
ATOM 4844 C C . ARG B 1 188 ? -9.68 15.773 -7.812 1 93.5 188 ARG B C 1
ATOM 4846 O O . ARG B 1 188 ? -8.523 16.203 -7.859 1 93.5 188 ARG B O 1
ATOM 4853 N N . SER B 1 189 ? -10.039 14.648 -7.297 1 95.94 189 SER B N 1
ATOM 4854 C CA . SER B 1 189 ? -9.062 13.602 -6.992 1 95.94 189 SER B CA 1
ATOM 4855 C C . SER B 1 189 ? -9.617 12.219 -7.32 1 95.94 189 SER B C 1
ATOM 4857 O O . SER B 1 189 ? -10.75 12.094 -7.781 1 95.94 189 SER B O 1
ATOM 4859 N N . SER B 1 190 ? -8.781 11.219 -7.23 1 95.94 190 SER B N 1
ATOM 4860 C CA . SER B 1 190 ? -9.18 9.859 -7.582 1 95.94 190 SER B CA 1
ATOM 4861 C C . SER B 1 190 ? -8.383 8.828 -6.793 1 95.94 190 SER B C 1
ATOM 4863 O O . SER B 1 190 ? -7.305 9.133 -6.27 1 95.94 190 SER B O 1
ATOM 4865 N N . LEU B 1 191 ? -8.969 7.684 -6.625 1 94.19 191 LEU B N 1
ATOM 4866 C CA . LEU B 1 191 ? -8.336 6.535 -5.977 1 94.19 191 LEU B CA 1
ATOM 4867 C C . LEU B 1 191 ? -8.617 5.254 -6.75 1 94.19 191 LEU B C 1
ATOM 4869 O O . LEU B 1 191 ? -9.727 5.062 -7.266 1 94.19 191 LEU B O 1
ATOM 4873 N N . PRO B 1 192 ? -7.566 4.367 -6.816 1 90.25 192 PRO B N 1
ATOM 4874 C CA . PRO B 1 192 ? -7.914 3.031 -7.305 1 90.25 192 PRO B CA 1
ATOM 4875 C C . PRO B 1 192 ? -9.008 2.365 -6.473 1 90.25 192 PRO B C 1
ATOM 4877 O O . PRO B 1 192 ? -9.047 2.527 -5.25 1 90.25 192 PRO B O 1
ATOM 4880 N N . VAL B 1 193 ? -9.844 1.639 -7.125 1 87.94 193 VAL B N 1
ATOM 4881 C CA . VAL B 1 193 ? -10.992 1.04 -6.457 1 87.94 193 VAL B CA 1
ATOM 4882 C C . VAL B 1 193 ? -10.516 0.083 -5.367 1 87.94 193 VAL B C 1
ATOM 4884 O O . VAL B 1 193 ? -11.148 -0.042 -4.32 1 87.94 193 VAL B O 1
ATOM 4887 N N . GLY B 1 194 ? -9.422 -0.605 -5.57 1 83.5 194 GLY B N 1
ATOM 4888 C CA . GLY B 1 194 ? -8.875 -1.497 -4.562 1 83.5 194 GLY B CA 1
ATOM 4889 C C . GLY B 1 194 ? -8.57 -0.798 -3.248 1 83.5 194 GLY B C 1
ATOM 4890 O O . GLY B 1 194 ? -8.859 -1.331 -2.174 1 83.5 194 GLY B O 1
ATOM 4891 N N . ARG B 1 195 ? -8.047 0.396 -3.312 1 87.88 195 ARG B N 1
ATOM 4892 C CA . ARG B 1 195 ? -7.738 1.142 -2.098 1 87.88 195 ARG B CA 1
ATOM 4893 C C . ARG B 1 195 ? -9.016 1.543 -1.363 1 87.88 195 ARG B C 1
ATOM 4895 O O . ARG B 1 195 ? -9.039 1.604 -0.132 1 87.88 195 ARG B O 1
ATOM 4902 N N . VAL B 1 196 ? -10.008 1.758 -2.119 1 91.06 196 VAL B N 1
ATOM 4903 C CA . VAL B 1 196 ? -11.258 2.23 -1.532 1 91.06 196 VAL B CA 1
ATOM 4904 C C . VAL B 1 196 ? -12.008 1.06 -0.909 1 91.06 196 VAL B C 1
ATOM 4906 O O . VAL B 1 196 ? -12.531 1.171 0.203 1 91.06 196 VAL B O 1
ATOM 4909 N N . LEU B 1 197 ? -11.992 -0.013 -1.59 1 84.56 197 LEU B N 1
ATOM 4910 C CA . LEU B 1 197 ? -12.828 -1.126 -1.161 1 84.56 197 LEU B CA 1
ATOM 4911 C C . LEU B 1 197 ? -12.094 -2.016 -0.168 1 84.56 197 LEU B C 1
ATOM 4913 O O . LEU B 1 197 ? -12.719 -2.738 0.611 1 84.56 197 LEU B O 1
ATOM 4917 N N . GLU B 1 198 ? -10.75 -1.938 -0.291 1 76.81 198 GLU B N 1
ATOM 4918 C CA . GLU B 1 198 ? -9.93 -2.791 0.564 1 76.81 198 GLU B CA 1
ATOM 4919 C C . GLU B 1 198 ? -9.016 -1.958 1.458 1 76.81 198 GLU B C 1
ATOM 4921 O O . GLU B 1 198 ? -8.516 -0.91 1.041 1 76.81 198 GLU B O 1
ATOM 4926 N N . ASP B 1 199 ? -8.953 -2.428 2.682 1 74.19 199 ASP B N 1
ATOM 4927 C CA . ASP B 1 199 ? -7.98 -1.768 3.547 1 74.19 199 ASP B CA 1
ATOM 4928 C C . ASP B 1 199 ? -6.574 -2.32 3.316 1 74.19 199 ASP B C 1
ATOM 4930 O O . ASP B 1 199 ? -6.379 -3.537 3.264 1 74.19 199 ASP B O 1
ATOM 4934 N N . MET B 1 200 ? -5.73 -1.467 2.896 1 73 200 MET B N 1
ATOM 4935 C CA . MET B 1 200 ? -4.332 -1.886 2.82 1 73 200 MET B CA 1
ATOM 4936 C C . MET B 1 200 ? -3.801 -2.26 4.199 1 73 200 MET B C 1
ATOM 4938 O O . MET B 1 200 ? -4.23 -1.698 5.211 1 73 200 MET B O 1
ATOM 4942 N N . TYR B 1 201 ? -2.895 -3.186 4.152 1 67.69 201 TYR B N 1
ATOM 4943 C CA . TYR B 1 201 ? -2.354 -3.666 5.418 1 67.69 201 TYR B CA 1
ATOM 4944 C C . TYR B 1 201 ? -1.783 -2.516 6.238 1 67.69 201 TYR B C 1
ATOM 4946 O O . TYR B 1 201 ? -0.979 -1.727 5.738 1 67.69 201 TYR B O 1
ATOM 4954 N N . GLY B 1 202 ? -2.355 -2.475 7.465 1 71.81 202 GLY B N 1
ATOM 4955 C CA . GLY B 1 202 ? -1.828 -1.524 8.43 1 71.81 202 GLY B CA 1
ATOM 4956 C C . GLY B 1 202 ? -2.35 -0.115 8.227 1 71.81 202 GLY B C 1
ATOM 4957 O O . GLY B 1 202 ? -1.947 0.81 8.938 1 71.81 202 GLY B O 1
ATOM 4958 N N . LEU B 1 203 ? -3.25 0.055 7.246 1 85.12 203 LEU B N 1
ATOM 4959 C CA . LEU B 1 203 ? -3.766 1.4 7.016 1 85.12 203 LEU B CA 1
ATOM 4960 C C . LEU B 1 203 ? -5.262 1.467 7.297 1 85.12 203 LEU B C 1
ATOM 4962 O O . LEU B 1 203 ? -5.992 0.512 7.023 1 85.12 203 LEU B O 1
ATOM 4966 N N . PRO B 1 204 ? -5.691 2.605 7.828 1 91.12 204 PRO B N 1
ATOM 4967 C CA . PRO B 1 204 ? -7.133 2.814 7.988 1 91.12 204 PRO B CA 1
ATOM 4968 C C . PRO B 1 204 ? -7.859 2.959 6.652 1 91.12 204 PRO B C 1
ATOM 4970 O O . PRO B 1 204 ? -7.219 3.18 5.617 1 91.12 204 PRO B O 1
ATOM 4973 N N . PRO B 1 205 ? -9.164 2.83 6.703 1 92 205 PRO B N 1
ATOM 4974 C CA . PRO B 1 205 ? -9.938 3.018 5.473 1 92 205 PRO B CA 1
ATOM 4975 C C . PRO B 1 205 ? -10.023 4.48 5.051 1 92 205 PRO B C 1
ATOM 4977 O O . PRO B 1 205 ? -9.773 5.379 5.859 1 92 205 PRO B O 1
ATOM 4980 N N . VAL B 1 206 ? -10.328 4.652 3.762 1 96.56 206 VAL B N 1
ATOM 4981 C CA . VAL B 1 206 ? -10.742 5.965 3.271 1 96.56 206 VAL B CA 1
ATOM 4982 C C . VAL B 1 206 ? -12.117 6.312 3.826 1 96.56 206 VAL B C 1
ATOM 4984 O O . VAL B 1 206 ? -13.047 5.5 3.754 1 96.56 206 VAL B O 1
ATOM 4987 N N . ILE B 1 207 ? -12.297 7.59 4.348 1 98.31 207 ILE B N 1
ATOM 4988 C CA . ILE B 1 207 ? -13.547 7.801 5.07 1 98.31 207 ILE B CA 1
ATOM 4989 C C . ILE B 1 207 ? -14.227 9.07 4.566 1 98.31 207 ILE B C 1
ATOM 4991 O O . ILE B 1 207 ? -13.562 9.992 4.094 1 98.31 207 ILE B O 1
ATOM 4995 N N . LEU B 1 208 ? -15.57 9.016 4.66 1 98.88 208 LEU B N 1
ATOM 4996 C CA . LEU B 1 208 ? -16.375 10.227 4.746 1 98.88 208 LEU B CA 1
ATOM 4997 C C . LEU B 1 208 ? -16.328 10.812 6.156 1 98.88 208 LEU B C 1
ATOM 4999 O O . LEU B 1 208 ? -17.031 10.336 7.047 1 98.88 208 LEU B O 1
ATOM 5003 N N . CYS B 1 209 ? -15.555 11.766 6.297 1 98.94 209 CYS B N 1
ATOM 5004 C CA . CYS B 1 209 ? -15.227 12.297 7.621 1 98.94 209 CYS B CA 1
ATOM 5005 C C . CYS B 1 209 ? -16.219 13.383 8.031 1 98.94 209 CYS B C 1
ATOM 5007 O O . CYS B 1 209 ? -16.531 14.273 7.238 1 98.94 209 CYS B O 1
ATOM 5009 N N . TYR B 1 210 ? -16.641 13.289 9.32 1 98.88 210 TYR B N 1
ATOM 5010 C CA . TYR B 1 210 ? -17.594 14.297 9.789 1 98.88 210 TYR B CA 1
ATOM 5011 C C . TYR B 1 210 ? -17.156 14.875 11.133 1 98.88 210 TYR B C 1
ATOM 5013 O O . TYR B 1 210 ? -17.734 15.844 11.617 1 98.88 210 TYR B O 1
ATOM 5021 N N . LYS B 1 211 ? -16.094 14.367 11.758 1 98.69 211 LYS B N 1
ATOM 5022 C CA . LYS B 1 211 ? -15.586 14.93 13.008 1 98.69 211 LYS B CA 1
ATOM 5023 C C . LYS B 1 211 ? -14.062 15 13 1 98.69 211 LYS B C 1
ATOM 5025 O O . LYS B 1 211 ? -13.398 14.156 12.383 1 98.69 211 LYS B O 1
ATOM 5030 N N . LEU B 1 212 ? -13.578 15.977 13.672 1 98.44 212 LEU B N 1
ATOM 5031 C CA . LEU B 1 212 ? -12.164 16.188 13.969 1 98.44 212 LEU B CA 1
ATOM 5032 C C . LEU B 1 212 ? -11.945 16.391 15.461 1 98.44 212 LEU B C 1
ATOM 5034 O O . LEU B 1 212 ? -12.547 17.297 16.062 1 98.44 212 LEU B O 1
ATOM 5038 N N . ASN B 1 213 ? -11.141 15.555 16.062 1 97.69 213 ASN B N 1
ATOM 5039 C CA . ASN B 1 213 ? -10.852 15.602 17.484 1 97.69 213 ASN B CA 1
ATOM 5040 C C . ASN B 1 213 ? -12.125 15.516 18.328 1 97.69 213 ASN B C 1
ATOM 5042 O O . ASN B 1 213 ? -12.266 16.219 19.328 1 97.69 213 ASN B O 1
ATOM 5046 N N . GLY B 1 214 ? -13.055 14.789 17.844 1 96.62 214 GLY B N 1
ATOM 5047 C CA . GLY B 1 214 ? -14.273 14.555 18.594 1 96.62 214 GLY B CA 1
ATOM 5048 C C . GLY B 1 214 ? -15.336 15.609 18.359 1 96.62 214 GLY B C 1
ATOM 5049 O O . GLY B 1 214 ? -16.453 15.492 18.844 1 96.62 214 GLY B O 1
ATOM 5050 N N . GLN B 1 215 ? -15.023 16.594 17.609 1 96.75 215 GLN B N 1
ATOM 5051 C CA . GLN B 1 215 ? -15.953 17.688 17.312 1 96.75 215 GLN B CA 1
ATOM 5052 C C . GLN B 1 215 ? -16.406 17.641 15.859 1 96.75 215 GLN B C 1
ATOM 5054 O O . GLN B 1 215 ? -15.648 17.234 14.977 1 96.75 215 GLN B O 1
ATOM 5059 N N . TRP B 1 216 ? -17.641 18.094 15.68 1 98.06 216 TRP B N 1
ATOM 5060 C CA . TRP B 1 216 ? -18.125 18.203 14.305 1 98.06 216 TRP B CA 1
ATOM 5061 C C . TRP B 1 216 ? -17.203 19.094 13.477 1 98.06 216 TRP B C 1
ATOM 5063 O O . TRP B 1 216 ? -16.719 20.125 13.969 1 98.06 216 TRP B O 1
ATOM 5073 N N . LEU B 1 217 ? -17.016 18.734 12.25 1 98.44 217 LEU B N 1
ATOM 5074 C CA . LEU B 1 217 ? -16.188 19.562 11.367 1 98.44 217 LEU B CA 1
ATOM 5075 C C . LEU B 1 217 ? -16.75 20.984 11.297 1 98.44 217 LEU B C 1
ATOM 5077 O O . LEU B 1 217 ? -17.953 21.172 11.219 1 98.44 217 LEU B O 1
ATOM 5081 N N . SER B 1 218 ? -15.844 21.938 11.359 1 97.5 218 SER B N 1
ATOM 5082 C CA . SER B 1 218 ? -16.219 23.312 11.023 1 97.5 218 SER B CA 1
ATOM 5083 C C . SER B 1 218 ? -16.281 23.516 9.516 1 97.5 218 SER B C 1
ATOM 5085 O O . SER B 1 218 ? -15.742 22.719 8.75 1 97.5 218 SER B O 1
ATOM 5087 N N . PRO B 1 219 ? -16.922 24.609 9.094 1 97.06 219 PRO B N 1
ATOM 5088 C CA . PRO B 1 219 ? -16.938 24.891 7.656 1 97.06 219 PRO B CA 1
ATOM 5089 C C . PRO B 1 219 ? -15.531 25 7.062 1 97.06 219 PRO B C 1
ATOM 5091 O O . PRO B 1 219 ? -15.289 24.516 5.953 1 97.06 219 PRO B O 1
ATOM 5094 N N . GLU B 1 220 ? -14.609 25.547 7.781 1 96.75 220 GLU B N 1
ATOM 5095 C CA . GLU B 1 220 ? -13.242 25.719 7.312 1 96.75 220 GLU B CA 1
ATOM 5096 C C . GLU B 1 220 ? -12.539 24.375 7.145 1 96.75 220 GLU B C 1
ATOM 5098 O O . GLU B 1 220 ? -11.633 24.25 6.32 1 96.75 220 GLU B O 1
ATOM 5103 N N . ARG B 1 221 ? -12.961 23.406 7.895 1 97.38 221 ARG B N 1
ATOM 5104 C CA . ARG B 1 221 ? -12.352 22.078 7.848 1 97.38 221 ARG B CA 1
ATOM 5105 C C . ARG B 1 221 ? -13.109 21.156 6.898 1 97.38 221 ARG B C 1
ATOM 5107 O O . ARG B 1 221 ? -12.875 19.953 6.875 1 97.38 221 ARG B O 1
ATOM 5114 N N . GLY B 1 222 ? -14.047 21.688 6.191 1 97.56 222 GLY B N 1
ATOM 5115 C CA . GLY B 1 222 ? -14.711 20.906 5.156 1 97.56 222 GLY B CA 1
ATOM 5116 C C . GLY B 1 222 ? -16.078 20.391 5.586 1 97.56 222 GLY B C 1
ATOM 5117 O O . GLY B 1 222 ? -16.578 19.406 5.023 1 97.56 222 GLY B O 1
ATOM 5118 N N . ALA B 1 223 ? -16.703 20.984 6.578 1 98 223 ALA B N 1
ATOM 5119 C CA . ALA B 1 223 ? -18.047 20.594 7.02 1 98 223 ALA B CA 1
ATOM 5120 C C . ALA B 1 223 ? -19.031 20.656 5.867 1 98 223 ALA B C 1
ATOM 5122 O O . ALA B 1 223 ? -18.906 21.484 4.965 1 98 223 ALA B O 1
ATOM 5123 N N . PRO B 1 224 ? -20.125 19.781 5.863 1 98.44 224 PRO B N 1
ATOM 5124 C CA . PRO B 1 224 ? -20.312 18.828 6.965 1 98.44 224 PRO B CA 1
ATOM 5125 C C . PRO B 1 224 ? -19.547 17.531 6.758 1 98.44 224 PRO B C 1
ATOM 5127 O O . PRO B 1 224 ? -19.375 16.75 7.699 1 98.44 224 PRO B O 1
ATOM 5130 N N . VAL B 1 225 ? -19.109 17.281 5.5 1 98.88 225 VAL B N 1
ATOM 5131 C CA . VAL B 1 225 ? -18.422 16.031 5.215 1 98.88 225 VAL B CA 1
ATOM 5132 C C . VAL B 1 225 ? -17.234 16.297 4.281 1 98.88 225 VAL B C 1
ATOM 5134 O O . VAL B 1 225 ? -17.375 17.031 3.297 1 98.88 225 VAL B O 1
ATOM 5137 N N . ARG B 1 226 ? -16.125 15.742 4.574 1 98.62 226 ARG B N 1
ATOM 5138 C CA . ARG B 1 226 ? -14.984 15.758 3.668 1 98.62 226 ARG B CA 1
ATOM 5139 C C . ARG B 1 226 ? -14.422 14.359 3.463 1 98.62 226 ARG B C 1
ATOM 5141 O O . ARG B 1 226 ? -14.742 13.438 4.219 1 98.62 226 ARG B O 1
ATOM 5148 N N . MET B 1 227 ? -13.656 14.211 2.389 1 98.62 227 MET B N 1
ATOM 5149 C CA . MET B 1 227 ? -12.875 12.992 2.186 1 98.62 227 MET B CA 1
ATOM 5150 C C . MET B 1 227 ? -11.602 13.023 3.016 1 98.62 227 MET B C 1
ATOM 5152 O O . MET B 1 227 ? -10.93 14.055 3.102 1 98.62 227 MET B O 1
ATOM 5156 N N . VAL B 1 228 ? -11.266 11.914 3.676 1 98.56 228 VAL B N 1
ATOM 5157 C CA . VAL B 1 228 ? -9.961 11.781 4.309 1 98.56 228 VAL B CA 1
ATOM 5158 C C . VAL B 1 228 ? -9.297 10.484 3.861 1 98.56 228 VAL B C 1
ATOM 5160 O O . VAL B 1 228 ? -9.859 9.398 4.035 1 98.56 228 VAL B O 1
ATOM 5163 N N . VAL B 1 229 ? -8.18 10.594 3.221 1 97 229 VAL B N 1
ATOM 5164 C CA . VAL B 1 229 ? -7.359 9.477 2.764 1 97 229 VAL B CA 1
ATOM 5165 C C . VAL B 1 229 ? -6.125 9.344 3.652 1 97 229 VAL B C 1
ATOM 5167 O O . VAL B 1 229 ? -5.211 10.164 3.584 1 97 229 VAL B O 1
ATOM 5170 N N . PRO B 1 230 ? -6.027 8.336 4.406 1 95.81 230 PRO B N 1
ATOM 5171 C CA . PRO B 1 230 ? -5.047 8.258 5.496 1 95.81 230 PRO B CA 1
ATOM 5172 C C . PRO B 1 230 ? -3.611 8.414 5.004 1 95.81 230 PRO B C 1
ATOM 5174 O O . PRO B 1 230 ? -2.84 9.188 5.57 1 95.81 230 PRO B O 1
ATOM 5177 N N . GLU B 1 231 ? -3.189 7.762 3.979 1 92.19 231 GLU B N 1
ATOM 5178 C CA . GLU B 1 231 ? -1.782 7.676 3.598 1 92.19 231 GLU B CA 1
ATOM 5179 C C . GLU B 1 231 ? -1.396 8.812 2.656 1 92.19 231 GLU B C 1
ATOM 5181 O O . GLU B 1 231 ? -0.215 9.008 2.361 1 92.19 231 GLU B O 1
ATOM 5186 N N . ALA B 1 232 ? -2.375 9.547 2.229 1 93.06 232 ALA B N 1
ATOM 5187 C CA . ALA B 1 232 ? -2.113 10.508 1.157 1 93.06 232 ALA B CA 1
ATOM 5188 C C . ALA B 1 232 ? -1.892 11.906 1.718 1 93.06 232 ALA B C 1
ATOM 5190 O O . ALA B 1 232 ? -2.215 12.18 2.877 1 93.06 232 ALA B O 1
ATOM 5191 N N . TYR B 1 233 ? -1.326 12.719 0.885 1 92.5 233 TYR B N 1
ATOM 5192 C CA . TYR B 1 233 ? -1.215 14.133 1.201 1 92.5 233 TYR B CA 1
ATOM 5193 C C . TYR B 1 233 ? -2.57 14.828 1.098 1 92.5 233 TYR B C 1
ATOM 5195 O O . TYR B 1 233 ? -3.533 14.242 0.596 1 92.5 233 TYR B O 1
ATOM 5203 N N . GLY B 1 234 ? -2.605 16.062 1.531 1 93 234 GLY B N 1
ATOM 5204 C CA . GLY B 1 234 ? -3.844 16.797 1.764 1 93 234 GLY B CA 1
ATOM 5205 C C . GLY B 1 234 ? -4.699 16.922 0.518 1 93 234 GLY B C 1
ATOM 5206 O O . GLY B 1 234 ? -5.93 16.984 0.605 1 93 234 GLY B O 1
ATOM 5207 N N . PHE B 1 235 ? -4.082 16.922 -0.676 1 91.81 235 PHE B N 1
ATOM 5208 C CA . PHE B 1 235 ? -4.84 17.172 -1.896 1 91.81 235 PHE B CA 1
ATOM 5209 C C . PHE B 1 235 ? -5.793 16.016 -2.188 1 91.81 235 PHE B C 1
ATOM 5211 O O . PHE B 1 235 ? -6.727 16.156 -2.979 1 91.81 235 PHE B O 1
ATOM 5218 N N . LYS B 1 236 ? -5.559 14.906 -1.547 1 95.56 236 LYS B N 1
ATOM 5219 C CA . LYS B 1 236 ? -6.457 13.766 -1.729 1 95.56 236 LYS B CA 1
ATOM 5220 C C . LYS B 1 236 ? -7.633 13.836 -0.759 1 95.56 236 LYS B C 1
ATOM 5222 O O . LYS B 1 236 ? -8.641 13.141 -0.943 1 95.56 236 LYS B O 1
ATOM 5227 N N . SER B 1 237 ? -7.531 14.594 0.275 1 96.94 237 SER B N 1
ATOM 5228 C CA . SER B 1 237 ? -8.555 14.719 1.303 1 96.94 237 SER B CA 1
ATOM 5229 C C . SER B 1 237 ? -9.438 15.938 1.06 1 96.94 237 SER B C 1
ATOM 5231 O O . SER B 1 237 ? -9.406 16.891 1.833 1 96.94 237 SER B O 1
ATOM 5233 N N . ILE B 1 238 ? -10.273 15.82 0.129 1 97.06 238 ILE B N 1
ATOM 5234 C CA . ILE B 1 238 ? -11.023 16.938 -0.426 1 97.06 238 ILE B CA 1
ATOM 5235 C C . ILE B 1 238 ? -12.078 17.406 0.576 1 97.06 238 ILE B C 1
ATOM 5237 O O . ILE B 1 238 ? -12.812 16.594 1.132 1 97.06 238 ILE B O 1
ATOM 5241 N N . LYS B 1 239 ? -12.148 18.719 0.76 1 97.06 239 LYS B N 1
ATOM 5242 C CA . LYS B 1 239 ? -13.148 19.359 1.606 1 97.06 239 LYS B CA 1
ATOM 5243 C C . LYS B 1 239 ? -14.484 19.5 0.875 1 97.06 239 LYS B C 1
ATOM 5245 O O . LYS B 1 239 ? -14.523 19.531 -0.357 1 97.06 239 LYS B O 1
ATOM 5250 N N . TRP B 1 240 ? -15.586 19.609 1.679 1 98 240 TRP B N 1
ATOM 5251 C CA . TRP B 1 240 ? -16.922 19.891 1.177 1 98 240 TRP B CA 1
ATOM 5252 C C . TRP B 1 240 ? -17.312 18.906 0.075 1 98 240 TRP B C 1
ATOM 5254 O O . TRP B 1 240 ? -17.75 19.312 -1.006 1 98 240 TRP B O 1
ATOM 5264 N N . LEU B 1 241 ? -17.078 17.641 0.343 1 98.25 241 LEU B N 1
ATOM 5265 C CA . LEU B 1 241 ? -17.312 16.578 -0.635 1 98.25 241 LEU B CA 1
ATOM 5266 C C . LEU B 1 241 ? -18.734 16.641 -1.183 1 98.25 241 LEU B C 1
ATOM 5268 O O . LEU B 1 241 ? -19.688 16.781 -0.418 1 98.25 241 LEU B O 1
ATOM 5272 N N . SER B 1 242 ? -18.891 16.484 -2.518 1 96.38 242 SER B N 1
ATOM 5273 C CA . SER B 1 242 ? -20.203 16.641 -3.137 1 96.38 242 SER B CA 1
ATOM 5274 C C . SER B 1 242 ? -20.516 15.477 -4.066 1 96.38 242 SER B C 1
ATOM 5276 O O . SER B 1 242 ? -21.672 15.062 -4.184 1 96.38 242 SER B O 1
ATOM 5278 N N . HIS B 1 243 ? -19.453 14.953 -4.75 1 96.94 243 HIS B N 1
ATOM 5279 C CA . HIS B 1 243 ? -19.703 13.922 -5.75 1 96.94 243 HIS B CA 1
ATOM 5280 C C . HIS B 1 243 ? -18.656 12.805 -5.66 1 96.94 243 HIS B C 1
ATOM 5282 O O . HIS B 1 243 ? -17.484 13.07 -5.379 1 96.94 243 HIS B O 1
ATOM 5288 N N . VAL B 1 244 ? -19.109 11.633 -5.938 1 97.75 244 VAL B N 1
ATOM 5289 C CA . VAL B 1 244 ? -18.266 10.469 -6.199 1 97.75 244 VAL B CA 1
ATOM 5290 C C . VAL B 1 244 ? -18.672 9.828 -7.52 1 97.75 244 VAL B C 1
ATOM 5292 O O . VAL B 1 244 ? -19.859 9.609 -7.777 1 97.75 244 VAL B O 1
ATOM 5295 N N . PHE B 1 245 ? -17.75 9.617 -8.375 1 96.38 245 PHE B N 1
ATOM 5296 C CA . PHE B 1 245 ? -17.969 8.977 -9.664 1 96.38 245 PHE B CA 1
ATOM 5297 C C . PHE B 1 245 ? -17.25 7.633 -9.734 1 96.38 245 PHE B C 1
ATOM 5299 O O . PHE B 1 245 ? -16.047 7.547 -9.453 1 96.38 245 PHE B O 1
ATOM 5306 N N . LEU B 1 246 ? -17.969 6.609 -10.039 1 93.69 246 LEU B N 1
ATOM 5307 C CA . LEU B 1 246 ? -17.375 5.297 -10.266 1 93.69 246 LEU B CA 1
ATOM 5308 C C . LEU B 1 246 ? -17 5.117 -11.734 1 93.69 246 LEU B C 1
ATOM 5310 O O . LEU B 1 246 ? -17.797 5.418 -12.625 1 93.69 246 LEU B O 1
ATOM 5314 N N . SER B 1 247 ? -15.75 4.664 -11.953 1 90.75 247 SER B N 1
ATOM 5315 C CA . SER B 1 247 ? -15.242 4.645 -13.32 1 90.75 247 SER B CA 1
ATOM 5316 C C . SER B 1 247 ? -14.578 3.312 -13.648 1 90.75 247 SER B C 1
ATOM 5318 O O . SER B 1 247 ? -13.969 2.689 -12.773 1 90.75 247 SER B O 1
ATOM 5320 N N . ASN B 1 248 ? -14.633 2.922 -14.961 1 86.69 248 ASN B N 1
ATOM 5321 C CA . ASN B 1 248 ? -13.875 1.787 -15.477 1 86.69 248 ASN B CA 1
ATOM 5322 C C . ASN B 1 248 ? -12.539 2.23 -16.062 1 86.69 248 ASN B C 1
ATOM 5324 O O . ASN B 1 248 ? -11.789 1.41 -16.609 1 86.69 248 ASN B O 1
ATOM 5328 N N . ARG B 1 249 ? -12.273 3.484 -15.914 1 86.06 249 ARG B N 1
ATOM 5329 C CA . ARG B 1 249 ? -11 4.016 -16.391 1 86.06 249 ARG B CA 1
ATOM 5330 C C . ARG B 1 249 ? -9.875 3.697 -15.422 1 86.06 249 ARG B C 1
ATOM 5332 O O . ARG B 1 249 ? -10.055 3.771 -14.203 1 86.06 249 ARG B O 1
ATOM 5339 N N . VAL B 1 250 ? -8.68 3.434 -16.031 1 85.5 250 VAL B N 1
ATOM 5340 C CA . VAL B 1 250 ? -7.527 3.084 -15.219 1 85.5 250 VAL B CA 1
ATOM 5341 C C . VAL B 1 250 ? -6.777 4.352 -14.812 1 85.5 250 VAL B C 1
ATOM 5343 O O . VAL B 1 250 ? -6.199 4.422 -13.727 1 85.5 250 VAL B O 1
ATOM 5346 N N . ASN B 1 251 ? -6.832 5.383 -15.625 1 88.5 251 ASN B N 1
ATOM 5347 C CA . ASN B 1 251 ? -5.977 6.551 -15.453 1 88.5 251 ASN B CA 1
ATOM 5348 C C . ASN B 1 251 ? -6.629 7.598 -14.555 1 88.5 251 ASN B C 1
ATOM 5350 O O . ASN B 1 251 ? -7.84 7.82 -14.633 1 88.5 251 ASN B O 1
ATOM 5354 N N . ALA B 1 252 ? -5.777 8.258 -13.758 1 90 252 ALA B N 1
ATOM 5355 C CA . ALA B 1 252 ? -6.207 9.281 -12.812 1 90 252 ALA B CA 1
ATOM 5356 C C . ALA B 1 252 ? -6.578 10.578 -13.539 1 90 252 ALA B C 1
ATOM 5358 O O . ALA B 1 252 ? -6.16 10.789 -14.68 1 90 252 ALA B O 1
ATOM 5359 N N . ASN B 1 253 ? -7.383 11.391 -12.875 1 88.62 253 ASN B N 1
ATOM 5360 C CA . ASN B 1 253 ? -7.781 12.695 -13.398 1 88.62 253 ASN B CA 1
ATOM 5361 C C . ASN B 1 253 ? -7.582 13.797 -12.359 1 88.62 253 ASN B C 1
ATOM 5363 O O . ASN B 1 253 ? -8.242 14.836 -12.414 1 88.62 253 ASN B O 1
ATOM 5367 N N . ASP B 1 254 ? -6.738 13.602 -11.453 1 91.56 254 ASP B N 1
ATOM 5368 C CA . ASP B 1 254 ? -6.516 14.508 -10.336 1 91.56 254 ASP B CA 1
ATOM 5369 C C . ASP B 1 254 ? -6.148 15.906 -10.828 1 91.56 254 ASP B C 1
ATOM 5371 O O . ASP B 1 254 ? -5.352 16.062 -11.758 1 91.56 254 ASP B O 1
ATOM 5375 N N . THR B 1 255 ? -6.773 16.875 -10.148 1 90.56 255 THR B N 1
ATOM 5376 C CA . THR B 1 255 ? -6.336 18.25 -10.367 1 90.56 255 THR B CA 1
ATOM 5377 C C . THR B 1 255 ? -4.863 18.406 -10 1 90.56 255 THR B C 1
ATOM 5379 O O . THR B 1 255 ? -4.426 17.953 -8.945 1 90.56 255 THR B O 1
ATOM 5382 N N . TYR B 1 256 ? -4.008 18.906 -10.883 1 84.69 256 TYR B N 1
ATOM 5383 C CA . TYR B 1 256 ? -2.582 19.172 -10.727 1 84.69 256 TYR B CA 1
ATOM 5384 C C . TYR B 1 256 ? -1.784 17.875 -10.68 1 84.69 256 TYR B C 1
ATOM 5386 O O . TYR B 1 256 ? -0.666 17.844 -10.164 1 84.69 256 TYR B O 1
ATOM 5394 N N . GLY B 1 257 ? -2.348 16.781 -11.102 1 81.88 257 GLY B N 1
ATOM 5395 C CA . GLY B 1 257 ? -1.656 15.5 -11.109 1 81.88 257 GLY B CA 1
ATOM 5396 C C . GLY B 1 257 ? -0.41 15.5 -11.977 1 81.88 257 GLY B C 1
ATOM 5397 O O . GLY B 1 257 ? 0.555 14.797 -11.688 1 81.88 257 GLY B O 1
ATOM 5398 N N . GLU B 1 258 ? -0.397 16.203 -13.016 1 76.31 258 GLU B N 1
ATOM 5399 C CA . GLU B 1 258 ? 0.761 16.266 -13.898 1 76.31 258 GLU B CA 1
ATOM 5400 C C . GLU B 1 258 ? 1.628 17.484 -13.586 1 76.31 258 GLU B C 1
ATOM 5402 O O . GLU B 1 258 ? 2.572 17.781 -14.312 1 76.31 258 GLU B O 1
ATOM 5407 N N . LYS B 1 259 ? 1.358 18.141 -12.516 1 81.44 259 LYS B N 1
ATOM 5408 C CA . LYS B 1 259 ? 2.109 19.312 -12.07 1 81.44 259 LYS B CA 1
ATOM 5409 C C . LYS B 1 259 ? 2.705 19.094 -10.688 1 81.44 259 LYS B C 1
ATOM 5411 O O . LYS B 1 259 ? 3.65 18.312 -10.523 1 81.44 259 LYS B O 1
ATOM 5416 N N . ASN B 1 260 ? 2.033 19.625 -9.711 1 75.38 260 ASN B N 1
ATOM 5417 C CA . ASN B 1 260 ? 2.67 19.656 -8.398 1 75.38 260 ASN B CA 1
ATOM 5418 C C . ASN B 1 260 ? 2.211 18.484 -7.527 1 75.38 260 ASN B C 1
ATOM 5420 O O . ASN B 1 260 ? 2.793 18.234 -6.473 1 75.38 260 ASN B O 1
ATOM 5424 N N . ASN B 1 261 ? 1.188 17.859 -7.977 1 78.69 261 ASN B N 1
ATOM 5425 C CA . ASN B 1 261 ? 0.667 16.766 -7.152 1 78.69 261 ASN B CA 1
ATOM 5426 C C . ASN B 1 261 ? 1.104 15.406 -7.68 1 78.69 261 ASN B C 1
ATOM 5428 O O . ASN B 1 261 ? 0.942 15.109 -8.867 1 78.69 261 ASN B O 1
ATOM 5432 N N . ASP B 1 262 ? 1.703 14.664 -6.875 1 85.06 262 ASP B N 1
ATOM 5433 C CA . ASP B 1 262 ? 1.982 13.266 -7.191 1 85.06 262 ASP B CA 1
ATOM 5434 C C . ASP B 1 262 ? 0.859 12.359 -6.695 1 85.06 262 ASP B C 1
ATOM 5436 O O . ASP B 1 262 ? 0.78 12.055 -5.504 1 85.06 262 ASP B O 1
ATOM 5440 N N . VAL B 1 263 ? 0.131 11.867 -7.656 1 88.94 263 VAL B N 1
ATOM 5441 C CA . VAL B 1 263 ? -1.138 11.195 -7.402 1 88.94 263 VAL B CA 1
ATOM 5442 C C . VAL B 1 263 ? -0.895 9.93 -6.582 1 88.94 263 VAL B C 1
ATOM 5444 O O . VAL B 1 263 ? -1.748 9.516 -5.793 1 88.94 263 VAL B O 1
ATOM 5447 N N . ASP B 1 264 ? 0.277 9.391 -6.664 1 86.81 264 ASP B N 1
ATOM 5448 C CA . ASP B 1 264 ? 0.524 8.086 -6.059 1 86.81 264 ASP B CA 1
ATOM 5449 C C . ASP B 1 264 ? 1.451 8.211 -4.852 1 86.81 264 ASP B C 1
ATOM 5451 O O . ASP B 1 264 ? 1.851 7.199 -4.266 1 86.81 264 ASP B O 1
ATOM 5455 N N . SER B 1 265 ? 1.802 9.391 -4.477 1 84.25 265 SER B N 1
ATOM 5456 C CA . SER B 1 265 ? 2.779 9.547 -3.404 1 84.25 265 SER B CA 1
ATOM 5457 C C . SER B 1 265 ? 2.123 9.406 -2.035 1 84.25 265 SER B C 1
ATOM 5459 O O . SER B 1 265 ? 1.181 10.133 -1.715 1 84.25 265 SER B O 1
ATOM 5461 N N . PRO B 1 266 ? 2.641 8.508 -1.254 1 86.31 266 PRO B N 1
ATOM 5462 C CA . PRO B 1 266 ? 2.176 8.445 0.133 1 86.31 266 PRO B CA 1
ATOM 5463 C C . PRO B 1 266 ? 2.941 9.391 1.059 1 86.31 266 PRO B C 1
ATOM 5465 O O . PRO B 1 266 ? 4.004 9.898 0.688 1 86.31 266 PRO B O 1
ATOM 5468 N N . LEU B 1 267 ? 2.336 9.547 2.229 1 89.62 267 LEU B N 1
ATOM 5469 C CA . LEU B 1 267 ? 2.988 10.375 3.234 1 89.62 267 LEU B CA 1
ATOM 5470 C C . LEU B 1 267 ? 4.398 9.875 3.523 1 89.62 267 LEU B C 1
ATOM 5472 O O . LEU B 1 267 ? 4.59 8.703 3.854 1 89.62 267 LEU B O 1
ATOM 5476 N N . LYS B 1 268 ? 5.344 10.758 3.426 1 88.88 268 LYS B N 1
ATOM 5477 C CA . LYS B 1 268 ? 6.738 10.422 3.686 1 88.88 268 LYS B CA 1
ATOM 5478 C C . LYS B 1 268 ? 7.105 10.688 5.145 1 88.88 268 LYS B C 1
ATOM 5480 O O . LYS B 1 268 ? 6.477 11.516 5.805 1 88.88 268 LYS B O 1
ATOM 5485 N N . THR B 1 269 ? 8.078 9.969 5.539 1 91.5 269 THR B N 1
ATOM 5486 C CA . THR B 1 269 ? 8.68 10.234 6.84 1 91.5 269 THR B CA 1
ATOM 5487 C C . THR B 1 269 ? 9.797 11.273 6.715 1 91.5 269 THR B C 1
ATOM 5489 O O . THR B 1 269 ? 10.719 11.109 5.922 1 91.5 269 THR B O 1
ATOM 5492 N N . PHE B 1 270 ? 9.656 12.367 7.449 1 92.75 270 PHE B N 1
ATOM 5493 C CA . PHE B 1 270 ? 10.672 13.406 7.453 1 92.75 270 PHE B CA 1
ATOM 5494 C C . PHE B 1 270 ? 10.617 14.211 8.75 1 92.75 270 PHE B C 1
ATOM 5496 O O . PHE B 1 270 ? 9.703 14.031 9.555 1 92.75 270 PHE B O 1
ATOM 5503 N N . CYS B 1 271 ? 11.68 15 8.945 1 94.5 271 CYS B N 1
ATOM 5504 C CA . CYS B 1 271 ? 11.648 15.836 10.141 1 94.5 271 CYS B CA 1
ATOM 5505 C C . CYS B 1 271 ? 12.086 17.266 9.82 1 94.5 271 CYS B C 1
ATOM 5507 O O . CYS B 1 271 ? 12.672 17.516 8.766 1 94.5 271 CYS B O 1
ATOM 5509 N N . GLU B 1 272 ? 11.703 18.141 10.672 1 94.12 272 GLU B N 1
ATOM 5510 C CA . GLU B 1 272 ? 12.062 19.562 10.633 1 94.12 272 GLU B CA 1
ATOM 5511 C C . GLU B 1 272 ? 12.375 20.094 12.023 1 94.12 272 GLU B C 1
ATOM 5513 O O . GLU B 1 272 ? 11.883 19.562 13.023 1 94.12 272 GLU B O 1
ATOM 5518 N N . THR B 1 273 ? 13.172 21.156 12.023 1 96.25 273 THR B N 1
ATOM 5519 C CA . THR B 1 273 ? 13.531 21.828 13.266 1 96.25 273 THR B CA 1
ATOM 5520 C C . THR B 1 273 ? 12.477 22.875 13.633 1 96.25 273 THR B C 1
ATOM 5522 O O . THR B 1 273 ? 12 23.609 12.773 1 96.25 273 THR B O 1
ATOM 5525 N N . ILE B 1 274 ? 12.109 22.875 14.891 1 95.5 274 ILE B N 1
ATOM 5526 C CA . ILE B 1 274 ? 11.148 23.859 15.383 1 95.5 274 ILE B CA 1
ATOM 5527 C C . ILE B 1 274 ? 11.883 24.969 16.125 1 95.5 274 ILE B C 1
ATOM 5529 O O . ILE B 1 274 ? 11.641 26.156 15.867 1 95.5 274 ILE B O 1
ATOM 5533 N N . SER B 1 275 ? 12.773 24.547 17.031 1 95.19 275 SER B N 1
ATOM 5534 C CA . SER B 1 275 ? 13.453 25.547 17.859 1 95.19 275 SER B CA 1
ATOM 5535 C C . SER B 1 275 ? 14.961 25.328 17.844 1 95.19 275 SER B C 1
ATOM 5537 O O . SER B 1 275 ? 15.438 24.234 18.188 1 95.19 275 SER B O 1
ATOM 5539 N N . LEU B 1 276 ? 15.648 26.328 17.422 1 95.12 276 LEU B N 1
ATOM 5540 C CA . LEU B 1 276 ? 17.109 26.469 17.469 1 95.12 276 LEU B CA 1
ATOM 5541 C C . LEU B 1 276 ? 17.5 27.938 17.531 1 95.12 276 LEU B C 1
ATOM 5543 O O . LEU B 1 276 ? 17.172 28.719 16.641 1 95.12 276 LEU B O 1
ATOM 5547 N N . PRO B 1 277 ? 18.188 28.266 18.625 1 93.44 277 PRO B N 1
ATOM 5548 C CA . PRO B 1 277 ? 18.578 29.688 18.719 1 93.44 277 PRO B CA 1
ATOM 5549 C C . PRO B 1 277 ? 19.469 30.109 17.562 1 93.44 277 PRO B C 1
ATOM 5551 O O . PRO B 1 277 ? 20.375 29.375 17.172 1 93.44 277 PRO B O 1
ATOM 5554 N N . LYS B 1 278 ? 19.203 31.297 17.109 1 94.38 278 LYS B N 1
ATOM 5555 C CA . LYS B 1 278 ? 20 31.828 16 1 94.38 278 LYS B CA 1
ATOM 5556 C C . LYS B 1 278 ? 21.406 32.219 16.469 1 94.38 278 LYS B C 1
ATOM 5558 O O . LYS B 1 278 ? 22.359 32.156 15.711 1 94.38 278 LYS B O 1
ATOM 5563 N N . THR B 1 279 ? 21.453 32.719 17.688 1 95.69 279 THR B N 1
ATOM 5564 C CA . THR B 1 279 ? 22.719 33.094 18.312 1 95.69 279 THR B CA 1
ATOM 5565 C C . THR B 1 279 ? 22.859 32.406 19.672 1 95.69 279 THR B C 1
ATOM 5567 O O . THR B 1 279 ? 21.938 32.438 20.484 1 95.69 279 THR B O 1
ATOM 5570 N N . VAL B 1 280 ? 24.031 31.797 19.875 1 94.56 280 VAL B N 1
ATOM 5571 C CA . VAL B 1 280 ? 24.312 31.047 21.094 1 94.56 280 VAL B CA 1
ATOM 5572 C C . VAL B 1 280 ? 25.625 31.531 21.703 1 94.56 280 VAL B C 1
ATOM 5574 O O . VAL B 1 280 ? 26.531 31.953 20.984 1 94.56 280 VAL B O 1
ATOM 5577 N N . LYS B 1 281 ? 25.656 31.5 23 1 94.75 281 LYS B N 1
ATOM 5578 C CA . LYS B 1 281 ? 26.922 31.812 23.688 1 94.75 281 LYS B CA 1
ATOM 5579 C C . LYS B 1 281 ? 27.906 30.641 23.578 1 94.75 281 LYS B C 1
ATOM 5581 O O . LYS B 1 281 ? 27.5 29.484 23.641 1 94.75 281 LYS B O 1
ATOM 5586 N N . PRO B 1 282 ? 29.188 31.047 23.484 1 95.81 282 PRO B N 1
ATOM 5587 C CA . PRO B 1 282 ? 30.188 30 23.391 1 95.81 282 PRO B CA 1
ATOM 5588 C C . PRO B 1 282 ? 30.203 29.078 24.609 1 95.81 282 PRO B C 1
ATOM 5590 O O . PRO B 1 282 ? 30.047 29.562 25.75 1 95.81 282 PRO B O 1
ATOM 5593 N N . GLY B 1 283 ? 30.297 27.828 24.359 1 93.38 283 GLY B N 1
ATOM 5594 C CA . GLY B 1 283 ? 30.547 26.875 25.422 1 93.38 283 GLY B CA 1
ATOM 5595 C C . GLY B 1 283 ? 29.266 26.422 26.125 1 93.38 283 GLY B C 1
ATOM 5596 O O . GLY B 1 283 ? 29.312 25.531 26.969 1 93.38 283 GLY B O 1
ATOM 5597 N N . GLN B 1 284 ? 28.188 26.984 25.844 1 93.12 284 GLN B N 1
ATOM 5598 C CA . GLN B 1 284 ? 26.938 26.609 26.469 1 93.12 284 GLN B CA 1
ATOM 5599 C C . GLN B 1 284 ? 26.203 25.531 25.656 1 93.12 284 GLN B C 1
ATOM 5601 O O . GLN B 1 284 ? 26.203 25.578 24.422 1 93.12 284 GLN B O 1
ATOM 5606 N N . PRO B 1 285 ? 25.656 24.625 26.391 1 94.75 285 PRO B N 1
ATOM 5607 C CA . PRO B 1 285 ? 24.844 23.641 25.656 1 94.75 285 PRO B CA 1
ATOM 5608 C C . PRO B 1 285 ? 23.703 24.281 24.875 1 94.75 285 PRO B C 1
ATOM 5610 O O . PRO B 1 285 ? 23.156 25.312 25.297 1 94.75 285 PRO B O 1
ATOM 5613 N N . ILE B 1 286 ? 23.328 23.734 23.766 1 96.62 286 ILE B N 1
ATOM 5614 C CA . ILE B 1 286 ? 22.344 24.312 22.859 1 96.62 286 ILE B CA 1
ATOM 5615 C C . ILE B 1 286 ? 21.141 23.375 22.75 1 96.62 286 ILE B C 1
ATOM 5617 O O . ILE B 1 286 ? 21.219 22.328 22.094 1 96.62 286 ILE B O 1
ATOM 5621 N N . PRO B 1 287 ? 20 23.75 23.328 1 96.69 287 PRO B N 1
ATOM 5622 C CA . PRO B 1 287 ? 18.781 22.922 23.188 1 96.69 287 PRO B CA 1
ATOM 5623 C C . PRO B 1 287 ? 18.141 23.078 21.797 1 96.69 287 PRO B C 1
ATOM 5625 O O . PRO B 1 287 ? 18 24.188 21.297 1 96.69 287 PRO B O 1
ATOM 5628 N N . VAL B 1 288 ? 17.797 21.938 21.188 1 97.88 288 VAL B N 1
ATOM 5629 C CA . VAL B 1 288 ? 17.156 21.938 19.875 1 97.88 288 VAL B CA 1
ATOM 5630 C C . VAL B 1 288 ? 15.922 21.016 19.906 1 97.88 288 VAL B C 1
ATOM 5632 O O . VAL B 1 288 ? 15.961 19.938 20.5 1 97.88 288 VAL B O 1
ATOM 5635 N N . THR B 1 289 ? 14.805 21.5 19.328 1 98.12 289 THR B N 1
ATOM 5636 C CA . THR B 1 289 ? 13.617 20.672 19.188 1 98.12 289 THR B CA 1
ATOM 5637 C C . THR B 1 289 ? 13.086 20.703 17.75 1 98.12 289 THR B C 1
ATOM 5639 O O . THR B 1 289 ? 13.414 21.625 17 1 98.12 289 THR B O 1
ATOM 5642 N N . GLY B 1 290 ? 12.383 19.719 17.406 1 97.44 290 GLY B N 1
ATOM 5643 C CA . GLY B 1 290 ? 11.688 19.641 16.141 1 97.44 290 GLY B CA 1
ATOM 5644 C C . GLY B 1 290 ? 10.555 18.641 16.125 1 97.44 290 GLY B C 1
ATOM 5645 O O . GLY B 1 290 ? 10.125 18.172 17.188 1 97.44 290 GLY B O 1
ATOM 5646 N N . TYR B 1 291 ? 10 18.438 14.945 1 96.69 291 TYR B N 1
ATOM 5647 C CA . TYR B 1 291 ? 9.016 17.375 14.75 1 96.69 291 TYR B CA 1
ATOM 5648 C C . TYR B 1 291 ? 9.391 16.484 13.578 1 96.69 291 TYR B C 1
ATOM 5650 O O . TYR B 1 291 ? 10.188 16.875 12.727 1 96.69 291 TYR B O 1
ATOM 5658 N N . ALA B 1 292 ? 8.914 15.289 13.648 1 96.94 292 ALA B N 1
ATOM 5659 C CA . ALA B 1 292 ? 8.984 14.344 12.531 1 96.94 292 ALA B CA 1
ATOM 5660 C C . ALA B 1 292 ? 7.59 13.93 12.07 1 96.94 292 ALA B C 1
ATOM 5662 O O . ALA B 1 292 ? 6.742 13.562 12.891 1 96.94 292 ALA B O 1
ATOM 5663 N N . GLN B 1 293 ? 7.301 14.117 10.82 1 96 293 GLN B N 1
ATOM 5664 C CA . GLN B 1 293 ? 6.168 13.422 10.227 1 96 293 GLN B CA 1
ATOM 5665 C C . GLN B 1 293 ? 6.449 11.922 10.102 1 96 293 GLN B C 1
ATOM 5667 O O . GLN B 1 293 ? 7.492 11.523 9.578 1 96 293 GLN B O 1
ATOM 5672 N N . VAL B 1 294 ? 5.531 11.203 10.625 1 95.38 294 VAL B N 1
ATOM 5673 C CA . VAL B 1 294 ? 5.66 9.75 10.539 1 95.38 294 VAL B CA 1
ATOM 5674 C C . VAL B 1 294 ? 4.805 9.227 9.391 1 95.38 294 VAL B C 1
ATOM 5676 O O . VAL B 1 294 ? 3.592 9.055 9.539 1 95.38 294 VAL B O 1
ATOM 5679 N N . GLY B 1 295 ? 5.422 8.922 8.297 1 91.81 295 GLY B N 1
ATOM 5680 C CA . GLY B 1 295 ? 4.723 8.445 7.113 1 91.81 295 GLY B CA 1
ATOM 5681 C C . GLY B 1 295 ? 4.402 6.965 7.16 1 91.81 295 GLY B C 1
ATOM 5682 O O . GLY B 1 295 ? 4.328 6.375 8.242 1 91.81 295 GLY B O 1
ATOM 5683 N N . ILE B 1 296 ? 4.176 6.43 6.008 1 87.5 296 ILE B N 1
ATOM 5684 C CA . ILE B 1 296 ? 3.711 5.051 5.918 1 87.5 296 ILE B CA 1
ATOM 5685 C C . ILE B 1 296 ? 4.836 4.102 6.324 1 87.5 296 ILE B C 1
ATOM 5687 O O . ILE B 1 296 ? 4.578 2.994 6.801 1 87.5 296 ILE B O 1
ATOM 5691 N N . SER B 1 297 ? 6.059 4.555 6.168 1 85.69 297 SER B N 1
ATOM 5692 C CA . SER B 1 297 ? 7.195 3.678 6.445 1 85.69 297 SER B CA 1
ATOM 5693 C C . SER B 1 297 ? 7.566 3.705 7.922 1 85.69 297 SER B C 1
ATOM 5695 O O . SER B 1 297 ? 8.469 2.982 8.352 1 85.69 297 SER B O 1
ATOM 5697 N N . GLY B 1 298 ? 6.906 4.559 8.703 1 90.62 298 GLY B N 1
ATOM 5698 C CA . GLY B 1 298 ? 7.191 4.637 10.125 1 90.62 298 GLY B CA 1
ATOM 5699 C C . GLY B 1 298 ? 8.414 5.48 10.438 1 90.62 298 GLY B C 1
ATOM 5700 O O . GLY B 1 298 ? 8.938 6.18 9.57 1 90.62 298 GLY B O 1
ATOM 5701 N N . LEU B 1 299 ? 8.758 5.488 11.648 1 95.5 299 LEU B N 1
ATOM 5702 C CA . LEU B 1 299 ? 9.883 6.262 12.148 1 95.5 299 LEU B CA 1
ATOM 5703 C C . LEU B 1 299 ? 10.68 5.461 13.172 1 95.5 299 LEU B C 1
ATOM 5705 O O . LEU B 1 299 ? 10.148 5.094 14.227 1 95.5 299 LEU B O 1
ATOM 5709 N N . LYS B 1 300 ? 11.938 5.293 12.891 1 95 300 LYS B N 1
ATOM 5710 C CA . LYS B 1 300 ? 12.805 4.547 13.797 1 95 300 LYS B CA 1
ATOM 5711 C C . LYS B 1 300 ? 13.703 5.488 14.594 1 95 300 LYS B C 1
ATOM 5713 O O . LYS B 1 300 ? 13.867 5.32 15.805 1 95 300 LYS B O 1
ATOM 5718 N N . LYS B 1 301 ? 14.32 6.48 13.891 1 97.81 301 LYS B N 1
ATOM 5719 C CA . LYS B 1 301 ? 15.234 7.414 14.547 1 97.81 301 LYS B CA 1
ATOM 5720 C C . LYS B 1 301 ? 15.102 8.812 13.953 1 97.81 301 LYS B C 1
ATOM 5722 O O . LYS B 1 301 ? 14.656 8.977 12.812 1 97.81 301 LYS B O 1
ATOM 5727 N N . VAL B 1 302 ? 15.469 9.703 14.758 1 98.31 302 VAL B N 1
ATOM 5728 C CA . VAL B 1 302 ? 15.852 11.039 14.312 1 98.31 302 VAL B CA 1
ATOM 5729 C C . VAL B 1 302 ? 17.312 11.297 14.641 1 98.31 302 VAL B C 1
ATOM 5731 O O . VAL B 1 302 ? 17.766 11.016 15.758 1 98.31 302 VAL B O 1
ATOM 5734 N N . GLN B 1 303 ? 18.016 11.789 13.625 1 98.25 303 GLN B N 1
ATOM 5735 C CA . GLN B 1 303 ? 19.438 12.07 13.844 1 98.25 303 GLN B CA 1
ATOM 5736 C C . GLN B 1 303 ? 19.766 13.531 13.555 1 98.25 303 GLN B C 1
ATOM 5738 O O . GLN B 1 303 ? 19.047 14.188 12.781 1 98.25 303 GLN B O 1
ATOM 5743 N N . VAL B 1 304 ? 20.859 13.969 14.234 1 98.19 304 VAL B N 1
ATOM 5744 C CA . VAL B 1 304 ? 21.234 15.375 14.086 1 98.19 304 VAL B CA 1
ATOM 5745 C C . VAL B 1 304 ? 22.734 15.477 13.875 1 98.19 304 VAL B C 1
ATOM 5747 O O . VAL B 1 304 ? 23.5 14.586 14.266 1 98.19 304 VAL B O 1
ATOM 5750 N N . TRP B 1 305 ? 23.094 16.531 13.156 1 96.56 305 TRP B N 1
ATOM 5751 C CA . TRP B 1 305 ? 24.5 16.812 12.875 1 96.56 305 TRP B CA 1
ATOM 5752 C C . TRP B 1 305 ? 24.75 18.312 12.789 1 96.56 305 TRP B C 1
ATOM 5754 O O . TRP B 1 305 ? 23.969 19.047 12.18 1 96.56 305 TRP B O 1
ATOM 5764 N N . VAL B 1 306 ? 25.781 18.75 13.516 1 96.19 306 VAL B N 1
ATOM 5765 C CA . VAL B 1 306 ? 26.203 20.141 13.445 1 96.19 306 VAL B CA 1
ATOM 5766 C C . VAL B 1 306 ? 27.562 20.25 12.758 1 96.19 306 VAL B C 1
ATOM 5768 O O . VAL B 1 306 ? 28.484 19.484 13.078 1 96.19 306 VAL B O 1
ATOM 5771 N N . GLN B 1 307 ? 27.609 21.156 11.836 1 94.69 307 GLN B N 1
ATOM 5772 C CA . GLN B 1 307 ? 28.859 21.359 11.094 1 94.69 307 GLN B CA 1
ATOM 5773 C C . GLN B 1 307 ? 29.312 22.812 11.172 1 94.69 307 GLN B C 1
ATOM 5775 O O . GLN B 1 307 ? 28.5 23.734 10.992 1 94.69 307 GLN B O 1
ATOM 5780 N N . ASN B 1 308 ? 30.578 22.938 11.469 1 94.81 308 ASN B N 1
ATOM 5781 C CA . ASN B 1 308 ? 31.188 24.266 11.32 1 94.81 308 ASN B CA 1
ATOM 5782 C C . ASN B 1 308 ? 31.312 24.656 9.852 1 94.81 308 ASN B C 1
ATOM 5784 O O . ASN B 1 308 ? 31.875 23.891 9.047 1 94.81 308 ASN B O 1
ATOM 5788 N N . ASP B 1 309 ? 30.859 25.797 9.523 1 93.69 309 ASP B N 1
ATOM 5789 C CA . ASP B 1 309 ? 30.781 26.188 8.125 1 93.69 309 ASP B CA 1
ATOM 5790 C C . ASP B 1 309 ? 32.188 26.344 7.527 1 93.69 309 ASP B C 1
ATOM 5792 O O . ASP B 1 309 ? 32.344 26.344 6.305 1 93.69 309 ASP B O 1
ATOM 5796 N N . ASP B 1 310 ? 33.156 26.438 8.352 1 90.88 310 ASP B N 1
ATOM 5797 C CA . ASP B 1 310 ? 34.531 26.594 7.891 1 90.88 310 ASP B CA 1
ATOM 5798 C C . ASP B 1 310 ? 35.156 25.234 7.613 1 90.88 310 ASP B C 1
ATOM 5800 O O . ASP B 1 310 ? 36.219 25.156 7.012 1 90.88 310 ASP B O 1
ATOM 5804 N N . GLU B 1 311 ? 34.5 24.234 8.055 1 86.25 311 GLU B N 1
ATOM 5805 C CA . GLU B 1 311 ? 35.062 22.891 7.855 1 86.25 311 GLU B CA 1
ATOM 5806 C C . GLU B 1 311 ? 34.75 22.375 6.449 1 86.25 311 GLU B C 1
ATOM 5808 O O . GLU B 1 311 ? 33.688 22.656 5.902 1 86.25 311 GLU B O 1
ATOM 5813 N N . GLU B 1 312 ? 35.688 21.719 5.871 1 79.62 312 GLU B N 1
ATOM 5814 C CA . GLU B 1 312 ? 35.5 21.125 4.547 1 79.62 312 GLU B CA 1
ATOM 5815 C C . GLU B 1 312 ? 34.531 19.969 4.582 1 79.62 312 GLU B C 1
ATOM 5817 O O . GLU B 1 312 ? 34.531 19.156 5.504 1 79.62 312 GLU B O 1
ATOM 5822 N N . ARG B 1 313 ? 33.594 19.984 3.734 1 74.19 313 ARG B N 1
ATOM 5823 C CA . ARG B 1 313 ? 32.656 18.891 3.572 1 74.19 313 ARG B CA 1
ATOM 5824 C C . ARG B 1 313 ? 33.281 17.703 2.85 1 74.19 313 ARG B C 1
ATOM 5826 O O . ARG B 1 313 ? 34.219 17.891 2.066 1 74.19 313 ARG B O 1
ATOM 5833 N N . VAL B 1 314 ? 32.875 16.531 3.291 1 72.44 314 VAL B N 1
ATOM 5834 C CA . VAL B 1 314 ? 33.344 15.352 2.588 1 72.44 314 VAL B CA 1
ATOM 5835 C C . VAL B 1 314 ? 32.938 15.422 1.118 1 72.44 314 VAL B C 1
ATOM 5837 O O . VAL B 1 314 ? 31.766 15.539 0.803 1 72.44 314 VAL B O 1
ATOM 5840 N N . ALA B 1 315 ? 33.875 15.445 0.235 1 75.31 315 ALA B N 1
ATOM 5841 C CA . ALA B 1 315 ? 33.625 15.484 -1.203 1 75.31 315 ALA B CA 1
ATOM 5842 C C . ALA B 1 315 ? 32.812 14.266 -1.656 1 75.31 315 ALA B C 1
ATOM 5844 O O . ALA B 1 315 ? 33.062 13.148 -1.204 1 75.31 315 ALA B O 1
ATOM 5845 N N . GLY B 1 316 ? 31.828 14.445 -2.406 1 76.5 316 GLY B N 1
ATOM 5846 C CA . GLY B 1 316 ? 31.094 13.367 -3.057 1 76.5 316 GLY B CA 1
ATOM 5847 C C . GLY B 1 316 ? 29.984 12.797 -2.193 1 76.5 316 GLY B C 1
ATOM 5848 O O . GLY B 1 316 ? 29.359 11.805 -2.568 1 76.5 316 GLY B O 1
ATOM 5849 N N . ASP B 1 317 ? 29.828 13.359 -1.02 1 82.06 317 ASP B N 1
ATOM 5850 C CA . ASP B 1 317 ? 28.781 12.859 -0.142 1 82.06 317 ASP B CA 1
ATOM 5851 C C . ASP B 1 317 ? 27.547 13.781 -0.167 1 82.06 317 ASP B C 1
ATOM 5853 O O . ASP B 1 317 ? 27.219 14.414 0.839 1 82.06 317 ASP B O 1
ATOM 5857 N N . LYS B 1 318 ? 26.844 13.688 -1.307 1 76.75 318 LYS B N 1
ATOM 5858 C CA . LYS B 1 318 ? 25.75 14.602 -1.62 1 76.75 318 LYS B CA 1
ATOM 5859 C C . LYS B 1 318 ? 24.656 14.531 -0.561 1 76.75 318 LYS B C 1
ATOM 5861 O O . LYS B 1 318 ? 24 15.531 -0.279 1 76.75 318 LYS B O 1
ATOM 5866 N N . TYR B 1 319 ? 24.594 13.367 0.062 1 81.44 319 TYR B N 1
ATOM 5867 C CA . TYR B 1 319 ? 23.469 13.18 0.969 1 81.44 319 TYR B CA 1
ATOM 5868 C C . TYR B 1 319 ? 23.953 12.984 2.402 1 81.44 319 TYR B C 1
ATOM 5870 O O . TYR B 1 319 ? 23.203 12.5 3.256 1 81.44 319 TYR B O 1
ATOM 5878 N N . PHE B 1 320 ? 25.203 13.258 2.66 1 88.44 320 PHE B N 1
ATOM 5879 C CA . PHE B 1 320 ? 25.812 13.297 3.984 1 88.44 320 PHE B CA 1
ATOM 5880 C C . PHE B 1 320 ? 25.75 11.922 4.645 1 88.44 320 PHE B C 1
ATOM 5882 O O . PHE B 1 320 ? 25.469 11.82 5.844 1 88.44 320 PHE B O 1
ATOM 5889 N N . THR B 1 321 ? 25.906 10.953 3.867 1 85.5 321 THR B N 1
ATOM 5890 C CA . THR B 1 321 ? 25.812 9.586 4.367 1 85.5 321 THR B CA 1
ATOM 5891 C C . THR B 1 321 ? 26.938 9.281 5.352 1 85.5 321 THR B C 1
ATOM 5893 O O . THR B 1 321 ? 26.781 8.445 6.242 1 85.5 321 THR B O 1
ATOM 5896 N N . LYS B 1 322 ? 28.078 9.992 5.258 1 87 322 LYS B N 1
ATOM 5897 C CA . LYS B 1 322 ? 29.25 9.703 6.086 1 87 322 LYS B CA 1
ATOM 5898 C C . LYS B 1 322 ? 29.391 10.727 7.207 1 87 322 LYS B C 1
ATOM 5900 O O . LYS B 1 322 ? 30.375 10.719 7.945 1 87 322 LYS B O 1
ATOM 5905 N N . ALA B 1 323 ? 28.453 11.586 7.285 1 91.69 323 ALA B N 1
ATOM 5906 C CA . ALA B 1 323 ? 28.5 12.594 8.336 1 91.69 323 ALA B CA 1
ATOM 5907 C C . ALA B 1 323 ? 28.344 11.961 9.719 1 91.69 323 ALA B C 1
ATOM 5909 O O . ALA B 1 323 ? 27.797 10.867 9.844 1 91.69 323 ALA B O 1
ATOM 5910 N N . PRO B 1 324 ? 28.922 12.539 10.695 1 92.88 324 PRO B N 1
ATOM 5911 C CA . PRO B 1 324 ? 28.797 12 12.055 1 92.88 324 PRO B CA 1
ATOM 5912 C C . PRO B 1 324 ? 27.453 12.312 12.695 1 92.88 324 PRO B C 1
ATOM 5914 O O . PRO B 1 324 ? 27.375 13.086 13.656 1 92.88 324 PRO B O 1
ATOM 5917 N N . TRP B 1 325 ? 26.469 11.633 12.289 1 96.06 325 TRP B N 1
ATOM 5918 C CA . TRP B 1 325 ? 25.109 11.789 12.805 1 96.06 325 TRP B CA 1
ATOM 5919 C C . TRP B 1 325 ? 25 11.227 14.219 1 96.06 325 TRP B C 1
ATOM 5921 O O . TRP B 1 325 ? 25.594 10.188 14.523 1 96.06 325 TRP B O 1
ATOM 5931 N N . SER B 1 326 ? 24.281 11.898 15.07 1 96.69 326 SER B N 1
ATOM 5932 C CA . SER B 1 326 ? 23.969 11.414 16.406 1 96.69 326 SER B CA 1
ATOM 5933 C C . SER B 1 326 ? 22.453 11.297 16.609 1 96.69 326 SER B C 1
ATOM 5935 O O . SER B 1 326 ? 21.688 12.07 16.031 1 96.69 326 SER B O 1
ATOM 5937 N N . ASP B 1 327 ? 22.047 10.398 17.422 1 97.31 327 ASP B N 1
ATOM 5938 C CA . ASP B 1 327 ? 20.625 10.164 17.656 1 97.31 327 ASP B CA 1
ATOM 5939 C C . ASP B 1 327 ? 20.016 11.258 18.531 1 97.31 327 ASP B C 1
ATOM 5941 O O . ASP B 1 327 ? 20.609 11.648 19.531 1 97.31 327 ASP B O 1
ATOM 5945 N N . ALA B 1 328 ? 18.922 11.766 18.109 1 98.12 328 ALA B N 1
ATOM 5946 C CA . ALA B 1 328 ? 18.078 12.617 18.953 1 98.12 328 ALA B CA 1
ATOM 5947 C C . ALA B 1 328 ? 17.031 11.789 19.688 1 98.12 328 ALA B C 1
ATOM 5949 O O . ALA B 1 328 ? 16.766 10.641 19.328 1 98.12 328 ALA B O 1
ATOM 5950 N N . GLU B 1 329 ? 16.531 12.406 20.672 1 97.5 329 GLU B N 1
ATOM 5951 C CA . GLU B 1 329 ? 15.469 11.758 21.422 1 97.5 329 GLU B CA 1
ATOM 5952 C C . GLU B 1 329 ? 14.109 11.961 20.75 1 97.5 329 GLU B C 1
ATOM 5954 O O . GLU B 1 329 ? 13.688 13.094 20.516 1 97.5 329 GLU B O 1
ATOM 5959 N N . ILE B 1 330 ? 13.477 10.852 20.438 1 98.19 330 ILE B N 1
ATOM 5960 C CA . ILE B 1 330 ? 12.055 10.93 20.109 1 98.19 330 ILE B CA 1
ATOM 5961 C C . ILE B 1 330 ? 11.234 11.023 21.391 1 98.19 330 ILE B C 1
ATOM 5963 O O . ILE B 1 330 ? 11.289 10.117 22.234 1 98.19 330 ILE B O 1
ATOM 5967 N N . LEU B 1 331 ? 10.562 12.07 21.516 1 97.69 331 LEU B N 1
ATOM 5968 C CA . LEU B 1 331 ? 9.867 12.312 22.766 1 97.69 331 LEU B CA 1
ATOM 5969 C C . LEU B 1 331 ? 8.727 11.32 22.969 1 97.69 331 LEU B C 1
ATOM 5971 O O . LEU B 1 331 ? 8.062 10.93 22 1 97.69 331 LEU B O 1
ATOM 5975 N N . PRO B 1 332 ? 8.469 10.938 24.188 1 95.94 332 PRO B N 1
ATOM 5976 C CA . PRO B 1 332 ? 7.363 10.008 24.469 1 95.94 332 PRO B CA 1
ATOM 5977 C C . PRO B 1 332 ? 5.992 10.641 24.234 1 95.94 332 PRO B C 1
ATOM 5979 O O . PRO B 1 332 ? 5.895 11.844 23.984 1 95.94 332 PRO B O 1
ATOM 5982 N N . PRO B 1 333 ? 4.984 9.766 24.312 1 95.44 333 PRO B N 1
ATOM 5983 C CA . PRO B 1 333 ? 3.639 10.344 24.219 1 95.44 333 PRO B CA 1
ATOM 5984 C C . PRO B 1 333 ? 3.408 11.469 25.219 1 95.44 333 PRO B C 1
ATOM 5986 O O . PRO B 1 333 ? 3.844 11.367 26.375 1 95.44 333 PRO B O 1
ATOM 5989 N N . PRO B 1 334 ? 2.758 12.477 24.766 1 93.69 334 PRO B N 1
ATOM 5990 C CA . PRO B 1 334 ? 2.566 13.609 25.672 1 93.69 334 PRO B CA 1
ATOM 5991 C C . PRO B 1 334 ? 1.58 13.305 26.797 1 93.69 334 PRO B C 1
ATOM 5993 O O . PRO B 1 334 ? 0.699 12.453 26.641 1 93.69 334 PRO B O 1
ATOM 5996 N N . LYS B 1 335 ? 1.793 14.047 27.828 1 89.38 335 LYS B N 1
ATOM 5997 C CA . LYS B 1 335 ? 0.823 13.977 28.906 1 89.38 335 LYS B CA 1
ATOM 5998 C C . LYS B 1 335 ? -0.467 14.711 28.547 1 89.38 335 LYS B C 1
ATOM 6000 O O . LYS B 1 335 ? -1.56 14.273 28.906 1 89.38 335 LYS B O 1
ATOM 6005 N N . ASP B 1 336 ? -0.284 15.742 27.906 1 93.94 336 ASP B N 1
ATOM 6006 C CA . ASP B 1 336 ? -1.391 16.516 27.344 1 93.94 336 ASP B CA 1
ATOM 6007 C C . ASP B 1 336 ? -1.405 16.453 25.828 1 93.94 336 ASP B C 1
ATOM 6009 O O . ASP B 1 336 ? -0.528 17 25.156 1 93.94 336 ASP B O 1
ATOM 6013 N N . TRP B 1 337 ? -2.441 15.852 25.312 1 95.94 337 TRP B N 1
ATOM 6014 C CA . TRP B 1 337 ? -2.518 15.617 23.875 1 95.94 337 TRP B CA 1
ATOM 6015 C C . TRP B 1 337 ? -2.785 16.906 23.125 1 95.94 337 TRP B C 1
ATOM 6017 O O . TRP B 1 337 ? -2.453 17.031 21.938 1 95.94 337 TRP B O 1
ATOM 6027 N N . GLY B 1 338 ? -3.445 17.812 23.781 1 96.56 338 GLY B N 1
ATOM 6028 C CA . GLY B 1 338 ? -3.904 19.016 23.094 1 96.56 338 GLY B CA 1
ATOM 6029 C C . GLY B 1 338 ? -5.109 18.781 22.203 1 96.56 338 GLY B C 1
ATOM 6030 O O . GLY B 1 338 ? -5.934 17.906 22.484 1 96.56 338 GLY B O 1
ATOM 6031 N N . GLY B 1 339 ? -5.406 19.688 21.219 1 95.75 339 GLY B N 1
ATOM 6032 C CA . GLY B 1 339 ? -6.402 19.484 20.188 1 95.75 339 GLY B CA 1
ATOM 6033 C C . GLY B 1 339 ? -7.812 19.812 20.641 1 95.75 339 GLY B C 1
ATOM 6034 O O . GLY B 1 339 ? -8.766 19.703 19.859 1 95.75 339 GLY B O 1
ATOM 6035 N N . ASP B 1 340 ? -7.992 20.203 21.906 1 93.06 340 ASP B N 1
ATOM 6036 C CA . ASP B 1 340 ? -9.297 20.484 22.5 1 93.06 340 ASP B CA 1
ATOM 6037 C C . ASP B 1 340 ? -10.094 19.188 22.688 1 93.06 340 ASP B C 1
ATOM 6039 O O . ASP B 1 340 ? -11.32 19.188 22.547 1 93.06 340 ASP B O 1
ATOM 6043 N N . VAL B 1 341 ? -9.359 18.094 22.828 1 93.75 341 VAL B N 1
ATOM 6044 C CA . VAL B 1 341 ? -10.062 16.844 23.109 1 93.75 341 VAL B CA 1
ATOM 6045 C C . VAL B 1 341 ? -10.625 16.875 24.516 1 93.75 341 VAL B C 1
ATOM 6047 O O . VAL B 1 341 ? -9.992 17.391 25.438 1 93.75 341 VAL B O 1
ATOM 6050 N N . ALA B 1 342 ? -11.75 16.281 24.703 1 89.88 342 ALA B N 1
ATOM 6051 C CA . ALA B 1 342 ? -12.406 16.281 26.016 1 89.88 342 ALA B CA 1
ATOM 6052 C C . ALA B 1 342 ? -11.586 15.531 27.047 1 89.88 342 ALA B C 1
ATOM 6054 O O . ALA B 1 342 ? -11.141 14.406 26.797 1 89.88 342 ALA B O 1
ATOM 6055 N N . ASP B 1 343 ? -11.312 16.172 28.219 1 90.19 343 ASP B N 1
ATOM 6056 C CA . ASP B 1 343 ? -10.641 15.586 29.375 1 90.19 343 ASP B CA 1
ATOM 6057 C C . ASP B 1 343 ? -9.242 15.094 29 1 90.19 343 ASP B C 1
ATOM 6059 O O . ASP B 1 343 ? -8.742 14.125 29.578 1 90.19 343 ASP B O 1
ATOM 6063 N N . ASN B 1 344 ? -8.734 15.703 27.922 1 90.5 344 ASN B N 1
ATOM 6064 C CA . ASN B 1 344 ? -7.41 15.32 27.438 1 90.5 344 ASN B CA 1
ATOM 6065 C C . ASN B 1 344 ? -7.324 13.828 27.156 1 90.5 344 ASN B C 1
ATOM 6067 O O . ASN B 1 344 ? -6.32 13.188 27.469 1 90.5 344 ASN B O 1
ATOM 6071 N N . ARG B 1 345 ? -8.422 13.336 26.656 1 90.31 345 ARG B N 1
ATOM 6072 C CA . ARG B 1 345 ? -8.477 11.914 26.328 1 90.31 345 ARG B CA 1
ATOM 6073 C C . ARG B 1 345 ? -8.75 11.711 24.844 1 90.31 345 ARG B C 1
ATOM 6075 O O . ARG B 1 345 ? -9.625 12.359 24.266 1 90.31 345 ARG B O 1
ATOM 6082 N N . ILE B 1 346 ? -7.957 10.82 24.328 1 92.88 346 ILE B N 1
ATOM 6083 C CA . ILE B 1 346 ? -8.203 10.43 22.938 1 92.88 346 ILE B CA 1
ATOM 6084 C C . ILE B 1 346 ? -9.57 9.758 22.828 1 92.88 346 ILE B C 1
ATOM 6086 O O . ILE B 1 346 ? -9.883 8.852 23.609 1 92.88 346 ILE B O 1
ATOM 6090 N N . PRO B 1 347 ? -10.344 10.258 21.844 1 91.81 347 PRO B N 1
ATOM 6091 C CA . PRO B 1 347 ? -11.625 9.562 21.672 1 91.81 347 PRO B CA 1
ATOM 6092 C C . PRO B 1 347 ? -11.453 8.062 21.469 1 91.81 347 PRO B C 1
ATOM 6094 O O . PRO B 1 347 ? -10.477 7.625 20.844 1 91.81 347 PRO B O 1
ATOM 6097 N N . SER B 1 348 ? -12.367 7.262 22 1 90 348 SER B N 1
ATOM 6098 C CA . SER B 1 348 ? -12.266 5.809 21.938 1 90 348 SER B CA 1
ATOM 6099 C C . SER B 1 348 ? -13.477 5.199 21.234 1 90 348 SER B C 1
ATOM 6101 O O . SER B 1 348 ? -14.602 5.648 21.438 1 90 348 SER B O 1
ATOM 6103 N N . PRO B 1 349 ? -13.242 4.125 20.484 1 93.44 349 PRO B N 1
ATOM 6104 C CA . PRO B 1 349 ? -11.945 3.561 20.094 1 93.44 349 PRO B CA 1
ATOM 6105 C C . PRO B 1 349 ? -11.281 4.344 18.969 1 93.44 349 PRO B C 1
ATOM 6107 O O . PRO B 1 349 ? -11.969 4.914 18.109 1 93.44 349 PRO B O 1
ATOM 6110 N N . THR B 1 350 ? -10.023 4.527 19.031 1 94.69 350 THR B N 1
ATOM 6111 C CA . THR B 1 350 ? -9.211 5.105 17.969 1 94.69 350 THR B CA 1
ATOM 6112 C C . THR B 1 350 ? -8.133 4.121 17.516 1 94.69 350 THR B C 1
ATOM 6114 O O . THR B 1 350 ? -7.449 3.516 18.344 1 94.69 350 THR B O 1
ATOM 6117 N N . GLN B 1 351 ? -8.047 3.959 16.188 1 91.25 351 GLN B N 1
ATOM 6118 C CA . GLN B 1 351 ? -7.035 3.045 15.664 1 91.25 351 GLN B CA 1
ATOM 6119 C C . GLN B 1 351 ? -5.641 3.434 16.156 1 91.25 351 GLN B C 1
ATOM 6121 O O . GLN B 1 351 ? -5.273 4.609 16.125 1 91.25 351 GLN B O 1
ATOM 6126 N N . GLY B 1 352 ? -4.914 2.41 16.625 1 89.12 352 GLY B N 1
ATOM 6127 C CA . GLY B 1 352 ? -3.566 2.627 17.125 1 89.12 352 GLY B CA 1
ATOM 6128 C C . GLY B 1 352 ? -3.52 2.85 18.625 1 89.12 352 GLY B C 1
ATOM 6129 O O . GLY B 1 352 ? -2.441 2.844 19.234 1 89.12 352 GLY B O 1
ATOM 6130 N N . PHE B 1 353 ? -4.672 3.029 19.219 1 92.69 353 PHE B N 1
ATOM 6131 C CA . PHE B 1 353 ? -4.738 3.268 20.656 1 92.69 353 PHE B CA 1
ATOM 6132 C C . PHE B 1 353 ? -5.414 2.102 21.375 1 92.69 353 PHE B C 1
ATOM 6134 O O . PHE B 1 353 ? -6.305 1.459 20.812 1 92.69 353 PHE B O 1
ATOM 6141 N N . ASP B 1 354 ? -4.988 1.896 22.562 1 89.56 354 ASP B N 1
ATOM 6142 C CA . ASP B 1 354 ? -5.684 0.968 23.453 1 89.56 354 ASP B CA 1
ATOM 6143 C C . ASP B 1 354 ? -6.98 1.578 23.984 1 89.56 354 ASP B C 1
ATOM 6145 O O . ASP B 1 354 ? -6.965 2.637 24.609 1 89.56 354 ASP B O 1
ATOM 6149 N N . PRO B 1 355 ? -8.055 0.908 23.672 1 88.56 355 PRO B N 1
ATOM 6150 C CA . PRO B 1 355 ? -9.336 1.515 24.062 1 88.56 355 PRO B CA 1
ATOM 6151 C C . PRO B 1 355 ? -9.508 1.609 25.578 1 88.56 355 PRO B C 1
ATOM 6153 O O . PRO B 1 355 ? -10.273 2.449 26.062 1 88.56 355 PRO B O 1
ATOM 6156 N N . ASP B 1 356 ? -8.828 0.782 26.297 1 88.12 356 ASP B N 1
ATOM 6157 C CA . ASP B 1 356 ? -8.984 0.761 27.75 1 88.12 356 ASP B CA 1
ATOM 6158 C C . ASP B 1 356 ? -8.133 1.848 28.406 1 88.12 356 ASP B C 1
ATOM 6160 O O . ASP B 1 356 ? -8.625 2.596 29.25 1 88.12 356 ASP B O 1
ATOM 6164 N N . THR B 1 357 ? -6.938 2.014 27.938 1 86.75 357 THR B N 1
ATOM 6165 C CA . THR B 1 357 ? -6.012 2.926 28.594 1 86.75 357 THR B CA 1
ATOM 6166 C C . THR B 1 357 ? -5.957 4.266 27.875 1 86.75 357 THR B C 1
ATOM 6168 O O . THR B 1 357 ? -5.496 5.262 28.422 1 86.75 357 THR B O 1
ATOM 6171 N N . GLY B 1 358 ? -6.324 4.223 26.625 1 87.19 358 GLY B N 1
ATOM 6172 C CA . GLY B 1 358 ? -6.215 5.43 25.828 1 87.19 358 GLY B CA 1
ATOM 6173 C C . GLY B 1 358 ? -4.793 5.73 25.391 1 87.19 358 GLY B C 1
ATOM 6174 O O . GLY B 1 358 ? -4.516 6.805 24.859 1 87.19 358 GLY B O 1
ATOM 6175 N N . GLN B 1 359 ? -3.941 4.82 25.625 1 91.31 359 GLN B N 1
ATOM 6176 C CA . GLN B 1 359 ? -2.539 4.984 25.266 1 91.31 359 GLN B CA 1
ATOM 6177 C C . GLN B 1 359 ? -2.242 4.352 23.906 1 91.31 359 GLN B C 1
ATOM 6179 O O . GLN B 1 359 ? -2.889 3.379 23.516 1 91.31 359 GLN B O 1
ATOM 6184 N N . PRO B 1 360 ? -1.288 4.953 23.219 1 93.81 360 PRO B N 1
ATOM 6185 C CA . PRO B 1 360 ? -0.939 4.328 21.938 1 93.81 360 PRO B CA 1
ATOM 6186 C C . PRO B 1 360 ? -0.329 2.939 22.109 1 93.81 360 PRO B C 1
ATOM 6188 O O . PRO B 1 360 ? 0.423 2.701 23.047 1 93.81 360 PRO B O 1
ATOM 6191 N N . ARG B 1 361 ? -0.663 2.061 21.234 1 88.94 361 ARG B N 1
ATOM 6192 C CA . ARG B 1 361 ? -0.134 0.7 21.25 1 88.94 361 ARG B CA 1
ATOM 6193 C C . ARG B 1 361 ? 1.312 0.668 20.766 1 88.94 361 ARG B C 1
ATOM 6195 O O . ARG B 1 361 ? 2.053 -0.271 21.062 1 88.94 361 ARG B O 1
ATOM 6202 N N . MET B 1 362 ? 1.627 1.613 20 1 90 362 MET B N 1
ATOM 6203 C CA . MET B 1 362 ? 2.982 1.821 19.5 1 90 362 MET B CA 1
ATOM 6204 C C . MET B 1 362 ? 3.297 3.309 19.391 1 90 362 MET B C 1
ATOM 6206 O O . MET B 1 362 ? 2.389 4.133 19.281 1 90 362 MET B O 1
ATOM 6210 N N . TRP B 1 363 ? 4.535 3.588 19.469 1 94.62 363 TRP B N 1
ATOM 6211 C CA . TRP B 1 363 ? 4.977 4.977 19.359 1 94.62 363 TRP B CA 1
ATOM 6212 C C . TRP B 1 363 ? 6.355 5.055 18.719 1 94.62 363 TRP B C 1
ATOM 6214 O O . TRP B 1 363 ? 7.254 4.285 19.062 1 94.62 363 TRP B O 1
ATOM 6224 N N . PRO B 1 364 ? 6.645 5.953 17.828 1 96.44 364 PRO B N 1
ATOM 6225 C CA . PRO B 1 364 ? 5.66 6.922 17.328 1 96.44 364 PRO B CA 1
ATOM 6226 C C . PRO B 1 364 ? 4.629 6.289 16.406 1 96.44 364 PRO B C 1
ATOM 6228 O O . PRO B 1 364 ? 4.898 5.262 15.773 1 96.44 364 PRO B O 1
ATOM 6231 N N . LEU B 1 365 ? 3.439 6.949 16.266 1 95.25 365 LEU B N 1
ATOM 6232 C CA . LEU B 1 365 ? 2.342 6.434 15.461 1 95.25 365 LEU B CA 1
ATOM 6233 C C . LEU B 1 365 ? 2.518 6.828 13.992 1 95.25 365 LEU B C 1
ATOM 6235 O O . LEU B 1 365 ? 2.812 7.984 13.688 1 95.25 365 LEU B O 1
ATOM 6239 N N . ARG B 1 366 ? 2.256 5.883 13.109 1 93 366 ARG B N 1
ATOM 6240 C CA . ARG B 1 366 ? 2.248 6.18 11.68 1 93 366 ARG B CA 1
ATOM 6241 C C . ARG B 1 366 ? 1.134 7.16 11.336 1 93 366 ARG B C 1
ATOM 6243 O O . ARG B 1 366 ? 0.112 7.219 12.023 1 93 366 ARG B O 1
ATOM 6250 N N . LEU B 1 367 ? 1.34 7.93 10.242 1 95.56 367 LEU B N 1
ATOM 6251 C CA . LEU B 1 367 ? 0.39 8.875 9.656 1 95.56 367 LEU B CA 1
ATOM 6252 C C . LEU B 1 367 ? 0.181 10.07 10.578 1 95.56 367 LEU B C 1
ATOM 6254 O O . LEU B 1 367 ? -0.838 10.758 10.484 1 95.56 367 LEU B O 1
ATOM 6258 N N . SER B 1 368 ? 1.063 10.242 11.469 1 97.12 368 SER B N 1
ATOM 6259 C CA . SER B 1 368 ? 0.997 11.352 12.422 1 97.12 368 SER B CA 1
ATOM 6260 C C . SER B 1 368 ? 2.354 12.031 12.578 1 97.12 368 SER B C 1
ATOM 6262 O O . SER B 1 368 ? 3.102 12.156 11.609 1 97.12 368 SER B O 1
ATOM 6264 N N . LYS B 1 369 ? 2.594 12.555 13.766 1 96.94 369 LYS B N 1
ATOM 6265 C CA . LYS B 1 369 ? 3.873 13.219 14 1 96.94 369 LYS B CA 1
ATOM 6266 C C . LYS B 1 369 ? 4.465 12.805 15.344 1 96.94 369 LYS B C 1
ATOM 6268 O O . LYS B 1 369 ? 3.766 12.25 16.188 1 96.94 369 LYS B O 1
ATOM 6273 N N . ALA B 1 370 ? 5.723 13.07 15.492 1 97.56 370 ALA B N 1
ATOM 6274 C CA . ALA B 1 370 ? 6.453 12.938 16.75 1 97.56 370 ALA B CA 1
ATOM 6275 C C . ALA B 1 370 ? 7.398 14.117 16.969 1 97.56 370 ALA B C 1
ATOM 6277 O O . ALA B 1 370 ? 8.031 14.594 16.016 1 97.56 370 ALA B O 1
ATOM 6278 N N . HIS B 1 371 ? 7.414 14.5 18.203 1 98.06 371 HIS B N 1
ATOM 6279 C CA . HIS B 1 371 ? 8.406 15.508 18.547 1 98.06 371 HIS B CA 1
ATOM 6280 C C . HIS B 1 371 ? 9.742 14.867 18.891 1 98.06 371 HIS B C 1
ATOM 6282 O O . HIS B 1 371 ? 9.789 13.727 19.359 1 98.06 371 HIS B O 1
ATOM 6288 N N . TRP B 1 372 ? 10.742 15.562 18.609 1 98.25 372 TRP B N 1
ATOM 6289 C CA . TRP B 1 372 ? 12.07 15.109 18.984 1 98.25 372 TRP B CA 1
ATOM 6290 C C . TRP B 1 372 ? 12.883 16.25 19.609 1 98.25 372 TRP B C 1
ATOM 6292 O O . TRP B 1 372 ? 12.539 17.422 19.453 1 98.25 372 TRP B O 1
ATOM 6302 N N . ALA B 1 373 ? 13.914 15.867 20.359 1 98.31 373 ALA B N 1
ATOM 6303 C CA . ALA B 1 373 ? 14.766 16.844 21.047 1 98.31 373 ALA B CA 1
ATOM 6304 C C . ALA B 1 373 ? 16.203 16.359 21.109 1 98.31 373 ALA B C 1
ATOM 6306 O O . ALA B 1 373 ? 16.469 15.148 21.125 1 98.31 373 ALA B O 1
ATOM 6307 N N . ALA B 1 374 ? 17.062 17.344 21.141 1 97.69 374 ALA B N 1
ATOM 6308 C CA . ALA B 1 374 ? 18.484 17.094 21.297 1 97.69 374 ALA B CA 1
ATOM 6309 C C . ALA B 1 374 ? 19.172 18.234 22.062 1 97.69 374 ALA B C 1
ATOM 6311 O O . ALA B 1 374 ? 18.75 19.391 21.953 1 97.69 374 ALA B O 1
ATOM 6312 N N . LEU B 1 375 ? 20.172 17.812 22.828 1 96.69 375 LEU B N 1
ATOM 6313 C CA . LEU B 1 375 ? 21.031 18.797 23.469 1 96.69 375 LEU B CA 1
ATOM 6314 C C . LEU B 1 375 ? 22.438 18.766 22.859 1 96.69 375 LEU B C 1
ATOM 6316 O O . LEU B 1 375 ? 23.203 17.828 23.094 1 96.69 375 LEU B O 1
ATOM 6320 N N . LEU B 1 376 ? 22.75 19.812 22.125 1 96.19 376 LEU B N 1
ATOM 6321 C CA . LEU B 1 376 ? 24.078 19.906 21.531 1 96.19 376 LEU B CA 1
ATOM 6322 C C . LEU B 1 376 ? 25.094 20.406 22.531 1 96.19 376 LEU B C 1
ATOM 6324 O O . LEU B 1 376 ? 24.766 21.203 23.422 1 96.19 376 LEU B O 1
ATOM 6328 N N . PRO B 1 377 ? 26.328 19.953 22.359 1 94.5 377 PRO B N 1
ATOM 6329 C CA . PRO B 1 377 ? 27.359 20.453 23.25 1 94.5 377 PRO B CA 1
ATOM 6330 C C . PRO B 1 377 ? 27.703 21.922 22.969 1 94.5 377 PRO B C 1
ATOM 6332 O O . PRO B 1 377 ? 27.359 22.453 21.922 1 94.5 377 PRO B O 1
ATOM 6335 N N . GLY B 1 378 ? 28.344 22.5 23.953 1 95.5 378 GLY B N 1
ATOM 6336 C CA . GLY B 1 378 ? 28.891 23.812 23.703 1 95.5 378 GLY B CA 1
ATOM 6337 C C . GLY B 1 378 ? 29.891 23.859 22.562 1 95.5 378 GLY B C 1
ATOM 6338 O O . GLY B 1 378 ? 30.688 22.922 22.391 1 95.5 378 GLY B O 1
ATOM 6339 N N . LEU B 1 379 ? 29.812 25.016 21.797 1 96.25 379 LEU B N 1
ATOM 6340 C CA . LEU B 1 379 ? 30.656 25.141 20.609 1 96.25 379 LEU B CA 1
ATOM 6341 C C . LEU B 1 379 ? 31.516 26.391 20.672 1 96.25 379 LEU B C 1
ATOM 6343 O O . LEU B 1 379 ? 31.141 27.375 21.328 1 96.25 379 LEU B O 1
ATOM 6347 N N . PRO B 1 380 ? 32.688 26.375 20.031 1 95.94 380 PRO B N 1
ATOM 6348 C CA . PRO B 1 380 ? 33.469 27.594 19.906 1 95.94 380 PRO B CA 1
ATOM 6349 C C . PRO B 1 380 ? 32.812 28.625 19 1 95.94 380 PRO B C 1
ATOM 6351 O O . PRO B 1 380 ? 31.906 28.281 18.219 1 95.94 380 PRO B O 1
ATOM 6354 N N . PRO B 1 381 ? 33.219 29.922 19.141 1 97.12 381 PRO B N 1
ATOM 6355 C CA . PRO B 1 381 ? 32.688 30.953 18.266 1 97.12 381 PRO B CA 1
ATOM 6356 C C . PRO B 1 381 ? 32.812 30.609 16.797 1 97.12 381 PRO B C 1
ATOM 6358 O O . PRO B 1 381 ? 33.844 30.031 16.375 1 97.12 381 PRO B O 1
ATOM 6361 N N . GLY B 1 382 ? 31.766 30.875 16.031 1 96.69 382 GLY B N 1
ATOM 6362 C CA . GLY B 1 382 ? 31.781 30.594 14.609 1 96.69 382 GLY B CA 1
ATOM 6363 C C . GLY B 1 382 ? 30.391 30.484 14.016 1 96.69 382 GLY B C 1
ATOM 6364 O O . GLY B 1 382 ? 29.391 30.75 14.695 1 96.69 382 GLY B O 1
ATOM 6365 N N . LYS B 1 383 ? 30.359 30.25 12.727 1 97.31 383 LYS B N 1
ATOM 6366 C CA . LYS B 1 383 ? 29.125 29.969 12.008 1 97.31 383 LYS B CA 1
ATOM 6367 C C . LYS B 1 383 ? 28.922 28.469 11.812 1 97.31 383 LYS B C 1
ATOM 6369 O O . LYS B 1 383 ? 29.875 27.75 11.484 1 97.31 383 LYS B O 1
ATOM 6374 N N . TYR B 1 384 ? 27.672 28.078 12.117 1 97.19 384 TYR B N 1
ATOM 6375 C CA . TYR B 1 384 ? 27.406 26.641 12.086 1 97.19 384 TYR B CA 1
ATOM 6376 C C . TYR B 1 384 ? 26.141 26.344 11.297 1 97.19 384 TYR B C 1
ATOM 6378 O O . TYR B 1 384 ? 25.25 27.203 11.18 1 97.19 384 TYR B O 1
ATOM 6386 N N . THR B 1 385 ? 26.062 25.141 10.703 1 96.44 385 THR B N 1
ATOM 6387 C CA . THR B 1 385 ? 24.859 24.594 10.094 1 96.44 385 THR B CA 1
ATOM 6388 C C . THR B 1 385 ? 24.406 23.328 10.836 1 96.44 385 THR B C 1
ATOM 6390 O O . THR B 1 385 ? 25.172 22.391 11 1 96.44 385 THR B O 1
ATOM 6393 N N . PHE B 1 386 ? 23.203 23.438 11.391 1 97.12 386 PHE B N 1
ATOM 6394 C CA . PHE B 1 386 ? 22.547 22.312 12.031 1 97.12 386 PHE B CA 1
ATOM 6395 C C . PHE B 1 386 ? 21.703 21.531 11.031 1 97.12 386 PHE B C 1
ATOM 6397 O O . PHE B 1 386 ? 20.953 22.109 10.25 1 97.12 386 PHE B O 1
ATOM 6404 N N . ARG B 1 387 ? 21.844 20.172 11.039 1 97 387 ARG B N 1
ATOM 6405 C CA . ARG B 1 387 ? 21.062 19.312 10.156 1 97 387 ARG B CA 1
ATOM 6406 C C . ARG B 1 387 ? 20.328 18.234 10.938 1 97 387 ARG B C 1
ATOM 6408 O O . ARG B 1 387 ? 20.859 17.719 11.93 1 97 387 ARG B O 1
ATOM 6415 N N . SER B 1 388 ? 19.172 17.922 10.57 1 97.25 388 SER B N 1
ATOM 6416 C CA . SER B 1 388 ? 18.406 16.812 11.133 1 97.25 388 SER B CA 1
ATOM 6417 C C . SER B 1 388 ? 17.844 15.922 10.039 1 97.25 388 SER B C 1
ATOM 6419 O O . SER B 1 388 ? 17.516 16.391 8.945 1 97.25 388 SER B O 1
ATOM 6421 N N . ARG B 1 389 ? 17.719 14.609 10.328 1 96.81 389 ARG B N 1
ATOM 6422 C CA . ARG B 1 389 ? 17.156 13.648 9.391 1 96.81 389 ARG B CA 1
ATOM 6423 C C . ARG B 1 389 ? 16.453 12.508 10.133 1 96.81 389 ARG B C 1
ATOM 6425 O O . ARG B 1 389 ? 16.719 12.273 11.312 1 96.81 389 ARG B O 1
ATOM 6432 N N . THR B 1 390 ? 15.547 11.875 9.406 1 96.19 390 THR B N 1
ATOM 6433 C CA . THR B 1 390 ? 14.883 10.695 9.938 1 96.19 390 THR B CA 1
ATOM 6434 C C . THR B 1 390 ? 15.492 9.422 9.352 1 96.19 390 THR B C 1
ATOM 6436 O O . THR B 1 390 ? 16.078 9.453 8.266 1 96.19 390 THR B O 1
ATOM 6439 N N . ILE B 1 391 ? 15.43 8.391 10.094 1 94.56 391 ILE B N 1
ATOM 6440 C CA . ILE B 1 391 ? 15.539 7.012 9.617 1 94.56 391 ILE B CA 1
ATOM 6441 C C . ILE B 1 391 ? 14.227 6.273 9.852 1 94.56 391 ILE B C 1
ATOM 6443 O O . ILE B 1 391 ? 13.719 6.234 10.977 1 94.56 391 ILE B O 1
ATOM 6447 N N . ASP B 1 392 ? 13.664 5.742 8.75 1 90.31 392 ASP B N 1
ATOM 6448 C CA . ASP B 1 392 ? 12.367 5.078 8.906 1 90.31 392 ASP B CA 1
ATOM 6449 C C . ASP B 1 392 ? 12.547 3.623 9.328 1 90.31 392 ASP B C 1
ATOM 6451 O O . ASP B 1 392 ? 13.672 3.174 9.578 1 90.31 392 ASP B O 1
ATOM 6455 N N . ASP B 1 393 ? 11.453 2.883 9.508 1 86.25 393 ASP B N 1
ATOM 6456 C CA . ASP B 1 393 ? 11.469 1.521 10.031 1 86.25 393 ASP B CA 1
ATOM 6457 C C . ASP B 1 393 ? 12.125 0.561 9.039 1 86.25 393 ASP B C 1
ATOM 6459 O O . ASP B 1 393 ? 12.508 -0.553 9.406 1 86.25 393 ASP B O 1
ATOM 6463 N N . ASN B 1 394 ? 12.234 0.954 7.801 1 75.44 394 ASN B N 1
ATOM 6464 C CA . ASN B 1 394 ? 12.898 0.137 6.793 1 75.44 394 ASN B CA 1
ATOM 6465 C C . ASN B 1 394 ? 14.398 0.435 6.734 1 75.44 394 ASN B C 1
ATOM 6467 O O . ASN B 1 394 ? 15.133 -0.199 5.973 1 75.44 394 ASN B O 1
ATOM 6471 N N . GLY B 1 395 ? 14.812 1.489 7.523 1 83.38 395 GLY B N 1
ATOM 6472 C CA . GLY B 1 395 ? 16.219 1.838 7.574 1 83.38 395 GLY B CA 1
ATOM 6473 C C . GLY B 1 395 ? 16.609 2.926 6.586 1 83.38 395 GLY B C 1
ATOM 6474 O O . GLY B 1 395 ? 17.781 3.268 6.457 1 83.38 395 GLY B O 1
ATOM 6475 N N . ALA B 1 396 ? 15.664 3.459 5.891 1 83.81 396 ALA B N 1
ATOM 6476 C CA . ALA B 1 396 ? 15.945 4.527 4.934 1 83.81 396 ALA B CA 1
ATOM 6477 C C . ALA B 1 396 ? 16.125 5.863 5.645 1 83.81 396 ALA B C 1
ATOM 6479 O O . ALA B 1 396 ? 15.297 6.258 6.465 1 83.81 396 ALA B O 1
ATOM 6480 N N . ALA B 1 397 ? 17.203 6.48 5.297 1 90.44 397 ALA B N 1
ATOM 6481 C CA . ALA B 1 397 ? 17.484 7.801 5.855 1 90.44 397 ALA B CA 1
ATOM 6482 C C . ALA B 1 397 ? 17.109 8.898 4.859 1 90.44 397 ALA B C 1
ATOM 6484 O O . ALA B 1 397 ? 17.359 8.766 3.66 1 90.44 397 ALA B O 1
ATOM 6485 N N . GLN B 1 398 ? 16.531 9.953 5.375 1 89.38 398 GLN B N 1
ATOM 6486 C CA . GLN B 1 398 ? 16.359 11.133 4.527 1 89.38 398 GLN B CA 1
ATOM 6487 C C . GLN B 1 398 ? 17.688 11.539 3.887 1 89.38 398 GLN B C 1
ATOM 6489 O O . GLN B 1 398 ? 18.734 11.547 4.551 1 89.38 398 GLN B O 1
ATOM 6494 N N . PRO B 1 399 ? 17.656 11.938 2.65 1 86.5 399 PRO B N 1
ATOM 6495 C CA . PRO B 1 399 ? 16.469 12.078 1.798 1 86.5 399 PRO B CA 1
ATOM 6496 C C . PRO B 1 399 ? 16.172 10.828 0.977 1 86.5 399 PRO B C 1
ATOM 6498 O O . PRO B 1 399 ? 15.312 10.852 0.096 1 86.5 399 PRO B O 1
ATOM 6501 N N . MET B 1 400 ? 16.875 9.781 1.266 1 77.88 400 MET B N 1
ATOM 6502 C CA . MET B 1 400 ? 16.703 8.555 0.486 1 77.88 400 MET B CA 1
ATOM 6503 C C . MET B 1 400 ? 15.586 7.695 1.061 1 77.88 400 MET B C 1
ATOM 6505 O O . MET B 1 400 ? 15.273 7.781 2.25 1 77.88 400 MET B O 1
ATOM 6509 N N . PRO B 1 401 ? 14.875 7.004 0.125 1 68.81 401 PRO B N 1
ATOM 6510 C CA . PRO B 1 401 ? 15.188 6.707 -1.276 1 68.81 401 PRO B CA 1
ATOM 6511 C C . PRO B 1 401 ? 14.461 7.629 -2.25 1 68.81 401 PRO B C 1
ATOM 6513 O O . PRO B 1 401 ? 14.633 7.508 -3.465 1 68.81 401 PRO B O 1
ATOM 6516 N N . ARG B 1 402 ? 13.656 8.5 -1.751 1 66.38 402 ARG B N 1
ATOM 6517 C CA . ARG B 1 402 ? 12.891 9.352 -2.658 1 66.38 402 ARG B CA 1
ATOM 6518 C C . ARG B 1 402 ? 13.242 10.82 -2.463 1 66.38 402 ARG B C 1
ATOM 6520 O O . ARG B 1 402 ? 12.422 11.602 -1.968 1 66.38 402 ARG B O 1
ATOM 6527 N N . PRO B 1 403 ? 14.336 11.234 -3.102 1 68.06 403 PRO B N 1
ATOM 6528 C CA . PRO B 1 403 ? 14.766 12.625 -2.904 1 68.06 403 PRO B CA 1
ATOM 6529 C C . PRO B 1 403 ? 14.07 13.602 -3.846 1 68.06 403 PRO B C 1
ATOM 6531 O O . PRO B 1 403 ? 14.469 14.758 -3.947 1 68.06 403 PRO B O 1
ATOM 6534 N N . PHE B 1 404 ? 13 13.133 -4.477 1 72.25 404 PHE B N 1
ATOM 6535 C CA . PHE B 1 404 ? 12.344 13.961 -5.477 1 72.25 404 PHE B CA 1
ATOM 6536 C C . PHE B 1 404 ? 11.312 14.875 -4.828 1 72.25 404 PHE B C 1
ATOM 6538 O O . PHE B 1 404 ? 10.383 14.406 -4.168 1 72.25 404 PHE B O 1
ATOM 6545 N N . MET B 1 405 ? 11.359 16.125 -5 1 67.12 405 MET B N 1
ATOM 6546 C CA . MET B 1 405 ? 10.57 17.141 -4.309 1 67.12 405 MET B CA 1
ATOM 6547 C C . MET B 1 405 ? 9.086 17 -4.648 1 67.12 405 MET B C 1
ATOM 6549 O O . MET B 1 405 ? 8.227 17.156 -3.781 1 67.12 405 MET B O 1
ATOM 6553 N N . LYS B 1 406 ? 8.812 16.688 -5.895 1 71 406 LYS B N 1
ATOM 6554 C CA . LYS B 1 406 ? 7.414 16.688 -6.309 1 71 406 LYS B CA 1
ATOM 6555 C C . LYS B 1 406 ? 6.68 15.469 -5.758 1 71 406 LYS B C 1
ATOM 6557 O O . LYS B 1 406 ? 5.461 15.359 -5.883 1 71 406 LYS B O 1
ATOM 6562 N N . SER B 1 407 ? 7.43 14.586 -5.051 1 74.25 407 SER B N 1
ATOM 6563 C CA . SER B 1 407 ? 6.789 13.406 -4.477 1 74.25 407 SER B CA 1
ATOM 6564 C C . SER B 1 407 ? 6.664 13.523 -2.963 1 74.25 407 SER B C 1
ATOM 6566 O O . SER B 1 407 ? 6.293 12.562 -2.287 1 74.25 407 SER B O 1
ATOM 6568 N N . GLY B 1 408 ? 6.945 14.711 -2.479 1 75.12 408 GLY B N 1
ATOM 6569 C CA . GLY B 1 408 ? 6.871 14.953 -1.047 1 75.12 408 GLY B CA 1
ATOM 6570 C C . GLY B 1 408 ? 8.195 15.375 -0.441 1 75.12 408 GLY B C 1
ATOM 6571 O O . GLY B 1 408 ? 9.258 14.992 -0.927 1 75.12 408 GLY B O 1
ATOM 6572 N N . ARG B 1 409 ? 8.039 16.094 0.587 1 77.62 409 ARG B N 1
ATOM 6573 C CA . ARG B 1 409 ? 9.219 16.609 1.28 1 77.62 409 ARG B CA 1
ATOM 6574 C C . ARG B 1 409 ? 10.008 15.492 1.934 1 77.62 409 ARG B C 1
ATOM 6576 O O . ARG B 1 409 ? 9.438 14.641 2.619 1 77.62 409 ARG B O 1
ATOM 6583 N N . ALA B 1 410 ? 11.289 15.422 1.615 1 81.94 410 ALA B N 1
ATOM 6584 C CA . ALA B 1 410 ? 12.148 14.406 2.217 1 81.94 410 ALA B CA 1
ATOM 6585 C C . ALA B 1 410 ? 13.594 14.906 2.324 1 81.94 410 ALA B C 1
ATOM 6587 O O . ALA B 1 410 ? 14.5 14.133 2.645 1 81.94 410 ALA B O 1
ATOM 6588 N N . ALA B 1 411 ? 13.719 16.172 2.078 1 86.56 411 ALA B N 1
ATOM 6589 C CA . ALA B 1 411 ? 15.07 16.734 2.162 1 86.56 411 ALA B CA 1
ATOM 6590 C C . ALA B 1 411 ? 15.555 16.781 3.607 1 86.56 411 ALA B C 1
ATOM 6592 O O . ALA B 1 411 ? 14.742 16.828 4.539 1 86.56 411 ALA B O 1
ATOM 6593 N N . ILE B 1 412 ? 16.844 16.75 3.699 1 92.69 412 ILE B N 1
ATOM 6594 C CA . ILE B 1 412 ? 17.438 16.969 5.016 1 92.69 412 ILE B CA 1
ATOM 6595 C C . ILE B 1 412 ? 17.203 18.406 5.461 1 92.69 412 ILE B C 1
ATOM 6597 O O . ILE B 1 412 ? 17.438 19.344 4.691 1 92.69 412 ILE B O 1
ATOM 6601 N N . ASP B 1 413 ? 16.672 18.531 6.617 1 93.19 413 ASP B N 1
ATOM 6602 C CA . ASP B 1 413 ? 16.453 19.875 7.172 1 93.19 413 ASP B CA 1
ATOM 6603 C C . ASP B 1 413 ? 17.781 20.531 7.555 1 93.19 413 ASP B C 1
ATOM 6605 O O . ASP B 1 413 ? 18.672 19.875 8.102 1 93.19 413 ASP B O 1
ATOM 6609 N N . GLN B 1 414 ? 17.922 21.812 7.223 1 95.38 414 GLN B N 1
ATOM 6610 C CA . GLN B 1 414 ? 19.125 22.562 7.531 1 95.38 414 GLN B CA 1
ATOM 6611 C C . GLN B 1 414 ? 18.797 23.922 8.125 1 95.38 414 GLN B C 1
ATOM 6613 O O . GLN B 1 414 ? 17.938 24.641 7.598 1 95.38 414 GLN B O 1
ATOM 6618 N N . VAL B 1 415 ? 19.469 24.219 9.227 1 97.19 415 VAL B N 1
ATOM 6619 C CA . VAL B 1 415 ? 19.266 25.516 9.891 1 97.19 415 VAL B CA 1
ATOM 6620 C C . VAL B 1 415 ? 20.625 26.125 10.258 1 97.19 415 VAL B C 1
ATOM 6622 O O . VAL B 1 415 ? 21.438 25.484 10.93 1 97.19 415 VAL B O 1
ATOM 6625 N N . GLY B 1 416 ? 20.859 27.328 9.844 1 96.94 416 GLY B N 1
ATOM 6626 C CA . GLY B 1 416 ? 22.078 28.047 10.211 1 96.94 416 GLY B CA 1
ATOM 6627 C C . GLY B 1 416 ? 21.953 28.781 11.531 1 96.94 416 GLY B C 1
ATOM 6628 O O . GLY B 1 416 ? 20.891 29.281 11.875 1 96.94 416 GLY B O 1
ATOM 6629 N N . PHE B 1 417 ? 23.109 28.781 12.305 1 97.31 417 PHE B N 1
ATOM 6630 C CA . PHE B 1 417 ? 23.156 29.562 13.531 1 97.31 417 PHE B CA 1
ATOM 6631 C C . PHE B 1 417 ? 24.578 30.016 13.828 1 97.31 417 PHE B C 1
ATOM 6633 O O . PHE B 1 417 ? 25.531 29.578 13.172 1 97.31 417 PHE B O 1
ATOM 6640 N N . LYS B 1 418 ? 24.672 30.953 14.766 1 97.56 418 LYS B N 1
ATOM 6641 C CA . LYS B 1 418 ? 25.969 31.516 15.117 1 97.56 418 LYS B CA 1
ATOM 6642 C C . LYS B 1 418 ? 26.266 31.359 16.609 1 97.56 418 LYS B C 1
ATOM 6644 O O . LYS B 1 418 ? 25.344 31.422 17.438 1 97.56 418 LYS B O 1
ATOM 6649 N N . VAL B 1 419 ? 27.547 31.172 16.891 1 96.62 419 VAL B N 1
ATOM 6650 C CA . VAL B 1 419 ? 28.031 31.172 18.266 1 96.62 419 VAL B CA 1
ATOM 6651 C C . VAL B 1 419 ? 28.922 32.375 18.5 1 96.62 419 VAL B C 1
ATOM 6653 O O . VAL B 1 419 ? 29.969 32.531 17.875 1 96.62 419 VAL B O 1
ATOM 6656 N N . GLU B 1 420 ? 28.406 33.312 19.406 1 95.75 420 GLU B N 1
ATOM 6657 C CA . GLU B 1 420 ? 29.141 34.531 19.703 1 95.75 420 GLU B CA 1
ATOM 6658 C C . GLU B 1 420 ? 28.812 35.031 21.109 1 95.75 420 GLU B C 1
ATOM 6660 O O . GLU B 1 420 ? 27.75 34.75 21.641 1 95.75 420 GLU B O 1
#

Radius of gyration: 28.33 Å; Cα contacts (8 Å, |Δi|>4): 1884; chains: 2; bounding box: 79×77×70 Å

pLDDT: mean 85.6, std 19.82, range [18.84, 98.94]

Nearest PDB structures (foldseek):
  2c9x-assembly1_A  TM=7.083E-01  e=2.921E-18  Ancylobacter novellus
  3hc2-assembly1_A-2  TM=7.016E-01  e=1.979E-18  Gallus gallus
  2ca3-assembly1_A  TM=7.036E-01  e=8.399E-18  Ancylobacter novellus
  2bpb-assembly1_A  TM=6.914E-01  e=9.924E-18  Ancylobacter novellus
  6y0k-assembly1_AAA-2  TM=6.416E-01  e=8.477E-16  Thermus thermophilus HB8

Solvent-accessible surface area (backbone atoms only — not comparable to full-atom values): 45100 Å² total; per-residue (Å²): 134,78,79,78,75,79,51,75,58,52,60,61,58,51,62,62,56,64,63,64,65,68,76,64,77,80,75,61,66,71,80,57,79,64,59,91,63,70,79,74,66,89,65,56,66,68,40,47,53,58,58,70,66,50,77,50,73,25,37,33,76,88,67,38,58,83,84,82,69,50,87,75,37,71,55,74,46,52,70,69,57,28,45,73,73,32,46,29,60,91,47,24,50,35,30,40,40,52,23,89,89,37,70,27,51,55,80,38,57,20,31,68,91,77,72,47,35,46,33,44,67,55,51,52,58,49,34,76,74,48,52,47,31,36,56,32,42,36,32,44,62,88,44,94,60,68,32,37,26,39,38,40,29,24,30,43,45,42,67,59,52,55,69,21,45,70,71,47,63,68,36,21,36,36,37,32,29,70,28,87,92,34,77,88,41,54,51,36,31,58,44,51,36,55,58,50,42,36,60,52,65,97,44,71,59,34,21,46,26,38,28,47,39,87,34,71,40,45,52,80,72,11,17,44,35,16,38,41,41,59,55,38,37,41,78,60,32,38,45,30,45,37,41,36,24,36,18,42,44,77,59,76,73,34,59,49,32,82,64,66,37,43,84,77,30,53,38,51,46,26,35,45,80,72,44,66,67,56,66,36,55,56,61,42,67,43,46,35,33,26,41,27,42,16,5,67,45,26,58,64,46,40,32,35,37,78,40,54,66,85,54,82,72,70,82,90,43,92,69,52,79,82,54,82,63,40,79,37,44,69,55,71,85,64,88,58,39,44,25,76,27,66,90,58,41,67,70,73,69,25,62,64,37,35,67,86,78,52,42,64,75,54,79,68,44,55,31,23,62,38,45,32,38,43,76,42,71,45,43,72,69,46,52,34,39,38,32,37,32,27,24,25,64,85,59,44,38,41,29,46,65,50,68,46,58,52,52,26,64,19,63,61,30,75,47,72,30,34,26,95,132,78,78,77,77,80,52,73,65,54,59,57,56,50,60,60,57,63,64,65,63,69,75,64,77,81,73,58,68,70,81,60,80,62,59,90,65,70,81,74,68,89,63,57,68,67,41,46,54,59,59,69,66,50,77,50,73,25,36,33,77,88,67,39,59,82,85,82,70,50,86,74,37,71,56,74,46,51,68,69,56,28,44,73,74,32,46,28,61,90,48,25,50,33,30,40,38,51,23,88,90,37,70,33,49,54,79,38,58,20,30,67,91,76,71,46,35,46,32,46,68,57,50,52,58,50,33,76,70,46,52,47,33,34,57,34,41,37,34,45,62,88,44,93,58,66,31,34,26,40,38,41,28,24,30,44,46,40,68,58,51,56,67,21,44,67,75,47,67,63,35,22,37,36,36,30,28,69,29,88,92,33,78,89,41,54,50,37,30,60,44,52,35,55,59,50,41,34,57,53,64,97,44,71,58,35,21,45,26,38,28,45,39,85,32,70,40,46,51,80,72,11,16,42,34,16,39,41,41,59,55,40,37,41,79,60,31,38,44,29,46,36,41,35,24,36,18,42,43,75,59,78,74,34,60,48,34,85,64,67,35,43,86,77,33,51,39,53,45,25,36,44,78,72,43,65,68,56,68,37,55,55,61,42,68,43,48,34,34,28,42,27,42,15,6,69,46,25,59,64,45,40,32,36,38,77,40,54,66,86,54,82,71,71,81,91,44,90,70,51,79,83,54,82,64,40,81,38,45,70,55,72,85,66,88,57,38,44,25,76,27,69,90,58,40,65,68,74,68,25,61,64,37,35,66,86,77,53,41,63,76,54,78,69,45,56,30,23,62,39,44,32,38,42,76,42,72,45,42,71,70,46,53,33,39,38,34,36,32,27,25,25,63,84,54,42,38,38,29,46,67,52,70,44,60,52,53,26,64,20,63,60,31,74,47,72,32,33,26,95

Sequence (840 aa):
MKPLPHDFLAQHTHLTRRFFLRSGAAGLAAMSTLPLFAEAAKRDPALQQVIDNLEPWLTKPDEFQDVSRGNPQPHSLDEARRKEVGLTRDTWSLEVVSDPENKARLRNPLTKEKNTAFTFKDLMQLAETHAVRFPKIMTCLNIGCPLGNGIWEGVPLREVLWLTKPSKDLRRVFYDGFHNDDPKQLFRSSLPVGRVLEDMYGLPPVILCYKLNGQWLSPERGAPVRMVVPEAYGFKSIKWLSHVFLSNRVNANDTYGEKNNDVDSPLKTFCETISLPKTVKPGQPIPVTGYAQVGISGLKKVQVWVQNDDEERVAGDKYFTKAPWSDAEILPPPKDWGGDVADNRIPSPTQGFDPDTGQPRMWPLRLSKAHWAALLPGLPPGKYTFRSRTIDDNGAAQPMPRPFMKSGRAAIDQVGFKVEMKPLPHDFLAQHTHLTRRFFLRSGAAGLAAMSTLPLFAEAAKRDPALQQVIDNLEPWLTKPDEFQDVSRGNPQPHSLDEARRKEVGLTRDTWSLEVVSDPENKARLRNPLTKEKNTAFTFKDLMQLAETHAVRFPKIMTCLNIGCPLGNGIWEGVPLREVLWLTKPSKDLRRVFYDGFHNDDPKQLFRSSLPVGRVLEDMYGLPPVILCYKLNGQWLSPERGAPVRMVVPEAYGFKSIKWLSHVFLSNRVNANDTYGEKNNDVDSPLKTFCETISLPKTVKPGQPIPVTGYAQVGISGLKKVQVWVQNDDEERVAGDKYFTKAPWSDAEILPPPKDWGGDVADNRIPSPTQGFDPDTGQPRMWPLRLSKAHWAALLPGLPPGKYTFRSRTIDDNGAAQPMPRPFMKSGRAAIDQVGFKVE